Protein AF-0000000079069772 (afdb_homodimer)

Structure (mmCIF, N/CA/C/O backbone):
data_AF-0000000079069772-model_v1
#
loop_
_entity.id
_entity.type
_entity.pdbx_description
1 polymer 'Formimidoylglutamate deiminase'
#
loop_
_atom_site.group_PDB
_atom_site.id
_atom_site.type_symbol
_atom_site.label_atom_id
_atom_site.label_alt_id
_atom_site.label_comp_id
_atom_site.label_asym_id
_atom_site.label_entity_id
_atom_site.label_seq_id
_atom_site.pdbx_PDB_ins_code
_atom_site.Cartn_x
_atom_site.Cartn_y
_atom_site.Cartn_z
_atom_site.occupancy
_atom_site.B_iso_or_equiv
_atom_site.auth_seq_id
_atom_site.auth_comp_id
_atom_site.auth_asym_id
_atom_site.auth_atom_id
_atom_site.pdbx_PDB_model_num
ATOM 1 N N . MET A 1 1 ? 21.203 1.679 19.578 1 96.94 1 MET A N 1
ATOM 2 C CA . MET A 1 1 ? 20.484 1.277 18.359 1 96.94 1 MET A CA 1
ATOM 3 C C . MET A 1 1 ? 21.281 0.242 17.578 1 96.94 1 MET A C 1
ATOM 5 O O . MET A 1 1 ? 22.469 0.44 17.297 1 96.94 1 MET A O 1
ATOM 9 N N . ASP A 1 2 ? 20.578 -0.947 17.203 1 96.19 2 ASP A N 1
ATOM 10 C CA . ASP A 1 2 ? 21.234 -1.928 16.328 1 96.19 2 ASP A CA 1
ATOM 11 C C . ASP A 1 2 ? 21.703 -1.284 15.031 1 96.19 2 ASP A C 1
ATOM 13 O O . ASP A 1 2 ? 22.844 -1.497 14.609 1 96.19 2 ASP A O 1
ATOM 17 N N . HIS A 1 3 ? 20.828 -0.553 14.406 1 98 3 HIS A N 1
ATOM 18 C CA . HIS A 1 3 ? 21.094 0.2 13.188 1 98 3 HIS A CA 1
ATOM 19 C C . HIS A 1 3 ? 20.406 1.56 13.219 1 98 3 HIS A C 1
ATOM 21 O O . HIS A 1 3 ? 19.297 1.684 13.734 1 98 3 HIS A O 1
ATOM 27 N N . ALA A 1 4 ? 21.047 2.568 12.719 1 98.5 4 ALA A N 1
ATOM 28 C CA . ALA A 1 4 ? 20.469 3.908 12.625 1 98.5 4 ALA A CA 1
ATOM 29 C C . ALA A 1 4 ? 20.656 4.492 11.227 1 98.5 4 ALA A C 1
ATOM 31 O O . ALA A 1 4 ? 21.719 4.328 10.625 1 98.5 4 ALA A O 1
ATOM 32 N N . TRP A 1 5 ? 19.625 5.07 10.68 1 97.81 5 TRP A N 1
ATOM 33 C CA . TRP A 1 5 ? 19.734 5.844 9.445 1 97.81 5 TRP A CA 1
ATOM 34 C C . TRP A 1 5 ? 20.25 7.25 9.727 1 97.81 5 TRP A C 1
ATOM 36 O O . TRP A 1 5 ? 19.609 8.023 10.438 1 97.81 5 TRP A O 1
ATOM 46 N N . LEU A 1 6 ? 21.406 7.648 9.25 1 96.19 6 LEU A N 1
ATOM 47 C CA . LEU A 1 6 ? 22.047 8.93 9.539 1 96.19 6 LEU A CA 1
ATOM 48 C C . LEU A 1 6 ? 21.922 9.875 8.344 1 96.19 6 LEU A C 1
ATOM 50 O O . LEU A 1 6 ? 22.891 10.562 7.996 1 96.19 6 LEU A O 1
ATOM 54 N N . GLY A 1 7 ? 20.828 9.836 7.645 1 91.44 7 GLY A N 1
ATOM 55 C CA . GLY A 1 7 ? 20.5 10.789 6.594 1 91.44 7 GLY A CA 1
ATOM 56 C C . GLY A 1 7 ? 20.828 10.273 5.203 1 91.44 7 GLY A C 1
ATOM 57 O O . GLY A 1 7 ? 20.031 10.469 4.273 1 91.44 7 GLY A O 1
ATOM 58 N N . THR A 1 8 ? 21.953 9.602 5.078 1 91 8 THR A N 1
ATOM 59 C CA . THR A 1 8 ? 22.359 9.148 3.752 1 91 8 THR A CA 1
ATOM 60 C C . THR A 1 8 ? 22.609 7.645 3.752 1 91 8 THR A C 1
ATOM 62 O O . THR A 1 8 ? 22.578 7.004 2.699 1 91 8 THR A O 1
ATOM 65 N N . HIS A 1 9 ? 22.844 7.16 4.875 1 93.19 9 HIS A N 1
ATOM 66 C CA . HIS A 1 9 ? 23.203 5.75 4.953 1 93.19 9 HIS A CA 1
ATOM 67 C C . HIS A 1 9 ? 22.844 5.168 6.32 1 93.19 9 HIS A C 1
ATOM 69 O O . HIS A 1 9 ? 22.516 5.906 7.25 1 93.19 9 HIS A O 1
ATOM 75 N N . VAL A 1 10 ? 22.953 3.846 6.395 1 96.69 10 VAL A N 1
ATOM 76 C CA . VAL A 1 10 ? 22.672 3.111 7.625 1 96.69 10 VAL A CA 1
ATOM 77 C C . VAL A 1 10 ? 23.969 2.764 8.336 1 96.69 10 VAL A C 1
ATOM 79 O O . VAL A 1 10 ? 24.938 2.328 7.703 1 96.69 10 VAL A O 1
ATOM 82 N N . GLU A 1 11 ? 24.016 3.037 9.68 1 97.25 11 GLU A N 1
ATOM 83 C CA . GLU A 1 11 ? 25.172 2.729 10.523 1 97.25 11 GLU A CA 1
ATOM 84 C C . GLU A 1 11 ? 24.797 1.734 11.617 1 97.25 11 GLU A C 1
ATOM 86 O O . GLU A 1 11 ? 23.781 1.888 12.281 1 97.25 11 GLU A O 1
ATOM 91 N N . PRO A 1 12 ? 25.594 0.645 11.75 1 97.06 12 PRO A N 1
ATOM 92 C CA . PRO A 1 12 ? 25.344 -0.262 12.875 1 97.06 12 PRO A CA 1
ATOM 93 C C . PRO A 1 12 ? 25.875 0.286 14.203 1 97.06 12 PRO A C 1
ATOM 95 O O . PRO A 1 12 ? 26.75 1.156 14.211 1 97.06 12 PRO A O 1
ATOM 98 N N . ASP A 1 13 ? 25.375 -0.164 15.289 1 97.31 13 ASP A N 1
ATOM 99 C CA . ASP A 1 13 ? 25.922 0.049 16.625 1 97.31 13 ASP A CA 1
ATOM 100 C C . ASP A 1 13 ? 26.047 1.539 16.938 1 97.31 13 ASP A C 1
ATOM 102 O O . ASP A 1 13 ? 27.156 2.029 17.172 1 97.31 13 ASP A O 1
ATOM 106 N N . VAL A 1 14 ? 24.906 2.238 16.953 1 98.19 14 VAL A N 1
ATOM 107 C CA . VAL A 1 14 ? 24.891 3.68 17.172 1 98.19 14 VAL A CA 1
ATOM 108 C C . VAL A 1 14 ? 24.312 3.982 18.547 1 98.19 14 VAL A C 1
ATOM 110 O O . VAL A 1 14 ? 23.344 3.346 18.969 1 98.19 14 VAL A O 1
ATOM 113 N N . THR A 1 15 ? 24.906 4.883 19.25 1 97.94 15 THR A N 1
ATOM 114 C CA . THR A 1 15 ? 24.375 5.367 20.516 1 97.94 15 THR A CA 1
ATOM 115 C C . THR A 1 15 ? 23.984 6.84 20.406 1 97.94 15 THR A C 1
ATOM 117 O O . THR A 1 15 ? 24.75 7.652 19.891 1 97.94 15 THR A O 1
ATOM 120 N N . VAL A 1 16 ? 22.797 7.168 20.828 1 97.75 16 VAL A N 1
ATOM 121 C CA . VAL A 1 16 ? 22.312 8.547 20.906 1 97.75 16 VAL A CA 1
ATOM 122 C C . VAL A 1 16 ? 22.094 8.93 22.375 1 97.75 16 VAL A C 1
ATOM 124 O O . VAL A 1 16 ? 21.422 8.211 23.109 1 97.75 16 VAL A O 1
ATOM 127 N N . GLU A 1 17 ? 22.719 10.047 22.766 1 97.56 17 GLU A N 1
ATOM 128 C CA . GLU A 1 17 ? 22.484 10.625 24.094 1 97.56 17 GLU A CA 1
ATOM 129 C C . GLU A 1 17 ? 21.453 11.734 24.031 1 97.56 17 GLU A C 1
ATOM 131 O O . GLU A 1 17 ? 21.469 12.578 23.141 1 97.56 17 GLU A O 1
ATOM 136 N N . VAL A 1 18 ? 20.484 11.703 24.969 1 97.81 18 VAL A N 1
ATOM 137 C CA . VAL A 1 18 ? 19.391 12.664 24.984 1 97.81 18 VAL A CA 1
ATOM 138 C C . VAL A 1 18 ? 19.469 13.516 26.25 1 97.81 18 VAL A C 1
ATOM 140 O O . VAL A 1 18 ? 19.688 12.992 27.344 1 97.81 18 VAL A O 1
ATOM 143 N N . ALA A 1 19 ? 19.422 14.758 26.125 1 97.44 19 ALA A N 1
ATOM 144 C CA . ALA A 1 19 ? 19.344 15.727 27.219 1 97.44 19 ALA A CA 1
ATOM 145 C C . ALA A 1 19 ? 18.266 16.781 26.938 1 97.44 19 ALA A C 1
ATOM 147 O O . ALA A 1 19 ? 18.266 17.422 25.891 1 97.44 19 ALA A O 1
ATOM 148 N N . ASP A 1 20 ? 17.359 16.969 27.922 1 96.5 20 ASP A N 1
ATOM 149 C CA . ASP A 1 20 ? 16.297 17.969 27.859 1 96.5 20 ASP A CA 1
ATOM 150 C C . ASP A 1 20 ? 15.5 17.844 26.562 1 96.5 20 ASP A C 1
ATOM 152 O O . ASP A 1 20 ? 15.273 18.828 25.859 1 96.5 20 ASP A O 1
ATOM 156 N N . GLY A 1 21 ? 15.258 16.609 26.156 1 97.19 21 GLY A N 1
ATOM 157 C CA . GLY A 1 21 ? 14.383 16.328 25.031 1 97.19 21 GLY A CA 1
ATOM 158 C C . GLY A 1 21 ? 15.078 16.469 23.688 1 97.19 21 GLY A C 1
ATOM 159 O O . GLY A 1 21 ? 14.438 16.344 22.641 1 97.19 21 GLY A O 1
ATOM 160 N N . ARG A 1 22 ? 16.359 16.656 23.703 1 98.12 22 ARG A N 1
ATOM 161 C CA . ARG A 1 22 ? 17.125 16.844 22.484 1 98.12 22 ARG A CA 1
ATOM 162 C C . ARG A 1 22 ? 18.312 15.883 22.422 1 98.12 22 ARG A C 1
ATOM 164 O O . ARG A 1 22 ? 18.703 15.32 23.438 1 98.12 22 ARG A O 1
ATOM 171 N N . ILE A 1 23 ? 18.766 15.656 21.203 1 98.38 23 ILE A N 1
ATOM 172 C CA . ILE A 1 23 ? 19.938 14.812 21 1 98.38 23 ILE A CA 1
ATOM 173 C C . ILE A 1 23 ? 21.203 15.57 21.438 1 98.38 23 ILE A C 1
ATOM 175 O O . ILE A 1 23 ? 21.516 16.625 20.875 1 98.38 23 ILE A O 1
ATOM 179 N N . ALA A 1 24 ? 21.875 15.047 22.438 1 98.38 24 ALA A N 1
ATOM 180 C CA . ALA A 1 24 ? 23.078 15.695 22.953 1 98.38 24 ALA A CA 1
ATOM 181 C C . ALA A 1 24 ? 24.312 15.195 22.234 1 98.38 24 ALA A C 1
ATOM 183 O O . ALA A 1 24 ? 25.297 15.93 22.094 1 98.38 24 ALA A O 1
ATOM 184 N N . GLY A 1 25 ? 24.25 13.898 21.797 1 97.81 25 GLY A N 1
ATOM 185 C CA . GLY A 1 25 ? 25.375 13.305 21.094 1 97.81 25 GLY A CA 1
ATOM 186 C C . GLY A 1 25 ? 25.016 12.047 20.328 1 97.81 25 GLY A C 1
ATOM 187 O O . GLY A 1 25 ? 24.047 11.367 20.672 1 97.81 25 GLY A O 1
ATOM 188 N N . VAL A 1 26 ? 25.672 11.82 19.281 1 97.75 26 VAL A N 1
ATOM 189 C CA . VAL A 1 26 ? 25.547 10.617 18.469 1 97.75 26 VAL A CA 1
ATOM 190 C C . VAL A 1 26 ? 26.922 9.953 18.328 1 97.75 26 VAL A C 1
ATOM 192 O O . VAL A 1 26 ? 27.891 10.594 17.938 1 97.75 26 VAL A O 1
ATOM 195 N N . ARG A 1 27 ? 27.156 8.672 18.828 1 97.5 27 ARG A N 1
ATOM 196 C CA . ARG A 1 27 ? 28.375 7.902 18.688 1 97.5 27 ARG A CA 1
ATOM 197 C C . ARG A 1 27 ? 28.141 6.648 17.844 1 97.5 27 ARG A C 1
ATOM 199 O O . ARG A 1 27 ? 27.172 5.93 18.062 1 97.5 27 ARG A O 1
ATOM 206 N N . THR A 1 28 ? 28.938 6.465 16.781 1 96.38 28 THR A N 1
ATOM 207 C CA . THR A 1 28 ? 28.875 5.266 15.953 1 96.38 28 THR A CA 1
ATOM 208 C C . THR A 1 28 ? 29.906 4.234 16.406 1 96.38 28 THR A C 1
ATOM 210 O O . THR A 1 28 ? 30.844 4.57 17.125 1 96.38 28 THR A O 1
ATOM 213 N N . GLY A 1 29 ? 29.688 3.008 16.016 1 94.5 29 GLY A N 1
ATOM 214 C CA . GLY A 1 29 ? 30.641 1.952 16.281 1 94.5 29 GLY A CA 1
ATOM 215 C C . GLY A 1 29 ? 30.656 1.494 17.734 1 94.5 29 GLY A C 1
ATOM 216 O O . GLY A 1 29 ? 31.672 1.037 18.234 1 94.5 29 GLY A O 1
ATOM 217 N N . VAL A 1 30 ? 29.562 1.738 18.438 1 95 30 VAL A N 1
ATOM 218 C CA . VAL A 1 30 ? 29.453 1.328 19.828 1 95 30 VAL A CA 1
ATOM 219 C C . VAL A 1 30 ? 28.906 -0.093 19.922 1 95 30 VAL A C 1
ATOM 221 O O . VAL A 1 30 ? 27.703 -0.287 20.109 1 95 30 VAL A O 1
ATOM 224 N N . GLU A 1 31 ? 29.703 -1.049 19.922 1 91.94 31 GLU A N 1
ATOM 225 C CA . GLU A 1 31 ? 29.312 -2.451 19.797 1 91.94 31 GLU A CA 1
ATOM 226 C C . GLU A 1 31 ? 28.547 -2.914 21.047 1 91.94 31 GLU A C 1
ATOM 228 O O . GLU A 1 31 ? 27.609 -3.697 20.938 1 91.94 31 GLU A O 1
ATOM 233 N N . THR A 1 32 ? 28.953 -2.414 22.234 1 93.81 32 THR A N 1
ATOM 234 C CA . THR A 1 32 ? 28.297 -2.748 23.484 1 93.81 32 THR A CA 1
ATOM 235 C C . THR A 1 32 ? 27.516 -1.545 24.031 1 93.81 32 THR A C 1
ATOM 237 O O . THR A 1 32 ? 28.109 -0.488 24.281 1 93.81 32 THR A O 1
ATOM 240 N N . PRO A 1 33 ? 26.25 -1.712 24.141 1 92.75 33 PRO A N 1
ATOM 241 C CA . PRO A 1 33 ? 25.484 -0.591 24.688 1 92.75 33 PRO A CA 1
ATOM 242 C C . PRO A 1 33 ? 26 -0.132 26.047 1 92.75 33 PRO A C 1
ATOM 244 O O . PRO A 1 33 ? 26.344 -0.962 26.891 1 92.75 33 PRO A O 1
ATOM 247 N N . PRO A 1 34 ? 26.094 1.121 26.297 1 93.31 34 PRO A N 1
ATOM 248 C CA . PRO A 1 34 ? 26.469 1.606 27.625 1 93.31 34 PRO A CA 1
ATOM 249 C C . PRO A 1 34 ? 25.5 1.138 28.703 1 93.31 34 PRO A C 1
ATOM 251 O O . PRO A 1 34 ? 24.328 0.88 28.438 1 93.31 34 PRO A O 1
ATOM 254 N N . PRO A 1 35 ? 26 1.046 29.906 1 93.38 35 PRO A N 1
ATOM 255 C CA . PRO A 1 35 ? 25.109 0.641 31 1 93.38 35 PRO A CA 1
ATOM 256 C C . PRO A 1 35 ? 23.906 1.558 31.141 1 93.38 35 PRO A C 1
ATOM 258 O O . PRO A 1 35 ? 24.031 2.781 31.078 1 93.38 35 PRO A O 1
ATOM 261 N N . GLY A 1 36 ? 22.797 0.938 31.281 1 93.12 36 GLY A N 1
ATOM 262 C CA . GLY A 1 36 ? 21.578 1.703 31.5 1 93.12 36 GLY A CA 1
ATOM 263 C C . GLY A 1 36 ? 20.922 2.166 30.203 1 93.12 36 GLY A C 1
ATOM 264 O O . GLY A 1 36 ? 19.812 2.691 30.219 1 93.12 36 GLY A O 1
ATOM 265 N N . ALA A 1 37 ? 21.562 1.983 29.109 1 94.75 37 ALA A N 1
ATOM 266 C CA . ALA A 1 37 ? 21.031 2.428 27.828 1 94.75 37 ALA A CA 1
ATOM 267 C C . ALA A 1 37 ? 19.812 1.592 27.422 1 94.75 37 ALA A C 1
ATOM 269 O O . ALA A 1 37 ? 19.781 0.382 27.656 1 94.75 37 ALA A O 1
ATOM 270 N N . THR A 1 38 ? 18.781 2.252 26.906 1 96.56 38 THR A N 1
ATOM 271 C CA . THR A 1 38 ? 17.672 1.55 26.266 1 96.56 38 THR A CA 1
ATOM 272 C C . THR A 1 38 ? 18.094 1.05 24.875 1 96.56 38 THR A C 1
ATOM 274 O O . THR A 1 38 ? 18.516 1.834 24.031 1 96.56 38 THR A O 1
ATOM 277 N N . VAL A 1 39 ? 17.969 -0.243 24.688 1 96.88 39 VAL A N 1
ATOM 278 C CA . VAL A 1 39 ? 18.375 -0.842 23.422 1 96.88 39 VAL A CA 1
ATOM 279 C C . VAL A 1 39 ? 17.203 -0.812 22.438 1 96.88 39 VAL A C 1
ATOM 281 O O . VAL A 1 39 ? 16.094 -1.239 22.781 1 96.88 39 VAL A O 1
ATOM 284 N N . LEU A 1 40 ? 17.391 -0.234 21.297 1 98 40 LEU A N 1
ATOM 285 C CA . LEU A 1 40 ? 16.422 -0.235 20.203 1 98 40 LEU A CA 1
ATOM 286 C C . LEU A 1 40 ? 16.859 -1.179 19.094 1 98 40 LEU A C 1
ATOM 288 O O . LEU A 1 40 ? 17.797 -0.871 18.344 1 98 40 LEU A O 1
ATOM 292 N N . ARG A 1 41 ? 16.219 -2.305 18.969 1 97.25 41 ARG A N 1
ATOM 293 C CA . ARG A 1 41 ? 16.547 -3.309 17.953 1 97.25 41 ARG A CA 1
ATOM 294 C C . ARG A 1 41 ? 15.883 -2.992 16.625 1 97.25 41 ARG A C 1
ATOM 296 O O . ARG A 1 41 ? 14.742 -2.529 16.594 1 97.25 41 ARG A O 1
ATOM 303 N N . GLY A 1 42 ? 16.562 -3.246 15.516 1 98.19 42 GLY A N 1
ATOM 304 C CA . GLY A 1 42 ? 16.062 -2.924 14.188 1 98.19 42 GLY A CA 1
ATOM 305 C C . GLY A 1 42 ? 16.703 -1.686 13.594 1 98.19 42 GLY A C 1
ATOM 306 O O . GLY A 1 42 ? 17.891 -1.44 13.797 1 98.19 42 GLY A O 1
ATOM 307 N N . LEU A 1 43 ? 15.977 -0.969 12.719 1 98.81 43 LEU A N 1
ATOM 308 C CA . LEU A 1 43 ? 16.438 0.268 12.102 1 98.81 43 LEU A CA 1
ATOM 309 C C . LEU A 1 43 ? 15.789 1.481 12.758 1 98.81 43 LEU A C 1
ATOM 311 O O . LEU A 1 43 ? 14.57 1.621 12.75 1 98.81 43 LEU A O 1
ATOM 315 N N . THR A 1 44 ? 16.594 2.33 13.328 1 98.88 44 THR A N 1
ATOM 316 C CA . THR A 1 44 ? 16.078 3.562 13.914 1 98.88 44 THR A CA 1
ATOM 317 C C . THR A 1 44 ? 16.234 4.73 12.945 1 98.88 44 THR A C 1
ATOM 319 O O . THR A 1 44 ? 17.328 4.938 12.398 1 98.88 44 THR A O 1
ATOM 322 N N . LEU A 1 45 ? 15.156 5.395 12.664 1 98.88 45 LEU A N 1
ATOM 323 C CA . LEU A 1 45 ? 15.047 6.602 11.852 1 98.88 45 LEU A CA 1
ATOM 324 C C . LEU A 1 45 ? 14.719 7.812 12.719 1 98.88 45 LEU A C 1
ATOM 326 O O . LEU A 1 45 ? 14.281 7.66 13.867 1 98.88 45 LEU A O 1
ATOM 330 N N . PRO A 1 46 ? 15.055 9.07 12.195 1 98.75 46 PRO A N 1
ATOM 331 C CA . PRO A 1 46 ? 14.383 10.195 12.836 1 98.75 46 PRO A CA 1
ATOM 332 C C . PRO A 1 46 ? 12.859 10.055 12.836 1 98.75 46 PRO A C 1
ATOM 334 O O . PRO A 1 46 ? 12.305 9.359 11.984 1 98.75 46 PRO A O 1
ATOM 337 N N . GLY A 1 47 ? 12.203 10.656 13.867 1 98.88 47 GLY A N 1
ATOM 338 C CA . GLY A 1 47 ? 10.75 10.633 13.883 1 98.88 47 GLY A CA 1
ATOM 339 C C . GLY A 1 47 ? 10.133 11.102 12.586 1 98.88 47 GLY A C 1
ATOM 340 O O . GLY A 1 47 ? 10.617 12.047 11.961 1 98.88 47 GLY A O 1
ATOM 341 N N . LEU A 1 48 ? 9.062 10.461 12.117 1 98.94 48 LEU A N 1
ATOM 342 C CA . LEU A 1 48 ? 8.398 10.812 10.867 1 98.94 48 LEU A CA 1
ATOM 343 C C . LEU A 1 48 ? 7.445 11.984 11.07 1 98.94 48 LEU A C 1
ATOM 345 O O . LEU A 1 48 ? 6.969 12.219 12.188 1 98.94 48 LEU A O 1
ATOM 349 N N . ALA A 1 49 ? 7.242 12.75 10.031 1 98.94 49 ALA A N 1
ATOM 350 C CA . ALA A 1 49 ? 6.316 13.883 10.055 1 98.94 49 ALA A CA 1
ATOM 351 C C . ALA A 1 49 ? 5.164 13.672 9.078 1 98.94 49 ALA A C 1
ATOM 353 O O . ALA A 1 49 ? 5.383 13.484 7.879 1 98.94 49 ALA A O 1
ATOM 354 N N . ASN A 1 50 ? 3.971 13.586 9.594 1 98.94 50 ASN A N 1
ATOM 355 C CA . ASN A 1 50 ? 2.773 13.633 8.758 1 98.94 50 ASN A CA 1
ATOM 356 C C . ASN A 1 50 ? 2.383 15.062 8.422 1 98.94 50 ASN A C 1
ATOM 358 O O . ASN A 1 50 ? 1.669 15.719 9.188 1 98.94 50 ASN A O 1
ATOM 362 N N . THR A 1 51 ? 2.729 15.555 7.238 1 98.94 51 THR A N 1
ATOM 363 C CA . THR A 1 51 ? 2.693 16.969 6.898 1 98.94 51 THR A CA 1
ATOM 364 C C . THR A 1 51 ? 1.257 17.453 6.695 1 98.94 51 THR A C 1
ATOM 366 O O . THR A 1 51 ? 0.968 18.641 6.816 1 98.94 51 THR A O 1
ATOM 369 N N . HIS A 1 52 ? 0.354 16.516 6.449 1 98.94 52 HIS A N 1
ATOM 370 C CA . HIS A 1 52 ? -1.017 16.906 6.145 1 98.94 52 HIS A CA 1
ATOM 371 C C . HIS A 1 52 ? -2.016 15.898 6.711 1 98.94 52 HIS A C 1
ATOM 373 O O . HIS A 1 52 ? -1.974 14.719 6.367 1 98.94 52 HIS A O 1
ATOM 379 N N . SER A 1 53 ? -2.91 16.422 7.488 1 98.81 53 SER A N 1
ATOM 380 C CA . SER A 1 53 ? -3.883 15.57 8.172 1 98.81 53 SER A CA 1
ATOM 381 C C . SER A 1 53 ? -5.211 16.297 8.352 1 98.81 53 SER A C 1
ATOM 383 O O . SER A 1 53 ? -5.242 17.516 8.516 1 98.81 53 SER A O 1
ATOM 385 N N . HIS A 1 54 ? -6.293 15.633 8.219 1 98.25 54 HIS A N 1
ATOM 386 C CA . HIS A 1 54 ? -7.621 15.945 8.734 1 98.25 54 HIS A CA 1
ATOM 387 C C . HIS A 1 54 ? -8.094 14.891 9.727 1 98.25 54 HIS A C 1
ATOM 389 O O . HIS A 1 54 ? -8.68 13.883 9.328 1 98.25 54 HIS A O 1
ATOM 395 N N . ALA A 1 55 ? -7.98 15.125 10.977 1 98.12 55 ALA A N 1
ATOM 396 C CA . ALA A 1 55 ? -8.164 14.07 11.977 1 98.12 55 ALA A CA 1
ATOM 397 C C . ALA A 1 55 ? -9.555 13.453 11.867 1 98.12 55 ALA A C 1
ATOM 399 O O . ALA A 1 55 ? -9.703 12.234 11.969 1 98.12 55 ALA A O 1
ATOM 400 N N . PHE A 1 56 ? -10.594 14.273 11.602 1 95.88 56 PHE A N 1
ATOM 401 C CA . PHE A 1 56 ? -11.953 13.742 11.656 1 95.88 56 PHE A CA 1
ATOM 402 C C . PHE A 1 56 ? -12.25 12.867 10.445 1 95.88 56 PHE A C 1
ATOM 404 O O . PHE A 1 56 ? -13.188 12.062 10.469 1 95.88 56 PHE A O 1
ATOM 411 N N . HIS A 1 57 ? -11.414 12.953 9.367 1 96.56 57 HIS A N 1
ATOM 412 C CA . HIS A 1 57 ? -11.625 12.102 8.203 1 96.56 57 HIS A CA 1
ATOM 413 C C . HIS A 1 57 ? -11.359 10.641 8.539 1 96.56 57 HIS A C 1
ATOM 415 O O . HIS A 1 57 ? -11.812 9.742 7.824 1 96.56 57 HIS A O 1
ATOM 421 N N . ARG A 1 58 ? -10.656 10.297 9.633 1 97.56 58 ARG A N 1
ATOM 422 C CA . ARG A 1 58 ? -10.406 8.922 10.047 1 97.56 58 ARG A CA 1
ATOM 423 C C . ARG A 1 58 ? -11.711 8.172 10.281 1 97.56 58 ARG A C 1
ATOM 425 O O . ARG A 1 58 ? -11.773 6.953 10.109 1 97.56 58 ARG A O 1
ATOM 432 N N . ALA A 1 59 ? -12.766 8.875 10.578 1 95.75 59 ALA A N 1
ATOM 433 C CA . ALA A 1 59 ? -14.07 8.281 10.844 1 95.75 59 ALA A CA 1
ATOM 434 C C . ALA A 1 59 ? -14.688 7.734 9.562 1 95.75 59 ALA A C 1
ATOM 436 O O . ALA A 1 59 ? -15.648 6.961 9.609 1 95.75 59 ALA A O 1
ATOM 437 N N . LEU A 1 60 ? -14.109 8.125 8.391 1 93.88 60 LEU A N 1
ATOM 438 C CA . LEU A 1 60 ? -14.719 7.801 7.105 1 93.88 60 LEU A CA 1
ATOM 439 C C . LEU A 1 60 ? -14.094 6.535 6.52 1 93.88 60 LEU A C 1
ATOM 441 O O . LEU A 1 60 ? -14.602 5.992 5.531 1 93.88 60 LEU A O 1
ATOM 445 N N . ARG A 1 61 ? -13.031 6 7.102 1 94 61 ARG A N 1
ATOM 446 C CA . ARG A 1 61 ? -12.289 4.859 6.578 1 94 61 ARG A CA 1
ATOM 447 C C . ARG A 1 61 ? -13.203 3.652 6.391 1 94 61 ARG A C 1
ATOM 449 O O . ARG A 1 61 ? -13.938 3.271 7.309 1 94 61 ARG A O 1
ATOM 456 N N . ALA A 1 62 ? -13.18 3.049 5.203 1 89.06 62 ALA A N 1
ATOM 457 C CA . ALA A 1 62 ? -13.914 1.86 4.789 1 89.06 62 ALA A CA 1
ATOM 458 C C . ALA A 1 62 ? -15.383 2.191 4.516 1 89.06 62 ALA A C 1
ATOM 460 O O . ALA A 1 62 ? -16.047 1.488 3.758 1 89.06 62 ALA A O 1
ATOM 461 N N . THR A 1 63 ? -15.914 3.283 5.07 1 84.62 63 THR A N 1
ATOM 462 C CA . THR A 1 63 ? -17.312 3.676 4.906 1 84.62 63 THR A CA 1
ATOM 463 C C . THR A 1 63 ? -17.531 4.355 3.555 1 84.62 63 THR A C 1
ATOM 465 O O . THR A 1 63 ? -18.531 4.113 2.887 1 84.62 63 THR A O 1
ATOM 468 N N . VAL A 1 64 ? -16.562 5.094 3.143 1 80.62 64 VAL A N 1
ATOM 469 C CA . VAL A 1 64 ? -16.719 5.895 1.935 1 80.62 64 VAL A CA 1
ATOM 470 C C . VAL A 1 64 ? -16.25 5.094 0.718 1 80.62 64 VAL A C 1
ATOM 472 O O . VAL A 1 64 ? -16.328 5.578 -0.414 1 80.62 64 VAL A O 1
ATOM 475 N N . GLN A 1 65 ? -15.883 3.877 0.895 1 78.5 65 GLN A N 1
ATOM 476 C CA . GLN A 1 65 ? -15.375 3.066 -0.208 1 78.5 65 GLN A CA 1
ATOM 477 C C . GLN A 1 65 ? -16.453 2.129 -0.742 1 78.5 65 GLN A C 1
ATOM 479 O O . GLN A 1 65 ? -16.188 1.308 -1.623 1 78.5 65 GLN A O 1
ATOM 484 N N . VAL A 1 66 ? -17.672 2.26 -0.18 1 74.62 66 VAL A N 1
ATOM 485 C CA . VAL A 1 66 ? -18.797 1.441 -0.627 1 74.62 66 VAL A CA 1
ATOM 486 C C . VAL A 1 66 ? -19.297 1.94 -1.982 1 74.62 66 VAL A C 1
ATOM 488 O O . VAL A 1 66 ? -19.547 3.137 -2.158 1 74.62 66 VAL A O 1
ATOM 491 N N . GLY A 1 67 ? -19.531 0.988 -2.883 1 66.88 67 GLY A N 1
ATOM 492 C CA . GLY A 1 67 ? -20.234 1.222 -4.133 1 66.88 67 GLY A CA 1
ATOM 493 C C . GLY A 1 67 ? -19.469 2.115 -5.094 1 66.88 67 GLY A C 1
ATOM 494 O O . GLY A 1 67 ? -18.234 2.221 -5.004 1 66.88 67 GLY A O 1
ATOM 495 N N . THR A 1 68 ? -20.312 2.422 -6.152 1 64 68 THR A N 1
ATOM 496 C CA . THR A 1 68 ? -19.828 3.365 -7.148 1 64 68 THR A CA 1
ATOM 497 C C . THR A 1 68 ? -20.047 4.805 -6.691 1 64 68 THR A C 1
ATOM 499 O O . THR A 1 68 ? -20.984 5.078 -5.93 1 64 68 THR A O 1
ATOM 502 N N . GLY A 1 69 ? -19.094 5.488 -6.422 1 61.62 69 GLY A N 1
ATOM 503 C CA . GLY A 1 69 ? -19.312 6.867 -6.016 1 61.62 69 GLY A CA 1
ATOM 504 C C . GLY A 1 69 ? -18.297 7.828 -6.594 1 61.62 69 GLY A C 1
ATOM 505 O O . GLY A 1 69 ? -17.547 7.477 -7.508 1 61.62 69 GLY A O 1
ATOM 506 N N . THR A 1 70 ? -18.719 9.07 -6.547 1 57.41 70 THR A N 1
ATOM 507 C CA . THR A 1 70 ? -17.828 10.164 -6.906 1 57.41 70 THR A CA 1
ATOM 508 C C . THR A 1 70 ? -17.297 10.859 -5.656 1 57.41 70 THR A C 1
ATOM 510 O O . THR A 1 70 ? -17.594 10.453 -4.535 1 57.41 70 THR A O 1
ATOM 513 N N . PHE A 1 71 ? -16.422 11.664 -5.805 1 56.62 71 PHE A N 1
ATOM 514 C CA . PHE A 1 71 ? -15.984 12.609 -4.785 1 56.62 71 PHE A CA 1
ATOM 515 C C . PHE A 1 71 ? -17.172 13.203 -4.043 1 56.62 71 PHE A C 1
ATOM 517 O O . PHE A 1 71 ? -17.141 13.367 -2.822 1 56.62 71 PHE A O 1
ATOM 524 N N . TRP A 1 72 ? -18.328 13.117 -4.66 1 56.91 72 TRP A N 1
ATOM 525 C CA . TRP A 1 72 ? -19.484 13.805 -4.09 1 56.91 72 TRP A CA 1
ATOM 526 C C . TRP A 1 72 ? -20.188 12.93 -3.055 1 56.91 72 TRP A C 1
ATOM 528 O O . TRP A 1 72 ? -20.656 13.43 -2.029 1 56.91 72 TRP A O 1
ATOM 538 N N . THR A 1 73 ? -20.219 11.602 -3.365 1 64.56 73 THR A N 1
ATOM 539 C CA . THR A 1 73 ? -20.781 10.695 -2.363 1 64.56 73 THR A CA 1
ATOM 540 C C . THR A 1 73 ? -19.891 10.648 -1.126 1 64.56 73 THR A C 1
ATOM 542 O O . THR A 1 73 ? -20.391 10.602 0.002 1 64.56 73 THR A O 1
ATOM 545 N N . TRP A 1 74 ? -18.703 10.758 -1.406 1 69.62 74 TRP A N 1
ATOM 546 C CA . TRP A 1 74 ? -17.719 10.844 -0.323 1 69.62 74 TRP A CA 1
ATOM 547 C C . TRP A 1 74 ? -17.953 12.078 0.534 1 69.62 74 TRP A C 1
ATOM 549 O O . TRP A 1 74 ? -18.016 11.992 1.763 1 69.62 74 TRP A O 1
ATOM 559 N N . ARG A 1 75 ? -18.234 13.148 -0.066 1 71.94 75 ARG A N 1
ATOM 560 C CA . ARG A 1 75 ? -18.375 14.43 0.611 1 71.94 75 ARG A CA 1
ATOM 561 C C . ARG A 1 75 ? -19.641 14.461 1.473 1 71.94 75 ARG A C 1
ATOM 563 O O . ARG A 1 75 ? -19.641 15.047 2.557 1 71.94 75 ARG A O 1
ATOM 570 N N . GLU A 1 76 ? -20.625 13.773 0.976 1 76.44 76 GLU A N 1
ATOM 571 C CA . GLU A 1 76 ? -21.859 13.719 1.753 1 76.44 76 GLU A CA 1
ATOM 572 C C . GLU A 1 76 ? -21.641 12.977 3.07 1 76.44 76 GLU A C 1
ATOM 574 O O . GLU A 1 76 ? -22.125 13.414 4.117 1 76.44 76 GLU A O 1
ATOM 579 N N . LEU A 1 77 ? -20.891 11.93 2.984 1 78.88 77 LEU A N 1
ATOM 580 C CA . LEU A 1 77 ? -20.594 11.172 4.191 1 78.88 77 LEU A CA 1
ATOM 581 C C . LEU A 1 77 ? -19.641 11.938 5.105 1 78.88 77 LEU A C 1
ATOM 583 O O . LEU A 1 77 ? -19.781 11.891 6.328 1 78.88 77 LEU A O 1
ATOM 587 N N . MET A 1 78 ? -18.781 12.648 4.488 1 82.5 78 MET A N 1
ATOM 588 C CA . MET A 1 78 ? -17.859 13.484 5.25 1 82.5 78 MET A CA 1
ATOM 589 C C . MET A 1 78 ? -18.609 14.578 6.004 1 82.5 78 MET A C 1
ATOM 591 O O . MET A 1 78 ? -18.359 14.797 7.191 1 82.5 78 MET A O 1
ATOM 595 N N . TYR A 1 79 ? -19.656 15.211 5.41 1 84.31 79 TYR A N 1
ATOM 596 C CA . TYR A 1 79 ? -20.438 16.25 6.059 1 84.31 79 TYR A CA 1
ATOM 597 C C . TYR A 1 79 ? -21.266 15.68 7.211 1 84.31 79 TYR A C 1
ATOM 599 O O . TYR A 1 79 ? -21.422 16.328 8.242 1 84.31 79 TYR A O 1
ATOM 607 N N . ARG A 1 80 ? -21.703 14.484 7.004 1 84 80 ARG A N 1
ATOM 608 C CA . ARG A 1 80 ? -22.453 13.852 8.07 1 84 80 ARG A CA 1
ATOM 609 C C . ARG A 1 80 ? -21.594 13.617 9.305 1 84 80 ARG A C 1
ATOM 611 O O . ARG A 1 80 ? -22.016 13.898 10.43 1 84 80 ARG A O 1
ATOM 618 N N . ALA A 1 81 ? -20.391 13.18 9.078 1 86.38 81 ALA A N 1
ATOM 619 C CA . ALA A 1 81 ? -19.469 12.969 10.188 1 86.38 81 ALA A CA 1
ATOM 620 C C . ALA A 1 81 ? -19.094 14.297 10.852 1 86.38 81 ALA A C 1
ATOM 622 O O . ALA A 1 81 ? -19.141 14.406 12.078 1 86.38 81 ALA A O 1
ATOM 623 N N . ALA A 1 82 ? -18.828 15.281 10.086 1 89.5 82 ALA A N 1
ATOM 624 C CA . ALA A 1 82 ? -18.422 16.594 10.586 1 89.5 82 ALA A CA 1
ATOM 625 C C . ALA A 1 82 ? -19.531 17.234 11.406 1 89.5 82 ALA A C 1
ATOM 627 O O . ALA A 1 82 ? -19.281 17.906 12.406 1 89.5 82 ALA A O 1
ATOM 628 N N . SER A 1 83 ? -20.75 17.031 10.984 1 90.19 83 SER A N 1
ATOM 629 C CA . SER A 1 83 ? -21.906 17.688 11.602 1 90.19 83 SER A CA 1
ATOM 630 C C . SER A 1 83 ? -22.109 17.188 13.031 1 90.19 83 SER A C 1
ATOM 632 O O . SER A 1 83 ? -22.719 17.891 13.852 1 90.19 83 SER A O 1
ATOM 634 N N . ARG A 1 84 ? -21.5 16.125 13.367 1 92.12 84 ARG A N 1
ATOM 635 C CA . ARG A 1 84 ? -21.75 15.523 14.672 1 92.12 84 ARG A CA 1
ATOM 636 C C . ARG A 1 84 ? -20.594 15.797 15.625 1 92.12 84 ARG A C 1
ATOM 638 O O . ARG A 1 84 ? -20.672 15.484 16.812 1 92.12 84 ARG A O 1
ATOM 645 N N . LEU A 1 85 ? -19.641 16.422 15.148 1 96.25 85 LEU A N 1
ATOM 646 C CA . LEU A 1 85 ? -18.438 16.625 15.961 1 96.25 85 LEU A CA 1
ATOM 647 C C . LEU A 1 85 ? -18.609 17.828 16.875 1 96.25 85 LEU A C 1
ATOM 649 O O . LEU A 1 85 ? -19.094 18.891 16.453 1 96.25 85 LEU A O 1
ATOM 653 N N . THR A 1 86 ? -18.359 17.703 18.109 1 97.06 86 THR A N 1
ATOM 654 C CA . THR A 1 86 ? -18.188 18.719 19.141 1 97.06 86 THR A CA 1
ATOM 655 C C . THR A 1 86 ? -16.75 18.766 19.641 1 97.06 86 THR A C 1
ATOM 657 O O . THR A 1 86 ? -15.938 17.906 19.281 1 97.06 86 THR A O 1
ATOM 660 N N . PRO A 1 87 ? -16.375 19.797 20.375 1 98.19 87 PRO A N 1
ATOM 661 C CA . PRO A 1 87 ? -15.008 19.781 20.891 1 98.19 87 PRO A CA 1
ATOM 662 C C . PRO A 1 87 ? -14.672 18.5 21.656 1 98.19 87 PRO A C 1
ATOM 664 O O . PRO A 1 87 ? -13.586 17.953 21.484 1 98.19 87 PRO A O 1
ATOM 667 N N . ASP A 1 88 ? -15.609 17.891 22.391 1 98.12 88 ASP A N 1
ATOM 668 C CA . ASP A 1 88 ? -15.359 16.688 23.172 1 98.12 88 ASP A CA 1
ATOM 669 C C . ASP A 1 88 ? -15.211 15.461 22.281 1 98.12 88 ASP A C 1
ATOM 671 O O . ASP A 1 88 ? -14.273 14.68 22.453 1 98.12 88 ASP A O 1
ATOM 675 N N . SER A 1 89 ? -16.156 15.281 21.375 1 97.81 89 SER A N 1
ATOM 676 C CA . SER A 1 89 ? -16.078 14.117 20.5 1 97.81 89 SER A CA 1
ATOM 677 C C . SER A 1 89 ? -14.914 14.227 19.531 1 97.81 89 SER A C 1
ATOM 679 O O . SER A 1 89 ? -14.32 13.219 19.141 1 97.81 89 SER A O 1
ATOM 681 N N . TYR A 1 90 ? -14.672 15.492 19.109 1 98.38 90 TYR A N 1
ATOM 682 C CA . TYR A 1 90 ? -13.508 15.703 18.25 1 98.38 90 TYR A CA 1
ATOM 683 C C . TYR A 1 90 ? -12.219 15.359 18.984 1 98.38 90 TYR A C 1
ATOM 685 O O . TYR A 1 90 ? -11.312 14.75 18.422 1 98.38 90 TYR A O 1
ATOM 693 N N . PHE A 1 91 ? -12.117 15.758 20.25 1 98.75 91 PHE A N 1
ATOM 694 C CA . PHE A 1 91 ? -10.984 15.383 21.094 1 98.75 91 PHE A CA 1
ATOM 695 C C . PHE A 1 91 ? -10.805 13.867 21.125 1 98.75 91 PHE A C 1
ATOM 697 O O . PHE A 1 91 ? -9.695 13.367 20.922 1 98.75 91 PHE A O 1
ATOM 704 N N . ASP A 1 92 ? -11.852 13.125 21.359 1 98.62 92 ASP A N 1
ATOM 705 C CA . ASP A 1 92 ? -11.797 11.672 21.453 1 98.62 92 ASP A CA 1
ATOM 706 C C . ASP A 1 92 ? -11.312 11.047 20.156 1 98.62 92 ASP A C 1
ATOM 708 O O . ASP A 1 92 ? -10.438 10.172 20.156 1 98.62 92 ASP A O 1
ATOM 712 N N . LEU A 1 93 ? -11.875 11.484 19.062 1 98.56 93 LEU A N 1
ATOM 713 C CA . LEU A 1 93 ? -11.508 10.938 17.766 1 98.56 93 LEU A CA 1
ATOM 714 C C . LEU A 1 93 ? -10.062 11.281 17.422 1 98.56 93 LEU A C 1
ATOM 716 O O . LEU A 1 93 ? -9.305 10.414 16.984 1 98.56 93 LEU A O 1
ATOM 720 N N . ALA A 1 94 ? -9.719 12.555 17.641 1 98.88 94 ALA A N 1
ATOM 721 C CA . ALA A 1 94 ? -8.367 13 17.312 1 98.88 94 ALA A CA 1
ATOM 722 C C . ALA A 1 94 ? -7.332 12.289 18.188 1 98.88 94 ALA A C 1
ATOM 724 O O . ALA A 1 94 ? -6.273 11.891 17.688 1 98.88 94 ALA A O 1
ATOM 725 N N . ARG A 1 95 ? -7.621 12.148 19.484 1 98.88 95 ARG A N 1
ATOM 726 C CA . ARG A 1 95 ? -6.707 11.469 20.391 1 98.88 95 ARG A CA 1
ATOM 727 C C . ARG A 1 95 ? -6.414 10.055 19.922 1 98.88 95 ARG A C 1
ATOM 729 O O . ARG A 1 95 ? -5.254 9.633 19.891 1 98.88 95 ARG A O 1
ATOM 736 N N . ALA A 1 96 ? -7.43 9.344 19.531 1 98.81 96 ALA A N 1
ATOM 737 C CA . ALA A 1 96 ? -7.266 7.98 19.047 1 98.81 96 ALA A CA 1
ATOM 738 C C . ALA A 1 96 ? -6.535 7.969 17.703 1 98.81 96 ALA A C 1
ATOM 740 O O . ALA A 1 96 ? -5.68 7.113 17.469 1 98.81 96 ALA A O 1
ATOM 741 N N . THR A 1 97 ? -6.871 8.906 16.797 1 98.88 97 THR A N 1
ATOM 742 C CA . THR A 1 97 ? -6.238 9.008 15.492 1 98.88 97 THR A CA 1
ATOM 743 C C . THR A 1 97 ? -4.75 9.312 15.633 1 98.88 97 THR A C 1
ATOM 745 O O . THR A 1 97 ? -3.916 8.688 14.977 1 98.88 97 THR A O 1
ATOM 748 N N . TYR A 1 98 ? -4.398 10.273 16.516 1 98.94 98 TYR A N 1
ATOM 749 C CA . TYR A 1 98 ? -3.006 10.633 16.75 1 98.94 98 TYR A CA 1
ATOM 750 C C . TYR A 1 98 ? -2.25 9.492 17.422 1 98.94 98 TYR A C 1
ATOM 752 O O . TYR A 1 98 ? -1.057 9.305 17.172 1 98.94 98 TYR A O 1
ATOM 760 N N . ALA A 1 99 ? -2.955 8.711 18.25 1 98.94 99 ALA A N 1
ATOM 761 C CA . ALA A 1 99 ? -2.334 7.516 18.797 1 98.94 99 ALA A CA 1
ATOM 762 C C . ALA A 1 99 ? -2.006 6.508 17.703 1 98.94 99 ALA A C 1
ATOM 764 O O . ALA A 1 99 ? -0.959 5.855 17.75 1 98.94 99 ALA A O 1
ATOM 765 N N . GLU A 1 100 ? -2.906 6.352 16.781 1 98.94 100 GLU A N 1
ATOM 766 C CA . GLU A 1 100 ? -2.604 5.52 15.617 1 98.94 100 GLU A CA 1
ATOM 767 C C . GLU A 1 100 ? -1.375 6.035 14.875 1 98.94 100 GLU A C 1
ATOM 769 O O . GLU A 1 100 ? -0.547 5.246 14.406 1 98.94 100 GLU A O 1
ATOM 774 N N . MET A 1 101 ? -1.24 7.352 14.742 1 98.94 101 MET A N 1
ATOM 775 C CA . MET A 1 101 ? -0.068 7.941 14.102 1 98.94 101 MET A CA 1
ATOM 776 C C . MET A 1 101 ? 1.203 7.598 14.875 1 98.94 101 MET A C 1
ATOM 778 O O . MET A 1 101 ? 2.221 7.246 14.273 1 98.94 101 MET A O 1
ATOM 782 N N . ALA A 1 102 ? 1.118 7.688 16.188 1 98.94 102 ALA A N 1
ATOM 783 C CA . ALA A 1 102 ? 2.271 7.336 17.016 1 98.94 102 ALA A CA 1
ATOM 784 C C . ALA A 1 102 ? 2.699 5.891 16.766 1 98.94 102 ALA A C 1
ATOM 786 O O . ALA A 1 102 ? 3.891 5.605 16.625 1 98.94 102 ALA A O 1
ATOM 787 N N . LEU A 1 103 ? 1.745 4.992 16.688 1 98.94 103 LEU A N 1
ATOM 788 C CA . LEU A 1 103 ? 2.006 3.576 16.453 1 98.94 103 LEU A CA 1
ATOM 789 C C . LEU A 1 103 ? 2.625 3.355 15.078 1 98.94 103 LEU A C 1
ATOM 791 O O . LEU A 1 103 ? 3.25 2.322 14.828 1 98.94 103 LEU A O 1
ATOM 795 N N . ALA A 1 104 ? 2.453 4.336 14.203 1 98.94 104 ALA A N 1
ATOM 796 C CA . ALA A 1 104 ? 2.998 4.273 12.852 1 98.94 104 ALA A CA 1
ATOM 797 C C . ALA A 1 104 ? 4.344 4.984 12.766 1 98.94 104 ALA A C 1
ATOM 799 O O . ALA A 1 104 ? 4.891 5.172 11.672 1 98.94 104 ALA A O 1
ATOM 800 N N . GLY A 1 105 ? 4.898 5.457 13.859 1 98.94 105 GLY A N 1
ATOM 801 C CA . GLY A 1 105 ? 6.223 6.059 13.898 1 98.94 105 GLY A CA 1
ATOM 802 C C . GLY A 1 105 ? 6.203 7.559 13.672 1 98.94 105 GLY A C 1
ATOM 803 O O . GLY A 1 105 ? 7.254 8.18 13.508 1 98.94 105 GLY A O 1
ATOM 804 N N . ILE A 1 106 ? 5.039 8.164 13.617 1 98.94 106 ILE A N 1
ATOM 805 C CA . ILE A 1 106 ? 4.879 9.594 13.367 1 98.94 106 ILE A CA 1
ATOM 806 C C . ILE A 1 106 ? 5.02 10.367 14.68 1 98.94 106 ILE A C 1
ATOM 808 O O . ILE A 1 106 ? 4.359 10.039 15.672 1 98.94 106 ILE A O 1
ATOM 812 N N . THR A 1 107 ? 5.863 11.352 14.68 1 98.94 107 THR A N 1
ATOM 813 C CA . THR A 1 107 ? 6.129 12.102 15.906 1 98.94 107 THR A CA 1
ATOM 814 C C . THR A 1 107 ? 5.578 13.516 15.805 1 98.94 107 THR A C 1
ATOM 816 O O . THR A 1 107 ? 5.48 14.227 16.812 1 98.94 107 THR A O 1
ATOM 819 N N . SER A 1 108 ? 5.211 13.945 14.586 1 98.94 108 SER A N 1
ATOM 820 C CA . SER A 1 108 ? 4.664 15.281 14.359 1 98.94 108 SER A CA 1
ATOM 821 C C . SER A 1 108 ? 3.58 15.258 13.289 1 98.94 108 SER A C 1
ATOM 823 O O . SER A 1 108 ? 3.715 14.562 12.281 1 98.94 108 SER A O 1
ATOM 825 N N . VAL A 1 109 ? 2.498 16.016 13.57 1 98.94 109 VAL A N 1
ATOM 826 C CA . VAL A 1 109 ? 1.398 16.047 12.609 1 98.94 109 VAL A CA 1
ATOM 827 C C . VAL A 1 109 ? 1.062 17.484 12.258 1 98.94 109 VAL A C 1
ATOM 829 O O . VAL A 1 109 ? 1.09 18.375 13.125 1 98.94 109 VAL A O 1
ATOM 832 N N . GLY A 1 110 ? 0.961 17.812 10.93 1 98.94 110 GLY A N 1
ATOM 833 C CA . GLY A 1 110 ? 0.304 19.031 10.469 1 98.94 110 GLY A CA 1
ATOM 834 C C . GLY A 1 110 ? -1.196 18.875 10.305 1 98.94 110 GLY A C 1
ATOM 835 O O . GLY A 1 110 ? -1.659 18.203 9.383 1 98.94 110 GLY A O 1
ATOM 836 N N . GLU A 1 111 ? -1.932 19.453 11.234 1 98.94 111 GLU A N 1
ATOM 837 C CA . GLU A 1 111 ? -3.385 19.297 11.227 1 98.94 111 GLU A CA 1
ATOM 838 C C . GLU A 1 111 ? -4.051 20.469 10.5 1 98.94 111 GLU A C 1
ATOM 840 O O . GLU A 1 111 ? -4.027 21.609 10.977 1 98.94 111 GLU A O 1
ATOM 845 N N . PHE A 1 112 ? -4.555 20.203 9.32 1 98.81 112 PHE A N 1
ATOM 846 C CA . PHE A 1 112 ? -5.281 21.156 8.492 1 98.81 112 PHE A CA 1
ATOM 847 C C . PHE A 1 112 ? -6.711 21.328 8.992 1 98.81 112 PHE A C 1
ATOM 849 O O . PHE A 1 112 ? -7.629 20.656 8.508 1 98.81 112 PHE A O 1
ATOM 856 N N . HIS A 1 113 ? -6.949 22.234 9.953 1 98.62 113 HIS A N 1
ATOM 857 C CA . HIS A 1 113 ? -8.133 22.297 10.797 1 98.62 113 HIS A CA 1
ATOM 858 C C . HIS A 1 113 ? -9.094 23.391 10.312 1 98.62 113 HIS A C 1
ATOM 860 O O . HIS A 1 113 ? -8.758 24.578 10.344 1 98.62 113 HIS A O 1
ATOM 866 N N . TYR A 1 114 ? -10.297 22.953 9.82 1 97.88 114 TYR A N 1
ATOM 867 C CA . TYR A 1 114 ? -11.211 23.969 9.32 1 97.88 114 TYR A CA 1
ATOM 868 C C . TYR A 1 114 ? -12.57 23.859 9.992 1 97.88 114 TYR A C 1
ATOM 870 O O . TYR A 1 114 ? -13.484 24.625 9.703 1 97.88 114 TYR A O 1
ATOM 878 N N . LEU A 1 115 ? -12.758 22.922 10.961 1 97.56 115 LEU A N 1
ATOM 879 C CA . LEU A 1 115 ? -13.992 22.812 11.719 1 97.56 115 LEU A CA 1
ATOM 880 C C . LEU A 1 115 ? -13.961 23.703 12.953 1 97.56 115 LEU A C 1
ATOM 882 O O . LEU A 1 115 ? -13.578 23.266 14.039 1 97.56 115 LEU A O 1
ATOM 886 N N . HIS A 1 116 ? -14.477 24.953 12.914 1 98.12 116 HIS A N 1
ATOM 887 C CA . HIS A 1 116 ? -14.242 25.984 13.922 1 98.12 116 HIS A CA 1
ATOM 888 C C . HIS A 1 116 ? -15.453 26.125 14.844 1 98.12 116 HIS A C 1
ATOM 890 O O . HIS A 1 116 ? -15.297 26.266 16.062 1 98.12 116 HIS A O 1
ATOM 896 N N . HIS A 1 117 ? -16.672 26.062 14.227 1 97.75 117 HIS A N 1
ATOM 897 C CA . HIS A 1 117 ? -17.859 26.516 14.938 1 97.75 117 HIS A CA 1
ATOM 898 C C . HIS A 1 117 ? -18.844 25.359 15.141 1 97.75 117 HIS A C 1
ATOM 900 O O . HIS A 1 117 ? -18.625 24.25 14.633 1 97.75 117 HIS A O 1
ATOM 906 N N . ALA A 1 118 ? -19.828 25.625 15.93 1 95.88 118 ALA A N 1
ATOM 907 C CA . ALA A 1 118 ? -20.922 24.672 16.125 1 95.88 118 ALA A CA 1
ATOM 908 C C . ALA A 1 118 ? -21.766 24.531 14.867 1 95.88 118 ALA A C 1
ATOM 910 O O . ALA A 1 118 ? -21.641 25.344 13.938 1 95.88 118 ALA A O 1
ATOM 911 N N . PRO A 1 119 ? -22.531 23.375 14.812 1 90.38 119 PRO A N 1
ATOM 912 C CA . PRO A 1 119 ? -23.438 23.281 13.672 1 90.38 119 PRO A CA 1
ATOM 913 C C . PRO A 1 119 ? -24.266 24.547 13.469 1 90.38 119 PRO A C 1
ATOM 915 O O . PRO A 1 119 ? -24.719 25.156 14.438 1 90.38 119 PRO A O 1
ATOM 918 N N . GLY A 1 120 ? -24.406 24.984 12.281 1 91.25 120 GLY A N 1
ATOM 919 C CA . GLY A 1 120 ? -25.125 26.203 11.961 1 91.25 120 GLY A CA 1
ATOM 920 C C . GLY A 1 120 ? -24.25 27.438 11.969 1 91.25 120 GLY A C 1
ATOM 921 O O . GLY A 1 120 ? -24.703 28.531 11.625 1 91.25 120 GLY A O 1
ATOM 922 N N . GLY A 1 121 ? -23 27.297 12.391 1 94.44 121 GLY A N 1
ATOM 923 C CA . GLY A 1 121 ? -22.031 28.375 12.289 1 94.44 121 GLY A CA 1
ATOM 924 C C . GLY A 1 121 ? -21.922 29.203 13.555 1 94.44 121 GLY A C 1
ATOM 925 O O . GLY A 1 121 ? -21.219 30.219 13.586 1 94.44 121 GLY A O 1
ATOM 926 N N . THR A 1 122 ? -22.609 28.781 14.594 1 95.5 122 THR A N 1
ATOM 927 C CA . THR A 1 122 ? -22.562 29.516 15.844 1 95.5 122 THR A CA 1
ATOM 928 C C . THR A 1 122 ? -21.219 29.312 16.547 1 95.5 122 THR A C 1
ATOM 930 O O . THR A 1 122 ? -20.828 28.188 16.812 1 95.5 122 THR A O 1
ATOM 933 N N . PRO A 1 123 ? -20.516 30.391 16.828 1 96.56 123 PRO A N 1
ATOM 934 C CA . PRO A 1 123 ? -19.25 30.25 17.547 1 96.56 123 PRO A CA 1
ATOM 935 C C . PRO A 1 123 ? -19.422 29.641 18.938 1 96.56 123 PRO A C 1
ATOM 937 O O . PRO A 1 123 ? -20.438 29.891 19.609 1 96.56 123 PRO A O 1
ATOM 940 N N . TYR A 1 124 ? -18.516 28.906 19.391 1 97.62 124 TYR A N 1
ATOM 941 C CA . TYR A 1 124 ? -18.453 28.469 20.781 1 97.62 124 TYR A CA 1
ATOM 942 C C . TYR A 1 124 ? -18.094 29.625 21.703 1 97.62 124 TYR A C 1
ATOM 944 O O . TYR A 1 124 ? -17.609 30.656 21.234 1 97.62 124 TYR A O 1
ATOM 952 N N . ASP A 1 125 ? -18.344 29.422 23.016 1 97.5 125 ASP A N 1
ATOM 953 C CA . ASP A 1 125 ? -17.922 30.422 23.984 1 97.5 125 ASP A CA 1
ATOM 954 C C . ASP A 1 125 ? -16.422 30.688 23.891 1 97.5 125 ASP A C 1
ATOM 956 O O . ASP A 1 125 ? -15.984 31.828 23.875 1 97.5 125 ASP A O 1
ATOM 960 N N . ASN A 1 126 ? -15.695 29.672 23.938 1 98.06 126 ASN A N 1
ATOM 961 C CA . ASN A 1 126 ? -14.305 29.703 23.5 1 98.06 126 ASN A CA 1
ATOM 962 C C . ASN A 1 126 ? -14.188 29.547 22 1 98.06 126 ASN A C 1
ATOM 964 O O . ASN A 1 126 ? -14.414 28.469 21.453 1 98.06 126 ASN A O 1
ATOM 968 N N . PRO A 1 127 ? -13.797 30.609 21.328 1 97.56 127 PRO A N 1
ATOM 969 C CA . PRO A 1 127 ? -13.867 30.578 19.859 1 97.56 127 PRO A CA 1
ATOM 970 C C . PRO A 1 127 ? -12.922 29.547 19.25 1 97.56 127 PRO A C 1
ATOM 972 O O . PRO A 1 127 ? -13.062 29.203 18.078 1 97.56 127 PRO A O 1
ATOM 975 N N . ASN A 1 128 ? -11.953 29.109 19.984 1 98.62 128 ASN A N 1
ATOM 976 C CA . ASN A 1 128 ? -11.008 28.125 19.453 1 98.62 128 ASN A CA 1
ATOM 977 C C . ASN A 1 128 ? -11.156 26.766 20.125 1 98.62 128 ASN A C 1
ATOM 979 O O . ASN A 1 128 ? -10.203 25.984 20.172 1 98.62 128 ASN A O 1
ATOM 983 N N . ALA A 1 129 ? -12.367 26.453 20.656 1 98.56 129 ALA A N 1
ATOM 984 C CA . ALA A 1 129 ? -12.609 25.219 21.391 1 98.56 129 ALA A CA 1
ATOM 985 C C . ALA A 1 129 ? -12.258 24 20.531 1 98.56 129 ALA A C 1
ATOM 987 O O . ALA A 1 129 ? -11.68 23.031 21.031 1 98.56 129 ALA A O 1
ATOM 988 N N . MET A 1 130 ? -12.609 24.031 19.297 1 98.56 130 MET A N 1
ATOM 989 C CA . MET A 1 130 ? -12.367 22.906 18.391 1 98.56 130 MET A CA 1
ATOM 990 C C . MET A 1 130 ? -10.875 22.719 18.141 1 98.56 130 MET A C 1
ATOM 992 O O . MET A 1 130 ? -10.367 21.609 18.219 1 98.56 130 MET A O 1
ATOM 996 N N . GLY A 1 131 ? -10.156 23.797 17.797 1 98.62 131 GLY A N 1
ATOM 997 C CA . GLY A 1 131 ? -8.711 23.719 17.594 1 98.62 131 GLY A CA 1
ATOM 998 C C . GLY A 1 131 ? -7.961 23.281 18.828 1 98.62 131 GLY A C 1
ATOM 999 O O . GLY A 1 131 ? -7.02 22.484 18.75 1 98.62 131 GLY A O 1
ATOM 1000 N N . GLU A 1 132 ? -8.383 23.797 19.984 1 98.75 132 GLU A N 1
ATOM 1001 C CA . GLU A 1 132 ? -7.73 23.453 21.25 1 98.75 132 GLU A CA 1
ATOM 1002 C C . GLU A 1 132 ? -7.98 22 21.609 1 98.75 132 GLU A C 1
ATOM 1004 O O . GLU A 1 132 ? -7.133 21.359 22.234 1 98.75 132 GLU A O 1
ATOM 1009 N N . ALA A 1 133 ? -9.125 21.438 21.203 1 98.75 133 ALA A N 1
ATOM 1010 C CA . ALA A 1 133 ? -9.375 20.016 21.375 1 98.75 133 ALA A CA 1
ATOM 1011 C C . ALA A 1 133 ? -8.336 19.172 20.641 1 98.75 133 ALA A C 1
ATOM 1013 O O . ALA A 1 133 ? -7.863 18.156 21.156 1 98.75 133 ALA A O 1
ATOM 1014 N N . LEU A 1 134 ? -7.965 19.609 19.453 1 98.88 134 LEU A N 1
ATOM 1015 C CA . LEU A 1 134 ? -6.961 18.906 18.656 1 98.88 134 LEU A CA 1
ATOM 1016 C C . LEU A 1 134 ? -5.582 19.016 19.297 1 98.88 134 LEU A C 1
ATOM 1018 O O . LEU A 1 134 ? -4.832 18.047 19.344 1 98.88 134 LEU A O 1
ATOM 1022 N N . ILE A 1 135 ? -5.266 20.188 19.766 1 98.88 135 ILE A N 1
ATOM 1023 C CA . ILE A 1 135 ? -3.992 20.406 20.438 1 98.88 135 ILE A CA 1
ATOM 1024 C C . ILE A 1 135 ? -3.893 19.5 21.672 1 98.88 135 ILE A C 1
ATOM 1026 O O . ILE A 1 135 ? -2.883 18.828 21.859 1 98.88 135 ILE A O 1
ATOM 1030 N N . ALA A 1 136 ? -4.945 19.453 22.469 1 98.69 136 ALA A N 1
ATOM 1031 C CA . ALA A 1 136 ? -4.98 18.609 23.656 1 98.69 136 ALA A CA 1
ATOM 1032 C C . ALA A 1 136 ? -4.875 17.141 23.281 1 98.69 136 ALA A C 1
ATOM 1034 O O . ALA A 1 136 ? -4.215 16.359 23.984 1 98.69 136 ALA A O 1
ATOM 1035 N N . ALA A 1 137 ? -5.57 16.75 22.25 1 98.88 137 ALA A N 1
ATOM 1036 C CA . ALA A 1 137 ? -5.547 15.367 21.766 1 98.88 137 ALA A CA 1
ATOM 1037 C C . ALA A 1 137 ? -4.129 14.938 21.406 1 98.88 137 ALA A C 1
ATOM 1039 O O . ALA A 1 137 ? -3.693 13.844 21.75 1 98.88 137 ALA A O 1
ATOM 1040 N N . ALA A 1 138 ? -3.422 15.789 20.672 1 98.88 138 ALA A N 1
ATOM 1041 C CA . ALA A 1 138 ? -2.047 15.484 20.281 1 98.88 138 ALA A CA 1
ATOM 1042 C C . ALA A 1 138 ? -1.148 15.336 21.5 1 98.88 138 ALA A C 1
ATOM 1044 O O . ALA A 1 138 ? -0.32 14.422 21.562 1 98.88 138 ALA A O 1
ATOM 1045 N N . ALA A 1 139 ? -1.352 16.219 22.422 1 98.56 139 ALA A N 1
ATOM 1046 C CA . ALA A 1 139 ? -0.574 16.172 23.672 1 98.56 139 ALA A CA 1
ATOM 1047 C C . ALA A 1 139 ? -0.803 14.844 24.391 1 98.56 139 ALA A C 1
ATOM 1049 O O . ALA A 1 139 ? 0.148 14.211 24.859 1 98.56 139 ALA A O 1
ATOM 1050 N N . GLU A 1 140 ? -2.016 14.445 24.484 1 98.44 140 GLU A N 1
ATOM 1051 C CA . GLU A 1 140 ? -2.35 13.211 25.188 1 98.44 140 GLU A CA 1
ATOM 1052 C C . GLU A 1 140 ? -1.839 11.984 24.438 1 98.44 140 GLU A C 1
ATOM 1054 O O . GLU A 1 140 ? -1.456 10.992 25.047 1 98.44 140 GLU A O 1
ATOM 1059 N N . ALA A 1 141 ? -1.863 12.031 23.125 1 98.75 141 ALA A N 1
ATOM 1060 C CA . ALA A 1 141 ? -1.357 10.93 22.312 1 98.75 141 ALA A CA 1
ATOM 1061 C C . ALA A 1 141 ? 0.168 10.898 22.312 1 98.75 141 ALA A C 1
ATOM 1063 O O . ALA A 1 141 ? 0.777 9.891 21.938 1 98.75 141 ALA A O 1
ATOM 1064 N N . GLY A 1 142 ? 0.78 12.039 22.625 1 98.62 142 GLY A N 1
ATOM 1065 C CA . GLY A 1 142 ? 2.221 12.094 22.812 1 98.62 142 GLY A CA 1
ATOM 1066 C C . GLY A 1 142 ? 2.969 12.586 21.594 1 98.62 142 GLY A C 1
ATOM 1067 O O . GLY A 1 142 ? 4.195 12.492 21.531 1 98.62 142 GLY A O 1
ATOM 1068 N N . ILE A 1 143 ? 2.275 13.141 20.547 1 98.69 143 ILE A N 1
ATOM 1069 C CA . ILE A 1 143 ? 2.969 13.594 19.359 1 98.69 143 ILE A CA 1
ATOM 1070 C C . ILE A 1 143 ? 2.879 15.117 19.25 1 98.69 143 ILE A C 1
ATOM 1072 O O . ILE A 1 143 ? 1.993 15.734 19.859 1 98.69 143 ILE A O 1
ATOM 1076 N N . ARG A 1 144 ? 3.822 15.75 18.562 1 98.75 144 ARG A N 1
ATOM 1077 C CA . ARG A 1 144 ? 3.793 17.188 18.312 1 98.75 144 ARG A CA 1
ATOM 1078 C C . ARG A 1 144 ? 2.742 17.531 17.266 1 98.75 144 ARG A C 1
ATOM 1080 O O . ARG A 1 144 ? 2.385 16.703 16.438 1 98.75 144 ARG A O 1
ATOM 1087 N N . ILE A 1 145 ? 2.238 18.797 17.391 1 98.88 145 ILE A N 1
ATOM 1088 C CA . ILE A 1 145 ? 1.241 19.219 16.422 1 98.88 145 ILE A CA 1
ATOM 1089 C C . ILE A 1 145 ? 1.577 20.609 15.906 1 98.88 145 ILE A C 1
ATOM 1091 O O . ILE A 1 145 ? 2.014 21.469 16.672 1 98.88 145 ILE A O 1
ATOM 1095 N N . THR A 1 146 ? 1.567 20.797 14.648 1 98.94 146 THR A N 1
ATOM 1096 C CA . THR A 1 146 ? 1.355 22.109 14.031 1 98.94 146 THR A CA 1
ATOM 1097 C C . THR A 1 146 ? -0.104 22.281 13.617 1 98.94 146 THR A C 1
ATOM 1099 O O . THR A 1 146 ? -0.563 21.641 12.664 1 98.94 146 THR A O 1
ATOM 1102 N N . LEU A 1 147 ? -0.818 23.031 14.414 1 98.94 147 LEU A N 1
ATOM 1103 C CA . LEU A 1 147 ? -2.211 23.312 14.086 1 98.94 147 LEU A CA 1
ATOM 1104 C C . LEU A 1 147 ? -2.311 24.375 13 1 98.94 147 LEU A C 1
ATOM 1106 O O . LEU A 1 147 ? -2.012 25.547 13.242 1 98.94 147 LEU A O 1
ATOM 1110 N N . LEU A 1 148 ? -2.625 23.969 11.812 1 98.94 148 LEU A N 1
ATOM 1111 C CA . LEU A 1 148 ? -2.828 24.891 10.695 1 98.94 148 LEU A CA 1
ATOM 1112 C C . LEU A 1 148 ? -4.273 25.375 10.648 1 98.94 148 LEU A C 1
ATOM 1114 O O . LEU A 1 148 ? -5.113 24.75 9.977 1 98.94 148 LEU A O 1
ATOM 1118 N N . ASP A 1 149 ? -4.52 26.453 11.352 1 98.88 149 ASP A N 1
ATOM 1119 C CA . ASP A 1 149 ? -5.871 27.016 11.383 1 98.88 149 ASP A CA 1
ATOM 1120 C C . ASP A 1 149 ? -6.281 27.531 10.008 1 98.88 149 ASP A C 1
ATOM 1122 O O . ASP A 1 149 ? -5.586 28.375 9.43 1 98.88 149 ASP A O 1
ATOM 1126 N N . THR A 1 150 ? -7.359 27.031 9.477 1 98.88 150 THR A N 1
ATOM 1127 C CA . THR A 1 150 ? -7.656 27.156 8.055 1 98.88 150 THR A CA 1
ATOM 1128 C C . THR A 1 150 ? -8.727 28.219 7.812 1 98.88 150 THR A C 1
ATOM 1130 O O . THR A 1 150 ? -9.805 28.172 8.406 1 98.88 150 THR A O 1
ATOM 1133 N N . ALA A 1 151 ? -8.406 29.188 6.938 1 98.88 151 ALA A N 1
ATOM 1134 C CA . ALA A 1 151 ? -9.414 30.109 6.434 1 98.88 151 ALA A CA 1
ATOM 1135 C C . ALA A 1 151 ? -10.312 29.438 5.406 1 98.88 151 ALA A C 1
ATOM 1137 O O . ALA A 1 151 ? -9.836 28.938 4.387 1 98.88 151 ALA A O 1
ATOM 1138 N N . TYR A 1 152 ? -11.539 29.297 5.652 1 98.5 152 TYR A N 1
ATOM 1139 C CA . TYR A 1 152 ? -12.617 28.781 4.816 1 98.5 152 TYR A CA 1
ATOM 1140 C C . TYR A 1 152 ? -13.789 29.75 4.773 1 98.5 152 TYR A C 1
ATOM 1142 O O . TYR A 1 152 ? -14.57 29.828 5.723 1 98.5 152 TYR A O 1
ATOM 1150 N N . LEU A 1 153 ? -13.969 30.484 3.639 1 98.31 153 LEU A N 1
ATOM 1151 C CA . LEU A 1 153 ? -14.828 31.672 3.652 1 98.31 153 LEU A CA 1
ATOM 1152 C C . LEU A 1 153 ? -15.906 31.562 2.584 1 98.31 153 LEU A C 1
ATOM 1154 O O . LEU A 1 153 ? -16.875 32.312 2.605 1 98.31 153 LEU A O 1
ATOM 1158 N N . ALA A 1 154 ? -15.742 30.609 1.689 1 97.69 154 ALA A N 1
ATOM 1159 C CA . ALA A 1 154 ? -16.656 30.516 0.561 1 97.69 154 ALA A CA 1
ATOM 1160 C C . ALA A 1 154 ? -16.844 29.062 0.133 1 97.69 154 ALA A C 1
ATOM 1162 O O . ALA A 1 154 ? -15.992 28.203 0.421 1 97.69 154 ALA A O 1
ATOM 1163 N N . ALA A 1 155 ? -17.969 28.812 -0.556 1 95.38 155 ALA A N 1
ATOM 1164 C CA . ALA A 1 155 ? -18.25 27.5 -1.106 1 95.38 155 ALA A CA 1
ATOM 1165 C C . ALA A 1 155 ? -17.641 27.344 -2.5 1 95.38 155 ALA A C 1
ATOM 1167 O O . ALA A 1 155 ? -17.516 26.219 -3.006 1 95.38 155 ALA A O 1
ATOM 1168 N N . GLY A 1 156 ? -17.281 28.344 -3.117 1 95.88 156 GLY A N 1
ATOM 1169 C CA . GLY A 1 156 ? -16.719 28.469 -4.457 1 95.88 156 GLY A CA 1
ATOM 1170 C C . GLY A 1 156 ? -16.484 29.906 -4.875 1 95.88 156 GLY A C 1
ATOM 1171 O O . GLY A 1 156 ? -16.672 30.828 -4.074 1 95.88 156 GLY A O 1
ATOM 1172 N N . PHE A 1 157 ? -16.062 30.125 -6.051 1 96.75 157 PHE A N 1
ATOM 1173 C CA . PHE A 1 157 ? -15.828 31.469 -6.547 1 96.75 157 PHE A CA 1
ATOM 1174 C C . PHE A 1 157 ? -17.141 32.25 -6.598 1 96.75 157 PHE A C 1
ATOM 1176 O O . PHE A 1 157 ? -18.016 31.953 -7.395 1 96.75 157 PHE A O 1
ATOM 1183 N N . GLY A 1 158 ? -17.203 33.188 -5.668 1 94.44 158 GLY A N 1
ATOM 1184 C CA . GLY A 1 158 ? -18.375 34.031 -5.609 1 94.44 158 GLY A CA 1
ATOM 1185 C C . GLY A 1 158 ? -19.562 33.406 -4.914 1 94.44 158 GLY A C 1
ATOM 1186 O O . GLY A 1 158 ? -20.672 33.906 -4.973 1 94.44 158 GLY A O 1
ATOM 1187 N N . GLU A 1 159 ? -19.375 32.312 -4.258 1 96.5 159 GLU A N 1
ATOM 1188 C CA . GLU A 1 159 ? -20.469 31.578 -3.627 1 96.5 159 GLU A CA 1
ATOM 1189 C C . GLU A 1 159 ? -20.328 31.578 -2.105 1 96.5 159 GLU A C 1
ATOM 1191 O O . GLU A 1 159 ? -19.281 31.203 -1.572 1 96.5 159 GLU A O 1
ATOM 1196 N N . LYS A 1 160 ? -21.391 31.922 -1.423 1 96.12 160 LYS A N 1
ATOM 1197 C CA . LYS A 1 160 ? -21.391 31.922 0.038 1 96.12 160 LYS A CA 1
ATOM 1198 C C . LYS A 1 160 ? -21.359 30.484 0.574 1 96.12 160 LYS A C 1
ATOM 1200 O O . LYS A 1 160 ? -21.797 29.547 -0.1 1 96.12 160 LYS A O 1
ATOM 1205 N N . PRO A 1 161 ? -20.797 30.359 1.822 1 96.19 161 PRO A N 1
ATOM 1206 C CA . PRO A 1 161 ? -20.797 29.016 2.406 1 96.19 161 PRO A CA 1
ATOM 1207 C C . PRO A 1 161 ? -22.188 28.406 2.486 1 96.19 161 PRO A C 1
ATOM 1209 O O . PRO A 1 161 ? -23.156 29.109 2.789 1 96.19 161 PRO A O 1
ATOM 1212 N N . ASN A 1 162 ? -22.312 27.109 2.133 1 93.44 162 ASN A N 1
ATOM 1213 C CA . ASN A 1 162 ? -23.594 26.422 2.277 1 93.44 162 ASN A CA 1
ATOM 1214 C C . ASN A 1 162 ? -23.875 26.062 3.732 1 93.44 162 ASN A C 1
ATOM 1216 O O . ASN A 1 162 ? -23.078 26.391 4.621 1 93.44 162 ASN A O 1
ATOM 1220 N N . ARG A 1 163 ? -24.984 25.359 3.945 1 91.75 163 ARG A N 1
ATOM 1221 C CA . ARG A 1 163 ? -25.453 25.094 5.301 1 91.75 163 ARG A CA 1
ATOM 1222 C C . ARG A 1 163 ? -24.438 24.266 6.078 1 91.75 163 ARG A C 1
ATOM 1224 O O . ARG A 1 163 ? -24.281 24.438 7.289 1 91.75 163 ARG A O 1
ATOM 1231 N N . HIS A 1 164 ? -23.703 23.328 5.402 1 91.38 164 HIS A N 1
ATOM 1232 C CA . HIS A 1 164 ? -22.719 22.453 6.047 1 91.38 164 HIS A CA 1
ATOM 1233 C C . HIS A 1 164 ? -21.406 23.203 6.301 1 91.38 164 HIS A C 1
ATOM 1235 O O . HIS A 1 164 ? -20.688 22.875 7.242 1 91.38 164 HIS A O 1
ATOM 1241 N N . GLN A 1 165 ? -21.141 24.25 5.527 1 94.81 165 GLN A N 1
ATOM 1242 C CA . GLN A 1 165 ? -19.844 24.922 5.539 1 94.81 165 GLN A CA 1
ATOM 1243 C C . GLN A 1 165 ? -19.844 26.125 6.48 1 94.81 165 GLN A C 1
ATOM 1245 O O . GLN A 1 165 ? -18.797 26.703 6.777 1 94.81 165 GLN A O 1
ATOM 1250 N N . LEU A 1 166 ? -21.047 26.453 6.992 1 96.06 166 LEU A N 1
ATOM 1251 C CA . LEU A 1 166 ? -21.156 27.578 7.906 1 96.06 166 LEU A CA 1
ATOM 1252 C C . LEU A 1 166 ? -20.266 27.375 9.133 1 96.06 166 LEU A C 1
ATOM 1254 O O . LEU A 1 166 ? -19.719 28.328 9.672 1 96.06 166 LEU A O 1
ATOM 1258 N N . ARG A 1 167 ? -20.094 26.172 9.516 1 96.31 167 ARG A N 1
ATOM 1259 C CA . ARG A 1 167 ? -19.312 25.906 10.727 1 96.31 167 ARG A CA 1
ATOM 1260 C C . ARG A 1 167 ? -17.828 26.016 10.445 1 96.31 167 ARG A C 1
ATOM 1262 O O . ARG A 1 167 ? -17.016 26.047 11.375 1 96.31 167 ARG A O 1
ATOM 1269 N N . PHE A 1 168 ? -17.453 26.094 9.172 1 97.38 168 PHE A N 1
ATOM 1270 C CA . PHE A 1 168 ? -16.062 26.219 8.797 1 97.38 168 PHE A CA 1
ATOM 1271 C C . PHE A 1 168 ? -15.648 27.688 8.719 1 97.38 168 PHE A C 1
ATOM 1273 O O . PHE A 1 168 ? -14.461 28 8.711 1 97.38 168 PHE A O 1
ATOM 1280 N N . SER A 1 169 ? -16.609 28.578 8.664 1 97.56 169 SER A N 1
ATOM 1281 C CA . SER A 1 169 ? -16.328 29.922 8.125 1 97.56 169 SER A CA 1
ATOM 1282 C C . SER A 1 169 ? -16.375 30.969 9.219 1 97.56 169 SER A C 1
ATOM 1284 O O . SER A 1 169 ? -17.297 30.984 10.039 1 97.56 169 SER A O 1
ATOM 1286 N N . ASP A 1 170 ? -15.383 31.844 9.188 1 97.56 170 ASP A N 1
ATOM 1287 C CA . ASP A 1 170 ? -15.398 33.062 9.992 1 97.56 170 ASP A CA 1
ATOM 1288 C C . ASP A 1 170 ? -15.984 34.219 9.195 1 97.56 170 ASP A C 1
ATOM 1290 O O . ASP A 1 170 ? -15.938 35.375 9.648 1 97.56 170 ASP A O 1
ATOM 1294 N N . THR A 1 171 ? -16.438 34 8.047 1 95.25 171 THR A N 1
ATOM 1295 C CA . THR A 1 171 ? -17.125 34.938 7.164 1 95.25 171 THR A CA 1
ATOM 1296 C C . THR A 1 171 ? -16.125 35.812 6.434 1 95.25 171 THR A C 1
ATOM 1298 O O . THR A 1 171 ? -16.266 36.062 5.234 1 95.25 171 THR A O 1
ATOM 1301 N N . THR A 1 172 ? -15.148 36.344 7.148 1 98.06 172 THR A N 1
ATOM 1302 C CA . THR A 1 172 ? -14.117 37.156 6.504 1 98.06 172 THR A CA 1
ATOM 1303 C C . THR A 1 172 ? -12.727 36.719 6.98 1 98.06 172 THR A C 1
ATOM 1305 O O . THR A 1 172 ? -12.594 36.125 8.055 1 98.06 172 THR A O 1
ATOM 1308 N N . ALA A 1 173 ? -11.695 37.062 6.148 1 98.75 173 ALA A N 1
ATOM 1309 C CA . ALA A 1 173 ? -10.312 36.719 6.508 1 98.75 173 ALA A CA 1
ATOM 1310 C C . ALA A 1 173 ? -9.883 37.5 7.758 1 98.75 173 ALA A C 1
ATOM 1312 O O . ALA A 1 173 ? -9.102 36.969 8.57 1 98.75 173 ALA A O 1
ATOM 1313 N N . ASP A 1 174 ? -10.391 38.688 7.898 1 98.69 174 ASP A N 1
ATOM 1314 C CA . ASP A 1 174 ? -10.062 39.469 9.086 1 98.69 174 ASP A CA 1
ATOM 1315 C C . ASP A 1 174 ? -10.625 38.812 10.344 1 98.69 174 ASP A C 1
ATOM 1317 O O . ASP A 1 174 ? -9.945 38.75 11.375 1 98.69 174 ASP A O 1
ATOM 1321 N N . ALA A 1 175 ? -11.859 38.406 10.25 1 98.56 175 ALA A N 1
ATOM 1322 C CA . ALA A 1 175 ? -12.469 37.719 11.383 1 98.56 175 ALA A CA 1
ATOM 1323 C C . ALA A 1 175 ? -11.727 36.406 11.703 1 98.56 175 ALA A C 1
ATOM 1325 O O . ALA A 1 175 ? -11.531 36.094 12.875 1 98.56 175 ALA A O 1
ATOM 1326 N N . TRP A 1 176 ? -11.391 35.719 10.688 1 98.69 176 TRP A N 1
ATOM 1327 C CA . TRP A 1 176 ? -10.57 34.5 10.875 1 98.69 176 TRP A CA 1
ATOM 1328 C C . TRP A 1 176 ? -9.273 34.844 11.602 1 98.69 176 TRP A C 1
ATOM 1330 O O . TRP A 1 176 ? -8.906 34.188 12.578 1 98.69 176 TRP A O 1
ATOM 1340 N N . ALA A 1 177 ? -8.555 35.875 11.102 1 98.81 177 ALA A N 1
ATOM 1341 C CA . ALA A 1 177 ? -7.266 36.281 11.664 1 98.81 177 ALA A CA 1
ATOM 1342 C C . ALA A 1 177 ? -7.398 36.625 13.148 1 98.81 177 ALA A C 1
ATOM 1344 O O . ALA A 1 177 ? -6.523 36.281 13.953 1 98.81 177 ALA A O 1
ATOM 1345 N N . GLU A 1 178 ? -8.484 37.312 13.469 1 98.44 178 GLU A N 1
ATOM 1346 C CA . GLU A 1 178 ? -8.734 37.688 14.867 1 98.44 178 GLU A CA 1
ATOM 1347 C C . GLU A 1 178 ? -8.875 36.438 15.742 1 98.44 178 GLU A C 1
ATOM 1349 O O . GLU A 1 178 ? -8.273 36.375 16.812 1 98.44 178 GLU A O 1
ATOM 1354 N N . ARG A 1 179 ? -9.625 35.5 15.297 1 98.56 179 ARG A N 1
ATOM 1355 C CA . ARG A 1 179 ? -9.82 34.25 16.062 1 98.56 179 ARG A CA 1
ATOM 1356 C C . ARG A 1 179 ? -8.523 33.469 16.141 1 98.56 179 ARG A C 1
ATOM 1358 O O . ARG A 1 179 ? -8.133 33.031 17.234 1 98.56 179 ARG A O 1
ATOM 1365 N N . ALA A 1 180 ? -7.875 33.281 14.992 1 98.69 180 ALA A N 1
ATOM 1366 C CA . ALA A 1 180 ? -6.652 32.469 14.914 1 98.69 180 ALA A CA 1
ATOM 1367 C C . ALA A 1 180 ? -5.559 33.062 15.805 1 98.69 180 ALA A C 1
ATOM 1369 O O . ALA A 1 180 ? -4.746 32.312 16.359 1 98.69 180 ALA A O 1
ATOM 1370 N N . SER A 1 181 ? -5.578 34.375 15.914 1 98.44 181 SER A N 1
ATOM 1371 C CA . SER A 1 181 ? -4.543 35.062 16.672 1 98.44 181 SER A CA 1
ATOM 1372 C C . SER A 1 181 ? -4.648 34.75 18.156 1 98.44 181 SER A C 1
ATOM 1374 O O . SER A 1 181 ? -3.707 35 18.922 1 98.44 181 SER A O 1
ATOM 1376 N N . LEU A 1 182 ? -5.738 34.188 18.578 1 98.38 182 LEU A N 1
ATOM 1377 C CA . LEU A 1 182 ? -5.938 33.875 20 1 98.38 182 LEU A CA 1
ATOM 1378 C C . LEU A 1 182 ? -5.324 32.5 20.328 1 98.38 182 LEU A C 1
ATOM 1380 O O . LEU A 1 182 ? -5.152 32.188 21.5 1 98.38 182 LEU A O 1
ATOM 1384 N N . LEU A 1 183 ? -5.004 31.703 19.328 1 98.38 183 LEU A N 1
ATOM 1385 C CA . LEU A 1 183 ? -4.375 30.406 19.562 1 98.38 183 LEU A CA 1
ATOM 1386 C C . LEU A 1 183 ? -2.951 30.578 20.078 1 98.38 183 LEU A C 1
ATOM 1388 O O . LEU A 1 183 ? -2.229 31.469 19.641 1 98.38 183 LEU A O 1
ATOM 1392 N N . LYS A 1 184 ? -2.572 29.719 20.969 1 95.31 184 LYS A N 1
ATOM 1393 C CA . LYS A 1 184 ? -1.242 29.781 21.562 1 95.31 184 LYS A CA 1
ATOM 1394 C C . LYS A 1 184 ? -0.463 28.5 21.312 1 95.31 184 LYS A C 1
ATOM 1396 O O . LYS A 1 184 ? -1.029 27.406 21.359 1 95.31 184 LYS A O 1
ATOM 1401 N N . GLY A 1 185 ? 0.788 28.734 20.953 1 94.44 185 GLY A N 1
ATOM 1402 C CA . GLY A 1 185 ? 1.697 27.609 20.812 1 94.44 185 GLY A CA 1
ATOM 1403 C C . GLY A 1 185 ? 2.592 27.406 22.016 1 94.44 185 GLY A C 1
ATOM 1404 O O . GLY A 1 185 ? 2.615 28.234 22.922 1 94.44 185 GLY A O 1
ATOM 1405 N N . ASP A 1 186 ? 3.285 26.266 22.078 1 94 186 ASP A N 1
ATOM 1406 C CA . ASP A 1 186 ? 4.332 25.938 23.047 1 94 186 ASP A CA 1
ATOM 1407 C C . ASP A 1 186 ? 5.355 24.984 22.422 1 94 186 ASP A C 1
ATOM 1409 O O . ASP A 1 186 ? 5.508 24.938 21.203 1 94 186 ASP A O 1
ATOM 1413 N N . ASP A 1 187 ? 6.133 24.375 23.219 1 89.38 187 ASP A N 1
ATOM 1414 C CA . ASP A 1 187 ? 7.184 23.484 22.719 1 89.38 187 ASP A CA 1
ATOM 1415 C C . ASP A 1 187 ? 6.59 22.312 21.938 1 89.38 187 ASP A C 1
ATOM 1417 O O . ASP A 1 187 ? 7.18 21.859 20.953 1 89.38 187 ASP A O 1
ATOM 1421 N N . HIS A 1 188 ? 5.441 21.906 22.266 1 93.75 188 HIS A N 1
ATOM 1422 C CA . HIS A 1 188 ? 4.766 20.766 21.672 1 93.75 188 HIS A CA 1
ATOM 1423 C C . HIS A 1 188 ? 3.873 21.188 20.516 1 93.75 188 HIS A C 1
ATOM 1425 O O . HIS A 1 188 ? 3.582 20.375 19.625 1 93.75 188 HIS A O 1
ATOM 1431 N N . THR A 1 189 ? 3.445 22.438 20.531 1 98.31 189 THR A N 1
ATOM 1432 C CA . THR A 1 189 ? 2.438 22.938 19.609 1 98.31 189 THR A CA 1
ATOM 1433 C C . THR A 1 189 ? 2.947 24.172 18.859 1 98.31 189 THR A C 1
ATOM 1435 O O . THR A 1 189 ? 3.4 25.125 19.484 1 98.31 189 THR A O 1
ATOM 1438 N N . LEU A 1 190 ? 2.926 24.109 17.578 1 98.75 190 LEU A N 1
ATOM 1439 C CA . LEU A 1 190 ? 3.074 25.297 16.75 1 98.75 190 LEU A CA 1
ATOM 1440 C C . LEU A 1 190 ? 1.749 25.672 16.094 1 98.75 190 LEU A C 1
ATOM 1442 O O . LEU A 1 190 ? 0.926 24.797 15.805 1 98.75 190 LEU A O 1
ATOM 1446 N N . ILE A 1 191 ? 1.519 26.969 15.961 1 98.88 191 ILE A N 1
ATOM 1447 C CA . ILE A 1 191 ? 0.325 27.469 15.281 1 98.88 191 ILE A CA 1
ATOM 1448 C C . ILE A 1 191 ? 0.695 27.984 13.898 1 98.88 191 ILE A C 1
ATOM 1450 O O . ILE A 1 191 ? 1.631 28.781 13.75 1 98.88 191 ILE A O 1
ATOM 1454 N N . GLY A 1 192 ? 0.113 27.438 12.875 1 98.88 192 GLY A N 1
ATOM 1455 C CA . GLY A 1 192 ? 0.219 27.938 11.516 1 98.88 192 GLY A CA 1
ATOM 1456 C C . GLY A 1 192 ? -1.122 28.297 10.906 1 98.88 192 GLY A C 1
ATOM 1457 O O . GLY A 1 192 ? -2.117 28.438 11.625 1 98.88 192 GLY A O 1
ATOM 1458 N N . ALA A 1 193 ? -1.102 28.656 9.656 1 98.88 193 ALA A N 1
ATOM 1459 C CA . ALA A 1 193 ? -2.301 29.031 8.914 1 98.88 193 ALA A CA 1
ATOM 1460 C C . ALA A 1 193 ? -2.488 28.156 7.684 1 98.88 193 ALA A C 1
ATOM 1462 O O . ALA A 1 193 ? -1.552 27.484 7.242 1 98.88 193 ALA A O 1
ATOM 1463 N N . ALA A 1 194 ? -3.684 28.156 7.242 1 98.94 194 ALA A N 1
ATOM 1464 C CA . ALA A 1 194 ? -3.961 27.516 5.961 1 98.94 194 ALA A CA 1
ATOM 1465 C C . ALA A 1 194 ? -5.031 28.266 5.188 1 98.94 194 ALA A C 1
ATOM 1467 O O . ALA A 1 194 ? -5.93 28.875 5.781 1 98.94 194 ALA A O 1
ATOM 1468 N N . ILE A 1 195 ? -4.816 28.359 3.93 1 98.88 195 ILE A N 1
ATOM 1469 C CA . ILE A 1 195 ? -5.855 28.672 2.953 1 98.88 195 ILE A CA 1
ATOM 1470 C C . ILE A 1 195 ? -6.492 27.375 2.461 1 98.88 195 ILE A C 1
ATOM 1472 O O . ILE A 1 195 ? -5.82 26.531 1.86 1 98.88 195 ILE A O 1
ATOM 1476 N N . HIS A 1 196 ? -7.781 27.25 2.82 1 98.62 196 HIS A N 1
ATOM 1477 C CA . HIS A 1 196 ? -8.344 25.969 2.4 1 98.62 196 HIS A CA 1
ATOM 1478 C C . HIS A 1 196 ? -8.062 25.703 0.926 1 98.62 196 HIS A C 1
ATOM 1480 O O . HIS A 1 196 ? -7.602 24.625 0.565 1 98.62 196 HIS A O 1
ATOM 1486 N N . SER A 1 197 ? -8.375 26.625 0.07 1 98.31 197 SER A N 1
ATOM 1487 C CA . SER A 1 197 ? -8.156 26.609 -1.372 1 98.31 197 SER A CA 1
ATOM 1488 C C . SER A 1 197 ? -8.523 27.938 -2.01 1 98.31 197 SER A C 1
ATOM 1490 O O . SER A 1 197 ? -9.102 28.812 -1.354 1 98.31 197 SER A O 1
ATOM 1492 N N . VAL A 1 198 ? -8.188 28.125 -3.25 1 98.25 198 VAL A N 1
ATOM 1493 C CA . VAL A 1 198 ? -8.523 29.359 -3.936 1 98.25 198 VAL A CA 1
ATOM 1494 C C . VAL A 1 198 ? -10.031 29.453 -4.152 1 98.25 198 VAL A C 1
ATOM 1496 O O . VAL A 1 198 ? -10.578 30.531 -4.34 1 98.25 198 VAL A O 1
ATOM 1499 N N . ARG A 1 199 ? -10.695 28.297 -4.066 1 97.44 199 ARG A N 1
ATOM 1500 C CA . ARG A 1 199 ? -12.148 28.281 -4.18 1 97.44 199 ARG A CA 1
ATOM 1501 C C . ARG A 1 199 ? -12.805 28.766 -2.893 1 97.44 199 ARG A C 1
ATOM 1503 O O . ARG A 1 199 ? -13.891 29.359 -2.924 1 97.44 199 ARG A O 1
ATOM 1510 N N . ALA A 1 200 ? -12.094 28.562 -1.757 1 98 200 ALA A N 1
ATOM 1511 C CA . ALA A 1 200 ? -12.727 28.766 -0.455 1 98 200 ALA A CA 1
ATOM 1512 C C . ALA A 1 200 ? -12.328 30.109 0.148 1 98 200 ALA A C 1
ATOM 1514 O O . ALA A 1 200 ? -12.898 30.547 1.147 1 98 200 ALA A O 1
ATOM 1515 N N . VAL A 1 201 ? -11.352 30.781 -0.414 1 98.69 201 VAL A N 1
ATOM 1516 C CA . VAL A 1 201 ? -10.93 32.094 0.062 1 98.69 201 VAL A CA 1
ATOM 1517 C C . VAL A 1 201 ? -10.898 33.094 -1.103 1 98.69 201 VAL A C 1
ATOM 1519 O O . VAL A 1 201 ? -10.078 32.969 -2.016 1 98.69 201 VAL A O 1
ATOM 1522 N N . PRO A 1 202 ? -11.828 34.062 -1.056 1 98.31 202 PRO A N 1
ATOM 1523 C CA . PRO A 1 202 ? -11.852 35.062 -2.133 1 98.31 202 PRO A CA 1
ATOM 1524 C C . PRO A 1 202 ? -10.484 35.719 -2.369 1 98.31 202 PRO A C 1
ATOM 1526 O O . PRO A 1 202 ? -9.75 35.969 -1.415 1 98.31 202 PRO A O 1
ATOM 1529 N N . ALA A 1 203 ? -10.188 35.969 -3.652 1 98.25 203 ALA A N 1
ATOM 1530 C CA . ALA A 1 203 ? -8.875 36.406 -4.098 1 98.25 203 ALA A CA 1
ATOM 1531 C C . ALA A 1 203 ? -8.422 37.656 -3.311 1 98.25 203 ALA A C 1
ATOM 1533 O O . ALA A 1 203 ? -7.254 37.75 -2.938 1 98.25 203 ALA A O 1
ATOM 1534 N N . ASP A 1 204 ? -9.297 38.562 -3.07 1 97.69 204 ASP A N 1
ATOM 1535 C CA . ASP A 1 204 ? -8.969 39.812 -2.42 1 97.69 204 ASP A CA 1
ATOM 1536 C C . ASP A 1 204 ? -8.719 39.625 -0.928 1 97.69 204 ASP A C 1
ATOM 1538 O O . ASP A 1 204 ? -8.297 40.562 -0.233 1 97.69 204 ASP A O 1
ATOM 1542 N N . GLN A 1 205 ? -8.938 38.406 -0.416 1 98.56 205 GLN A N 1
ATOM 1543 C CA . GLN A 1 205 ? -8.75 38.125 1.005 1 98.56 205 GLN A CA 1
ATOM 1544 C C . GLN A 1 205 ? -7.555 37.219 1.232 1 98.56 205 GLN A C 1
ATOM 1546 O O . GLN A 1 205 ? -7.176 36.969 2.375 1 98.56 205 GLN A O 1
ATOM 1551 N N . LEU A 1 206 ? -6.914 36.719 0.18 1 98.75 206 LEU A N 1
ATOM 1552 C CA . LEU A 1 206 ? -5.762 35.812 0.256 1 98.75 206 LEU A CA 1
ATOM 1553 C C . LEU A 1 206 ? -4.602 36.5 0.977 1 98.75 206 LEU A C 1
ATOM 1555 O O . LEU A 1 206 ? -3.928 35.875 1.803 1 98.75 206 LEU A O 1
ATOM 1559 N N . ALA A 1 207 ? -4.406 37.719 0.702 1 98.25 207 ALA A N 1
ATOM 1560 C CA . ALA A 1 207 ? -3.27 38.469 1.238 1 98.25 207 ALA A CA 1
ATOM 1561 C C . ALA A 1 207 ? -3.363 38.594 2.756 1 98.25 207 ALA A C 1
ATOM 1563 O O . ALA A 1 207 ? -2.344 38.594 3.449 1 98.25 207 ALA A O 1
ATOM 1564 N N . THR A 1 208 ? -4.598 38.688 3.305 1 98.62 208 THR A N 1
ATOM 1565 C CA . THR A 1 208 ? -4.797 38.781 4.746 1 98.62 208 THR A CA 1
ATOM 1566 C C . THR A 1 208 ? -4.27 37.531 5.449 1 98.62 208 THR A C 1
ATOM 1568 O O . THR A 1 208 ? -3.588 37.656 6.473 1 98.62 208 THR A O 1
ATOM 1571 N N . VAL A 1 209 ? -4.551 36.406 4.887 1 98.81 209 VAL A N 1
ATOM 1572 C CA . VAL A 1 209 ? -4.109 35.125 5.48 1 98.81 209 VAL A CA 1
ATOM 1573 C C . VAL A 1 209 ? -2.594 35 5.355 1 98.81 209 VAL A C 1
ATOM 1575 O O . VAL A 1 209 ? -1.915 34.625 6.309 1 98.81 209 VAL A O 1
ATOM 1578 N N . ALA A 1 210 ? -2.07 35.312 4.168 1 98.69 210 ALA A N 1
ATOM 1579 C CA . ALA A 1 210 ? -0.63 35.25 3.939 1 98.69 210 ALA A CA 1
ATOM 1580 C C . ALA A 1 210 ? 0.117 36.188 4.891 1 98.69 210 ALA A C 1
ATOM 1582 O O . ALA A 1 210 ? 1.159 35.812 5.438 1 98.69 210 ALA A O 1
ATOM 1583 N N . ALA A 1 211 ? -0.392 37.406 5.082 1 98.56 211 ALA A N 1
ATOM 1584 C CA . ALA A 1 211 ? 0.23 38.375 5.969 1 98.56 211 ALA A CA 1
ATOM 1585 C C . ALA A 1 211 ? 0.219 37.906 7.414 1 98.56 211 ALA A C 1
ATOM 1587 O O . ALA A 1 211 ? 1.18 38.125 8.156 1 98.56 211 ALA A O 1
ATOM 1588 N N . TRP A 1 212 ? -0.883 37.344 7.836 1 98.62 212 TRP A N 1
ATOM 1589 C CA . TRP A 1 212 ? -0.98 36.781 9.172 1 98.62 212 TRP A CA 1
ATOM 1590 C C . TRP A 1 212 ? 0.148 35.781 9.43 1 98.62 212 TRP A C 1
ATOM 1592 O O . TRP A 1 212 ? 0.808 35.812 10.469 1 98.62 212 TRP A O 1
ATOM 1602 N N . ALA A 1 213 ? 0.369 34.812 8.5 1 98.69 213 ALA A N 1
ATOM 1603 C CA . ALA A 1 213 ? 1.408 33.812 8.617 1 98.69 213 ALA A CA 1
ATOM 1604 C C . ALA A 1 213 ? 2.797 34.438 8.609 1 98.69 213 ALA A C 1
ATOM 1606 O O . ALA A 1 213 ? 3.668 34.031 9.391 1 98.69 213 ALA A O 1
ATOM 1607 N N . GLU A 1 214 ? 2.98 35.406 7.742 1 98 214 GLU A N 1
ATOM 1608 C CA . GLU A 1 214 ? 4.27 36.062 7.605 1 98 214 GLU A CA 1
ATOM 1609 C C . GLU A 1 214 ? 4.656 36.781 8.891 1 98 214 GLU A C 1
ATOM 1611 O O . GLU A 1 214 ? 5.793 36.688 9.352 1 98 214 GLU A O 1
ATOM 1616 N N . GLU A 1 215 ? 3.723 37.531 9.414 1 97.88 215 GLU A N 1
ATOM 1617 C CA . GLU A 1 215 ? 3.957 38.312 10.625 1 97.88 215 GLU A CA 1
ATOM 1618 C C . GLU A 1 215 ? 4.406 37.406 11.781 1 97.88 215 GLU A C 1
ATOM 1620 O O . GLU A 1 215 ? 5.148 37.844 12.664 1 97.88 215 GLU A O 1
ATOM 1625 N N . ARG A 1 216 ? 4.078 36.219 11.711 1 97.44 216 ARG A N 1
ATOM 1626 C CA . ARG A 1 216 ? 4.332 35.281 12.805 1 97.44 216 ARG A CA 1
ATOM 1627 C C . ARG A 1 216 ? 5.402 34.25 12.43 1 97.44 216 ARG A C 1
ATOM 1629 O O . ARG A 1 216 ? 5.699 33.344 13.203 1 97.44 216 ARG A O 1
ATOM 1636 N N . SER A 1 217 ? 5.918 34.406 11.219 1 97.56 217 SER A N 1
ATOM 1637 C CA . SER A 1 217 ? 6.844 33.438 10.672 1 97.56 217 SER A CA 1
ATOM 1638 C C . SER A 1 217 ? 6.281 32 10.789 1 97.56 217 SER A C 1
ATOM 1640 O O . SER A 1 217 ? 6.992 31.078 11.172 1 97.56 217 SER A O 1
ATOM 1642 N N . ALA A 1 218 ? 4.992 31.906 10.617 1 98.25 218 ALA A N 1
ATOM 1643 C CA . ALA A 1 218 ? 4.273 30.641 10.758 1 98.25 218 ALA A CA 1
ATOM 1644 C C . ALA A 1 218 ? 4.18 29.922 9.422 1 98.25 218 ALA A C 1
ATOM 1646 O O . ALA A 1 218 ? 4.188 30.547 8.367 1 98.25 218 ALA A O 1
ATOM 1647 N N . PRO A 1 219 ? 4.164 28.562 9.453 1 98.81 219 PRO A N 1
ATOM 1648 C CA . PRO A 1 219 ? 3.885 27.859 8.203 1 98.81 219 PRO A CA 1
ATOM 1649 C C . PRO A 1 219 ? 2.514 28.188 7.629 1 98.81 219 PRO A C 1
ATOM 1651 O O . PRO A 1 219 ? 1.562 28.422 8.383 1 98.81 219 PRO A O 1
ATOM 1654 N N . LEU A 1 220 ? 2.445 28.234 6.328 1 98.94 220 LEU A N 1
ATOM 1655 C CA . LEU A 1 220 ? 1.212 28.438 5.578 1 98.94 220 LEU A CA 1
ATOM 1656 C C . LEU A 1 220 ? 0.97 27.297 4.598 1 98.94 220 LEU A C 1
ATOM 1658 O O . LEU A 1 220 ? 1.824 27 3.762 1 98.94 220 LEU A O 1
ATOM 1662 N N . HIS A 1 221 ? -0.142 26.531 4.754 1 99 221 HIS A N 1
ATOM 1663 C CA . HIS A 1 221 ? -0.495 25.453 3.846 1 99 221 HIS A CA 1
ATOM 1664 C C . HIS A 1 221 ? -1.693 25.828 2.98 1 99 221 HIS A C 1
ATOM 1666 O O . HIS A 1 221 ? -2.494 26.688 3.357 1 99 221 HIS A O 1
ATOM 1672 N N . VAL A 1 222 ? -1.837 25.234 1.817 1 98.94 222 VAL A N 1
ATOM 1673 C CA . VAL A 1 222 ? -2.963 25.484 0.927 1 98.94 222 VAL A CA 1
ATOM 1674 C C . VAL A 1 222 ? -3.225 24.266 0.054 1 98.94 222 VAL A C 1
ATOM 1676 O O . VAL A 1 222 ? -2.291 23.672 -0.495 1 98.94 222 VAL A O 1
ATOM 1679 N N . HIS A 1 223 ? -4.48 23.719 0.031 1 98.81 223 HIS A N 1
ATOM 1680 C CA . HIS A 1 223 ? -4.824 22.766 -1.024 1 98.81 223 HIS A CA 1
ATOM 1681 C C . HIS A 1 223 ? -4.68 23.406 -2.402 1 98.81 223 HIS A C 1
ATOM 1683 O O . HIS A 1 223 ? -5.203 24.5 -2.646 1 98.81 223 HIS A O 1
ATOM 1689 N N . LEU A 1 224 ? -4.066 22.688 -3.271 1 98.81 224 LEU A N 1
ATOM 1690 C CA . LEU A 1 224 ? -3.756 23.344 -4.539 1 98.81 224 LEU A CA 1
ATOM 1691 C C . LEU A 1 224 ? -3.846 22.359 -5.695 1 98.81 224 LEU A C 1
ATOM 1693 O O . LEU A 1 224 ? -3.111 21.359 -5.727 1 98.81 224 LEU A O 1
ATOM 1697 N N . SER A 1 225 ? -4.738 22.625 -6.66 1 98.56 225 SER A N 1
ATOM 1698 C CA . SER A 1 225 ? -4.848 21.969 -7.953 1 98.56 225 SER A CA 1
ATOM 1699 C C . SER A 1 225 ? -4.934 20.453 -7.789 1 98.56 225 SER A C 1
ATOM 1701 O O . SER A 1 225 ? -4.281 19.703 -8.523 1 98.56 225 SER A O 1
ATOM 1703 N N . GLU A 1 226 ? -5.645 20.016 -6.797 1 97.06 226 GLU A N 1
ATOM 1704 C CA . GLU A 1 226 ? -5.836 18.594 -6.547 1 97.06 226 GLU A CA 1
ATOM 1705 C C . GLU A 1 226 ? -6.758 17.969 -7.59 1 97.06 226 GLU A C 1
ATOM 1707 O O . GLU A 1 226 ? -6.562 16.812 -7.988 1 97.06 226 GLU A O 1
ATOM 1712 N N . GLN A 1 227 ? -7.785 18.688 -7.93 1 94.12 227 GLN A N 1
ATOM 1713 C CA . GLN A 1 227 ? -8.766 18.297 -8.93 1 94.12 227 GLN A CA 1
ATOM 1714 C C . GLN A 1 227 ? -8.773 19.266 -10.117 1 94.12 227 GLN A C 1
ATOM 1716 O O . GLN A 1 227 ? -8.648 20.469 -9.93 1 94.12 227 GLN A O 1
ATOM 1721 N N . THR A 1 228 ? -9.039 18.75 -11.289 1 95.81 228 THR A N 1
ATOM 1722 C CA . THR A 1 228 ? -9.047 19.562 -12.492 1 95.81 228 THR A CA 1
ATOM 1723 C C . THR A 1 228 ? -10.188 20.578 -12.445 1 95.81 228 THR A C 1
ATOM 1725 O O . THR A 1 228 ? -10.07 21.688 -12.977 1 95.81 228 THR A O 1
ATOM 1728 N N . ALA A 1 229 ? -11.219 20.188 -11.75 1 94.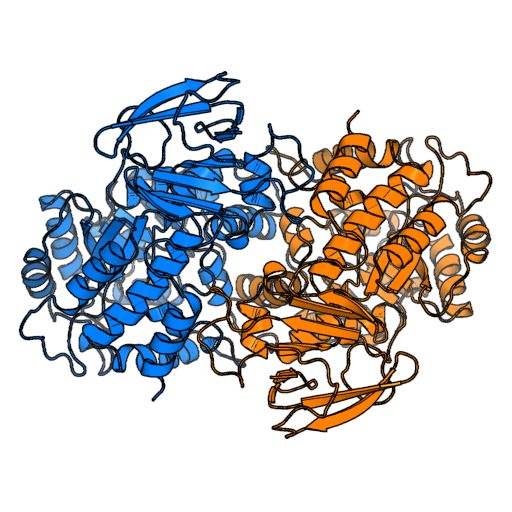38 229 ALA A N 1
ATOM 1729 C CA . ALA A 1 229 ? -12.383 21.078 -11.656 1 94.38 229 ALA A CA 1
ATOM 1730 C C . ALA A 1 229 ? -12.016 22.391 -10.984 1 94.38 229 ALA A C 1
ATOM 1732 O O . ALA A 1 229 ? -12.562 23.438 -11.328 1 94.38 229 ALA A O 1
ATOM 1733 N N . GLU A 1 230 ? -11.133 22.359 -9.992 1 96.06 230 GLU A N 1
ATOM 1734 C CA . GLU A 1 230 ? -10.656 23.578 -9.352 1 96.06 230 GLU A CA 1
ATOM 1735 C C . GLU A 1 230 ? -9.953 24.484 -10.359 1 96.06 230 GLU A C 1
ATOM 1737 O O . GLU A 1 230 ? -10.164 25.703 -10.367 1 96.06 230 GLU A O 1
ATOM 1742 N N . ASN A 1 231 ? -9.117 23.906 -11.172 1 98 231 ASN A N 1
ATOM 1743 C CA . ASN A 1 231 ? -8.383 24.656 -12.18 1 98 231 ASN A CA 1
ATOM 1744 C C . ASN A 1 231 ? -9.32 25.297 -13.195 1 98 231 ASN A C 1
ATOM 1746 O O . ASN A 1 231 ? -9.172 26.469 -13.531 1 98 231 ASN A O 1
ATOM 1750 N N . ASP A 1 232 ? -10.273 24.516 -13.656 1 97.88 232 ASP A N 1
ATOM 1751 C CA . ASP A 1 232 ? -11.234 25.016 -14.641 1 97.88 232 ASP A CA 1
ATOM 1752 C C . ASP A 1 232 ? -12.062 26.156 -14.062 1 97.88 232 ASP A C 1
ATOM 1754 O O . ASP A 1 232 ? -12.266 27.188 -14.727 1 97.88 232 ASP A O 1
ATOM 1758 N N . ALA A 1 233 ? -12.5 25.969 -12.82 1 97.69 233 ALA A N 1
ATOM 1759 C CA . ALA A 1 233 ? -13.32 26.984 -12.172 1 97.69 233 ALA A CA 1
ATOM 1760 C C . ALA A 1 233 ? -12.523 28.266 -11.93 1 97.69 233 ALA A C 1
ATOM 1762 O O . ALA A 1 233 ? -13.055 29.375 -12.078 1 97.69 233 ALA A O 1
ATOM 1763 N N . CYS A 1 234 ? -11.289 28.156 -11.57 1 98.5 234 CYS A N 1
ATOM 1764 C CA . CYS A 1 234 ? -10.438 29.328 -11.328 1 98.5 234 CYS A CA 1
ATOM 1765 C C . CYS A 1 234 ? -10.188 30.094 -12.625 1 98.5 234 CYS A C 1
ATOM 1767 O O . CYS A 1 234 ? -10.219 31.328 -12.633 1 98.5 234 CYS A O 1
ATOM 1769 N N . LYS A 1 235 ? -9.961 29.312 -13.68 1 98.31 235 LYS A N 1
ATOM 1770 C CA . LYS A 1 235 ? -9.773 29.938 -14.984 1 98.31 235 LYS A CA 1
ATOM 1771 C C . LYS A 1 235 ? -11.023 30.719 -15.406 1 98.31 235 LYS A C 1
ATOM 1773 O O . LYS A 1 235 ? -10.93 31.828 -15.914 1 98.31 235 LYS A O 1
ATOM 1778 N N . ALA A 1 236 ? -12.125 30.141 -15.188 1 98.25 236 ALA A N 1
ATOM 1779 C CA . ALA A 1 236 ? -13.391 30.781 -15.555 1 98.25 236 ALA A CA 1
ATOM 1780 C C . ALA A 1 236 ? -13.617 32.062 -14.742 1 98.25 236 ALA A C 1
ATOM 1782 O O . ALA A 1 236 ? -14.086 33.062 -15.273 1 98.25 236 ALA A O 1
ATOM 1783 N N . ALA A 1 237 ? -13.266 32.062 -13.484 1 98.19 237 ALA A N 1
ATOM 1784 C CA . ALA A 1 237 ? -13.578 33.156 -12.57 1 98.19 237 ALA A CA 1
ATOM 1785 C C . ALA A 1 237 ? -12.539 34.25 -12.664 1 98.19 237 ALA A C 1
ATOM 1787 O O . ALA A 1 237 ? -12.867 35.438 -12.555 1 98.19 237 ALA A O 1
ATOM 1788 N N . HIS A 1 238 ? -11.242 33.875 -12.891 1 98.12 238 HIS A N 1
ATOM 1789 C CA . HIS A 1 238 ? -10.18 34.844 -12.719 1 98.12 238 HIS A CA 1
ATOM 1790 C C . HIS A 1 238 ? -9.258 34.875 -13.938 1 98.12 238 HIS A C 1
ATOM 1792 O O . HIS A 1 238 ? -8.367 35.75 -14.023 1 98.12 238 HIS A O 1
ATOM 1798 N N . GLY A 1 239 ? -9.422 33.969 -14.867 1 98.19 239 GLY A N 1
ATOM 1799 C CA . GLY A 1 239 ? -8.539 33.875 -16.016 1 98.19 239 GLY A CA 1
ATOM 1800 C C . GLY A 1 239 ? -7.137 33.438 -15.641 1 98.19 239 GLY A C 1
ATOM 1801 O O . GLY A 1 239 ? -6.176 33.719 -16.359 1 98.19 239 GLY A O 1
ATOM 1802 N N . ARG A 1 240 ? -6.988 32.812 -14.469 1 97.94 240 ARG A N 1
ATOM 1803 C CA . ARG A 1 240 ? -5.711 32.375 -13.914 1 97.94 240 ARG A CA 1
ATOM 1804 C C . ARG A 1 240 ? -5.801 30.938 -13.438 1 97.94 240 ARG A C 1
ATOM 1806 O O . ARG A 1 240 ? -6.887 30.438 -13.133 1 97.94 240 ARG A O 1
ATOM 1813 N N . THR A 1 241 ? -4.629 30.234 -13.469 1 98.75 241 THR A N 1
ATOM 1814 C CA . THR A 1 241 ? -4.562 29 -12.695 1 98.75 241 THR A CA 1
ATOM 1815 C C . THR A 1 241 ? -4.578 29.297 -11.195 1 98.75 241 THR A C 1
ATOM 1817 O O . THR A 1 241 ? -4.258 30.406 -10.781 1 98.75 241 THR A O 1
ATOM 1820 N N . PRO A 1 242 ? -4.93 28.297 -10.352 1 98.88 242 PRO A N 1
ATOM 1821 C CA . PRO A 1 242 ? -4.859 28.484 -8.906 1 98.88 242 PRO A CA 1
ATOM 1822 C C . PRO A 1 242 ? -3.475 28.922 -8.438 1 98.88 242 PRO A C 1
ATOM 1824 O O . PRO A 1 242 ? -3.355 29.812 -7.594 1 98.88 242 PRO A O 1
ATOM 1827 N N . THR A 1 243 ? -2.438 28.344 -8.969 1 98.94 243 THR A N 1
ATOM 1828 C CA . THR A 1 243 ? -1.066 28.672 -8.594 1 98.94 243 THR A CA 1
ATOM 1829 C C . THR A 1 243 ? -0.746 30.125 -8.906 1 98.94 243 THR A C 1
ATOM 1831 O O . THR A 1 243 ? -0.192 30.844 -8.07 1 98.94 243 THR A O 1
ATOM 1834 N N . ARG A 1 244 ? -1.062 30.547 -10.125 1 98.75 244 ARG A N 1
ATOM 1835 C CA . ARG A 1 244 ? -0.822 31.922 -10.539 1 98.75 244 ARG A CA 1
ATOM 1836 C C . ARG A 1 244 ? -1.598 32.906 -9.656 1 98.75 244 ARG A C 1
ATOM 1838 O O . ARG A 1 244 ? -1.076 33.938 -9.273 1 98.75 244 ARG A O 1
ATOM 1845 N N . LEU A 1 245 ? -2.871 32.531 -9.344 1 98.81 245 LEU A N 1
ATOM 1846 C CA . LEU A 1 245 ? -3.688 33.375 -8.484 1 98.81 245 LEU A CA 1
ATOM 1847 C C . LEU A 1 245 ? -3.029 33.562 -7.121 1 98.81 245 LEU A C 1
ATOM 1849 O O . LEU A 1 245 ? -2.99 34.656 -6.586 1 98.81 245 LEU A O 1
ATOM 1853 N N . LEU A 1 246 ? -2.539 32.469 -6.52 1 98.88 246 LEU A N 1
ATOM 1854 C CA . LEU A 1 246 ? -1.855 32.531 -5.234 1 98.88 246 LEU A CA 1
ATOM 1855 C C . LEU A 1 246 ? -0.589 33.375 -5.328 1 98.88 246 LEU A C 1
ATOM 1857 O O . LEU A 1 246 ? -0.296 34.156 -4.43 1 98.88 246 LEU A O 1
ATOM 1861 N N . ALA A 1 247 ? 0.164 33.188 -6.41 1 98.69 247 ALA A N 1
ATOM 1862 C CA . ALA A 1 247 ? 1.38 33.969 -6.633 1 98.69 247 ALA A CA 1
ATOM 1863 C C . ALA A 1 247 ? 1.07 35.469 -6.695 1 98.69 247 ALA A C 1
ATOM 1865 O O . ALA A 1 247 ? 1.756 36.281 -6.066 1 98.69 247 ALA A O 1
ATOM 1866 N N . ASP A 1 248 ? 0.023 35.812 -7.469 1 98.31 248 ASP A N 1
ATOM 1867 C CA . ASP A 1 248 ? -0.365 37.219 -7.68 1 98.31 248 ASP A CA 1
ATOM 1868 C C . ASP A 1 248 ? -0.781 37.875 -6.363 1 98.31 248 ASP A C 1
ATOM 1870 O O . ASP A 1 248 ? -0.785 39.094 -6.254 1 98.31 248 ASP A O 1
ATOM 1874 N N . HIS A 1 249 ? -1.107 37.125 -5.398 1 98.25 249 HIS A N 1
ATOM 1875 C CA . HIS A 1 249 ? -1.609 37.656 -4.145 1 98.25 249 HIS A CA 1
ATOM 1876 C C . HIS A 1 249 ? -0.633 37.406 -3.002 1 98.25 249 HIS A C 1
ATOM 1878 O O . HIS A 1 249 ? -1.022 37.438 -1.831 1 98.25 249 HIS A O 1
ATOM 1884 N N . GLY A 1 250 ? 0.577 37.031 -3.287 1 97.75 250 GLY A N 1
ATOM 1885 C CA . GLY A 1 250 ? 1.663 37 -2.32 1 97.75 250 GLY A CA 1
ATOM 1886 C C . GLY A 1 250 ? 1.643 35.781 -1.413 1 97.75 250 GLY A C 1
ATOM 1887 O O . GLY A 1 250 ? 2.207 35.812 -0.317 1 97.75 250 GLY A O 1
ATOM 1888 N N . VAL A 1 251 ? 1.03 34.719 -1.813 1 98.75 251 VAL A N 1
ATOM 1889 C CA . VAL A 1 251 ? 0.859 33.531 -0.958 1 98.75 251 VAL A CA 1
ATOM 1890 C C . VAL A 1 251 ? 2.076 32.625 -1.08 1 98.75 251 VAL A C 1
ATOM 1892 O O . VAL A 1 251 ? 2.482 32 -0.105 1 98.75 251 VAL A O 1
ATOM 1895 N N . LEU A 1 252 ? 2.699 32.531 -2.275 1 98.75 252 LEU A N 1
ATOM 1896 C CA . LEU A 1 252 ? 3.793 31.594 -2.502 1 98.75 252 LEU A CA 1
ATOM 1897 C C . LEU A 1 252 ? 5.066 32.062 -1.808 1 98.75 252 LEU A C 1
ATOM 1899 O O . LEU A 1 252 ? 5.273 33.25 -1.638 1 98.75 252 LEU A O 1
ATOM 1903 N N . GLY A 1 253 ? 5.957 31.141 -1.375 1 98.44 253 GLY A N 1
ATOM 1904 C CA . GLY A 1 253 ? 7.215 31.422 -0.698 1 98.44 253 GLY A CA 1
ATOM 1905 C C . GLY A 1 253 ? 7.727 30.234 0.114 1 98.44 253 GLY A C 1
ATOM 1906 O O . GLY A 1 253 ? 7.086 29.188 0.16 1 98.44 253 GLY A O 1
ATOM 1907 N N . PRO A 1 254 ? 8.812 30.359 0.729 1 97.94 254 PRO A N 1
ATOM 1908 C CA . PRO A 1 254 ? 9.5 29.25 1.38 1 97.94 254 PRO A CA 1
ATOM 1909 C C . PRO A 1 254 ? 8.742 28.719 2.592 1 97.94 254 PRO A C 1
ATOM 1911 O O . PRO A 1 254 ? 9.016 27.609 3.055 1 97.94 254 PRO A O 1
ATOM 1914 N N . ARG A 1 255 ? 7.789 29.484 3.117 1 98.12 255 ARG A N 1
ATOM 1915 C CA . ARG A 1 255 ? 7.047 29.016 4.281 1 98.12 255 ARG A CA 1
ATOM 1916 C C . ARG A 1 255 ? 5.699 28.422 3.871 1 98.12 255 ARG A C 1
ATOM 1918 O O . ARG A 1 255 ? 4.945 27.938 4.719 1 98.12 255 ARG A O 1
ATOM 1925 N N . THR A 1 256 ? 5.41 28.484 2.58 1 98.88 256 THR A N 1
ATOM 1926 C CA . THR A 1 256 ? 4.148 27.969 2.064 1 98.88 256 THR A CA 1
ATOM 1927 C C . THR A 1 256 ? 4.324 26.547 1.52 1 98.88 256 THR A C 1
ATOM 1929 O O . THR A 1 256 ? 5.324 26.25 0.862 1 98.88 256 THR A O 1
ATOM 1932 N N . THR A 1 257 ? 3.471 25.672 1.867 1 98.94 257 THR A N 1
ATOM 1933 C CA . THR A 1 257 ? 3.406 24.312 1.315 1 98.94 257 THR A CA 1
ATOM 1934 C C . THR A 1 257 ? 2.072 24.078 0.612 1 98.94 257 THR A C 1
ATOM 1936 O O . THR A 1 257 ? 1.012 24.188 1.23 1 98.94 257 THR A O 1
ATOM 1939 N N . GLY A 1 258 ? 2.115 23.875 -0.742 1 98.94 258 GLY A N 1
ATOM 1940 C CA . GLY A 1 258 ? 0.945 23.391 -1.457 1 98.94 258 GLY A CA 1
ATOM 1941 C C . GLY A 1 258 ? 0.679 21.922 -1.236 1 98.94 258 GLY A C 1
ATOM 1942 O O . GLY A 1 258 ? 1.593 21.094 -1.333 1 98.94 258 GLY A O 1
ATOM 1943 N N . ILE A 1 259 ? -0.549 21.609 -0.856 1 98.94 259 ILE A N 1
ATOM 1944 C CA . ILE A 1 259 ? -0.957 20.219 -0.662 1 98.94 259 ILE A CA 1
ATOM 1945 C C . ILE A 1 259 ? -1.445 19.641 -1.984 1 98.94 259 ILE A C 1
ATOM 1947 O O . ILE A 1 259 ? -2.238 20.266 -2.691 1 98.94 259 ILE A O 1
ATOM 1951 N N . HIS A 1 260 ? -0.982 18.375 -2.346 1 98.44 260 HIS A N 1
ATOM 1952 C CA . HIS A 1 260 ? -1.286 17.594 -3.533 1 98.44 260 HIS A CA 1
ATOM 1953 C C . HIS A 1 260 ? -0.52 18.109 -4.746 1 98.44 260 HIS A C 1
ATOM 1955 O O . HIS A 1 260 ? 0.421 17.453 -5.211 1 98.44 260 HIS A O 1
ATOM 1961 N N . ASN A 1 261 ? -0.92 19.406 -5.191 1 98.56 261 ASN A N 1
ATOM 1962 C CA . ASN A 1 261 ? -0.261 19.953 -6.371 1 98.56 261 ASN A CA 1
ATOM 1963 C C . ASN A 1 261 ? -0.287 18.969 -7.535 1 98.56 261 ASN A C 1
ATOM 1965 O O . ASN A 1 261 ? 0.743 18.719 -8.164 1 98.56 261 ASN A O 1
ATOM 1969 N N . THR A 1 262 ? -1.469 18.406 -7.855 1 98.31 262 THR A N 1
ATOM 1970 C CA . THR A 1 262 ? -1.571 17.25 -8.75 1 98.31 262 THR A CA 1
ATOM 1971 C C . THR A 1 262 ? -1.63 17.703 -10.203 1 98.31 262 THR A C 1
ATOM 1973 O O . THR A 1 262 ? -0.923 17.156 -11.055 1 98.31 262 THR A O 1
ATOM 1976 N N . HIS A 1 263 ? -2.502 18.672 -10.523 1 98.38 263 HIS A N 1
ATOM 1977 C CA . HIS A 1 263 ? -2.746 19.094 -11.891 1 98.38 263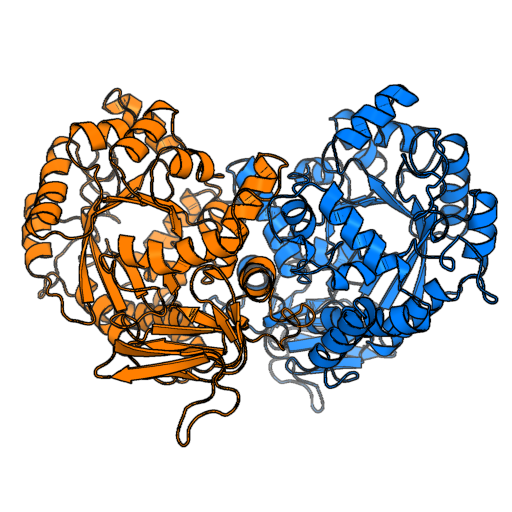 HIS A CA 1
ATOM 1978 C C . HIS A 1 263 ? -2.189 20.5 -12.141 1 98.38 263 HIS A C 1
ATOM 1980 O O . HIS A 1 263 ? -2.918 21.484 -12.031 1 98.38 263 HIS A O 1
ATOM 1986 N N . LEU A 1 264 ? -0.945 20.578 -12.555 1 98.75 264 LEU A N 1
ATOM 1987 C CA . LEU A 1 264 ? -0.209 21.828 -12.711 1 98.75 264 LEU A CA 1
ATOM 1988 C C . LEU A 1 264 ? 0.247 22.016 -14.156 1 98.75 264 LEU A C 1
ATOM 1990 O O . LEU A 1 264 ? 0.53 21.031 -14.852 1 98.75 264 LEU A O 1
ATOM 1994 N N . THR A 1 265 ? 0.231 23.25 -14.625 1 98.5 265 THR A N 1
ATOM 1995 C CA . THR A 1 265 ? 0.912 23.578 -15.875 1 98.5 265 THR A CA 1
ATOM 1996 C C . THR A 1 265 ? 2.418 23.688 -15.656 1 98.5 265 THR A C 1
ATOM 1998 O O . THR A 1 265 ? 2.885 23.719 -14.516 1 98.5 265 THR A O 1
ATOM 2001 N N . GLU A 1 266 ? 3.17 23.734 -16.734 1 98.44 266 GLU A N 1
ATOM 2002 C CA . GLU A 1 266 ? 4.613 23.953 -16.641 1 98.44 266 GLU A CA 1
ATOM 2003 C C . GLU A 1 266 ? 4.93 25.281 -15.953 1 98.44 266 GLU A C 1
ATOM 2005 O O . GLU A 1 266 ? 5.895 25.375 -15.188 1 98.44 266 GLU A O 1
ATOM 2010 N N . GLU A 1 267 ? 4.133 26.234 -16.266 1 98.62 267 GLU A N 1
ATOM 2011 C CA . GLU A 1 267 ? 4.316 27.547 -15.641 1 98.62 267 GLU A CA 1
ATOM 2012 C C . GLU A 1 267 ? 4.066 27.484 -14.133 1 98.62 267 GLU A C 1
ATOM 2014 O O . GLU A 1 267 ? 4.77 28.125 -13.352 1 98.62 267 GLU A O 1
ATOM 2019 N N . ASP A 1 268 ? 3.012 26.766 -13.719 1 98.88 268 ASP A N 1
ATOM 2020 C CA . ASP A 1 268 ? 2.74 26.578 -12.297 1 98.88 268 ASP A CA 1
ATOM 2021 C C . ASP A 1 268 ? 3.934 25.938 -11.586 1 98.88 268 ASP A C 1
ATOM 2023 O O . ASP A 1 268 ? 4.316 26.359 -10.492 1 98.88 268 ASP A O 1
ATOM 2027 N N . ILE A 1 269 ? 4.484 24.891 -12.148 1 98.88 269 ILE A N 1
ATOM 2028 C CA . ILE A 1 269 ? 5.621 24.172 -11.578 1 98.88 269 ILE A CA 1
ATOM 2029 C C . ILE A 1 269 ? 6.801 25.125 -11.414 1 98.88 269 ILE A C 1
ATOM 2031 O O . ILE A 1 269 ? 7.457 25.141 -10.367 1 98.88 269 ILE A O 1
ATOM 2035 N N . ALA A 1 270 ? 7.031 25.922 -12.453 1 98.69 270 ALA A N 1
ATOM 2036 C CA . ALA A 1 270 ? 8.125 26.891 -12.406 1 98.69 270 ALA A CA 1
ATOM 2037 C C . ALA A 1 270 ? 7.91 27.906 -11.281 1 98.69 270 ALA A C 1
ATOM 2039 O O . ALA A 1 270 ? 8.859 28.266 -10.586 1 98.69 270 ALA A O 1
ATOM 2040 N N . LEU A 1 271 ? 6.684 28.391 -11.109 1 98.75 271 LEU A N 1
ATOM 2041 C CA . LEU A 1 271 ? 6.363 29.359 -10.062 1 98.75 271 LEU A CA 1
ATOM 2042 C C . LEU A 1 271 ? 6.605 28.766 -8.68 1 98.75 271 LEU A C 1
ATOM 2044 O O . LEU A 1 271 ? 7.188 29.422 -7.812 1 98.75 271 LEU A O 1
ATOM 2048 N N . LEU A 1 272 ? 6.148 27.547 -8.469 1 98.88 272 LEU A N 1
ATOM 2049 C CA . LEU A 1 272 ? 6.324 26.875 -7.184 1 98.88 272 LEU A CA 1
ATOM 2050 C C . LEU A 1 272 ? 7.801 26.641 -6.891 1 98.88 272 LEU A C 1
ATOM 2052 O O . LEU A 1 272 ? 8.258 26.859 -5.766 1 98.88 272 LEU A O 1
ATOM 2056 N N . GLY A 1 273 ? 8.531 26.188 -7.906 1 98.75 273 GLY A N 1
ATOM 2057 C CA . GLY A 1 273 ? 9.953 25.953 -7.746 1 98.75 273 GLY A CA 1
ATOM 2058 C C . GLY A 1 273 ? 10.742 27.219 -7.461 1 98.75 273 GLY A C 1
ATOM 2059 O O . GLY A 1 273 ? 11.555 27.25 -6.535 1 98.75 273 GLY A O 1
ATOM 2060 N N . ALA A 1 274 ? 10.469 28.281 -8.242 1 98.5 274 ALA A N 1
ATOM 2061 C CA . ALA A 1 274 ? 11.227 29.531 -8.133 1 98.5 274 ALA A CA 1
ATOM 2062 C C . ALA A 1 274 ? 11.008 30.203 -6.781 1 98.5 274 ALA A C 1
ATOM 2064 O O . ALA A 1 274 ? 11.898 30.859 -6.25 1 98.5 274 ALA A O 1
ATOM 2065 N N . SER A 1 275 ? 9.844 30.047 -6.23 1 98.69 275 SER A N 1
ATOM 2066 C CA . SER A 1 275 ? 9.531 30.641 -4.934 1 98.69 275 SER A CA 1
ATOM 2067 C C . SER A 1 275 ? 9.914 29.703 -3.789 1 98.69 275 SER A C 1
ATOM 2069 O O . SER A 1 275 ? 9.727 30.047 -2.619 1 98.69 275 SER A O 1
ATOM 2071 N N . THR A 1 276 ? 10.336 28.5 -4.102 1 98.62 276 THR A N 1
ATOM 2072 C CA . THR A 1 276 ? 10.688 27.453 -3.146 1 98.62 276 THR A CA 1
ATOM 2073 C C . THR A 1 276 ? 9.477 27.078 -2.299 1 98.62 276 THR A C 1
ATOM 2075 O O . THR A 1 276 ? 9.617 26.734 -1.123 1 98.62 276 THR A O 1
ATOM 2078 N N . THR A 1 277 ? 8.273 27.359 -2.859 1 98.88 277 THR A N 1
ATOM 2079 C CA . THR A 1 277 ? 7.066 26.844 -2.236 1 98.88 277 THR A CA 1
ATOM 2080 C C . THR A 1 277 ? 7.094 25.312 -2.195 1 98.88 277 THR A C 1
ATOM 2082 O O . THR A 1 277 ? 7.387 24.672 -3.201 1 98.88 277 THR A O 1
ATOM 2085 N N . GLY A 1 278 ? 6.863 24.734 -1.023 1 98.88 278 GLY A N 1
ATOM 2086 C CA . GLY A 1 278 ? 6.906 23.281 -0.877 1 98.88 278 GLY A CA 1
ATOM 2087 C C . GLY A 1 278 ? 5.699 22.594 -1.474 1 98.88 278 GLY A C 1
ATOM 2088 O O . GLY A 1 278 ? 4.711 23.234 -1.819 1 98.88 278 GLY A O 1
ATOM 2089 N N . THR A 1 279 ? 5.82 21.297 -1.615 1 98.88 279 THR A N 1
ATOM 2090 C CA . THR A 1 279 ? 4.73 20.422 -2.033 1 98.88 279 THR A CA 1
ATOM 2091 C C . THR A 1 279 ? 4.598 19.234 -1.09 1 98.88 279 THR A C 1
ATOM 2093 O O . THR A 1 279 ? 5.57 18.516 -0.848 1 98.88 279 THR A O 1
ATOM 2096 N N . CYS A 1 280 ? 3.459 19.078 -0.522 1 98.94 280 CYS A N 1
ATOM 2097 C CA . CYS A 1 280 ? 3.15 17.859 0.215 1 98.94 280 CYS A CA 1
ATOM 2098 C C . CYS A 1 280 ? 2.309 16.906 -0.629 1 98.94 280 CYS A C 1
ATOM 2100 O O . CYS A 1 280 ? 1.182 17.234 -1.004 1 98.94 280 CYS A O 1
ATOM 2102 N N . MET A 1 281 ? 2.875 15.797 -0.986 1 98.88 281 MET A N 1
ATOM 2103 C CA . MET A 1 281 ? 2.121 14.75 -1.676 1 98.88 281 MET A CA 1
ATOM 2104 C C . MET A 1 281 ? 1.42 13.836 -0.677 1 98.88 281 MET A C 1
ATOM 2106 O O . MET A 1 281 ? 1.956 13.555 0.396 1 98.88 281 MET A O 1
ATOM 2110 N N . CYS A 1 282 ? 0.242 13.414 -0.986 1 98.81 282 CYS A N 1
ATOM 2111 C CA . CYS A 1 282 ? -0.541 12.477 -0.188 1 98.81 282 CYS A CA 1
ATOM 2112 C C . CYS A 1 282 ? -0.989 11.289 -1.027 1 98.81 282 CYS A C 1
ATOM 2114 O O . CYS A 1 282 ? -2.188 11.086 -1.24 1 98.81 282 CYS A O 1
ATOM 2116 N N . PRO A 1 283 ? -0.033 10.438 -1.396 1 98.5 283 PRO A N 1
ATOM 2117 C CA . PRO A 1 283 ? -0.283 9.422 -2.422 1 98.5 283 PRO A CA 1
ATOM 2118 C C . PRO A 1 283 ? -1.435 8.484 -2.059 1 98.5 283 PRO A C 1
ATOM 2120 O O . PRO A 1 283 ? -2.246 8.141 -2.92 1 98.5 283 PRO A O 1
ATOM 2123 N N . THR A 1 284 ? -1.565 8.016 -0.845 1 97.75 284 THR A N 1
ATOM 2124 C CA . THR A 1 284 ? -2.605 7.055 -0.487 1 97.75 284 THR A CA 1
ATOM 2125 C C . THR A 1 284 ? -3.988 7.688 -0.61 1 97.75 284 THR A C 1
ATOM 2127 O O . THR A 1 284 ? -4.934 7.039 -1.066 1 97.75 284 THR A O 1
ATOM 2130 N N . THR A 1 285 ? -4.125 8.961 -0.237 1 97.31 285 THR A N 1
ATOM 2131 C CA . THR A 1 285 ? -5.391 9.664 -0.399 1 97.31 285 THR A CA 1
ATOM 2132 C C . THR A 1 285 ? -5.652 9.977 -1.869 1 97.31 285 THR A C 1
ATOM 2134 O O . THR A 1 285 ? -6.785 9.852 -2.344 1 97.31 285 THR A O 1
ATOM 2137 N N . GLU A 1 286 ? -4.621 10.414 -2.574 1 97.38 286 GLU A N 1
ATOM 2138 C CA . GLU A 1 286 ? -4.77 10.773 -3.982 1 97.38 286 GLU A CA 1
ATOM 2139 C C . GLU A 1 286 ? -5.199 9.57 -4.816 1 97.38 286 GLU A C 1
ATOM 2141 O O . GLU A 1 286 ? -5.984 9.711 -5.758 1 97.38 286 GLU A O 1
ATOM 2146 N N . ARG A 1 287 ? -4.723 8.352 -4.438 1 96.19 287 ARG A N 1
ATOM 2147 C CA . ARG A 1 287 ? -5.207 7.121 -5.066 1 96.19 287 ARG A CA 1
ATOM 2148 C C . ARG A 1 287 ? -6.656 6.844 -4.672 1 96.19 287 ARG A C 1
ATOM 2150 O O . ARG A 1 287 ? -7.484 6.523 -5.527 1 96.19 287 ARG A O 1
ATOM 2157 N N . ASP A 1 288 ? -6.984 6.957 -3.391 1 95.56 288 ASP A N 1
ATOM 2158 C CA . ASP A 1 288 ? -8.305 6.637 -2.861 1 95.56 288 ASP A CA 1
ATOM 2159 C C . ASP A 1 288 ? -9.375 7.531 -3.477 1 95.56 288 ASP A C 1
ATOM 2161 O O . ASP A 1 288 ? -10.469 7.066 -3.799 1 95.56 288 ASP A O 1
ATOM 2165 N N . LEU A 1 289 ? -9.016 8.812 -3.707 1 93.56 289 LEU A N 1
ATOM 2166 C CA . LEU A 1 289 ? -10 9.789 -4.156 1 93.56 289 LEU A CA 1
ATOM 2167 C C . LEU A 1 289 ? -9.945 9.961 -5.672 1 93.56 289 LEU A C 1
ATOM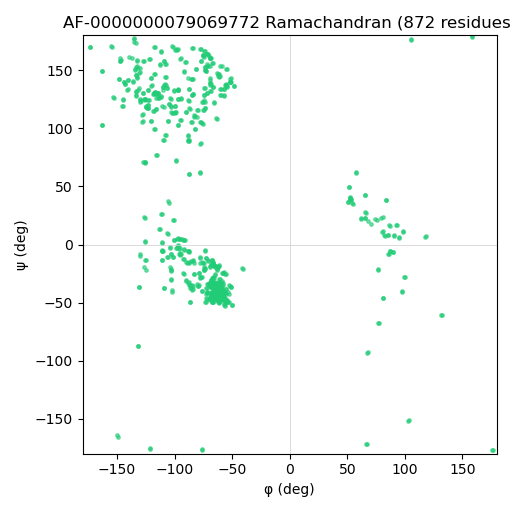 2169 O O . LEU A 1 289 ? -10.711 10.742 -6.242 1 93.56 289 LEU A O 1
ATOM 2173 N N . ALA A 1 290 ? -9.047 9.25 -6.301 1 94.5 290 ALA A N 1
ATOM 2174 C CA . ALA A 1 290 ? -8.898 9.289 -7.754 1 94.5 290 ALA A CA 1
ATOM 2175 C C . ALA A 1 290 ? -8.445 10.664 -8.227 1 94.5 290 ALA A C 1
ATOM 2177 O O . ALA A 1 290 ? -8.93 11.18 -9.234 1 94.5 290 ALA A O 1
ATOM 2178 N N . ASP A 1 291 ? -7.504 11.242 -7.512 1 95.56 291 ASP A N 1
ATOM 2179 C CA . ASP A 1 291 ? -7.023 12.586 -7.824 1 95.56 291 ASP A CA 1
ATOM 2180 C C . ASP A 1 291 ? -6.066 12.562 -9.016 1 95.56 291 ASP A C 1
ATOM 2182 O O . ASP A 1 291 ? -5.93 13.562 -9.727 1 95.56 291 ASP A O 1
ATOM 2186 N N . GLY A 1 292 ? -5.375 11.461 -9.195 1 96.75 292 GLY A N 1
ATOM 2187 C CA . GLY A 1 292 ? -4.312 11.383 -10.188 1 96.75 292 GLY A CA 1
ATOM 2188 C C . GLY A 1 292 ? -2.924 11.414 -9.578 1 96.75 292 GLY A C 1
ATOM 2189 O O . GLY A 1 292 ? -2.777 11.422 -8.352 1 96.75 292 GLY A O 1
ATOM 2190 N N . ILE A 1 293 ? -1.91 11.273 -10.383 1 97.88 293 ILE A N 1
ATOM 2191 C CA . ILE A 1 293 ? -0.516 11.289 -9.961 1 97.88 293 ILE A CA 1
ATOM 2192 C C . ILE A 1 293 ? 0.085 12.672 -10.219 1 97.88 293 ILE A C 1
ATOM 2194 O O . ILE A 1 293 ? 0.166 13.117 -11.367 1 97.88 293 ILE A O 1
ATOM 2198 N N . GLY A 1 294 ? 0.453 13.422 -9.234 1 97.75 294 GLY A N 1
ATOM 2199 C CA . GLY A 1 294 ? 1.046 14.742 -9.383 1 97.75 294 GLY A CA 1
ATOM 2200 C C . GLY A 1 294 ? 2.469 14.703 -9.906 1 97.75 294 GLY A C 1
ATOM 2201 O O . GLY A 1 294 ? 3.115 13.656 -9.883 1 97.75 294 GLY A O 1
ATOM 2202 N N . PRO A 1 295 ? 2.943 15.859 -10.367 1 98.19 295 PRO A N 1
ATOM 2203 C CA . PRO A 1 295 ? 4.281 15.938 -10.953 1 98.19 295 PRO A CA 1
ATOM 2204 C C . PRO A 1 295 ? 5.371 16.188 -9.914 1 98.19 295 PRO A C 1
ATOM 2206 O O . PRO A 1 295 ? 6.133 17.156 -10.031 1 98.19 295 PRO A O 1
ATOM 2209 N N . ALA A 1 296 ? 5.516 15.289 -8.984 1 98.44 296 ALA A N 1
ATOM 2210 C CA . ALA A 1 296 ? 6.406 15.469 -7.84 1 98.44 296 ALA A CA 1
ATOM 2211 C C . ALA A 1 296 ? 7.855 15.602 -8.289 1 98.44 296 ALA A C 1
ATOM 2213 O O . ALA A 1 296 ? 8.594 16.453 -7.785 1 98.44 296 ALA A O 1
ATOM 2214 N N . ALA A 1 297 ? 8.289 14.75 -9.234 1 97.5 297 ALA A N 1
ATOM 2215 C CA . ALA A 1 297 ? 9.68 14.773 -9.695 1 97.5 297 ALA A CA 1
ATOM 2216 C C . ALA A 1 297 ? 10.008 16.109 -10.367 1 97.5 297 ALA A C 1
ATOM 2218 O O . ALA A 1 297 ? 11.07 16.688 -10.125 1 97.5 297 ALA A O 1
ATOM 2219 N N . ALA A 1 298 ? 9.094 16.562 -11.211 1 98.31 298 ALA A N 1
ATOM 2220 C CA . ALA A 1 298 ? 9.289 17.844 -11.891 1 98.31 298 ALA A CA 1
ATOM 2221 C C . ALA A 1 298 ? 9.32 19 -10.891 1 98.31 298 ALA A C 1
ATOM 2223 O O . ALA A 1 298 ? 10.102 19.938 -11.047 1 98.31 298 ALA A O 1
ATOM 2224 N N . LEU A 1 299 ? 8.461 18.969 -9.914 1 98.69 299 LEU A N 1
ATOM 2225 C CA . LEU A 1 299 ? 8.406 19.984 -8.875 1 98.69 299 LEU A CA 1
ATOM 2226 C C . LEU A 1 299 ? 9.711 20.031 -8.094 1 98.69 299 LEU A C 1
ATOM 2228 O O . LEU A 1 299 ? 10.258 21.109 -7.855 1 98.69 299 LEU A O 1
ATOM 2232 N N . GLN A 1 300 ? 10.125 18.891 -7.664 1 98 300 GLN A N 1
ATOM 2233 C CA . GLN A 1 300 ? 11.375 18.828 -6.922 1 98 300 GLN A CA 1
ATOM 2234 C C . GLN A 1 300 ? 12.531 19.375 -7.75 1 98 300 GLN A C 1
ATOM 2236 O O . GLN A 1 300 ? 13.375 20.125 -7.242 1 98 300 GLN A O 1
ATOM 2241 N N . LYS A 1 301 ? 12.609 19 -9 1 97.69 301 LYS A N 1
ATOM 2242 C CA . LYS A 1 301 ? 13.648 19.469 -9.906 1 97.69 301 LYS A CA 1
ATOM 2243 C C . LYS A 1 301 ? 13.594 20.984 -10.055 1 97.69 301 LYS A C 1
ATOM 2245 O O . LYS A 1 301 ? 14.633 21.641 -10.195 1 97.69 301 LYS A O 1
ATOM 2250 N N . ALA A 1 302 ? 12.398 21.531 -10.008 1 98.62 302 ALA A N 1
ATOM 2251 C CA . ALA A 1 302 ? 12.203 22.969 -10.172 1 98.62 302 ALA A CA 1
ATOM 2252 C C . ALA A 1 302 ? 12.586 23.734 -8.906 1 98.62 302 ALA A C 1
ATOM 2254 O O . ALA A 1 302 ? 12.75 24.953 -8.93 1 98.62 302 ALA A O 1
ATOM 2255 N N . GLY A 1 303 ? 12.719 23.031 -7.805 1 98.5 303 GLY A N 1
ATOM 2256 C CA . GLY A 1 303 ? 13.156 23.688 -6.586 1 98.5 303 GLY A CA 1
ATOM 2257 C C . GLY A 1 303 ? 12.133 23.641 -5.473 1 98.5 303 GLY A C 1
ATOM 2258 O O . GLY A 1 303 ? 12.32 24.25 -4.418 1 98.5 303 GLY A O 1
ATOM 2259 N N . SER A 1 304 ? 11.062 22.938 -5.66 1 98.69 304 SER A N 1
ATOM 2260 C CA . SER A 1 304 ? 10.023 22.781 -4.648 1 98.69 304 SER A CA 1
ATOM 2261 C C . SER A 1 304 ? 10.336 21.609 -3.707 1 98.69 304 SER A C 1
ATOM 2263 O O . SER A 1 304 ? 10.414 20.469 -4.141 1 98.69 304 SER A O 1
ATOM 2265 N N . PRO A 1 305 ? 10.547 21.875 -2.395 1 98.38 305 PRO A N 1
ATOM 2266 C CA . PRO A 1 305 ? 10.766 20.766 -1.47 1 98.38 305 PRO A CA 1
ATOM 2267 C C . PRO A 1 305 ? 9.562 19.828 -1.373 1 98.38 305 PRO A C 1
ATOM 2269 O O . PRO A 1 305 ? 8.414 20.281 -1.417 1 98.38 305 PRO A O 1
ATOM 2272 N N . LEU A 1 306 ? 9.867 18.531 -1.201 1 98.69 306 LEU A N 1
ATOM 2273 C CA . LEU A 1 306 ? 8.789 17.547 -1.152 1 98.69 306 LEU A CA 1
ATOM 2274 C C . LEU A 1 306 ? 8.602 17.031 0.265 1 98.69 306 LEU A C 1
ATOM 2276 O O . LEU A 1 306 ? 9.578 16.766 0.973 1 98.69 306 LEU A O 1
ATOM 2280 N N . SER A 1 307 ? 7.434 16.891 0.69 1 98.94 307 SER A N 1
ATOM 2281 C CA . SER A 1 307 ? 7.031 16.219 1.924 1 98.94 307 SER A CA 1
ATOM 2282 C C . SER A 1 307 ? 5.832 15.305 1.692 1 98.94 307 SER A C 1
ATOM 2284 O O . SER A 1 307 ? 5.305 15.234 0.58 1 98.94 307 SER A O 1
ATOM 2286 N N . LEU A 1 308 ? 5.453 14.539 2.754 1 98.94 308 LEU A N 1
ATOM 2287 C CA . LEU A 1 308 ? 4.402 13.531 2.615 1 98.94 308 LEU A CA 1
ATOM 2288 C C . LEU A 1 308 ? 3.367 13.672 3.725 1 98.94 308 LEU A C 1
ATOM 2290 O O . LEU A 1 308 ? 3.695 14.102 4.836 1 98.94 308 LEU A O 1
ATOM 2294 N N . GLY A 1 309 ? 2.168 13.375 3.434 1 98.88 309 GLY A N 1
ATOM 2295 C CA . GLY A 1 309 ? 1.092 13.352 4.41 1 98.88 309 GLY A CA 1
ATOM 2296 C C . GLY A 1 309 ? 0.048 12.289 4.129 1 98.88 309 GLY A C 1
ATOM 2297 O O . GLY A 1 309 ? -0.087 11.836 2.992 1 98.88 309 GLY A O 1
ATOM 2298 N N . SER A 1 310 ? -0.688 11.93 5.148 1 98.62 310 SER A N 1
ATOM 2299 C CA . SER A 1 310 ? -1.701 10.891 4.996 1 98.62 310 SER A CA 1
ATOM 2300 C C . SER A 1 310 ? -3.031 11.477 4.539 1 98.62 310 SER A C 1
ATOM 2302 O O . SER A 1 310 ? -3.832 10.789 3.898 1 98.62 310 SER A O 1
ATOM 2304 N N . ASP A 1 311 ? -3.359 12.758 4.961 1 98.31 311 ASP A N 1
ATOM 2305 C CA . ASP A 1 311 ? -4.527 13.523 4.531 1 98.31 311 ASP A CA 1
ATOM 2306 C C . ASP A 1 311 ? -5.816 12.891 5.043 1 98.31 311 ASP A C 1
ATOM 2308 O O . ASP A 1 311 ? -6.195 13.086 6.199 1 98.31 311 ASP A O 1
ATOM 2312 N N . SER A 1 312 ? -6.5 12.023 4.32 1 96.38 312 SER A N 1
ATOM 2313 C CA . SER A 1 312 ? -7.82 11.508 4.668 1 96.38 312 SER A CA 1
ATOM 2314 C C . SER A 1 312 ? -7.715 10.336 5.637 1 96.38 312 SER A C 1
ATOM 2316 O O . SER A 1 312 ? -8.719 9.914 6.215 1 96.38 312 SER A O 1
ATOM 2318 N N . HIS A 1 313 ? -6.547 9.75 5.84 1 97.38 313 HIS A N 1
ATOM 2319 C CA . HIS A 1 313 ? -6.281 8.617 6.719 1 97.38 313 HIS A CA 1
ATOM 2320 C C . HIS A 1 313 ? -7 7.359 6.23 1 97.38 313 HIS A C 1
ATOM 2322 O O . HIS A 1 313 ? -7.387 6.512 7.035 1 97.38 313 HIS A O 1
ATOM 2328 N N . ALA A 1 314 ? -7.223 7.297 4.895 1 94.56 314 ALA A N 1
ATOM 2329 C CA . ALA A 1 314 ? -7.543 5.977 4.359 1 94.56 314 ALA A CA 1
ATOM 2330 C C . ALA A 1 314 ? -6.516 4.941 4.809 1 94.56 314 ALA A C 1
ATOM 2332 O O . ALA A 1 314 ? -6.863 3.791 5.082 1 94.56 314 ALA A O 1
ATOM 2333 N N . VAL A 1 315 ? -5.359 5.406 4.855 1 96.69 315 VAL A N 1
ATOM 2334 C CA . VAL A 1 315 ? -4.203 4.703 5.402 1 96.69 315 VAL A CA 1
ATOM 2335 C C . VAL A 1 315 ? -3.318 5.68 6.172 1 96.69 315 VAL A C 1
ATOM 2337 O O . VAL A 1 315 ? -3.109 6.816 5.73 1 96.69 315 VAL A O 1
ATOM 2340 N N . ILE A 1 316 ? -2.891 5.316 7.363 1 98.69 316 ILE A N 1
ATOM 2341 C CA . ILE A 1 316 ? -1.876 6.074 8.086 1 98.69 316 ILE A CA 1
ATOM 2342 C C . ILE A 1 316 ? -0.56 5.301 8.094 1 98.69 316 ILE A C 1
ATOM 2344 O O . ILE A 1 316 ? -0.345 4.43 8.938 1 98.69 316 ILE A O 1
ATOM 2348 N N . ASP A 1 317 ? 0.28 5.566 7.203 1 98.75 317 ASP A N 1
ATOM 2349 C CA . ASP A 1 317 ? 1.558 4.891 7.004 1 98.75 317 ASP A CA 1
ATOM 2350 C C . ASP A 1 317 ? 2.484 5.715 6.113 1 98.75 317 ASP A C 1
ATOM 2352 O O . ASP A 1 317 ? 2.344 5.715 4.891 1 98.75 317 ASP A O 1
ATOM 2356 N N . LEU A 1 318 ? 3.461 6.398 6.688 1 98.88 318 LEU A N 1
ATOM 2357 C CA . LEU A 1 318 ? 4.336 7.273 5.914 1 98.88 318 LEU A CA 1
ATOM 2358 C C . LEU A 1 318 ? 5.324 6.457 5.086 1 98.88 318 LEU A C 1
ATOM 2360 O O . LEU A 1 318 ? 5.902 6.969 4.121 1 98.88 318 LEU A O 1
ATOM 2364 N N . PHE A 1 319 ? 5.582 5.191 5.453 1 98.69 319 PHE A N 1
ATOM 2365 C CA . PHE A 1 319 ? 6.363 4.324 4.578 1 98.69 319 PHE A CA 1
ATOM 2366 C C . PHE A 1 319 ? 5.605 4.043 3.283 1 98.69 319 PHE A C 1
ATOM 2368 O O . PHE A 1 319 ? 6.195 4.055 2.201 1 98.69 319 PHE A O 1
ATOM 2375 N N . GLU A 1 320 ? 4.328 3.818 3.418 1 98.38 320 GLU A N 1
ATOM 2376 C CA . GLU A 1 320 ? 3.498 3.619 2.232 1 98.38 320 GLU A CA 1
ATOM 2377 C C . GLU A 1 320 ? 3.42 4.891 1.394 1 98.38 320 GLU A C 1
ATOM 2379 O O . GLU A 1 320 ? 3.414 4.828 0.162 1 98.38 320 GLU A O 1
ATOM 2384 N N . GLU A 1 321 ? 3.297 6.055 2.064 1 98.81 321 GLU A N 1
ATOM 2385 C CA . GLU A 1 321 ? 3.311 7.309 1.315 1 98.81 321 GLU A CA 1
ATOM 2386 C C . GLU A 1 321 ? 4.594 7.449 0.504 1 98.81 321 GLU A C 1
ATOM 2388 O O . GLU A 1 321 ? 4.555 7.812 -0.674 1 98.81 321 GLU A O 1
ATOM 2393 N N . ALA A 1 322 ? 5.711 7.184 1.149 1 98.56 322 ALA A N 1
ATOM 2394 C CA . ALA A 1 322 ? 7.012 7.285 0.493 1 98.56 322 ALA A CA 1
ATOM 2395 C C . ALA A 1 322 ? 7.121 6.301 -0.667 1 98.56 322 ALA A C 1
ATOM 2397 O O . ALA A 1 322 ? 7.527 6.672 -1.77 1 98.56 322 ALA A O 1
ATOM 2398 N N . ARG A 1 323 ? 6.75 5.082 -0.387 1 97.75 323 ARG A N 1
ATOM 2399 C CA . ARG A 1 323 ? 6.77 4.035 -1.405 1 97.75 323 ARG A CA 1
ATOM 2400 C C . ARG A 1 323 ? 5.879 4.406 -2.588 1 97.75 323 ARG A C 1
ATOM 2402 O O . ARG A 1 323 ? 6.285 4.27 -3.742 1 97.75 323 ARG A O 1
ATOM 2409 N N . ALA A 1 324 ? 4.703 4.883 -2.289 1 98.12 324 ALA A N 1
ATOM 2410 C CA . ALA A 1 324 ? 3.73 5.211 -3.328 1 98.12 324 ALA A CA 1
ATOM 2411 C C . ALA A 1 324 ? 4.195 6.402 -4.16 1 98.12 324 ALA A C 1
ATOM 2413 O O . ALA A 1 324 ? 3.912 6.48 -5.359 1 98.12 324 ALA A O 1
ATOM 2414 N N . MET A 1 325 ? 4.918 7.367 -3.549 1 97.81 325 MET A N 1
ATOM 2415 C CA . MET A 1 325 ? 5.469 8.477 -4.324 1 97.81 325 MET A CA 1
ATOM 2416 C C . MET A 1 325 ? 6.332 7.961 -5.469 1 97.81 325 MET A C 1
ATOM 2418 O O . MET A 1 325 ? 6.148 8.367 -6.621 1 97.81 325 MET A O 1
ATOM 2422 N N . GLU A 1 326 ? 7.203 7.039 -5.203 1 97.19 326 GLU A N 1
ATOM 2423 C CA . GLU A 1 326 ? 8.078 6.445 -6.207 1 97.19 326 GLU A CA 1
ATOM 2424 C C . GLU A 1 326 ? 7.301 5.531 -7.148 1 97.19 326 GLU A C 1
ATOM 2426 O O . GLU A 1 326 ? 7.434 5.633 -8.375 1 97.19 326 GLU A O 1
ATOM 2431 N N . LEU A 1 327 ? 6.473 4.676 -6.59 1 97.44 327 LEU A N 1
ATOM 2432 C CA . LEU A 1 327 ? 5.84 3.629 -7.387 1 97.44 327 LEU A CA 1
ATOM 2433 C C . LEU A 1 327 ? 4.77 4.215 -8.305 1 97.44 327 LEU A C 1
ATOM 2435 O O . LEU A 1 327 ? 4.559 3.723 -9.414 1 97.44 327 LEU A O 1
ATOM 2439 N N . ASN A 1 328 ? 4.035 5.23 -7.805 1 98.06 328 ASN A N 1
ATOM 2440 C CA . ASN A 1 328 ? 3.094 5.902 -8.695 1 98.06 328 ASN A CA 1
ATOM 2441 C C . ASN A 1 328 ? 3.805 6.555 -9.875 1 98.06 328 ASN A C 1
ATOM 2443 O O . ASN A 1 328 ? 3.312 6.504 -11 1 98.06 328 ASN A O 1
ATOM 2447 N N . GLU A 1 329 ? 4.922 7.207 -9.594 1 96.44 329 GLU A N 1
ATOM 2448 C CA . GLU A 1 329 ? 5.703 7.812 -10.664 1 96.44 329 GLU A CA 1
ATOM 2449 C C . GLU A 1 329 ? 6.195 6.758 -11.656 1 96.44 329 GLU A C 1
ATOM 2451 O O . GLU A 1 329 ? 6.223 6.996 -12.867 1 96.44 329 GLU A O 1
ATOM 2456 N N . ARG A 1 330 ? 6.562 5.551 -11.141 1 95.31 330 ARG A N 1
ATOM 2457 C CA . ARG A 1 330 ? 6.961 4.434 -11.992 1 95.31 330 ARG A CA 1
ATOM 2458 C C . ARG A 1 330 ? 5.832 4.043 -12.938 1 95.31 330 ARG A C 1
ATOM 2460 O O . ARG A 1 330 ? 6.066 3.785 -14.117 1 95.31 330 ARG A O 1
ATOM 2467 N N . LEU A 1 331 ? 4.625 3.947 -12.414 1 96.19 331 LEU A N 1
ATOM 2468 C CA . LEU A 1 331 ? 3.475 3.584 -13.234 1 96.19 331 LEU A CA 1
ATOM 2469 C C . LEU A 1 331 ? 3.277 4.586 -14.367 1 96.19 331 LEU A C 1
ATOM 2471 O O . LEU A 1 331 ? 2.947 4.199 -15.492 1 96.19 331 LEU A O 1
ATOM 2475 N N . ARG A 1 332 ? 3.512 5.836 -14.062 1 94.31 332 ARG A N 1
ATOM 2476 C CA . ARG A 1 332 ? 3.268 6.91 -15.016 1 94.31 332 ARG A CA 1
ATOM 2477 C C . ARG A 1 332 ? 4.355 6.953 -16.078 1 94.31 332 ARG A C 1
ATOM 2479 O O . ARG A 1 332 ? 4.062 7.121 -17.266 1 94.31 332 ARG A O 1
ATOM 2486 N N . THR A 1 333 ? 5.633 6.734 -15.703 1 94 333 THR A N 1
ATOM 2487 C CA . THR A 1 333 ? 6.758 7.035 -16.594 1 94 333 THR A CA 1
ATOM 2488 C C . THR A 1 333 ? 7.328 5.754 -17.188 1 94 333 THR A C 1
ATOM 2490 O O . THR A 1 333 ? 8.109 5.805 -18.141 1 94 333 THR A O 1
ATOM 2493 N N . HIS A 1 334 ? 7.035 4.551 -16.531 1 93.69 334 HIS A N 1
ATOM 2494 C CA . HIS A 1 334 ? 7.609 3.26 -16.891 1 93.69 334 HIS A CA 1
ATOM 2495 C C . HIS A 1 334 ? 9.117 3.24 -16.656 1 93.69 334 HIS A C 1
ATOM 2497 O O . HIS A 1 334 ? 9.852 2.521 -17.344 1 93.69 334 HIS A O 1
ATOM 2503 N N . ILE A 1 335 ? 9.555 4.156 -15.758 1 91.81 335 ILE A N 1
ATOM 2504 C CA . ILE A 1 335 ? 10.961 4.258 -15.375 1 91.81 335 ILE A CA 1
ATOM 2505 C C . ILE A 1 335 ? 11.094 4.094 -13.859 1 91.81 335 ILE A C 1
ATOM 2507 O O . ILE A 1 335 ? 10.273 4.621 -13.102 1 91.81 335 ILE A O 1
ATOM 2511 N N . ARG A 1 336 ? 12.016 3.283 -13.375 1 91 336 ARG A N 1
ATOM 2512 C CA . ARG A 1 336 ? 12.273 3.109 -11.945 1 91 336 ARG A CA 1
ATOM 2513 C C . ARG A 1 336 ? 13.336 4.094 -11.461 1 91 336 ARG A C 1
ATOM 2515 O O . ARG A 1 336 ? 14.141 4.594 -12.25 1 91 336 ARG A O 1
ATOM 2522 N N . GLY A 1 337 ? 13.32 4.352 -10.18 1 91.44 337 GLY A N 1
ATOM 2523 C CA . GLY A 1 337 ? 14.43 5.023 -9.531 1 91.44 337 GLY A CA 1
ATOM 2524 C C . GLY A 1 337 ? 14.375 6.531 -9.648 1 91.44 337 GLY A C 1
ATOM 2525 O O . GLY A 1 337 ? 15.391 7.18 -9.922 1 91.44 337 GLY A O 1
ATOM 2526 N N . HIS A 1 338 ? 13.211 7.145 -9.562 1 94.62 338 HIS A N 1
ATOM 2527 C CA . HIS A 1 338 ? 13.094 8.602 -9.539 1 94.62 338 HIS A CA 1
ATOM 2528 C C . HIS A 1 338 ? 13.648 9.172 -8.234 1 94.62 338 HIS A C 1
ATOM 2530 O O . HIS A 1 338 ? 14.133 10.305 -8.211 1 94.62 338 HIS A O 1
ATOM 2536 N N . TRP A 1 339 ? 13.516 8.469 -7.16 1 95.56 339 TRP A N 1
ATOM 2537 C CA . TRP A 1 339 ? 14.062 8.828 -5.859 1 95.56 339 TRP A CA 1
ATOM 2538 C C . TRP A 1 339 ? 14.773 7.648 -5.215 1 95.56 339 TRP A C 1
ATOM 2540 O O . TRP A 1 339 ? 14.336 6.5 -5.348 1 95.56 339 TRP A O 1
ATOM 2550 N N . THR A 1 340 ? 15.844 7.914 -4.516 1 93.56 340 THR A N 1
ATOM 2551 C CA . THR A 1 340 ? 16.469 6.906 -3.66 1 93.56 340 THR A CA 1
ATOM 2552 C C . THR A 1 340 ? 15.648 6.699 -2.389 1 93.56 340 THR A C 1
ATOM 2554 O O . THR A 1 340 ? 14.797 7.527 -2.047 1 93.56 340 THR A O 1
ATOM 2557 N N . ALA A 1 341 ? 15.883 5.559 -1.703 1 95.12 341 ALA A N 1
ATOM 2558 C CA . ALA A 1 341 ? 15.258 5.336 -0.401 1 95.12 341 ALA A CA 1
ATOM 2559 C C . ALA A 1 341 ? 15.578 6.48 0.56 1 95.12 341 ALA A C 1
ATOM 2561 O O . ALA A 1 341 ? 14.711 6.922 1.317 1 95.12 341 ALA A O 1
ATOM 2562 N N . ALA A 1 342 ? 16.797 6.992 0.501 1 95.25 342 ALA A N 1
ATOM 2563 C CA . ALA A 1 342 ? 17.219 8.086 1.367 1 95.25 342 ALA A CA 1
ATOM 2564 C C . ALA A 1 342 ? 16.391 9.344 1.105 1 95.25 342 ALA A C 1
ATOM 2566 O O . ALA A 1 342 ? 15.953 10.016 2.045 1 95.25 342 ALA A O 1
ATOM 2567 N N . ALA A 1 343 ? 16.219 9.664 -0.173 1 96.5 343 ALA A N 1
ATOM 2568 C CA . ALA A 1 343 ? 15.43 10.844 -0.533 1 96.5 343 ALA A CA 1
ATOM 2569 C C . ALA A 1 343 ? 13.984 10.711 -0.069 1 96.5 343 ALA A C 1
ATOM 2571 O O . ALA A 1 343 ? 13.375 11.68 0.385 1 96.5 343 ALA A O 1
ATOM 2572 N N . LEU A 1 344 ? 13.445 9.547 -0.21 1 98 344 LEU A N 1
ATOM 2573 C CA . LEU A 1 344 ? 12.07 9.281 0.202 1 98 344 LEU A CA 1
ATOM 2574 C C . LEU A 1 344 ? 11.93 9.375 1.718 1 98 344 LEU A C 1
ATOM 2576 O O . LEU A 1 344 ? 10.945 9.93 2.221 1 98 344 LEU A O 1
ATOM 2580 N N . LEU A 1 345 ? 12.891 8.836 2.455 1 98.19 345 LEU A N 1
ATOM 2581 C CA . LEU A 1 345 ? 12.875 8.938 3.91 1 98.19 345 LEU A CA 1
ATOM 2582 C C . LEU A 1 345 ? 13.016 10.383 4.355 1 98.19 345 LEU A C 1
ATOM 2584 O O . LEU A 1 345 ? 12.406 10.797 5.344 1 98.19 345 LEU A O 1
ATOM 2588 N N . ARG A 1 346 ? 13.805 11.164 3.643 1 98.19 346 ARG A N 1
ATOM 2589 C CA . ARG A 1 346 ? 13.938 12.578 3.947 1 98.19 346 ARG A CA 1
ATOM 2590 C C . ARG A 1 346 ? 12.602 13.305 3.773 1 98.19 346 ARG A C 1
ATOM 2592 O O . ARG A 1 346 ? 12.234 14.141 4.602 1 98.19 346 ARG A O 1
ATOM 2599 N N . ALA A 1 347 ? 11.883 12.992 2.707 1 98.69 347 ALA A N 1
ATOM 2600 C CA . ALA A 1 347 ? 10.57 13.594 2.463 1 98.69 347 ALA A CA 1
ATOM 2601 C C . ALA A 1 347 ? 9.602 13.258 3.59 1 98.69 347 ALA A C 1
ATOM 2603 O O . ALA A 1 347 ? 8.734 14.062 3.936 1 98.69 347 ALA A O 1
ATOM 2604 N N . ALA A 1 348 ? 9.758 12.078 4.18 1 98.81 348 ALA A N 1
ATOM 2605 C CA . ALA A 1 348 ? 8.852 11.594 5.219 1 98.81 348 ALA A CA 1
ATOM 2606 C C . ALA A 1 348 ? 9.289 12.07 6.598 1 98.81 348 ALA A C 1
ATOM 2608 O O . ALA A 1 348 ? 8.602 11.828 7.594 1 98.81 348 ALA A O 1
ATOM 2609 N N . SER A 1 349 ? 10.453 12.727 6.738 1 98.56 349 SER A N 1
ATOM 2610 C CA . SER A 1 349 ? 11.008 13.125 8.031 1 98.56 349 SER A CA 1
ATOM 2611 C C . SER A 1 349 ? 11.453 14.586 8.016 1 98.56 349 SER A C 1
ATOM 2613 O O . SER A 1 349 ? 10.625 15.492 8.125 1 98.56 349 SER A O 1
ATOM 2615 N N . ALA A 1 350 ? 12.68 14.867 7.602 1 98.69 350 ALA A N 1
ATOM 2616 C CA . ALA A 1 350 ? 13.258 16.203 7.715 1 98.69 350 ALA A CA 1
ATOM 2617 C C . ALA A 1 350 ? 12.438 17.219 6.926 1 98.69 350 ALA A C 1
ATOM 2619 O O . ALA A 1 350 ? 12.094 18.281 7.441 1 98.69 350 ALA A O 1
ATOM 2620 N N . ASP A 1 351 ? 12.125 16.891 5.691 1 98.75 351 ASP A N 1
ATOM 2621 C CA . ASP A 1 351 ? 11.406 17.844 4.848 1 98.75 351 ASP A CA 1
ATOM 2622 C C . ASP A 1 351 ? 9.977 18.047 5.352 1 98.75 351 ASP A C 1
ATOM 2624 O O . ASP A 1 351 ? 9.438 19.156 5.258 1 98.75 351 ASP A O 1
ATOM 2628 N N . GLY A 1 352 ? 9.359 16.984 5.848 1 98.88 352 GLY A N 1
ATOM 2629 C CA . GLY A 1 352 ? 8.047 17.125 6.457 1 98.88 352 GLY A CA 1
ATOM 2630 C C . GLY A 1 352 ? 8.062 18 7.695 1 98.88 352 GLY A C 1
ATOM 2631 O O . GLY A 1 352 ? 7.195 18.859 7.863 1 98.88 352 GLY A O 1
ATOM 2632 N N . HIS A 1 353 ? 9.062 17.781 8.57 1 98.88 353 HIS A N 1
ATOM 2633 C CA . HIS A 1 353 ? 9.188 18.609 9.766 1 98.88 353 HIS A CA 1
ATOM 2634 C C . HIS A 1 353 ? 9.406 20.062 9.414 1 98.88 353 HIS A C 1
ATOM 2636 O O . HIS A 1 353 ? 8.82 20.953 10.031 1 98.88 353 HIS A O 1
ATOM 2642 N N . ALA A 1 354 ? 10.203 20.328 8.414 1 98.81 354 ALA A N 1
ATOM 2643 C CA . ALA A 1 354 ? 10.453 21.703 7.973 1 98.81 354 ALA A CA 1
ATOM 2644 C C . ALA A 1 354 ? 9.164 22.359 7.48 1 98.81 354 ALA A C 1
ATOM 2646 O O . ALA A 1 354 ? 8.883 23.516 7.809 1 98.81 354 ALA A O 1
ATOM 2647 N N . ALA A 1 355 ? 8.383 21.625 6.738 1 98.88 355 ALA A N 1
ATOM 2648 C CA . ALA A 1 355 ? 7.113 22.125 6.227 1 98.88 355 ALA A CA 1
ATOM 2649 C C . ALA A 1 355 ? 6.152 22.453 7.367 1 98.88 355 ALA A C 1
ATOM 2651 O O . ALA A 1 355 ? 5.227 23.25 7.199 1 98.88 355 ALA A O 1
ATOM 2652 N N . LEU A 1 356 ? 6.398 21.828 8.531 1 98.88 356 LEU A N 1
ATOM 2653 C CA . LEU A 1 356 ? 5.527 22.016 9.688 1 98.88 356 LEU A CA 1
ATOM 2654 C C . LEU A 1 356 ? 6.094 23.062 10.633 1 98.88 356 LEU A C 1
ATOM 2656 O O . LEU A 1 356 ? 5.57 23.281 11.727 1 98.88 356 LEU A O 1
ATOM 2660 N N . GLY A 1 357 ? 7.168 23.703 10.242 1 98.56 357 GLY A N 1
ATOM 2661 C CA . GLY A 1 357 ? 7.738 24.781 11.016 1 98.56 357 GLY A CA 1
ATOM 2662 C C . GLY A 1 357 ? 8.82 24.328 11.984 1 98.56 357 GLY A C 1
ATOM 2663 O O . GLY A 1 357 ? 9.148 25.047 12.93 1 98.56 357 GLY A O 1
ATOM 2664 N N . ARG A 1 358 ? 9.328 23.141 11.766 1 98.06 358 ARG A N 1
ATOM 2665 C CA . ARG A 1 358 ? 10.383 22.594 12.617 1 98.06 358 ARG A CA 1
ATOM 2666 C C . ARG A 1 358 ? 11.586 22.156 11.781 1 98.06 358 ARG A C 1
ATOM 2668 O O . ARG A 1 358 ? 11.891 20.969 11.711 1 98.06 358 ARG A O 1
ATOM 2675 N N . PRO A 1 359 ? 12.32 23.125 11.242 1 97.75 359 PRO A N 1
ATOM 2676 C CA . PRO A 1 359 ? 13.414 22.781 10.328 1 97.75 359 PRO A CA 1
ATOM 2677 C C . PRO A 1 359 ? 14.57 22.062 11.023 1 97.75 359 PRO A C 1
ATOM 2679 O O . PRO A 1 359 ? 15.438 21.484 10.359 1 97.75 359 PRO A O 1
ATOM 2682 N N . ASP A 1 360 ? 14.602 22.062 12.336 1 97.12 360 ASP A N 1
ATOM 2683 C CA . ASP A 1 360 ? 15.695 21.422 13.07 1 97.12 360 ASP A CA 1
ATOM 2684 C C . ASP A 1 360 ? 15.367 19.984 13.414 1 97.12 360 ASP A C 1
ATOM 2686 O O . ASP A 1 360 ? 16.203 19.25 13.953 1 97.12 360 ASP A O 1
ATOM 2690 N N . ALA A 1 361 ? 14.188 19.5 13.125 1 98.12 361 ALA A N 1
ATOM 2691 C CA . ALA A 1 361 ? 13.742 18.156 13.477 1 98.12 361 ALA A CA 1
ATOM 2692 C C . ALA A 1 361 ? 13.906 17.203 12.297 1 98.12 361 ALA A C 1
ATOM 2694 O O . ALA A 1 361 ? 14.234 17.625 11.188 1 98.12 361 ALA A O 1
ATOM 2695 N N . GLY A 1 362 ? 13.789 15.898 12.516 1 98.31 362 GLY A N 1
ATOM 2696 C CA . GLY A 1 362 ? 13.789 14.875 11.477 1 98.31 362 GLY A CA 1
ATOM 2697 C C . GLY A 1 362 ? 15.188 14.406 11.109 1 98.31 362 GLY A C 1
ATOM 2698 O O . GLY A 1 362 ? 15.391 13.859 10.023 1 98.31 362 GLY A O 1
ATOM 2699 N N . VAL A 1 363 ? 16.141 14.703 11.938 1 98.31 363 VAL A N 1
ATOM 2700 C CA . VAL A 1 363 ? 17.516 14.242 11.75 1 98.31 363 VAL A CA 1
ATOM 2701 C C . VAL A 1 363 ? 18.047 13.68 13.062 1 98.31 363 VAL A C 1
ATOM 2703 O O . VAL A 1 363 ? 17.562 14.023 14.141 1 98.31 363 VAL A O 1
ATOM 2706 N N . LEU A 1 364 ? 19.016 12.766 12.969 1 98.12 364 LEU A N 1
ATOM 2707 C CA . LEU A 1 364 ? 19.719 12.25 14.141 1 98.12 364 LEU A CA 1
ATOM 2708 C C . LEU A 1 364 ? 21.062 12.953 14.32 1 98.12 364 LEU A C 1
ATOM 2710 O O . LEU A 1 364 ? 22.109 12.352 14.125 1 98.12 364 LEU A O 1
ATOM 2714 N N . GLU A 1 365 ? 21 14.172 14.727 1 97.75 365 GLU A N 1
ATOM 2715 C CA . GLU A 1 365 ? 22.172 15.031 14.945 1 97.75 365 GLU A CA 1
ATOM 2716 C C . GLU A 1 365 ? 22.062 15.781 16.266 1 97.75 365 GLU A C 1
ATOM 2718 O O . GLU A 1 365 ? 20.953 16.062 16.734 1 97.75 365 GLU A O 1
ATOM 2723 N N . PRO A 1 366 ? 23.266 16.078 16.844 1 98 366 PRO A N 1
ATOM 2724 C CA . PRO A 1 366 ? 23.203 16.875 18.062 1 98 366 PRO A CA 1
ATOM 2725 C C . PRO A 1 366 ? 22.422 18.172 17.875 1 98 366 PRO A C 1
ATOM 2727 O O . PRO A 1 366 ? 22.578 18.859 16.859 1 98 366 PRO A O 1
ATOM 2730 N N . GLY A 1 367 ? 21.594 18.453 18.859 1 98 367 GLY A N 1
ATOM 2731 C CA . GLY A 1 367 ? 20.797 19.656 18.797 1 98 367 GLY A CA 1
ATOM 2732 C C . GLY A 1 367 ? 19.375 19.422 18.328 1 98 367 GLY A C 1
ATOM 2733 O O . GLY A 1 367 ? 18.469 20.188 18.688 1 98 367 GLY A O 1
ATOM 2734 N N . ALA A 1 368 ? 19.125 18.438 17.562 1 98.38 368 ALA A N 1
ATOM 2735 C CA . ALA A 1 368 ? 17.781 18.109 17.062 1 98.38 368 ALA A CA 1
ATOM 2736 C C . ALA A 1 368 ? 16.906 17.516 18.156 1 98.38 368 ALA A C 1
ATOM 2738 O O . ALA A 1 368 ? 17.422 16.984 19.141 1 98.38 368 ALA A O 1
ATOM 2739 N N . PRO A 1 369 ? 15.594 17.75 18.062 1 98.38 369 PRO A N 1
ATOM 2740 C CA . PRO A 1 369 ? 14.719 17.016 18.984 1 98.38 369 PRO A CA 1
ATOM 2741 C C . PRO A 1 369 ? 14.969 15.516 18.969 1 98.38 369 PRO A C 1
ATOM 2743 O O . PRO A 1 369 ? 15.203 14.938 17.906 1 98.38 369 PRO A O 1
ATOM 2746 N N . ALA A 1 370 ? 14.938 14.898 20.156 1 98.5 370 ALA A N 1
ATOM 2747 C CA . ALA A 1 370 ? 15.133 13.453 20.266 1 98.5 370 ALA A CA 1
ATOM 2748 C C . ALA A 1 370 ? 13.859 12.703 19.875 1 98.5 370 ALA A C 1
ATOM 2750 O O . ALA A 1 370 ? 13.258 12.008 20.703 1 98.5 370 ALA A O 1
ATOM 2751 N N . ASP A 1 371 ? 13.414 12.836 18.672 1 98.75 371 ASP A N 1
ATOM 2752 C CA . ASP A 1 371 ? 12.297 12.109 18.062 1 98.75 371 ASP A CA 1
ATOM 2753 C C . ASP A 1 371 ? 12.797 10.961 17.203 1 98.75 371 ASP A C 1
ATOM 2755 O O . ASP A 1 371 ? 13.516 11.172 16.219 1 98.75 371 ASP A O 1
ATOM 2759 N N . LEU A 1 372 ? 12.383 9.742 17.578 1 98.75 372 LEU A N 1
ATOM 2760 C CA . LEU A 1 372 ? 12.914 8.547 16.922 1 98.75 372 LEU A CA 1
ATOM 2761 C C . LEU A 1 372 ? 11.789 7.586 16.562 1 98.75 372 LEU A C 1
ATOM 2763 O O . LEU A 1 372 ? 10.781 7.5 17.266 1 98.75 372 LEU A O 1
ATOM 2767 N N . THR A 1 373 ? 11.898 6.91 15.523 1 98.88 373 THR A N 1
ATOM 2768 C CA . THR A 1 373 ? 11.07 5.793 15.094 1 98.88 373 THR A CA 1
ATOM 2769 C C . THR A 1 373 ? 11.93 4.566 14.789 1 98.88 373 THR A C 1
ATOM 2771 O O . THR A 1 373 ? 12.883 4.652 14.008 1 98.88 373 THR A O 1
ATOM 2774 N N . THR A 1 374 ? 11.656 3.43 15.391 1 98.88 374 THR A N 1
ATOM 2775 C CA . THR A 1 374 ? 12.406 2.205 15.141 1 98.88 374 THR A CA 1
ATOM 2776 C C . THR A 1 374 ? 11.539 1.179 14.414 1 98.88 374 THR A C 1
ATOM 2778 O O . THR A 1 374 ? 10.438 0.859 14.875 1 98.88 374 THR A O 1
ATOM 2781 N N . VAL A 1 375 ? 12.039 0.667 13.305 1 98.75 375 VAL A N 1
ATOM 2782 C CA . VAL A 1 375 ? 11.359 -0.304 12.453 1 98.75 375 VAL A CA 1
ATOM 2783 C C . VAL A 1 375 ? 12.008 -1.679 12.617 1 98.75 375 VAL A C 1
ATOM 2785 O O . VAL A 1 375 ? 13.234 -1.802 12.594 1 98.75 375 VAL A O 1
ATOM 2788 N N . ALA A 1 376 ? 11.188 -2.693 12.766 1 98.62 376 ALA A N 1
ATOM 2789 C CA . ALA A 1 376 ? 11.68 -4.062 12.891 1 98.62 376 ALA A CA 1
ATOM 2790 C C . ALA A 1 376 ? 12.336 -4.531 11.594 1 98.62 376 ALA A C 1
ATOM 2792 O O . ALA A 1 376 ? 11.812 -4.285 10.5 1 98.62 376 ALA A O 1
ATOM 2793 N N . LEU A 1 377 ? 13.469 -5.164 11.68 1 98.06 377 LEU A N 1
ATOM 2794 C CA . LEU A 1 377 ? 14.117 -5.797 10.539 1 98.06 377 LEU A CA 1
ATOM 2795 C C . LEU A 1 377 ? 13.977 -7.316 10.609 1 98.06 377 LEU A C 1
ATOM 2797 O O . LEU A 1 377 ? 14.555 -8.031 9.789 1 98.06 377 LEU A O 1
ATOM 2801 N N . ASP A 1 378 ? 13.148 -7.812 11.555 1 97.69 378 ASP A N 1
ATOM 2802 C CA . ASP A 1 378 ? 12.969 -9.242 11.773 1 97.69 378 ASP A CA 1
ATOM 2803 C C . ASP A 1 378 ? 11.492 -9.625 11.711 1 97.69 378 ASP A C 1
ATOM 2805 O O . ASP A 1 378 ? 11.055 -10.523 12.43 1 97.69 378 ASP A O 1
ATOM 2809 N N . SER A 1 379 ? 10.695 -8.867 11.078 1 98 379 SER A N 1
ATOM 2810 C CA . SER A 1 379 ? 9.344 -9.297 10.742 1 98 379 SER A CA 1
ATOM 2811 C C . SER A 1 379 ? 9.32 -10.109 9.453 1 98 379 SER A C 1
ATOM 2813 O O . SER A 1 379 ? 10.328 -10.164 8.734 1 98 379 SER A O 1
ATOM 2815 N N . VAL A 1 380 ? 8.227 -10.742 9.148 1 98 380 VAL A N 1
ATOM 2816 C CA . VAL A 1 380 ? 8.117 -11.547 7.938 1 98 380 VAL A CA 1
ATOM 2817 C C . VAL A 1 380 ? 8.227 -10.648 6.707 1 98 380 VAL A C 1
ATOM 2819 O O . VAL A 1 380 ? 8.695 -11.086 5.652 1 98 380 VAL A O 1
ATOM 2822 N N . ARG A 1 381 ? 7.887 -9.367 6.812 1 98.06 381 ARG A N 1
ATOM 2823 C CA . ARG A 1 381 ? 7.941 -8.422 5.703 1 98.06 381 ARG A CA 1
ATOM 2824 C C . ARG A 1 381 ? 9.359 -7.91 5.488 1 98.06 381 ARG A C 1
ATOM 2826 O O . ARG A 1 381 ? 9.781 -7.695 4.348 1 98.06 381 ARG A O 1
ATOM 2833 N N . THR A 1 382 ? 10.133 -7.754 6.582 1 98.19 382 THR A N 1
ATOM 2834 C CA . THR A 1 382 ? 11.391 -7.016 6.496 1 98.19 382 THR A CA 1
ATOM 2835 C C . THR A 1 382 ? 12.578 -7.969 6.551 1 98.19 382 THR A C 1
ATOM 2837 O O . THR A 1 382 ? 13.711 -7.574 6.25 1 98.19 382 THR A O 1
ATOM 2840 N N . ALA A 1 383 ? 12.383 -9.242 6.879 1 98.19 383 ALA A N 1
ATOM 2841 C CA . ALA A 1 383 ? 13.477 -10.195 7.035 1 98.19 383 ALA A CA 1
ATOM 2842 C C . ALA A 1 383 ? 14.125 -10.508 5.691 1 98.19 383 ALA A C 1
ATOM 2844 O O . ALA A 1 383 ? 13.438 -10.625 4.672 1 98.19 383 ALA A O 1
ATOM 2845 N N . GLY A 1 384 ? 15.469 -10.609 5.66 1 95.62 384 GLY A N 1
ATOM 2846 C CA . GLY A 1 384 ? 16.141 -11.078 4.457 1 95.62 384 GLY A CA 1
ATOM 2847 C C . GLY A 1 384 ? 17.297 -10.203 4.035 1 95.62 384 GLY A C 1
ATOM 2848 O O . GLY A 1 384 ? 18.453 -10.648 4.039 1 95.62 384 GLY A O 1
ATOM 2849 N N . PRO A 1 385 ? 17.031 -8.977 3.75 1 93.12 385 PRO A N 1
ATOM 2850 C CA . PRO A 1 385 ? 18.109 -8.109 3.258 1 93.12 385 PRO A CA 1
ATOM 2851 C C . PRO A 1 385 ? 19.172 -7.836 4.312 1 93.12 385 PRO A C 1
ATOM 2853 O O . PRO A 1 385 ? 18.891 -7.875 5.512 1 93.12 385 PRO A O 1
ATOM 2856 N N . VAL A 1 386 ? 20.328 -7.52 3.854 1 92.06 386 VAL A N 1
ATOM 2857 C CA . VAL A 1 386 ? 21.422 -7.172 4.758 1 92.06 386 VAL A CA 1
ATOM 2858 C C . VAL A 1 386 ? 21.156 -5.801 5.383 1 92.06 386 VAL A C 1
ATOM 2860 O O . VAL A 1 386 ? 20.484 -4.953 4.777 1 92.06 386 VAL A O 1
ATOM 2863 N N . PRO A 1 387 ? 21.688 -5.582 6.512 1 90.75 387 PRO A N 1
ATOM 2864 C CA . PRO A 1 387 ? 21.391 -4.367 7.273 1 90.75 387 PRO A CA 1
ATOM 2865 C C . PRO A 1 387 ? 21.75 -3.09 6.516 1 90.75 387 PRO A C 1
ATOM 2867 O O . PRO A 1 387 ? 21.078 -2.062 6.684 1 90.75 387 PRO A O 1
ATOM 2870 N N . ARG A 1 388 ? 22.812 -3.107 5.68 1 91.56 388 ARG A N 1
ATOM 2871 C CA . ARG A 1 388 ? 23.203 -1.91 4.949 1 91.56 388 ARG A CA 1
ATOM 2872 C C . ARG A 1 388 ? 22.094 -1.436 4.02 1 91.56 388 ARG A C 1
ATOM 2874 O O . ARG A 1 388 ? 22.078 -0.271 3.617 1 91.56 388 ARG A O 1
ATOM 2881 N N . LEU A 1 389 ? 21.109 -2.338 3.691 1 93.56 389 LEU A N 1
ATOM 2882 C CA . LEU A 1 389 ? 19.984 -2.018 2.82 1 93.56 389 LEU A CA 1
ATOM 2883 C C . LEU A 1 389 ? 18.734 -1.732 3.635 1 93.56 389 LEU A C 1
ATOM 2885 O O . LEU A 1 389 ? 17.609 -1.778 3.105 1 93.56 389 LEU A O 1
ATOM 2889 N N . ALA A 1 390 ? 18.922 -1.385 4.918 1 96.88 390 ALA A N 1
ATOM 2890 C CA . ALA A 1 390 ? 17.781 -1.238 5.812 1 96.88 390 ALA A CA 1
ATOM 2891 C C . ALA A 1 390 ? 16.922 -0.05 5.402 1 96.88 390 ALA A C 1
ATOM 2893 O O . ALA A 1 390 ? 15.703 -0.056 5.621 1 96.88 390 ALA A O 1
ATOM 2894 N N . ALA A 1 391 ? 17.516 0.988 4.77 1 96.5 391 ALA A N 1
ATOM 2895 C CA . ALA A 1 391 ? 16.703 2.092 4.266 1 96.5 391 ALA A CA 1
ATOM 2896 C C . ALA A 1 391 ? 15.758 1.622 3.158 1 96.5 391 ALA A C 1
ATOM 2898 O O . ALA A 1 391 ? 14.578 1.977 3.145 1 96.5 391 ALA A O 1
ATOM 2899 N N . GLU A 1 392 ? 16.281 0.812 2.23 1 95.81 392 GLU A N 1
ATOM 2900 C CA . GLU A 1 392 ? 15.461 0.224 1.178 1 95.81 392 GLU A CA 1
ATOM 2901 C C . GLU A 1 392 ? 14.375 -0.684 1.761 1 95.81 392 GLU A C 1
ATOM 2903 O O . GLU A 1 392 ? 13.242 -0.685 1.289 1 95.81 392 GLU A O 1
ATOM 2908 N N . THR A 1 393 ? 14.758 -1.429 2.807 1 97.25 393 THR A N 1
ATOM 2909 C CA . THR A 1 393 ? 13.789 -2.295 3.475 1 97.25 393 THR A CA 1
ATOM 2910 C C . THR A 1 393 ? 12.664 -1.473 4.09 1 97.25 393 THR A C 1
ATOM 2912 O O . THR A 1 393 ? 11.492 -1.814 3.943 1 97.25 393 THR A O 1
ATOM 2915 N N . ALA A 1 394 ? 12.992 -0.362 4.719 1 98.06 394 ALA A N 1
ATOM 2916 C CA . ALA A 1 394 ? 12 0.491 5.367 1 98.06 394 ALA A CA 1
ATOM 2917 C C . ALA A 1 394 ? 11.008 1.05 4.352 1 98.06 394 ALA A C 1
ATOM 2919 O O . ALA A 1 394 ? 9.797 1.036 4.586 1 98.06 394 ALA A O 1
ATOM 2920 N N . VAL A 1 395 ? 11.516 1.453 3.203 1 97.56 395 VAL A N 1
ATOM 2921 C CA . VAL A 1 395 ? 10.68 2.16 2.236 1 97.56 395 VAL A CA 1
ATOM 2922 C C . VAL A 1 395 ? 9.914 1.153 1.38 1 97.56 395 VAL A C 1
ATOM 2924 O O . VAL A 1 395 ? 8.719 1.318 1.137 1 97.56 395 VAL A O 1
ATOM 2927 N N . PHE A 1 396 ? 10.508 0.06 0.993 1 96.94 396 PHE A N 1
ATOM 2928 C CA . PHE A 1 396 ? 9.938 -0.725 -0.095 1 96.94 396 PHE A CA 1
ATOM 2929 C C . PHE A 1 396 ? 9.367 -2.039 0.426 1 96.94 396 PHE A C 1
ATOM 2931 O O . PHE A 1 396 ? 8.727 -2.781 -0.32 1 96.94 396 PHE A O 1
ATOM 2938 N N . ALA A 1 397 ? 9.578 -2.312 1.747 1 97.19 397 ALA A N 1
ATOM 2939 C CA . ALA A 1 397 ? 9.062 -3.584 2.248 1 97.19 397 ALA A CA 1
ATOM 2940 C C . ALA A 1 397 ? 8.258 -3.385 3.529 1 97.19 397 ALA A C 1
ATOM 2942 O O . ALA A 1 397 ? 7.207 -4 3.711 1 97.19 397 ALA A O 1
ATOM 2943 N N . ALA A 1 398 ? 8.695 -2.473 4.367 1 98.19 398 ALA A N 1
ATOM 2944 C CA . ALA A 1 398 ? 8.086 -2.295 5.684 1 98.19 398 ALA A CA 1
ATOM 2945 C C . ALA A 1 398 ? 6.746 -1.579 5.582 1 98.19 398 ALA A C 1
ATOM 2947 O O . ALA A 1 398 ? 6.398 -1.048 4.523 1 98.19 398 ALA A O 1
ATOM 2948 N N . SER A 1 399 ? 5.945 -1.643 6.613 1 97.94 399 SER A N 1
ATOM 2949 C CA . SER A 1 399 ? 4.719 -0.886 6.832 1 97.94 399 SER A CA 1
ATOM 2950 C C . SER A 1 399 ? 4.652 -0.342 8.258 1 97.94 399 SER A C 1
ATOM 2952 O O . SER A 1 399 ? 5.543 -0.602 9.07 1 97.94 399 SER A O 1
ATOM 2954 N N . ALA A 1 400 ? 3.582 0.412 8.508 1 98.56 400 ALA A N 1
ATOM 2955 C CA . ALA A 1 400 ? 3.35 0.935 9.852 1 98.56 400 ALA A CA 1
ATOM 2956 C C . ALA A 1 400 ? 3.32 -0.192 10.883 1 98.56 400 ALA A C 1
ATOM 2958 O O . ALA A 1 400 ? 3.707 0.004 12.031 1 98.56 400 ALA A O 1
ATOM 2959 N N . ALA A 1 401 ? 2.979 -1.409 10.484 1 98.06 401 ALA A N 1
ATOM 2960 C CA . ALA A 1 401 ? 2.857 -2.549 11.391 1 98.06 401 ALA A CA 1
ATOM 2961 C C . ALA A 1 401 ? 4.23 -3.031 11.852 1 98.06 401 ALA A C 1
ATOM 2963 O O . ALA A 1 401 ? 4.336 -3.807 12.805 1 98.06 401 ALA A O 1
ATOM 2964 N N . ASP A 1 402 ? 5.281 -2.549 11.211 1 98.69 402 ASP A N 1
ATOM 2965 C CA . ASP A 1 402 ? 6.629 -2.984 11.555 1 98.69 402 ASP A CA 1
ATOM 2966 C C . ASP A 1 402 ? 7.289 -2.014 12.531 1 98.69 402 ASP A C 1
ATOM 2968 O O . ASP A 1 402 ? 8.414 -2.246 12.984 1 98.69 402 ASP A O 1
ATOM 2972 N N . VAL A 1 403 ? 6.605 -0.919 12.867 1 98.88 403 VAL A N 1
ATOM 2973 C CA . VAL A 1 403 ? 7.141 0.032 13.836 1 98.88 403 VAL A CA 1
ATOM 2974 C C . VAL A 1 403 ? 7.086 -0.574 15.234 1 98.88 403 VAL A C 1
ATOM 2976 O O . VAL A 1 403 ? 6.043 -1.072 15.664 1 98.88 403 VAL A O 1
ATOM 2979 N N . ARG A 1 404 ? 8.195 -0.533 15.984 1 98.69 404 ARG A N 1
ATOM 2980 C CA . ARG A 1 404 ? 8.289 -1.106 17.312 1 98.69 404 ARG A CA 1
ATOM 2981 C C . ARG A 1 404 ? 8.359 -0.013 18.375 1 98.69 404 ARG A C 1
ATOM 2983 O O . ARG A 1 404 ? 7.84 -0.178 19.484 1 98.69 404 ARG A O 1
ATOM 2990 N N . HIS A 1 405 ? 9.07 1.04 18 1 98.81 405 HIS A N 1
ATOM 2991 C CA . HIS A 1 405 ? 9.266 2.1 18.984 1 98.81 405 HIS A CA 1
ATOM 2992 C C . HIS A 1 405 ? 9.062 3.475 18.359 1 98.81 405 HIS A C 1
ATOM 2994 O O . HIS A 1 405 ? 9.453 3.701 17.219 1 98.81 405 HIS A O 1
ATOM 3000 N N . THR A 1 406 ? 8.453 4.348 19.062 1 98.94 406 THR A N 1
ATOM 3001 C CA . THR A 1 406 ? 8.359 5.773 18.781 1 98.94 406 THR A CA 1
ATOM 3002 C C . THR A 1 406 ? 8.742 6.594 20 1 98.94 406 THR A C 1
ATOM 3004 O O . THR A 1 406 ? 8.219 6.359 21.094 1 98.94 406 THR A O 1
ATOM 3007 N N . VAL A 1 407 ? 9.68 7.441 19.875 1 98.81 407 VAL A N 1
ATOM 3008 C CA . VAL A 1 407 ? 10.172 8.32 20.922 1 98.81 407 VAL A CA 1
ATOM 3009 C C . VAL A 1 407 ? 9.953 9.781 20.516 1 98.81 407 VAL A C 1
ATOM 3011 O O . VAL A 1 407 ? 10.273 10.172 19.391 1 98.81 407 VAL A O 1
ATOM 3014 N N . VAL A 1 408 ? 9.375 10.617 21.375 1 98.69 408 VAL A N 1
ATOM 3015 C CA . VAL A 1 408 ? 9.195 12.047 21.156 1 98.69 408 VAL A CA 1
ATOM 3016 C C . VAL A 1 408 ? 9.852 12.836 22.281 1 98.69 408 VAL A C 1
ATOM 3018 O O . VAL A 1 408 ? 9.523 12.641 23.469 1 98.69 408 VAL A O 1
ATOM 3021 N N . ALA A 1 409 ? 10.805 13.672 21.938 1 97.81 409 ALA A N 1
ATOM 3022 C CA . ALA A 1 409 ? 11.547 14.469 22.906 1 97.81 409 ALA A CA 1
ATOM 3023 C C . ALA A 1 409 ? 12.164 13.578 23.984 1 97.81 409 ALA A C 1
ATOM 3025 O O . ALA A 1 409 ? 12.133 13.914 25.172 1 97.81 409 ALA A O 1
ATOM 3026 N N . GLY A 1 410 ? 12.578 12.453 23.625 1 97.38 410 GLY A N 1
ATOM 3027 C CA . GLY A 1 410 ? 13.25 11.539 24.531 1 97.38 410 GLY A CA 1
ATOM 3028 C C . GLY A 1 410 ? 12.289 10.648 25.297 1 97.38 410 GLY A C 1
ATOM 3029 O O . GLY A 1 410 ? 12.719 9.727 26 1 97.38 410 GLY A O 1
ATOM 3030 N N . ARG A 1 411 ? 11.047 10.867 25.156 1 97.44 411 ARG A N 1
ATOM 3031 C CA . ARG A 1 411 ? 10.047 10.07 25.844 1 97.44 411 ARG A CA 1
ATOM 3032 C C . ARG A 1 411 ? 9.555 8.922 24.969 1 97.44 411 ARG A C 1
ATOM 3034 O O . ARG A 1 411 ? 9.117 9.148 23.828 1 97.44 411 ARG A O 1
ATOM 3041 N N . HIS A 1 412 ? 9.625 7.703 25.469 1 97.75 412 HIS A N 1
ATOM 3042 C CA . HIS A 1 412 ? 9.18 6.508 24.766 1 97.75 412 HIS A CA 1
ATOM 3043 C C . HIS A 1 412 ? 7.656 6.398 24.766 1 97.75 412 HIS A C 1
ATOM 3045 O O . HIS A 1 412 ? 7.07 5.941 25.75 1 97.75 412 HIS A O 1
ATOM 3051 N N . ILE A 1 413 ? 6.977 6.699 23.641 1 98.62 413 ILE A N 1
ATOM 3052 C CA . ILE A 1 413 ? 5.52 6.75 23.656 1 98.62 413 ILE A CA 1
ATOM 3053 C C . ILE A 1 413 ? 4.953 5.484 23.016 1 98.62 413 ILE A C 1
ATOM 3055 O O . ILE A 1 413 ? 3.77 5.176 23.172 1 98.62 413 ILE A O 1
ATOM 3059 N N . VAL A 1 414 ? 5.66 4.785 22.203 1 98.88 414 VAL A N 1
ATOM 3060 C CA . VAL A 1 414 ? 5.352 3.447 21.703 1 98.88 414 VAL A CA 1
ATOM 3061 C C . VAL A 1 414 ? 6.496 2.494 22.031 1 98.88 414 VAL A C 1
ATOM 3063 O O . VAL A 1 414 ? 7.656 2.779 21.734 1 98.88 414 VAL A O 1
ATOM 3066 N N . ARG A 1 415 ? 6.203 1.423 22.703 1 98.25 415 ARG A N 1
ATOM 3067 C CA . ARG A 1 415 ? 7.172 0.398 23.078 1 98.25 415 ARG A CA 1
ATOM 3068 C C . ARG A 1 415 ? 6.73 -0.977 22.578 1 98.25 415 ARG A C 1
ATOM 3070 O O . ARG A 1 415 ? 5.684 -1.481 22.984 1 98.25 415 ARG A O 1
ATOM 3077 N N . ASP A 1 416 ? 7.535 -1.572 21.719 1 97.19 416 ASP A N 1
ATOM 3078 C CA . ASP A 1 416 ? 7.293 -2.895 21.141 1 97.19 416 ASP A CA 1
ATOM 3079 C C . ASP A 1 416 ? 5.898 -2.979 20.531 1 97.19 416 ASP A C 1
ATOM 3081 O O . ASP A 1 416 ? 5.152 -3.922 20.797 1 97.19 416 ASP A O 1
ATOM 3085 N N . GLY A 1 417 ? 5.508 -1.912 19.875 1 97.62 417 GLY A N 1
ATOM 3086 C CA . GLY A 1 417 ? 4.273 -1.887 19.109 1 97.62 417 GLY A CA 1
ATOM 3087 C C . GLY A 1 417 ? 3.057 -1.545 19.953 1 97.62 417 GLY A C 1
ATOM 3088 O O . GLY A 1 417 ? 1.924 -1.614 19.469 1 97.62 417 GLY A O 1
ATOM 3089 N N . HIS A 1 418 ? 3.264 -1.151 21.219 1 98.12 418 HIS A N 1
ATOM 3090 C CA . HIS A 1 418 ? 2.162 -0.778 22.109 1 98.12 418 HIS A CA 1
ATOM 3091 C C . HIS A 1 418 ? 2.266 0.684 22.531 1 98.12 418 HIS A C 1
ATOM 3093 O O . HIS A 1 418 ? 3.34 1.146 22.922 1 98.12 418 HIS A O 1
ATOM 3099 N N . HIS A 1 419 ? 1.193 1.368 22.406 1 98.69 419 HIS A N 1
ATOM 3100 C CA . HIS A 1 419 ? 1.177 2.764 22.828 1 98.69 419 HIS A CA 1
ATOM 3101 C C . HIS A 1 419 ? 1.278 2.877 24.344 1 98.69 419 HIS A C 1
ATOM 3103 O O . HIS A 1 419 ? 0.541 2.209 25.078 1 98.69 419 HIS A O 1
ATOM 3109 N N . ALA A 1 420 ? 2.094 3.676 24.875 1 98 420 ALA A N 1
ATOM 3110 C CA . ALA A 1 420 ? 2.41 3.73 26.297 1 98 420 ALA A CA 1
ATOM 3111 C C . ALA A 1 420 ? 1.379 4.559 27.062 1 98 420 ALA A C 1
ATOM 3113 O O . ALA A 1 420 ? 1.172 4.359 28.266 1 98 420 ALA A O 1
ATOM 3114 N N . LEU A 1 421 ? 0.693 5.492 26.422 1 97.19 421 LEU A N 1
ATOM 3115 C CA . LEU A 1 421 ? -0.185 6.445 27.078 1 97.19 421 LEU A CA 1
ATOM 3116 C C . LEU A 1 421 ? -1.648 6.062 26.891 1 97.19 421 LEU A C 1
ATOM 3118 O O . LEU A 1 421 ? -2.5 6.426 27.719 1 97.19 421 LEU A O 1
ATOM 3122 N N . ILE A 1 422 ? -1.919 5.441 25.812 1 98 422 ILE A N 1
ATOM 3123 C CA . ILE A 1 422 ? -3.266 4.992 25.469 1 98 422 ILE A CA 1
ATOM 3124 C C . ILE A 1 422 ? -3.273 3.477 25.297 1 98 422 ILE A C 1
ATOM 3126 O O . ILE A 1 422 ? -2.82 2.963 24.266 1 98 422 ILE A O 1
ATOM 3130 N N . GLU A 1 423 ? -3.795 2.76 26.172 1 95.38 423 GLU A N 1
ATOM 3131 C CA . GLU A 1 423 ? -3.662 1.309 26.25 1 95.38 423 GLU A CA 1
ATOM 3132 C C . GLU A 1 423 ? -4.414 0.619 25.125 1 95.38 423 GLU A C 1
ATOM 3134 O O . GLU A 1 423 ? -3.889 -0.305 24.5 1 95.38 423 GLU A O 1
ATOM 3139 N N . ASP A 1 424 ? -5.645 1.002 24.875 1 98.06 424 ASP A N 1
ATOM 3140 C CA . ASP A 1 424 ? -6.477 0.351 23.859 1 98.06 424 ASP A CA 1
ATOM 3141 C C . ASP A 1 424 ? -6.816 1.312 22.734 1 98.06 424 ASP A C 1
ATOM 3143 O O . ASP A 1 424 ? -7.961 1.751 22.609 1 98.06 424 ASP A O 1
ATOM 3147 N N . VAL A 1 425 ? -5.824 1.527 21.859 1 98.75 425 VAL A N 1
ATOM 3148 C CA . VAL A 1 425 ? -5.977 2.498 20.781 1 98.75 425 VAL A CA 1
ATOM 3149 C C . VAL A 1 425 ? -7.082 2.043 19.828 1 98.75 425 VAL A C 1
ATOM 3151 O O . VAL A 1 425 ? -7.977 2.822 19.5 1 98.75 425 VAL A O 1
ATOM 3154 N N . PRO A 1 426 ? -7.152 0.74 19.406 1 98.62 426 PRO A N 1
ATOM 3155 C CA . PRO A 1 426 ? -8.25 0.315 18.547 1 98.62 426 PRO A CA 1
ATOM 3156 C C . PRO A 1 426 ? -9.625 0.499 19.188 1 98.62 426 PRO A C 1
ATOM 3158 O O . PRO A 1 426 ? -10.57 0.913 18.516 1 98.62 426 PRO A O 1
ATOM 3161 N N . GLY A 1 427 ? -9.727 0.151 20.469 1 98.56 427 GLY A N 1
ATOM 3162 C CA . GLY A 1 427 ? -10.977 0.368 21.172 1 98.56 427 GLY A CA 1
ATOM 3163 C C . GLY A 1 427 ? -11.398 1.825 21.219 1 98.56 427 GLY A C 1
ATOM 3164 O O . GLY A 1 427 ? -12.578 2.141 21.062 1 98.56 427 GLY A O 1
ATOM 3165 N N . ALA A 1 428 ? -10.398 2.717 21.438 1 98.75 428 ALA A N 1
ATOM 3166 C CA . ALA A 1 428 ? -10.672 4.152 21.438 1 98.75 428 ALA A CA 1
ATOM 3167 C C . ALA A 1 428 ? -11.164 4.617 20.062 1 98.75 428 ALA A C 1
ATOM 3169 O O . ALA A 1 428 ? -12.094 5.426 19.984 1 98.75 428 ALA A O 1
ATOM 3170 N N . LEU A 1 429 ? -10.547 4.121 19 1 98.62 429 LEU A N 1
ATOM 3171 C CA . LEU A 1 429 ? -10.969 4.445 17.641 1 98.62 429 LEU A CA 1
ATOM 3172 C C . LEU A 1 429 ? -12.406 3.98 17.391 1 98.62 429 LEU A C 1
ATOM 3174 O O . LEU A 1 429 ? -13.234 4.746 16.906 1 98.62 429 LEU A O 1
ATOM 3178 N N . ALA A 1 430 ? -12.672 2.738 17.75 1 97.94 430 ALA A N 1
ATOM 3179 C CA . ALA A 1 430 ? -14.008 2.17 17.562 1 97.94 430 ALA A CA 1
ATOM 3180 C C . ALA A 1 430 ? -15.062 2.979 18.297 1 97.94 430 ALA A C 1
ATOM 3182 O O . ALA A 1 430 ? -16.109 3.295 17.75 1 97.94 430 ALA A O 1
ATOM 3183 N N . ALA A 1 431 ? -14.773 3.328 19.547 1 97.94 431 ALA A N 1
ATOM 3184 C CA . ALA A 1 431 ? -15.719 4.082 20.359 1 97.94 431 ALA A CA 1
ATOM 3185 C C . ALA A 1 431 ? -15.961 5.469 19.781 1 97.94 431 ALA A C 1
ATOM 3187 O O . ALA A 1 431 ? -17.109 5.922 19.719 1 97.94 431 ALA A O 1
ATOM 3188 N N . ALA A 1 432 ? -14.898 6.133 19.391 1 97.88 432 ALA A N 1
ATOM 3189 C CA . ALA A 1 432 ? -15.016 7.488 18.859 1 97.88 432 ALA A CA 1
ATOM 3190 C C . ALA A 1 432 ? -15.805 7.504 17.547 1 97.88 432 ALA A C 1
ATOM 3192 O O . ALA A 1 432 ? -16.641 8.383 17.328 1 97.88 432 ALA A O 1
ATOM 3193 N N . VAL A 1 433 ? -15.539 6.547 16.656 1 96.5 433 VAL A N 1
ATOM 3194 C CA . VAL A 1 433 ? -16.234 6.473 15.375 1 96.5 433 VAL A CA 1
ATOM 3195 C C . VAL A 1 433 ? -17.703 6.125 15.602 1 96.5 433 VAL A C 1
ATOM 3197 O O . VAL A 1 433 ? -18.578 6.723 14.984 1 96.5 433 VAL A O 1
ATOM 3200 N N . ALA A 1 434 ? -17.969 5.176 16.5 1 95.31 434 ALA A N 1
ATOM 3201 C CA . ALA A 1 434 ? -19.344 4.781 16.797 1 95.31 434 ALA A CA 1
ATOM 3202 C C . ALA A 1 434 ? -20.141 5.969 17.312 1 95.31 434 ALA A C 1
ATOM 3204 O O . ALA A 1 434 ? -21.344 6.082 17.031 1 95.31 434 ALA A O 1
ATOM 3205 N N . ALA A 1 435 ? -19.516 6.816 18.047 1 94.44 435 ALA A N 1
ATOM 3206 C CA . ALA A 1 435 ? -20.188 7.965 18.641 1 94.44 435 ALA A CA 1
ATOM 3207 C C . ALA A 1 435 ? -20.672 8.945 17.578 1 94.44 435 ALA A C 1
ATOM 3209 O O . ALA A 1 435 ? -21.562 9.758 17.828 1 94.44 435 ALA A O 1
ATOM 3210 N N . LEU A 1 436 ? -20.109 8.852 16.359 1 91.19 436 LEU A N 1
ATOM 3211 C CA . LEU A 1 436 ? -20.484 9.766 15.281 1 91.19 436 LEU A CA 1
ATOM 3212 C C . LEU A 1 436 ? -21.625 9.18 14.438 1 91.19 436 LEU A C 1
ATOM 3214 O O . LEU A 1 436 ? -22.172 9.852 13.562 1 91.19 436 LEU A O 1
ATOM 3218 N N . HIS A 1 437 ? -21.969 7.922 14.562 1 78.38 437 HIS A N 1
ATOM 3219 C CA . HIS A 1 437 ? -23.016 7.273 13.766 1 78.38 437 HIS A CA 1
ATOM 3220 C C . HIS A 1 437 ? -24.297 7.109 14.578 1 78.38 437 HIS A C 1
ATOM 3222 O O . HIS A 1 437 ? -25.328 6.691 14.031 1 78.38 437 HIS A O 1
ATOM 3228 N N . HIS A 1 438 ? -24.359 7.363 15.812 1 62.56 438 HIS A N 1
ATOM 3229 C CA . HIS A 1 438 ? -25.594 7.336 16.594 1 62.56 438 HIS A CA 1
ATOM 3230 C C . HIS A 1 438 ? -26.219 8.727 16.672 1 62.56 438 HIS A C 1
ATOM 3232 O O . HIS A 1 438 ? -25.5 9.727 16.719 1 62.56 438 HIS A O 1
ATOM 3238 N N . MET B 1 1 ? -17.641 -18.266 13.781 1 97.06 1 MET B N 1
ATOM 3239 C CA . MET B 1 1 ? -17.094 -17.031 13.234 1 97.06 1 MET B CA 1
ATOM 3240 C C . MET B 1 1 ? -17.922 -15.82 13.664 1 97.06 1 MET B C 1
ATOM 3242 O O . MET B 1 1 ? -19.156 -15.82 13.508 1 97.06 1 MET B O 1
ATOM 3246 N N . ASP B 1 2 ? -17.219 -14.727 14.242 1 96.19 2 ASP B N 1
ATOM 3247 C CA . ASP B 1 2 ? -17.922 -13.492 14.562 1 96.19 2 ASP B CA 1
ATOM 3248 C C . ASP B 1 2 ? -18.625 -12.93 13.328 1 96.19 2 ASP B C 1
ATOM 3250 O O . ASP B 1 2 ? -19.797 -12.547 13.406 1 96.19 2 ASP B O 1
ATOM 3254 N N . HIS B 1 3 ? -17.922 -12.852 12.242 1 98 3 HIS B N 1
ATOM 3255 C CA . HIS B 1 3 ? -18.422 -12.414 10.945 1 98 3 HIS B CA 1
ATOM 3256 C C . HIS B 1 3 ? -17.844 -13.25 9.812 1 98 3 HIS B C 1
ATOM 3258 O O . HIS B 1 3 ? -16.672 -13.641 9.867 1 98 3 HIS B O 1
ATOM 3264 N N . ALA B 1 4 ? -18.609 -13.547 8.828 1 98.5 4 ALA B N 1
ATOM 3265 C CA . ALA B 1 4 ? -18.172 -14.289 7.656 1 98.5 4 ALA B CA 1
ATOM 3266 C C . ALA B 1 4 ? -18.609 -13.602 6.367 1 98.5 4 ALA B C 1
ATOM 3268 O O . ALA B 1 4 ? -19.734 -13.102 6.281 1 98.5 4 ALA B O 1
ATOM 3269 N N . TRP B 1 5 ? -17.703 -13.469 5.422 1 97.81 5 TRP B N 1
ATOM 3270 C CA . TRP B 1 5 ? -18.062 -13.023 4.078 1 97.81 5 TRP B CA 1
ATOM 3271 C C . TRP B 1 5 ? -18.641 -14.164 3.252 1 97.81 5 TRP B C 1
ATOM 3273 O O . TRP B 1 5 ? -17.953 -15.156 2.994 1 97.81 5 TRP B O 1
ATOM 3283 N N . LEU B 1 6 ? -19.891 -14.125 2.826 1 96.12 6 LEU B N 1
ATOM 3284 C CA . LEU B 1 6 ? -20.562 -15.203 2.109 1 96.12 6 LEU B CA 1
ATOM 3285 C C . LEU B 1 6 ? -20.703 -14.867 0.63 1 96.12 6 LEU B C 1
ATOM 3287 O O . LEU B 1 6 ? -21.766 -15.094 0.038 1 96.12 6 LEU B O 1
ATOM 3291 N N . GLY B 1 7 ? -19.719 -14.242 0.059 1 91.25 7 GLY B N 1
ATOM 3292 C CA . GLY B 1 7 ? -19.641 -14.016 -1.375 1 91.25 7 GLY B CA 1
ATOM 3293 C C . GLY B 1 7 ? -20.125 -12.641 -1.793 1 91.25 7 GLY B C 1
ATOM 3294 O O . GLY B 1 7 ? -19.516 -11.992 -2.641 1 91.25 7 GLY B O 1
ATOM 3295 N N . THR B 1 8 ? -21.203 -12.195 -1.172 1 90.81 8 THR B N 1
ATOM 3296 C CA . THR B 1 8 ? -21.75 -10.914 -1.579 1 90.81 8 THR B CA 1
ATOM 3297 C C . THR B 1 8 ? -21.906 -9.977 -0.381 1 90.81 8 THR B C 1
ATOM 3299 O O . THR B 1 8 ? -21.984 -8.758 -0.543 1 90.81 8 THR B O 1
ATOM 3302 N N . HIS B 1 9 ? -21.922 -10.562 0.712 1 93.12 9 HIS B N 1
ATOM 3303 C CA . HIS B 1 9 ? -22.156 -9.75 1.902 1 93.12 9 HIS B CA 1
ATOM 3304 C C . HIS B 1 9 ? -21.562 -10.406 3.143 1 93.12 9 HIS B C 1
ATOM 3306 O O . HIS B 1 9 ? -21.156 -11.57 3.1 1 93.12 9 HIS B O 1
ATOM 3312 N N . VAL B 1 10 ? -21.562 -9.641 4.219 1 96.62 10 VAL B N 1
ATOM 3313 C CA . VAL B 1 10 ? -21.031 -10.094 5.504 1 96.62 10 VAL B CA 1
ATOM 3314 C C . VAL B 1 10 ? -22.188 -10.516 6.41 1 96.62 10 VAL B C 1
ATOM 3316 O O . VAL B 1 10 ? -23.203 -9.828 6.5 1 96.62 10 VAL B O 1
ATOM 3319 N N . GLU B 1 11 ? -22.047 -11.719 7.051 1 97.25 11 GLU B N 1
ATOM 3320 C CA . GLU B 1 11 ? -23.031 -12.25 7.984 1 97.25 11 GLU B CA 1
ATOM 3321 C C . GLU B 1 11 ? -22.422 -12.438 9.375 1 97.25 11 GLU B C 1
ATOM 3323 O O . GLU B 1 11 ? -21.328 -12.977 9.516 1 97.25 11 GLU B O 1
ATOM 3328 N N . PRO B 1 12 ? -23.109 -11.906 10.406 1 97.06 12 PRO B N 1
ATOM 3329 C CA . PRO B 1 12 ? -22.625 -12.18 11.766 1 97.06 12 PRO B CA 1
ATOM 3330 C C . PRO B 1 12 ? -22.984 -13.586 12.242 1 97.06 12 PRO B C 1
ATOM 3332 O O . PRO B 1 12 ? -23.906 -14.203 11.711 1 97.06 12 PRO B O 1
ATOM 3335 N N . ASP B 1 13 ? -22.281 -14.102 13.188 1 97.25 13 ASP B N 1
ATOM 3336 C CA . ASP B 1 13 ? -22.641 -15.305 13.945 1 97.25 13 ASP B CA 1
ATOM 3337 C C . ASP B 1 13 ? -22.828 -16.5 13.008 1 97.25 13 ASP B C 1
ATOM 3339 O O . ASP B 1 13 ? -23.922 -17.078 12.953 1 97.25 13 ASP B O 1
ATOM 3343 N N . VAL B 1 14 ? -21.75 -16.859 12.305 1 98.19 14 VAL B N 1
ATOM 3344 C CA . VAL B 1 14 ? -21.812 -17.953 11.336 1 98.19 14 VAL B CA 1
ATOM 3345 C C . VAL B 1 14 ? -21.047 -19.156 11.875 1 98.19 14 VAL B C 1
ATOM 3347 O O . VAL B 1 14 ? -19.984 -19.016 12.484 1 98.19 14 VAL B O 1
ATOM 3350 N N . THR B 1 15 ? -21.594 -20.312 11.695 1 97.94 15 THR B N 1
ATOM 3351 C CA . THR B 1 15 ? -20.906 -21.547 12.023 1 97.94 15 THR B CA 1
ATOM 3352 C C . THR B 1 15 ? -20.656 -22.375 10.773 1 97.94 15 THR B C 1
ATOM 3354 O O . THR B 1 15 ? -21.547 -22.547 9.945 1 97.94 15 THR B O 1
ATOM 3357 N N . VAL B 1 16 ? -19.422 -22.828 10.602 1 97.75 16 VAL B N 1
ATOM 3358 C CA . VAL B 1 16 ? -19.047 -23.734 9.523 1 97.75 16 VAL B CA 1
ATOM 3359 C C . VAL B 1 16 ? -18.641 -25.094 10.102 1 97.75 16 VAL B C 1
ATOM 3361 O O . VAL B 1 16 ? -17.812 -25.156 11.008 1 97.75 16 VAL B O 1
ATOM 3364 N N . GLU B 1 17 ? -19.266 -26.141 9.586 1 97.56 17 GLU B N 1
ATOM 3365 C CA . GLU B 1 17 ? -18.891 -27.516 9.93 1 97.56 17 GLU B CA 1
ATOM 3366 C C . GLU B 1 17 ? -17.953 -28.109 8.875 1 97.56 17 GLU B C 1
ATOM 3368 O O . GLU B 1 17 ? -18.188 -27.953 7.676 1 97.56 17 GLU B O 1
ATOM 3373 N N . VAL B 1 18 ? -16.859 -28.75 9.336 1 97.81 18 VAL B N 1
ATOM 3374 C CA . VAL B 1 18 ? -15.852 -29.297 8.43 1 97.81 18 VAL B CA 1
ATOM 3375 C C . VAL B 1 18 ? -15.797 -30.812 8.57 1 97.81 18 VAL B C 1
ATOM 3377 O O . VAL B 1 18 ? -15.805 -31.344 9.688 1 97.81 18 VAL B O 1
ATOM 3380 N N . ALA B 1 19 ? -15.852 -31.484 7.52 1 97.44 19 ALA B N 1
ATOM 3381 C CA . ALA B 1 19 ? -15.672 -32.938 7.438 1 97.44 19 ALA B CA 1
ATOM 3382 C C . ALA B 1 19 ? -14.727 -33.312 6.297 1 97.44 19 ALA B C 1
ATOM 3384 O O . ALA B 1 19 ? -14.938 -32.906 5.152 1 97.44 19 ALA B O 1
ATOM 3385 N N . ASP B 1 20 ? -13.711 -34.125 6.633 1 96.5 20 ASP B N 1
ATOM 3386 C CA . ASP B 1 20 ? -12.758 -34.656 5.652 1 96.5 20 ASP B CA 1
ATOM 3387 C C . ASP B 1 20 ? -12.148 -33.5 4.832 1 96.5 20 ASP B C 1
ATOM 3389 O O . ASP B 1 20 ? -12.117 -33.562 3.602 1 96.5 20 ASP B O 1
ATOM 3393 N N . GLY B 1 21 ? -11.875 -32.375 5.48 1 97.19 21 GLY B N 1
ATOM 3394 C CA . GLY B 1 21 ? -11.164 -31.266 4.867 1 97.19 21 GLY B CA 1
ATOM 3395 C C . GLY B 1 21 ? -12.062 -30.375 4.035 1 97.19 21 GLY B C 1
ATOM 3396 O O . GLY B 1 21 ? -11.586 -29.438 3.389 1 97.19 21 GLY B O 1
ATOM 3397 N N . ARG B 1 22 ? -13.336 -30.625 4.094 1 98.12 22 ARG B N 1
ATOM 3398 C CA . ARG B 1 22 ? -14.297 -29.859 3.311 1 98.12 22 ARG B CA 1
ATOM 3399 C C . ARG B 1 22 ? -15.398 -29.281 4.199 1 98.12 22 ARG B C 1
ATOM 3401 O O . ARG B 1 22 ? -15.602 -29.75 5.324 1 98.12 22 ARG B O 1
ATOM 3408 N N . ILE B 1 23 ? -16.016 -28.234 3.689 1 98.38 23 ILE B N 1
ATOM 3409 C CA . ILE B 1 23 ? -17.156 -27.625 4.395 1 98.38 23 ILE B CA 1
ATOM 3410 C C . ILE B 1 23 ? -18.375 -28.531 4.266 1 98.38 23 ILE B C 1
ATOM 3412 O O . ILE B 1 23 ? -18.859 -28.781 3.158 1 98.38 23 ILE B O 1
ATOM 3416 N N . ALA B 1 24 ? -18.844 -29.016 5.398 1 98.38 24 ALA B N 1
ATOM 3417 C CA . ALA B 1 24 ? -20 -29.906 5.402 1 98.38 24 ALA B CA 1
ATOM 3418 C C . ALA B 1 24 ? -21.297 -29.125 5.523 1 98.38 24 ALA B C 1
ATOM 3420 O O . ALA B 1 24 ? -22.344 -29.547 5.023 1 98.38 24 ALA B O 1
ATOM 3421 N N . GLY B 1 25 ? -21.203 -27.953 6.238 1 97.81 25 GLY B N 1
ATOM 3422 C CA . GLY B 1 25 ? -22.391 -27.125 6.441 1 97.81 25 GLY B CA 1
ATOM 3423 C C . GLY B 1 25 ? -22.047 -25.703 6.875 1 97.81 25 GLY B C 1
ATOM 3424 O O . GLY B 1 25 ? -21 -25.469 7.457 1 97.81 25 GLY B O 1
ATOM 3425 N N . VAL B 1 26 ? -22.844 -24.812 6.512 1 97.69 26 VAL B N 1
ATOM 3426 C CA . VAL B 1 26 ? -22.75 -23.422 6.914 1 97.69 26 VAL B CA 1
ATOM 3427 C C . VAL B 1 26 ? -24.078 -22.984 7.543 1 97.69 26 VAL B C 1
ATOM 3429 O O . VAL B 1 26 ? -25.141 -23.156 6.945 1 97.69 26 VAL B O 1
ATOM 3432 N N . ARG B 1 27 ? -24.141 -22.547 8.867 1 97.5 27 ARG B N 1
ATOM 3433 C CA . ARG B 1 27 ? -25.312 -22.047 9.562 1 97.5 27 ARG B CA 1
ATOM 3434 C C . ARG B 1 27 ? -25.125 -20.594 9.969 1 97.5 27 ARG B C 1
ATOM 3436 O O . ARG B 1 27 ? -24.062 -20.219 10.5 1 97.5 27 ARG B O 1
ATOM 3443 N N . THR B 1 28 ? -26.062 -19.719 9.578 1 96.38 28 THR B N 1
ATOM 3444 C CA . THR B 1 28 ? -26.031 -18.312 9.969 1 96.38 28 THR B CA 1
ATOM 3445 C C . THR B 1 28 ? -26.906 -18.078 11.203 1 96.38 28 THR B C 1
ATOM 3447 O O . THR B 1 28 ? -27.75 -18.922 11.539 1 96.38 28 THR B O 1
ATOM 3450 N N . GLY B 1 29 ? -26.641 -16.984 11.875 1 94.44 29 GLY B N 1
ATOM 3451 C CA . GLY B 1 29 ? -27.484 -16.578 12.992 1 94.44 29 GLY B CA 1
ATOM 3452 C C . GLY B 1 29 ? -27.234 -17.406 14.242 1 94.44 29 GLY B C 1
ATOM 3453 O O . GLY B 1 29 ? -28.141 -17.578 15.07 1 94.44 29 GLY B O 1
ATOM 3454 N N . VAL B 1 30 ? -26.078 -18.031 14.328 1 95 30 VAL B N 1
ATOM 3455 C CA . VAL B 1 30 ? -25.734 -18.828 15.492 1 95 30 VAL B CA 1
ATOM 3456 C C . VAL B 1 30 ? -25.078 -17.953 16.562 1 95 30 VAL B C 1
ATOM 3458 O O . VAL B 1 30 ? -23.844 -17.875 16.641 1 95 30 VAL B O 1
ATOM 3461 N N . GLU B 1 31 ? -25.797 -17.406 17.406 1 91.88 31 GLU B N 1
ATOM 3462 C CA . GLU B 1 31 ? -25.328 -16.391 18.359 1 91.88 31 GLU B CA 1
ATOM 3463 C C . GLU B 1 31 ? -24.359 -16.984 19.375 1 91.88 31 GLU B C 1
ATOM 3465 O O . GLU B 1 31 ? -23.391 -16.344 19.766 1 91.88 31 GLU B O 1
ATOM 3470 N N . THR B 1 32 ? -24.609 -18.266 19.781 1 93.75 32 THR B N 1
ATOM 3471 C CA . THR B 1 32 ? -23.734 -18.953 20.719 1 93.75 32 THR B CA 1
ATOM 3472 C C . THR B 1 32 ? -22.984 -20.078 20.016 1 93.75 32 THR B C 1
ATOM 3474 O O . THR B 1 32 ? -23.594 -20.984 19.453 1 93.75 32 THR B O 1
ATOM 3477 N N . PRO B 1 33 ? -21.703 -19.969 20.016 1 92.75 33 PRO B N 1
ATOM 3478 C CA . PRO B 1 33 ? -20.938 -21.031 19.375 1 92.75 33 PRO B CA 1
ATOM 3479 C C . PRO B 1 33 ? -21.266 -22.422 19.953 1 92.75 33 PRO B C 1
ATOM 3481 O O . PRO B 1 33 ? -21.406 -22.562 21.172 1 92.75 33 PRO B O 1
ATOM 3484 N N . PRO B 1 34 ? -21.391 -23.391 19.156 1 93.25 34 PRO B N 1
ATOM 3485 C CA . PRO B 1 34 ? -21.594 -24.75 19.672 1 93.25 34 PRO B CA 1
ATOM 3486 C C . PRO B 1 34 ? -20.438 -25.219 20.547 1 93.25 34 PRO B C 1
ATOM 3488 O O . PRO B 1 34 ? -19.312 -24.766 20.391 1 93.25 34 PRO B O 1
ATOM 3491 N N . PRO B 1 35 ? -20.75 -26.125 21.438 1 93.38 35 PRO B N 1
ATOM 3492 C CA . PRO B 1 35 ? -19.688 -26.641 22.297 1 93.38 35 PRO B CA 1
ATOM 3493 C C . PRO B 1 35 ? -18.531 -27.25 21.484 1 93.38 35 PRO B C 1
ATOM 3495 O O . PRO B 1 35 ? -18.766 -27.984 20.531 1 93.38 35 PRO B O 1
ATOM 3498 N N . GLY B 1 36 ? -17.359 -26.891 21.875 1 93.19 36 GLY B N 1
ATOM 3499 C CA . GLY B 1 36 ? -16.188 -27.453 21.234 1 93.19 36 GLY B CA 1
ATOM 3500 C C . GLY B 1 36 ? -15.781 -26.703 19.984 1 93.19 36 GLY B C 1
ATOM 3501 O O . GLY B 1 36 ? -14.727 -26.984 19.406 1 93.19 36 GLY B O 1
ATOM 3502 N N . ALA B 1 37 ? -16.578 -25.797 19.547 1 94.81 37 ALA B N 1
ATOM 3503 C CA . ALA B 1 37 ? -16.281 -25.047 18.328 1 94.81 37 ALA B CA 1
ATOM 3504 C C . ALA B 1 37 ? -15.078 -24.125 18.531 1 94.81 37 ALA B C 1
ATOM 3506 O O . ALA B 1 37 ? -14.914 -23.547 19.609 1 94.81 37 ALA B O 1
ATOM 3507 N N . THR B 1 38 ? -14.188 -24.062 17.531 1 96.56 38 THR B N 1
ATOM 3508 C CA . THR B 1 38 ? -13.141 -23.047 17.5 1 96.56 38 THR B CA 1
ATOM 3509 C C . THR B 1 38 ? -13.711 -21.703 17.094 1 96.56 38 THR B C 1
ATOM 3511 O O . THR B 1 38 ? -14.328 -21.578 16.031 1 96.56 38 THR B O 1
ATOM 3514 N N . VAL B 1 39 ? -13.531 -20.719 17.953 1 96.88 39 VAL B N 1
ATOM 3515 C CA . VAL B 1 39 ? -14.078 -19.391 17.688 1 96.88 39 VAL B CA 1
ATOM 3516 C C . VAL B 1 39 ? -13.078 -18.578 16.875 1 96.88 39 VAL B C 1
ATOM 3518 O O . VAL B 1 39 ? -11.906 -18.484 17.234 1 96.88 39 VAL B O 1
ATOM 3521 N N . LEU B 1 40 ? -13.484 -18.094 15.75 1 98 40 LEU B N 1
ATOM 3522 C CA . LEU B 1 40 ? -12.703 -17.188 14.922 1 98 40 LEU B CA 1
ATOM 3523 C C . LEU B 1 40 ? -13.242 -15.758 15.016 1 98 40 LEU B C 1
ATOM 3525 O O . LEU B 1 40 ? -14.289 -15.445 14.453 1 98 40 LEU B O 1
ATOM 3529 N N . ARG B 1 41 ? -12.547 -14.891 15.703 1 97.25 41 ARG B N 1
ATOM 3530 C CA . ARG B 1 41 ? -12.953 -13.508 15.898 1 97.25 41 ARG B CA 1
ATOM 3531 C C . ARG B 1 41 ? -12.516 -12.633 14.727 1 97.25 41 ARG B C 1
ATOM 3533 O O . ARG B 1 41 ? -11.43 -12.82 14.18 1 97.25 41 ARG B O 1
ATOM 3540 N N . GLY B 1 42 ? -13.344 -11.672 14.336 1 98.19 42 GLY B N 1
ATOM 3541 C CA . GLY B 1 42 ? -13.078 -10.82 13.188 1 98.19 42 GLY B CA 1
ATOM 3542 C C . GLY B 1 42 ? -13.891 -11.195 11.969 1 98.19 42 GLY B C 1
ATOM 3543 O O . GLY B 1 42 ? -15.055 -11.586 12.086 1 98.19 42 GLY B O 1
ATOM 3544 N N . LEU B 1 43 ? -13.359 -10.93 10.766 1 98.81 43 LEU B N 1
ATOM 3545 C CA . LEU B 1 43 ? -14 -11.273 9.5 1 98.81 43 LEU B CA 1
ATOM 3546 C C . LEU B 1 43 ? -13.352 -12.508 8.875 1 98.81 43 LEU B C 1
ATOM 3548 O O . LEU B 1 43 ? -12.156 -12.492 8.562 1 98.81 43 LEU B O 1
ATOM 3552 N N . THR B 1 44 ? -14.125 -13.539 8.711 1 98.88 44 THR B N 1
ATOM 3553 C CA . THR B 1 44 ? -13.617 -14.742 8.047 1 98.88 44 THR B CA 1
ATOM 3554 C C . THR B 1 44 ? -14.008 -14.75 6.574 1 98.88 44 THR B C 1
ATOM 3556 O O . THR B 1 44 ? -15.18 -14.539 6.238 1 98.88 44 THR B O 1
ATOM 3559 N N . LEU B 1 45 ? -13.031 -14.875 5.719 1 98.88 45 LEU B N 1
ATOM 3560 C CA . LEU B 1 45 ? -13.141 -15.016 4.273 1 98.88 45 LEU B CA 1
ATOM 3561 C C . LEU B 1 45 ? -12.773 -16.422 3.832 1 98.88 45 LEU B C 1
ATOM 3563 O O . LEU B 1 45 ? -12.156 -17.172 4.59 1 98.88 45 LEU B O 1
ATOM 3567 N N . PRO B 1 46 ? -13.266 -16.844 2.588 1 98.75 46 PRO B N 1
ATOM 3568 C CA . PRO B 1 46 ? -12.586 -18 2.014 1 98.75 46 PRO B CA 1
ATOM 3569 C C . PRO B 1 46 ? -11.078 -17.797 1.888 1 98.75 46 PRO B C 1
ATOM 3571 O O . PRO B 1 46 ? -10.609 -16.656 1.812 1 98.75 46 PRO B O 1
ATOM 3574 N N . GLY B 1 47 ? -10.32 -18.922 1.965 1 98.88 47 GLY B N 1
ATOM 3575 C CA . GLY B 1 47 ? -8.883 -18.812 1.771 1 98.88 47 GLY B CA 1
ATOM 3576 C C . GLY B 1 47 ? -8.5 -18.078 0.504 1 98.88 47 GLY B C 1
ATOM 3577 O O . GLY B 1 47 ? -9.148 -18.234 -0.533 1 98.88 47 GLY B O 1
ATOM 3578 N N . LEU B 1 48 ? -7.477 -17.234 0.539 1 98.94 48 LEU B N 1
ATOM 3579 C CA . LEU B 1 48 ? -7.039 -16.453 -0.611 1 98.94 48 LEU B CA 1
ATOM 3580 C C . LEU B 1 48 ? -6.156 -17.281 -1.533 1 98.94 48 LEU B C 1
ATOM 3582 O O . LEU B 1 48 ? -5.539 -18.25 -1.096 1 98.94 48 LEU B O 1
ATOM 3586 N N . ALA B 1 49 ? -6.176 -16.953 -2.801 1 98.94 49 ALA B N 1
ATOM 3587 C CA . ALA B 1 49 ? -5.34 -17.625 -3.797 1 98.94 49 ALA B CA 1
ATOM 3588 C C . ALA B 1 49 ? -4.34 -16.641 -4.414 1 98.94 49 ALA B C 1
ATOM 3590 O O . ALA B 1 49 ? -4.73 -15.625 -4.98 1 98.94 49 ALA B O 1
ATOM 3591 N N . ASN B 1 50 ? -3.082 -16.891 -4.215 1 98.94 50 ASN B N 1
ATOM 3592 C CA . ASN B 1 50 ? -2.037 -16.188 -4.949 1 98.94 50 ASN B CA 1
ATOM 3593 C C . ASN B 1 50 ? -1.805 -16.812 -6.324 1 98.94 50 ASN B C 1
ATOM 3595 O O . ASN B 1 50 ? -1.027 -17.766 -6.461 1 98.94 50 ASN B O 1
ATOM 3599 N N . THR B 1 51 ? -2.361 -16.234 -7.379 1 98.94 51 THR B N 1
ATOM 3600 C CA . THR B 1 51 ? -2.482 -16.875 -8.688 1 98.94 51 THR B CA 1
ATOM 3601 C C . THR B 1 51 ? -1.133 -16.906 -9.398 1 98.94 51 THR B C 1
ATOM 3603 O O . THR B 1 51 ? -0.916 -17.75 -10.281 1 98.94 51 THR B O 1
ATOM 3606 N N . HIS B 1 52 ? -0.214 -16.062 -8.977 1 98.94 52 HIS B N 1
ATOM 3607 C CA . HIS B 1 52 ? 1.062 -15.984 -9.672 1 98.94 52 HIS B CA 1
ATOM 3608 C C . HIS B 1 52 ? 2.207 -15.711 -8.703 1 98.94 52 HIS B C 1
ATOM 3610 O O . HIS B 1 52 ? 2.195 -14.695 -8 1 98.94 52 HIS B O 1
ATOM 3616 N N . SER B 1 53 ? 3.168 -16.562 -8.758 1 98.81 53 SER B N 1
ATOM 3617 C CA . SER B 1 53 ? 4.293 -16.484 -7.832 1 98.81 53 SER B CA 1
ATOM 3618 C C . SER B 1 53 ? 5.578 -16.984 -8.477 1 98.81 53 SER B C 1
ATOM 3620 O O . SER B 1 53 ? 5.547 -17.891 -9.32 1 98.81 53 SER B O 1
ATOM 3622 N N . HIS B 1 54 ? 6.676 -16.391 -8.211 1 98.25 54 HIS B N 1
ATOM 3623 C CA . HIS B 1 54 ? 8.039 -16.891 -8.344 1 98.25 54 HIS B CA 1
ATOM 3624 C C . HIS B 1 54 ? 8.734 -16.938 -6.984 1 98.25 54 HIS B C 1
ATOM 3626 O O . HIS B 1 54 ? 9.328 -15.953 -6.543 1 98.25 54 HIS B O 1
ATOM 3632 N N . ALA B 1 55 ? 8.789 -18.078 -6.375 1 98.12 55 ALA B N 1
ATOM 3633 C CA . ALA B 1 55 ? 9.203 -18.156 -4.977 1 98.12 55 ALA B CA 1
ATOM 3634 C C . ALA B 1 55 ? 10.602 -17.594 -4.777 1 98.12 55 ALA B C 1
ATOM 3636 O O . ALA B 1 55 ? 10.859 -16.875 -3.801 1 98.12 55 ALA B O 1
ATOM 3637 N N . PHE B 1 56 ? 11.531 -17.812 -5.738 1 95.88 56 PHE B N 1
ATOM 3638 C CA . PHE B 1 56 ? 12.922 -17.422 -5.5 1 95.88 56 PHE B CA 1
ATOM 3639 C C . PHE B 1 56 ? 13.086 -15.906 -5.621 1 95.88 56 PHE B C 1
ATOM 3641 O O . PHE B 1 56 ? 14.07 -15.344 -5.137 1 95.88 56 PHE B O 1
ATOM 3648 N N . HIS B 1 57 ? 12.086 -15.195 -6.227 1 96.56 57 HIS B N 1
ATOM 3649 C CA . HIS B 1 57 ? 12.18 -13.742 -6.328 1 96.56 57 HIS B CA 1
ATOM 3650 C C . HIS B 1 57 ? 12.07 -13.086 -4.953 1 96.56 57 HIS B C 1
ATOM 3652 O O . HIS B 1 57 ? 12.469 -11.938 -4.773 1 96.56 57 HIS B O 1
ATOM 3658 N N . ARG B 1 58 ? 11.562 -13.773 -3.9 1 97.56 58 ARG B N 1
ATOM 3659 C CA . ARG B 1 58 ? 11.484 -13.242 -2.545 1 97.56 58 ARG B CA 1
ATOM 3660 C C . ARG B 1 58 ? 12.859 -12.844 -2.027 1 97.56 58 ARG B C 1
ATOM 3662 O O . ARG B 1 58 ? 12.977 -11.93 -1.204 1 97.56 58 ARG B O 1
ATOM 3669 N N . ALA B 1 59 ? 13.891 -13.438 -2.551 1 95.81 59 ALA B N 1
ATOM 3670 C CA . ALA B 1 59 ? 15.266 -13.156 -2.129 1 95.81 59 ALA B CA 1
ATOM 3671 C C . ALA B 1 59 ? 15.711 -11.781 -2.6 1 95.81 59 ALA B C 1
ATOM 3673 O O . ALA B 1 59 ? 16.719 -11.25 -2.123 1 95.81 59 ALA B O 1
ATOM 3674 N N . LEU B 1 60 ? 14.938 -11.18 -3.541 1 93.94 60 LEU B N 1
ATOM 3675 C CA . LEU B 1 60 ? 15.352 -9.93 -4.18 1 93.94 60 LEU B CA 1
ATOM 3676 C C . LEU B 1 60 ? 14.742 -8.727 -3.473 1 93.94 60 LEU B C 1
ATOM 3678 O O . LEU B 1 60 ? 15.117 -7.586 -3.742 1 93.94 60 LEU B O 1
ATOM 3682 N N . ARG B 1 61 ? 13.82 -8.914 -2.535 1 94.06 61 ARG B N 1
ATOM 3683 C CA . ARG B 1 61 ? 13.086 -7.848 -1.866 1 94.06 61 ARG B CA 1
ATOM 3684 C C . ARG B 1 61 ? 14.039 -6.867 -1.194 1 94.06 61 ARG B C 1
ATOM 3686 O O . ARG B 1 61 ? 14.93 -7.273 -0.441 1 94.06 61 ARG B O 1
ATOM 3693 N N . ALA B 1 62 ? 13.875 -5.57 -1.473 1 89.38 62 ALA B N 1
ATOM 3694 C CA . ALA B 1 62 ? 14.617 -4.441 -0.926 1 89.38 62 ALA B CA 1
ATOM 3695 C C . ALA B 1 62 ? 16 -4.332 -1.568 1 89.38 62 ALA B C 1
ATOM 3697 O O . ALA B 1 62 ? 16.594 -3.256 -1.585 1 89.38 62 ALA B O 1
ATOM 3698 N N . THR B 1 63 ? 16.547 -5.41 -2.158 1 84.94 63 THR B N 1
ATOM 3699 C CA . THR B 1 63 ? 17.859 -5.426 -2.766 1 84.94 63 THR B CA 1
ATOM 3700 C C . THR B 1 63 ? 17.828 -4.809 -4.16 1 84.94 63 THR B C 1
ATOM 3702 O O . THR B 1 63 ? 18.75 -4.074 -4.547 1 84.94 63 THR B O 1
ATOM 3705 N N . VAL B 1 64 ? 16.766 -5.023 -4.844 1 80.56 64 VAL B N 1
ATOM 3706 C CA . VAL B 1 64 ? 16.688 -4.598 -6.234 1 80.56 64 VAL B CA 1
ATOM 3707 C C . VAL B 1 64 ? 16.094 -3.186 -6.309 1 80.56 64 VAL B C 1
ATOM 3709 O O . VAL B 1 64 ? 15.953 -2.623 -7.395 1 80.56 64 VAL B O 1
ATOM 3712 N N . GLN B 1 65 ? 15.844 -2.574 -5.199 1 78 65 GLN B N 1
ATOM 3713 C CA . GLN B 1 65 ? 15.242 -1.246 -5.184 1 78 65 GLN B CA 1
ATOM 3714 C C . GLN B 1 65 ? 16.297 -0.165 -4.949 1 78 65 GLN B C 1
ATOM 3716 O O . GLN B 1 65 ? 15.961 1.014 -4.816 1 78 65 GLN B O 1
ATOM 3721 N N . VAL B 1 66 ? 17.578 -0.591 -4.879 1 74.56 66 VAL B N 1
ATOM 3722 C CA . VAL B 1 66 ? 18.672 0.35 -4.691 1 74.56 66 VAL B CA 1
ATOM 3723 C C . VAL B 1 66 ? 18.922 1.129 -5.984 1 74.56 66 VAL B C 1
ATOM 3725 O O . VAL B 1 66 ? 19.047 0.537 -7.059 1 74.56 66 VAL B O 1
ATOM 3728 N N . GLY B 1 67 ? 19.078 2.439 -5.82 1 66.88 67 GLY B N 1
ATOM 3729 C CA . GLY B 1 67 ? 19.562 3.324 -6.871 1 66.88 67 GLY B CA 1
ATOM 3730 C C . GLY B 1 67 ? 18.609 3.438 -8.039 1 66.88 67 GLY B C 1
ATOM 3731 O O . GLY B 1 67 ? 17.406 3.201 -7.895 1 66.88 67 GLY B O 1
ATOM 3732 N N . THR B 1 68 ? 19.281 4.152 -9.039 1 63.59 68 THR B N 1
ATOM 3733 C CA . THR B 1 68 ? 18.594 4.277 -10.32 1 63.59 68 THR B CA 1
ATOM 3734 C C . THR B 1 68 ? 18.812 3.031 -11.18 1 63.59 68 THR B C 1
ATOM 3736 O O . THR B 1 68 ? 19.844 2.369 -11.062 1 63.59 68 THR B O 1
ATOM 3739 N N . GLY B 1 69 ? 17.859 2.281 -11.367 1 61.31 69 GLY B N 1
ATOM 3740 C CA . GLY B 1 69 ? 18.062 1.112 -12.211 1 61.31 69 GLY B CA 1
ATOM 3741 C C . GLY B 1 69 ? 16.922 0.871 -13.18 1 61.31 69 GLY B C 1
ATOM 3742 O O . GLY B 1 69 ? 16.062 1.74 -13.375 1 61.31 69 GLY B O 1
ATOM 3743 N N . THR B 1 70 ? 17.297 0.092 -14.172 1 56.94 70 THR B N 1
ATOM 3744 C CA . THR B 1 70 ? 16.297 -0.379 -15.133 1 56.94 70 THR B CA 1
ATOM 3745 C C . THR B 1 70 ? 15.898 -1.82 -14.828 1 56.94 70 THR B C 1
ATOM 3747 O O . THR B 1 70 ? 16.375 -2.412 -13.859 1 56.94 70 THR B O 1
ATOM 3750 N N . PHE B 1 71 ? 14.969 -2.256 -15.406 1 56.66 71 PHE B N 1
ATOM 3751 C CA . PHE B 1 71 ? 14.602 -3.668 -15.461 1 56.66 71 PHE B CA 1
ATOM 3752 C C . PHE B 1 71 ? 15.844 -4.539 -15.617 1 56.66 71 PHE B C 1
ATOM 3754 O O . PHE B 1 71 ? 15.953 -5.594 -14.984 1 56.66 71 PHE B O 1
ATOM 3761 N N . TRP B 1 72 ? 16.922 -3.93 -16.094 1 57.78 72 TRP B N 1
ATOM 3762 C CA . TRP B 1 72 ? 18.094 -4.73 -16.422 1 57.78 72 TRP B CA 1
ATOM 3763 C C . TRP B 1 72 ? 18.969 -4.945 -15.195 1 57.78 72 TRP B C 1
ATOM 3765 O O . TRP B 1 72 ? 19.547 -6.023 -15.008 1 57.78 72 TRP B O 1
ATOM 3775 N N . THR B 1 73 ? 19.047 -3.861 -14.359 1 64.81 73 THR B N 1
ATOM 3776 C CA . THR B 1 73 ? 19.781 -4.039 -13.109 1 64.81 73 THR B CA 1
ATOM 3777 C C . THR B 1 73 ? 19.078 -5.027 -12.195 1 64.81 73 THR B C 1
ATOM 3779 O O . THR B 1 73 ? 19.719 -5.848 -11.539 1 64.81 73 THR B O 1
ATOM 3782 N N . TRP B 1 74 ? 17.844 -4.973 -12.305 1 69.5 74 TRP B N 1
ATOM 3783 C CA . TRP B 1 74 ? 17.016 -5.93 -11.57 1 69.5 74 TRP B CA 1
ATOM 3784 C C . TRP B 1 74 ? 17.297 -7.355 -12.039 1 69.5 74 TRP B C 1
ATOM 3786 O O . TRP B 1 74 ? 17.531 -8.25 -11.219 1 69.5 74 TRP B O 1
ATOM 3796 N N . ARG B 1 75 ? 17.406 -7.535 -13.273 1 71.25 75 ARG B N 1
ATOM 3797 C CA . ARG B 1 75 ? 17.547 -8.859 -13.875 1 71.25 75 ARG B CA 1
ATOM 3798 C C . ARG B 1 75 ? 18.922 -9.453 -13.539 1 71.25 75 ARG B C 1
ATOM 3800 O O . ARG B 1 75 ? 19.031 -10.664 -13.328 1 71.25 75 ARG B O 1
ATOM 3807 N N . GLU B 1 76 ? 19.875 -8.57 -13.469 1 76.88 76 GLU B N 1
ATOM 3808 C CA . GLU B 1 76 ? 21.203 -9.047 -13.117 1 76.88 76 GLU B CA 1
ATOM 3809 C C . GLU B 1 76 ? 21.234 -9.609 -11.695 1 76.88 76 GLU B C 1
ATOM 3811 O O . GLU B 1 76 ? 21.828 -10.664 -11.453 1 76.88 76 GLU B O 1
ATOM 3816 N N . LEU B 1 77 ? 20.547 -8.945 -10.828 1 79.06 77 LEU B N 1
ATOM 3817 C CA . LEU B 1 77 ? 20.484 -9.406 -9.453 1 79.06 77 LEU B CA 1
ATOM 3818 C C . LEU B 1 77 ? 19.625 -10.664 -9.336 1 79.06 77 LEU B C 1
ATOM 3820 O O . LEU B 1 77 ? 19.938 -11.57 -8.562 1 79.06 77 LEU B O 1
ATOM 3824 N N . MET B 1 78 ? 18.641 -10.703 -10.148 1 82.75 78 MET B N 1
ATOM 3825 C CA . MET B 1 78 ? 17.781 -11.883 -10.188 1 82.75 78 MET B CA 1
ATOM 3826 C C . MET B 1 78 ? 18.562 -13.102 -10.672 1 82.75 78 MET B C 1
ATOM 3828 O O . MET B 1 78 ? 18.484 -14.18 -10.07 1 82.75 78 MET B O 1
ATOM 3832 N N . TYR B 1 79 ? 19.453 -12.969 -11.68 1 84.69 79 TYR B N 1
ATOM 3833 C CA . TYR B 1 79 ? 20.266 -14.07 -12.195 1 84.69 79 TYR B CA 1
ATOM 3834 C C . TYR B 1 79 ? 21.281 -14.531 -11.156 1 84.69 79 TYR B C 1
ATOM 3836 O O . TYR B 1 79 ? 21.562 -15.734 -11.031 1 84.69 79 TYR B O 1
ATOM 3844 N N . ARG B 1 80 ? 21.766 -13.586 -10.43 1 84.19 80 ARG B N 1
ATOM 3845 C CA . ARG B 1 80 ? 22.719 -13.945 -9.391 1 84.19 80 ARG B CA 1
ATOM 3846 C C . ARG B 1 80 ? 22.047 -14.812 -8.32 1 84.19 80 ARG B C 1
ATOM 3848 O O . ARG B 1 80 ? 22.609 -15.828 -7.898 1 84.19 80 ARG B O 1
ATOM 3855 N N . ALA B 1 81 ? 20.875 -14.453 -7.941 1 86.69 81 ALA B N 1
ATOM 3856 C CA . ALA B 1 81 ? 20.141 -15.242 -6.957 1 86.69 81 ALA B CA 1
ATOM 3857 C C . ALA B 1 81 ? 19.797 -16.625 -7.508 1 86.69 81 ALA B C 1
ATOM 3859 O O . ALA B 1 81 ? 20.016 -17.641 -6.836 1 86.69 81 ALA B O 1
ATOM 3860 N N . ALA B 1 82 ? 19.328 -16.688 -8.703 1 89.56 82 ALA B N 1
ATOM 3861 C CA . ALA B 1 82 ? 18.922 -17.938 -9.336 1 89.56 82 ALA B CA 1
ATOM 3862 C C . ALA B 1 82 ? 20.109 -18.875 -9.492 1 89.56 82 ALA B C 1
ATOM 3864 O O . ALA B 1 82 ? 19.969 -20.094 -9.344 1 89.56 82 ALA B O 1
ATOM 3865 N N . SER B 1 83 ? 21.25 -18.328 -9.781 1 90.31 83 SER B N 1
ATOM 3866 C CA . SER B 1 83 ? 22.438 -19.141 -10.07 1 90.31 83 SER B CA 1
ATOM 3867 C C . SER B 1 83 ? 22.891 -19.906 -8.836 1 90.31 83 SER B C 1
ATOM 3869 O O . SER B 1 83 ? 23.562 -20.938 -8.953 1 90.31 83 SER B O 1
ATOM 3871 N N . ARG B 1 84 ? 22.422 -19.531 -7.715 1 92.19 84 ARG B N 1
ATOM 3872 C CA . ARG B 1 84 ? 22.906 -20.141 -6.477 1 92.19 84 ARG B CA 1
ATOM 3873 C C . ARG B 1 84 ? 21.891 -21.141 -5.926 1 92.19 84 ARG B C 1
ATOM 3875 O O . ARG B 1 84 ? 22.188 -21.844 -4.957 1 92.19 84 ARG B O 1
ATOM 3882 N N . LEU B 1 85 ? 20.828 -21.234 -6.562 1 96.25 85 LEU B N 1
ATOM 3883 C CA . LEU B 1 85 ? 19.766 -22.078 -6.027 1 96.25 85 LEU B CA 1
ATOM 3884 C C . LEU B 1 85 ? 19.984 -23.531 -6.418 1 96.25 85 LEU B C 1
ATOM 3886 O O . LEU B 1 85 ? 20.297 -23.828 -7.57 1 96.25 85 LEU B O 1
ATOM 3890 N N . THR B 1 86 ? 19.938 -24.406 -5.512 1 97.06 86 THR B N 1
ATOM 3891 C CA . THR B 1 86 ? 19.859 -25.859 -5.625 1 97.06 86 THR B CA 1
ATOM 3892 C C . THR B 1 86 ? 18.516 -26.375 -5.133 1 97.06 86 THR B C 1
ATOM 3894 O O . THR B 1 86 ? 17.719 -25.625 -4.562 1 97.06 86 THR B O 1
ATOM 3897 N N . PRO B 1 87 ? 18.172 -27.625 -5.426 1 98.19 87 PRO B N 1
ATOM 3898 C CA . PRO B 1 87 ? 16.906 -28.125 -4.879 1 98.19 87 PRO B CA 1
ATOM 3899 C C . PRO B 1 87 ? 16.797 -27.906 -3.371 1 98.19 87 PRO B C 1
ATOM 3901 O O . PRO B 1 87 ? 15.734 -27.516 -2.883 1 98.19 87 PRO B O 1
ATOM 3904 N N . ASP B 1 88 ? 17.875 -28.016 -2.592 1 98.12 88 ASP B N 1
ATOM 3905 C CA . ASP B 1 88 ? 17.844 -27.891 -1.138 1 98.12 88 ASP B CA 1
ATOM 3906 C C . ASP B 1 88 ? 17.641 -26.422 -0.727 1 98.12 88 ASP B C 1
ATOM 3908 O O . ASP B 1 88 ? 16.797 -26.125 0.122 1 98.12 88 ASP B O 1
ATOM 3912 N N . SER B 1 89 ? 18.438 -25.547 -1.302 1 97.81 89 SER B N 1
ATOM 3913 C CA . SER B 1 89 ? 18.312 -24.141 -0.935 1 97.81 89 SER B CA 1
ATOM 3914 C C . SER B 1 89 ? 17.016 -23.547 -1.447 1 97.81 89 SER B C 1
ATOM 3916 O O . SER B 1 89 ? 16.438 -22.656 -0.822 1 97.81 89 SER B O 1
ATOM 3918 N N . TYR B 1 90 ? 16.625 -24.047 -2.629 1 98.38 90 TYR B N 1
ATOM 3919 C CA . TYR B 1 90 ? 15.328 -23.594 -3.146 1 98.38 90 TYR B CA 1
ATOM 3920 C C . TYR B 1 90 ? 14.195 -24.047 -2.234 1 98.38 90 TYR B C 1
ATOM 3922 O O . TYR B 1 90 ? 13.258 -23.281 -1.979 1 98.38 90 TYR B O 1
ATOM 3930 N N . PHE B 1 91 ? 14.258 -25.281 -1.741 1 98.75 91 PHE B N 1
ATOM 3931 C CA . PHE B 1 91 ? 13.297 -25.766 -0.76 1 98.75 91 PHE B CA 1
ATOM 3932 C C . PHE B 1 91 ? 13.242 -24.844 0.451 1 98.75 91 PHE B C 1
ATOM 3934 O O . PHE B 1 91 ? 12.156 -24.469 0.89 1 98.75 91 PHE B O 1
ATOM 3941 N N . ASP B 1 92 ? 14.359 -24.469 1.01 1 98.62 92 ASP B N 1
ATOM 3942 C CA . ASP B 1 92 ? 14.422 -23.641 2.203 1 98.62 92 ASP B CA 1
ATOM 3943 C C . ASP B 1 92 ? 13.789 -22.266 1.95 1 98.62 92 ASP B C 1
ATOM 3945 O O . ASP B 1 92 ? 13 -21.797 2.76 1 98.62 92 ASP B O 1
ATOM 3949 N N . LEU B 1 93 ? 14.141 -21.672 0.853 1 98.56 93 LEU B N 1
ATOM 3950 C CA . LEU B 1 93 ? 13.625 -20.359 0.523 1 98.56 93 LEU B CA 1
ATOM 3951 C C . LEU B 1 93 ? 12.117 -20.406 0.266 1 98.56 93 LEU B C 1
ATOM 3953 O O . LEU B 1 93 ? 11.367 -19.578 0.78 1 98.56 93 LEU B O 1
ATOM 3957 N N . ALA B 1 94 ? 11.727 -21.406 -0.527 1 98.88 94 ALA B N 1
ATOM 3958 C CA . ALA B 1 94 ? 10.312 -21.547 -0.865 1 98.88 94 ALA B CA 1
ATOM 3959 C C . ALA B 1 94 ? 9.477 -21.844 0.378 1 98.88 94 ALA B C 1
ATOM 3961 O O . ALA B 1 94 ? 8.391 -21.281 0.547 1 98.88 94 ALA B O 1
ATOM 3962 N N . ARG B 1 95 ? 9.977 -22.734 1.247 1 98.88 95 ARG B N 1
ATOM 3963 C CA . ARG B 1 95 ? 9.266 -23.062 2.477 1 98.88 95 ARG B CA 1
ATOM 3964 C C . ARG B 1 95 ? 9 -21.828 3.32 1 98.88 95 ARG B C 1
ATOM 3966 O O . ARG B 1 95 ? 7.887 -21.625 3.801 1 98.88 95 ARG B O 1
ATOM 3973 N N . ALA B 1 96 ? 9.992 -21 3.471 1 98.81 96 ALA B N 1
ATOM 3974 C CA . ALA B 1 96 ? 9.852 -19.766 4.238 1 98.81 96 ALA B CA 1
ATOM 3975 C C . ALA B 1 96 ? 8.93 -18.781 3.529 1 98.81 96 ALA B C 1
ATOM 3977 O O . ALA B 1 96 ? 8.109 -18.125 4.172 1 98.81 96 ALA B O 1
ATOM 3978 N N . THR B 1 97 ? 9.047 -18.672 2.193 1 98.88 97 THR B N 1
ATOM 3979 C CA . THR B 1 97 ? 8.211 -17.766 1.402 1 98.88 97 THR B CA 1
ATOM 3980 C C . THR B 1 97 ? 6.746 -18.188 1.479 1 98.88 97 THR B C 1
ATOM 3982 O O . THR B 1 97 ? 5.867 -17.344 1.681 1 98.88 97 THR B O 1
ATOM 3985 N N . TYR B 1 98 ? 6.473 -19.5 1.342 1 98.94 98 TYR B N 1
ATOM 3986 C CA . TYR B 1 98 ? 5.109 -20.016 1.422 1 98.94 98 TYR B CA 1
ATOM 3987 C C . TYR B 1 98 ? 4.551 -19.859 2.832 1 98.94 98 TYR B C 1
ATOM 3989 O O . TYR B 1 98 ? 3.35 -19.641 3.01 1 98.94 98 TYR B O 1
ATOM 3997 N N . ALA B 1 99 ? 5.422 -19.953 3.838 1 98.94 99 ALA B N 1
ATOM 3998 C CA . ALA B 1 99 ? 4.984 -19.672 5.199 1 98.94 99 ALA B CA 1
ATOM 3999 C C . ALA B 1 99 ? 4.562 -18.203 5.348 1 98.94 99 ALA B C 1
ATOM 4001 O O . ALA B 1 99 ? 3.586 -17.906 6.031 1 98.94 99 ALA B O 1
ATOM 4002 N N . GLU B 1 100 ? 5.32 -17.328 4.758 1 98.94 100 GLU B N 1
ATOM 4003 C CA . GLU B 1 100 ? 4.906 -15.93 4.727 1 98.94 100 GLU B CA 1
ATOM 4004 C C . GLU B 1 100 ? 3.543 -15.773 4.055 1 98.94 100 GLU B C 1
ATOM 4006 O O . GLU B 1 100 ? 2.715 -14.977 4.5 1 98.94 100 GLU B O 1
ATOM 4011 N N . MET B 1 101 ? 3.295 -16.516 2.982 1 98.94 101 MET B N 1
ATOM 4012 C CA . MET B 1 101 ? 1.997 -16.484 2.314 1 98.94 101 MET B CA 1
ATOM 4013 C C . MET B 1 101 ? 0.889 -16.953 3.25 1 98.94 101 MET B C 1
ATOM 4015 O O . MET B 1 101 ? -0.18 -16.344 3.311 1 98.94 101 MET B O 1
ATOM 4019 N N . ALA B 1 102 ? 1.173 -18.016 3.979 1 98.94 102 ALA B N 1
ATOM 4020 C CA . ALA B 1 102 ? 0.19 -18.516 4.938 1 98.94 102 ALA B CA 1
ATOM 4021 C C . ALA B 1 102 ? -0.161 -17.438 5.969 1 98.94 102 ALA B C 1
ATOM 4023 O O . ALA B 1 102 ? -1.336 -17.234 6.281 1 98.94 102 ALA B O 1
ATOM 4024 N N . LEU B 1 103 ? 0.831 -16.734 6.461 1 98.94 103 LEU B N 1
ATOM 4025 C CA . LEU B 1 103 ? 0.642 -15.672 7.445 1 98.94 103 LEU B CA 1
ATOM 4026 C C . LEU B 1 103 ? -0.162 -14.516 6.855 1 98.94 103 LEU B C 1
ATOM 4028 O O . LEU B 1 103 ? -0.738 -13.711 7.594 1 98.94 103 LEU B O 1
ATOM 4032 N N . ALA B 1 104 ? -0.199 -14.461 5.535 1 98.94 104 ALA B N 1
ATOM 4033 C CA . ALA B 1 104 ? -0.939 -13.414 4.828 1 98.94 104 ALA B CA 1
ATOM 4034 C C . ALA B 1 104 ? -2.33 -13.898 4.434 1 98.94 104 ALA B C 1
ATOM 4036 O O . ALA B 1 104 ? -3.045 -13.219 3.695 1 98.94 104 ALA B O 1
ATOM 4037 N N . GLY B 1 105 ? -2.742 -15.086 4.832 1 98.94 105 GLY B N 1
ATOM 4038 C CA . GLY B 1 105 ? -4.082 -15.594 4.594 1 98.94 105 GLY B CA 1
ATOM 4039 C C . GLY B 1 105 ? -4.207 -16.359 3.295 1 98.94 105 GLY B C 1
ATOM 4040 O O . GLY B 1 105 ? -5.312 -16.719 2.875 1 98.94 105 GLY B O 1
ATOM 4041 N N . ILE B 1 106 ? -3.121 -16.625 2.615 1 98.94 106 ILE B N 1
ATOM 4042 C CA . ILE B 1 106 ? -3.107 -17.344 1.338 1 98.94 106 ILE B CA 1
ATOM 4043 C C . ILE B 1 106 ? -3.096 -18.844 1.581 1 98.94 106 ILE B C 1
ATOM 4045 O O . ILE B 1 106 ? -2.266 -19.344 2.34 1 98.94 106 ILE B O 1
ATOM 4049 N N . THR B 1 107 ? -3.996 -19.531 0.959 1 98.94 107 THR B N 1
ATOM 4050 C CA . THR B 1 107 ? -4.117 -20.969 1.185 1 98.94 107 THR B CA 1
ATOM 4051 C C . THR B 1 107 ? -3.697 -21.75 -0.058 1 98.94 107 THR B C 1
ATOM 4053 O O . THR B 1 107 ? -3.494 -22.969 0.004 1 98.94 107 THR B O 1
ATOM 4056 N N . SER B 1 108 ? -3.555 -21.062 -1.201 1 98.94 108 SER B N 1
ATOM 4057 C CA . SER B 1 108 ? -3.148 -21.688 -2.453 1 98.94 108 SER B CA 1
ATOM 4058 C C . SER B 1 108 ? -2.24 -20.766 -3.266 1 98.94 108 SER B C 1
ATOM 4060 O O . SER B 1 108 ? -2.479 -19.562 -3.34 1 98.94 108 SER B O 1
ATOM 4062 N N . VAL B 1 109 ? -1.192 -21.391 -3.84 1 98.94 109 VAL B N 1
ATOM 4063 C CA . VAL B 1 109 ? -0.26 -20.578 -4.625 1 98.94 109 VAL B CA 1
ATOM 4064 C C . VAL B 1 109 ? -0.086 -21.203 -6.012 1 98.94 109 VAL B C 1
ATOM 4066 O O . VAL B 1 109 ? -0.043 -22.438 -6.148 1 98.94 109 VAL B O 1
ATOM 4069 N N . GLY B 1 110 ? -0.214 -20.391 -7.102 1 98.94 110 GLY B N 1
ATOM 4070 C CA . GLY B 1 110 ? 0.277 -20.75 -8.422 1 98.94 110 GLY B CA 1
ATOM 4071 C C . GLY B 1 110 ? 1.743 -20.422 -8.625 1 98.94 110 GLY B C 1
ATOM 4072 O O . GLY B 1 110 ? 2.107 -19.25 -8.742 1 98.94 110 GLY B O 1
ATOM 4073 N N . GLU B 1 111 ? 2.574 -21.453 -8.609 1 98.94 111 GLU B N 1
ATOM 4074 C CA . GLU B 1 111 ? 4.016 -21.234 -8.727 1 98.94 111 GLU B CA 1
ATOM 4075 C C . GLU B 1 111 ? 4.477 -21.375 -10.172 1 98.94 111 GLU B C 1
ATOM 4077 O O . GLU B 1 111 ? 4.445 -22.469 -10.742 1 98.94 111 GLU B O 1
ATOM 4082 N N . PHE B 1 112 ? 4.805 -20.25 -10.781 1 98.81 112 PHE B N 1
ATOM 4083 C CA . PHE B 1 112 ? 5.328 -20.172 -12.133 1 98.81 112 PHE B CA 1
ATOM 4084 C C . PHE B 1 112 ? 6.805 -20.562 -12.172 1 98.81 112 PHE B C 1
ATOM 4086 O O . PHE B 1 112 ? 7.68 -19.703 -12.094 1 98.81 112 PHE B O 1
ATOM 4093 N N . HIS B 1 113 ? 7.121 -21.859 -12.312 1 98.62 113 HIS B N 1
ATOM 4094 C CA . HIS B 1 113 ? 8.414 -22.469 -12.023 1 98.62 113 HIS B CA 1
ATOM 4095 C C . HIS B 1 113 ? 9.211 -22.703 -13.305 1 98.62 113 HIS B C 1
ATOM 4097 O O . HIS B 1 113 ? 8.805 -23.516 -14.148 1 98.62 113 HIS B O 1
ATOM 4103 N N . TYR B 1 114 ? 10.352 -21.953 -13.453 1 97.88 114 TYR B N 1
ATOM 4104 C CA . TYR B 1 114 ? 11.102 -22.141 -14.68 1 97.88 114 TYR B CA 1
ATOM 4105 C C . TYR B 1 114 ? 12.562 -22.484 -14.383 1 97.88 114 TYR B C 1
ATOM 4107 O O . TYR B 1 114 ? 13.359 -22.688 -15.297 1 97.88 114 TYR B O 1
ATOM 4115 N N . LEU B 1 115 ? 12.953 -22.625 -13.102 1 97.56 115 LEU B N 1
ATOM 4116 C CA . LEU B 1 115 ? 14.305 -23.047 -12.734 1 97.56 115 LEU B CA 1
ATOM 4117 C C . LEU B 1 115 ? 14.398 -24.562 -12.648 1 97.56 115 LEU B C 1
ATOM 4119 O O . LEU B 1 115 ? 14.227 -25.141 -11.57 1 97.56 115 LEU B O 1
ATOM 4123 N N . HIS B 1 116 ? 14.805 -25.281 -13.719 1 98.12 116 HIS B N 1
ATOM 4124 C CA . HIS B 1 116 ? 14.656 -26.734 -13.844 1 98.12 116 HIS B CA 1
ATOM 4125 C C . HIS B 1 116 ? 15.977 -27.453 -13.57 1 98.12 116 HIS B C 1
ATOM 4127 O O . HIS B 1 116 ? 15.992 -28.484 -12.906 1 98.12 116 HIS B O 1
ATOM 4133 N N . HIS B 1 117 ? 17.094 -26.828 -14.078 1 97.75 117 HIS B N 1
ATOM 4134 C CA . HIS B 1 117 ? 18.344 -27.578 -14.172 1 97.75 117 HIS B CA 1
ATOM 4135 C C . HIS B 1 117 ? 19.422 -26.938 -13.305 1 97.75 117 HIS B C 1
ATOM 4137 O O . HIS B 1 117 ? 19.219 -25.875 -12.734 1 97.75 117 HIS B O 1
ATOM 4143 N N . ALA B 1 118 ? 20.5 -27.641 -13.172 1 95.81 118 ALA B N 1
ATOM 4144 C CA . ALA B 1 118 ? 21.672 -27.109 -12.492 1 95.81 118 ALA B CA 1
ATOM 4145 C C . ALA B 1 118 ? 22.328 -26 -13.297 1 95.81 118 ALA B C 1
ATOM 4147 O O . ALA B 1 118 ? 22 -25.797 -14.469 1 95.81 118 ALA B O 1
ATOM 4148 N N . PRO B 1 119 ? 23.156 -25.172 -12.562 1 90.31 119 PRO B N 1
ATOM 4149 C CA . PRO B 1 119 ? 23.891 -24.172 -13.336 1 90.31 119 PRO B CA 1
ATOM 4150 C C . PRO B 1 119 ? 24.578 -24.75 -14.562 1 90.31 119 PRO B C 1
ATOM 4152 O O . PRO B 1 119 ? 25.125 -25.859 -14.508 1 90.31 119 PRO B O 1
ATOM 4155 N N . GLY B 1 120 ? 24.5 -24.109 -15.656 1 91.19 120 GLY B N 1
ATOM 4156 C CA . GLY B 1 120 ? 25.062 -24.578 -16.906 1 91.19 120 GLY B CA 1
ATOM 4157 C C . GLY B 1 120 ? 24.109 -25.438 -17.719 1 91.19 120 GLY B C 1
ATOM 4158 O O . GLY B 1 120 ? 24.422 -25.844 -18.828 1 91.19 120 GLY B O 1
ATOM 4159 N N . GLY B 1 121 ? 22.953 -25.766 -17.156 1 94.5 121 GLY B N 1
ATOM 4160 C CA . GLY B 1 121 ? 21.906 -26.438 -17.891 1 94.5 121 GLY B CA 1
ATOM 4161 C C . GLY B 1 121 ? 21.922 -27.938 -17.734 1 94.5 121 GLY B C 1
ATOM 4162 O O . GLY B 1 121 ? 21.156 -28.656 -18.375 1 94.5 121 GLY B O 1
ATOM 4163 N N . THR B 1 122 ? 22.797 -28.422 -16.859 1 95.44 122 THR B N 1
ATOM 4164 C CA . THR B 1 122 ? 22.891 -29.859 -16.656 1 95.44 122 THR B CA 1
ATOM 4165 C C . THR B 1 122 ? 21.688 -30.359 -15.852 1 95.44 122 THR B C 1
ATOM 4167 O O . THR B 1 122 ? 21.422 -29.875 -14.75 1 95.44 122 THR B O 1
ATOM 4170 N N . PRO B 1 123 ? 20.953 -31.328 -16.391 1 96.56 123 PRO B N 1
ATOM 4171 C CA . PRO B 1 123 ? 19.828 -31.859 -15.625 1 96.56 123 PRO B CA 1
ATOM 4172 C C . PRO B 1 123 ? 20.266 -32.531 -14.328 1 96.56 123 PRO B C 1
ATOM 4174 O O . PRO B 1 123 ? 21.328 -33.125 -14.266 1 96.56 123 PRO B O 1
ATOM 4177 N N . TYR B 1 124 ? 19.5 -32.469 -13.344 1 97.62 124 TYR B N 1
ATOM 4178 C CA . TYR B 1 124 ? 19.672 -33.25 -12.133 1 97.62 124 TYR B CA 1
ATOM 4179 C C . TYR B 1 124 ? 19.375 -34.719 -12.398 1 97.62 124 TYR B C 1
ATOM 4181 O O . TYR B 1 124 ? 18.766 -35.062 -13.414 1 97.62 124 TYR B O 1
ATOM 4189 N N . ASP B 1 125 ? 19.844 -35.594 -11.469 1 97.5 125 ASP B N 1
ATOM 4190 C CA . ASP B 1 125 ? 19.516 -37 -11.578 1 97.5 125 ASP B CA 1
ATOM 4191 C C . ASP B 1 125 ? 18 -37.219 -11.617 1 97.5 125 ASP B C 1
ATOM 4193 O O . ASP B 1 125 ? 17.484 -37.969 -12.438 1 97.5 125 ASP B O 1
ATOM 4197 N N . ASN B 1 126 ? 17.344 -36.688 -10.688 1 98.06 126 ASN B N 1
ATOM 4198 C CA . ASN B 1 126 ? 15.906 -36.469 -10.773 1 98.06 126 ASN B CA 1
ATOM 4199 C C . ASN B 1 126 ? 15.578 -35.219 -11.578 1 98.06 126 ASN B C 1
ATOM 4201 O O . ASN B 1 126 ? 15.797 -34.094 -11.102 1 98.06 126 ASN B O 1
ATOM 4205 N N . PRO B 1 127 ? 15.023 -35.406 -12.75 1 97.56 127 PRO B N 1
ATOM 4206 C CA . PRO B 1 127 ? 14.867 -34.25 -13.648 1 97.56 127 PRO B CA 1
ATOM 4207 C C . PRO B 1 127 ? 13.922 -33.188 -13.086 1 97.56 127 PRO B C 1
ATOM 4209 O O . PRO B 1 127 ? 13.906 -32.062 -13.57 1 97.56 127 PRO B O 1
ATOM 4212 N N . ASN B 1 128 ? 13.109 -33.562 -12.141 1 98.62 128 ASN B N 1
ATOM 4213 C CA . ASN B 1 128 ? 12.164 -32.594 -11.578 1 98.62 128 ASN B CA 1
ATOM 4214 C C . ASN B 1 128 ? 12.508 -32.25 -10.141 1 98.62 128 ASN B C 1
ATOM 4216 O O . ASN B 1 128 ? 11.633 -31.859 -9.359 1 98.62 128 ASN B O 1
ATOM 4220 N N . ALA B 1 129 ? 13.805 -32.375 -9.742 1 98.62 129 ALA B N 1
ATOM 4221 C CA . ALA B 1 129 ? 14.242 -32.125 -8.375 1 98.62 129 ALA B CA 1
ATOM 4222 C C . ALA B 1 129 ? 13.852 -30.719 -7.914 1 98.62 129 ALA B C 1
ATOM 4224 O O . ALA B 1 129 ? 13.422 -30.531 -6.773 1 98.62 129 ALA B O 1
ATOM 4225 N N . MET B 1 130 ? 14 -29.766 -8.766 1 98.56 130 MET B N 1
ATOM 4226 C CA . MET B 1 130 ? 13.703 -28.375 -8.43 1 98.56 130 MET B CA 1
ATOM 4227 C C . MET B 1 130 ? 12.211 -28.172 -8.211 1 98.56 130 MET B C 1
ATOM 4229 O O . MET B 1 130 ? 11.797 -27.562 -7.227 1 98.56 130 MET B O 1
ATOM 4233 N N . GLY B 1 131 ? 11.367 -28.641 -9.141 1 98.62 131 GLY B N 1
ATOM 4234 C CA . GLY B 1 131 ? 9.922 -28.531 -8.984 1 98.62 131 GLY B CA 1
ATOM 4235 C C . GLY B 1 131 ? 9.406 -29.281 -7.766 1 98.62 131 GLY B C 1
ATOM 4236 O O . GLY B 1 131 ? 8.523 -28.781 -7.062 1 98.62 131 GLY B O 1
ATOM 4237 N N . GLU B 1 132 ? 9.953 -30.453 -7.512 1 98.75 132 GLU B N 1
ATOM 4238 C CA . GLU B 1 132 ? 9.531 -31.266 -6.367 1 98.75 132 GLU B CA 1
ATOM 4239 C C . GLU B 1 132 ? 9.938 -30.594 -5.055 1 98.75 132 GLU B C 1
ATOM 4241 O O . GLU B 1 132 ? 9.242 -30.734 -4.043 1 98.75 132 GLU B O 1
ATOM 4246 N N . ALA B 1 133 ? 11.047 -29.844 -5.059 1 98.75 133 ALA B N 1
ATOM 4247 C CA . ALA B 1 133 ? 11.422 -29.047 -3.887 1 98.75 133 ALA B CA 1
ATOM 4248 C C . ALA B 1 133 ? 10.344 -28.031 -3.545 1 98.75 133 ALA B C 1
ATOM 4250 O O . ALA B 1 133 ? 10.031 -27.828 -2.371 1 98.75 133 ALA B O 1
ATOM 4251 N N . LEU B 1 134 ? 9.766 -27.406 -4.559 1 98.88 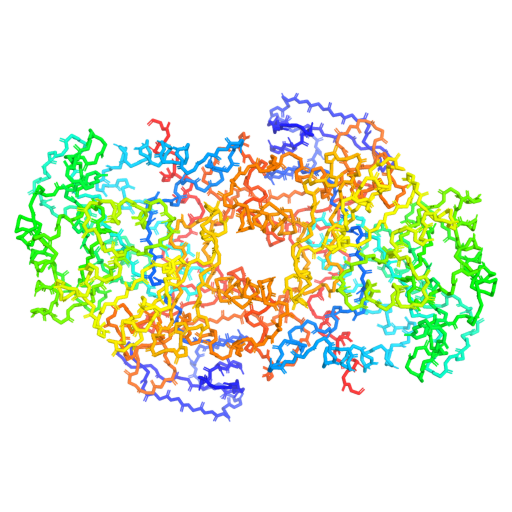134 LEU B N 1
ATOM 4252 C CA . LEU B 1 134 ? 8.703 -26.438 -4.363 1 98.88 134 LEU B CA 1
ATOM 4253 C C . LEU B 1 134 ? 7.434 -27.094 -3.838 1 98.88 134 LEU B C 1
ATOM 4255 O O . LEU B 1 134 ? 6.773 -26.562 -2.943 1 98.88 134 LEU B O 1
ATOM 4259 N N . ILE B 1 135 ? 7.109 -28.234 -4.398 1 98.88 135 ILE B N 1
ATOM 4260 C CA . ILE B 1 135 ? 5.941 -28.984 -3.957 1 98.88 135 ILE B CA 1
ATOM 4261 C C . ILE B 1 135 ? 6.098 -29.359 -2.484 1 98.88 135 ILE B C 1
ATOM 4263 O O . ILE B 1 135 ? 5.184 -29.156 -1.685 1 98.88 135 ILE B O 1
ATOM 4267 N N . ALA B 1 136 ? 7.262 -29.859 -2.123 1 98.75 136 ALA B N 1
ATOM 4268 C CA . ALA B 1 136 ? 7.539 -30.25 -0.74 1 98.75 136 ALA B CA 1
ATOM 4269 C C . ALA B 1 136 ? 7.484 -29.031 0.185 1 98.75 136 ALA B C 1
ATOM 4271 O O . ALA B 1 136 ? 6.996 -29.125 1.312 1 98.75 136 ALA B O 1
ATOM 4272 N N . ALA B 1 137 ? 8.047 -27.922 -0.263 1 98.88 137 ALA B N 1
ATOM 4273 C CA . ALA B 1 137 ? 8.047 -26.688 0.511 1 98.88 137 ALA B CA 1
ATOM 4274 C C . ALA B 1 137 ? 6.629 -26.234 0.826 1 98.88 137 ALA B C 1
ATOM 4276 O O . ALA B 1 137 ? 6.328 -25.844 1.959 1 98.88 137 ALA B O 1
ATOM 4277 N N . ALA B 1 138 ? 5.758 -26.266 -0.172 1 98.88 138 ALA B N 1
ATOM 4278 C CA . ALA B 1 138 ? 4.363 -25.875 0.027 1 98.88 138 ALA B CA 1
ATOM 4279 C C . ALA B 1 138 ? 3.676 -26.781 1.037 1 98.88 138 ALA B C 1
ATOM 4281 O O . ALA B 1 138 ? 2.936 -26.312 1.905 1 98.88 138 ALA B O 1
ATOM 4282 N N . ALA B 1 139 ? 3.947 -28.047 0.895 1 98.56 139 ALA B N 1
ATOM 4283 C CA . ALA B 1 139 ? 3.375 -29.016 1.823 1 98.56 139 ALA B CA 1
ATOM 4284 C C . ALA B 1 139 ? 3.809 -28.719 3.258 1 98.56 139 ALA B C 1
ATOM 4286 O O . ALA B 1 139 ? 2.988 -28.75 4.18 1 98.56 139 ALA B O 1
ATOM 4287 N N . GLU B 1 140 ? 5.051 -28.453 3.436 1 98.44 140 GLU B N 1
ATOM 4288 C CA . GLU B 1 140 ? 5.578 -28.188 4.77 1 98.44 140 GLU B CA 1
ATOM 4289 C C . GLU B 1 140 ? 5.047 -26.875 5.328 1 98.44 140 GLU B C 1
ATOM 4291 O O . GLU B 1 140 ? 4.832 -26.75 6.535 1 98.44 140 GLU B O 1
ATOM 4296 N N . ALA B 1 141 ? 4.871 -25.891 4.473 1 98.75 141 ALA B N 1
ATOM 4297 C CA . ALA B 1 141 ? 4.328 -24.594 4.902 1 98.75 141 ALA B CA 1
ATOM 4298 C C . ALA B 1 141 ? 2.828 -24.703 5.164 1 98.75 141 ALA B C 1
ATOM 4300 O O . ALA B 1 141 ? 2.242 -23.812 5.797 1 98.75 141 ALA B O 1
ATOM 4301 N N . GLY B 1 142 ? 2.191 -25.703 4.57 1 98.62 142 GLY B N 1
ATOM 4302 C CA . GLY B 1 142 ? 0.798 -26 4.871 1 98.62 142 GLY B CA 1
ATOM 4303 C C . GLY B 1 142 ? -0.162 -25.422 3.842 1 98.62 142 GLY B C 1
ATOM 4304 O O . GLY B 1 142 ? -1.374 -25.406 4.066 1 98.62 142 GLY B O 1
ATOM 4305 N N . ILE B 1 143 ? 0.313 -24.922 2.664 1 98.69 143 ILE B N 1
ATOM 4306 C CA . ILE B 1 143 ? -0.589 -24.344 1.674 1 98.69 143 ILE B CA 1
ATOM 4307 C C . ILE B 1 143 ? -0.624 -25.219 0.428 1 98.69 143 ILE B C 1
ATOM 4309 O O . ILE B 1 143 ? 0.295 -26.016 0.191 1 98.69 143 ILE B O 1
ATOM 4313 N N . ARG B 1 144 ? -1.699 -25.172 -0.341 1 98.81 144 ARG B N 1
ATOM 4314 C CA . ARG B 1 144 ? -1.813 -25.891 -1.607 1 98.81 144 ARG B CA 1
ATOM 4315 C C . ARG B 1 144 ? -0.967 -25.219 -2.689 1 98.81 144 ARG B C 1
ATOM 4317 O O . ARG B 1 144 ? -0.684 -24.031 -2.617 1 98.81 144 ARG B O 1
ATOM 4324 N N . ILE B 1 145 ? -0.542 -26.078 -3.654 1 98.88 145 ILE B N 1
ATOM 4325 C CA . ILE B 1 145 ? 0.259 -25.516 -4.738 1 98.88 145 ILE B CA 1
ATOM 4326 C C . ILE B 1 145 ? -0.252 -26.031 -6.078 1 98.88 145 ILE B C 1
ATOM 4328 O O . ILE B 1 145 ? -0.627 -27.203 -6.195 1 98.88 145 ILE B O 1
ATOM 4332 N N . THR B 1 146 ? -0.445 -25.188 -7 1 98.94 146 THR B N 1
ATOM 4333 C CA . THR B 1 146 ? -0.425 -25.516 -8.422 1 98.94 146 THR B CA 1
ATOM 4334 C C . THR B 1 146 ? 0.936 -25.203 -9.031 1 98.94 146 THR B C 1
ATOM 4336 O O . THR B 1 146 ? 1.288 -24.031 -9.203 1 98.94 146 THR B O 1
ATOM 4339 N N . LEU B 1 147 ? 1.704 -26.234 -9.227 1 98.94 147 LEU B N 1
ATOM 4340 C CA . LEU B 1 147 ? 3.008 -26.062 -9.859 1 98.94 147 LEU B CA 1
ATOM 4341 C C . LEU B 1 147 ? 2.861 -25.891 -11.367 1 98.94 147 LEU B C 1
ATOM 4343 O O . LEU B 1 147 ? 2.518 -26.844 -12.07 1 98.94 147 LEU B O 1
ATOM 4347 N N . LEU B 1 148 ? 3.023 -24.703 -11.844 1 98.94 148 LEU B N 1
ATOM 4348 C CA . LEU B 1 148 ? 2.988 -24.422 -13.273 1 98.94 148 LEU B CA 1
ATOM 4349 C C . LEU B 1 148 ? 4.371 -24.578 -13.898 1 98.94 148 LEU B C 1
ATOM 4351 O O . LEU B 1 148 ? 5.141 -23.609 -13.969 1 98.94 148 LEU B O 1
ATOM 4355 N N . ASP B 1 149 ? 4.648 -25.797 -14.336 1 98.88 149 ASP B N 1
ATOM 4356 C CA . ASP B 1 149 ? 5.941 -26.078 -14.945 1 98.88 149 ASP B CA 1
ATOM 4357 C C . ASP B 1 149 ? 6.102 -25.312 -16.266 1 98.88 149 ASP B C 1
ATOM 4359 O O . ASP B 1 149 ? 5.273 -25.453 -17.172 1 98.88 149 ASP B O 1
ATOM 4363 N N . THR B 1 150 ? 7.117 -24.5 -16.375 1 98.88 150 THR B N 1
ATOM 4364 C CA . THR B 1 150 ? 7.184 -23.469 -17.391 1 98.88 150 THR B CA 1
ATOM 4365 C C . THR B 1 150 ? 8.125 -23.875 -18.516 1 98.88 150 THR B C 1
ATOM 4367 O O . THR B 1 150 ? 9.281 -24.234 -18.281 1 98.88 150 THR B O 1
ATOM 4370 N N . ALA B 1 151 ? 7.605 -23.844 -19.75 1 98.88 151 ALA B N 1
ATOM 4371 C CA . ALA B 1 151 ? 8.461 -23.969 -20.938 1 98.88 151 ALA B CA 1
ATOM 4372 C C . ALA B 1 151 ? 9.234 -22.672 -21.188 1 98.88 151 ALA B C 1
ATOM 4374 O O . ALA B 1 151 ? 8.641 -21.609 -21.359 1 98.88 151 ALA B O 1
ATOM 4375 N N . TYR B 1 152 ? 10.484 -22.688 -21.094 1 98.5 152 TYR B N 1
ATOM 4376 C CA . TYR B 1 152 ? 11.453 -21.625 -21.391 1 98.5 152 TYR B CA 1
ATOM 4377 C C . TYR B 1 152 ? 12.539 -22.125 -22.344 1 98.5 152 TYR B C 1
ATOM 4379 O O . TYR B 1 152 ? 13.445 -22.859 -21.938 1 98.5 152 TYR B O 1
ATOM 4387 N N . LEU B 1 153 ? 12.5 -21.703 -23.641 1 98.31 153 LEU B N 1
ATOM 4388 C CA . LEU B 1 153 ? 13.258 -22.406 -24.672 1 98.31 153 LEU B CA 1
ATOM 4389 C C . LEU B 1 153 ? 14.172 -21.438 -25.422 1 98.31 153 LEU B C 1
ATOM 4391 O O . LEU B 1 153 ? 15.078 -21.859 -26.141 1 98.31 153 LEU B O 1
ATOM 4395 N N . ALA B 1 154 ? 13.93 -20.172 -25.219 1 97.69 154 ALA B N 1
ATOM 4396 C CA . ALA B 1 154 ? 14.672 -19.172 -25.984 1 97.69 154 ALA B CA 1
ATOM 4397 C C . ALA B 1 154 ? 14.898 -17.906 -25.156 1 97.69 154 ALA B C 1
ATOM 4399 O O . ALA B 1 154 ? 14.172 -17.656 -24.188 1 97.69 154 ALA B O 1
ATOM 4400 N N . ALA B 1 155 ? 15.922 -17.141 -25.562 1 95.44 155 ALA B N 1
ATOM 4401 C CA . ALA B 1 155 ? 16.203 -15.859 -24.922 1 95.44 155 ALA B CA 1
ATOM 4402 C C . ALA B 1 155 ? 15.406 -14.734 -25.578 1 95.44 155 ALA B C 1
ATOM 4404 O O . ALA B 1 155 ? 15.273 -13.648 -25 1 95.44 155 ALA B O 1
ATOM 4405 N N . GLY B 1 156 ? 14.883 -14.914 -26.672 1 95.88 156 GLY B N 1
ATOM 4406 C CA . GLY B 1 156 ? 14.117 -14.008 -27.516 1 95.88 156 GLY B CA 1
ATOM 4407 C C . GLY B 1 156 ? 13.727 -14.609 -28.844 1 95.88 156 GLY B C 1
ATOM 4408 O O . GLY B 1 156 ? 13.961 -15.797 -29.094 1 95.88 156 GLY B O 1
ATOM 4409 N N . PHE B 1 157 ? 13.109 -13.875 -29.672 1 96.69 157 PHE B N 1
ATOM 4410 C CA . PHE B 1 157 ? 12.711 -14.359 -30.984 1 96.69 157 PHE B CA 1
ATOM 4411 C C . PHE B 1 157 ? 13.938 -14.719 -31.828 1 96.69 157 PHE B C 1
ATOM 4413 O O . PHE B 1 157 ? 14.711 -13.844 -32.219 1 96.69 157 PHE B O 1
ATOM 4420 N N . GLY B 1 158 ? 14.078 -16.016 -31.984 1 94.44 158 GLY B N 1
ATOM 4421 C CA . GLY B 1 158 ? 15.18 -16.516 -32.781 1 94.44 158 GLY B CA 1
ATOM 4422 C C . GLY B 1 158 ? 16.5 -16.562 -32.031 1 94.44 158 GLY B C 1
ATOM 4423 O O . GLY B 1 158 ? 17.547 -16.75 -32.656 1 94.44 158 GLY B O 1
ATOM 4424 N N . GLU B 1 159 ? 16.5 -16.391 -30.766 1 96.44 159 GLU B N 1
ATOM 4425 C CA . GLU B 1 159 ? 17.719 -16.344 -29.969 1 96.44 159 GLU B CA 1
ATOM 4426 C C . GLU B 1 159 ? 17.812 -17.516 -29.016 1 96.44 159 GLU B C 1
ATOM 4428 O O . GLU B 1 159 ? 16.891 -17.781 -28.25 1 96.44 159 GLU B O 1
ATOM 4433 N N . LYS B 1 160 ? 18.953 -18.188 -29.031 1 96.06 160 LYS B N 1
ATOM 4434 C CA . LYS B 1 160 ? 19.172 -19.297 -28.109 1 96.06 160 LYS B CA 1
ATOM 4435 C C . LYS B 1 160 ? 19.312 -18.797 -26.672 1 96.06 160 LYS B C 1
ATOM 4437 O O . LYS B 1 160 ? 19.719 -17.656 -26.438 1 96.06 160 LYS B O 1
ATOM 4442 N N . PRO B 1 161 ? 18.953 -19.719 -25.703 1 96.12 161 PRO B N 1
ATOM 4443 C CA . PRO B 1 161 ? 19.141 -19.312 -24.312 1 96.12 161 PRO B CA 1
ATOM 4444 C C . PRO B 1 161 ? 20.578 -18.875 -24 1 96.12 161 PRO B C 1
ATOM 4446 O O . PRO B 1 161 ? 21.516 -19.484 -24.5 1 96.12 161 PRO B O 1
ATOM 4449 N N . ASN B 1 162 ? 20.734 -17.781 -23.25 1 93.44 162 ASN B N 1
ATOM 4450 C CA . ASN B 1 162 ? 22.062 -17.375 -22.828 1 93.44 162 ASN B CA 1
ATOM 4451 C C . ASN B 1 162 ? 22.578 -18.234 -21.688 1 93.44 162 ASN B C 1
ATOM 4453 O O . ASN B 1 162 ? 21.922 -19.188 -21.266 1 93.44 162 ASN B O 1
ATOM 4457 N N . ARG B 1 163 ? 23.766 -17.891 -21.188 1 91.81 163 ARG B N 1
ATOM 4458 C CA . ARG B 1 163 ? 24.453 -18.734 -20.234 1 91.81 163 ARG B CA 1
ATOM 4459 C C . ARG B 1 163 ? 23.641 -18.875 -18.953 1 91.81 163 ARG B C 1
ATOM 4461 O O . ARG B 1 163 ? 23.656 -19.922 -18.312 1 91.81 163 ARG B O 1
ATOM 4468 N N . HIS B 1 164 ? 22.875 -17.797 -18.547 1 91.38 164 HIS B N 1
ATOM 4469 C CA . HIS B 1 164 ? 22.078 -17.812 -17.328 1 91.38 164 HIS B CA 1
ATOM 4470 C C . HIS B 1 164 ? 20.766 -18.578 -17.531 1 91.38 164 HIS B C 1
ATOM 4472 O O . HIS B 1 164 ? 20.219 -19.141 -16.578 1 91.38 164 HIS B O 1
ATOM 4478 N N . GLN B 1 165 ? 20.297 -18.672 -18.781 1 94.88 165 GLN B N 1
ATOM 4479 C CA . GLN B 1 165 ? 18.969 -19.203 -19.078 1 94.88 165 GLN B CA 1
ATOM 4480 C C . GLN B 1 165 ? 19.031 -20.688 -19.422 1 94.88 165 GLN B C 1
ATOM 4482 O O . GLN B 1 165 ? 18 -21.359 -19.516 1 94.88 165 GLN B O 1
ATOM 4487 N N . LEU B 1 166 ? 20.266 -21.203 -19.547 1 96.06 166 LEU B N 1
ATOM 4488 C CA . LEU B 1 166 ? 20.438 -22.609 -19.859 1 96.06 166 LEU B CA 1
ATOM 4489 C C . LEU B 1 166 ? 19.766 -23.484 -18.812 1 96.06 166 LEU B C 1
ATOM 4491 O O . LEU B 1 166 ? 19.234 -24.547 -19.125 1 96.06 166 LEU B O 1
ATOM 4495 N N . ARG B 1 167 ? 19.75 -23.047 -17.609 1 96.38 167 ARG B N 1
ATOM 4496 C CA . ARG B 1 167 ? 19.188 -23.859 -16.547 1 96.38 167 ARG B CA 1
ATOM 4497 C C . ARG B 1 167 ? 17.656 -23.812 -16.562 1 96.38 167 ARG B C 1
ATOM 4499 O O . ARG B 1 167 ? 17 -24.609 -15.891 1 96.38 167 ARG B O 1
ATOM 4506 N N . PHE B 1 168 ? 17.094 -22.906 -17.359 1 97.38 168 PHE B N 1
ATOM 4507 C CA . PHE B 1 168 ? 15.648 -22.812 -17.469 1 97.38 168 PHE B CA 1
ATOM 4508 C C . PHE B 1 168 ? 15.133 -23.703 -18.594 1 97.38 168 PHE B C 1
ATOM 4510 O O . PHE B 1 168 ? 13.938 -24 -18.656 1 97.38 168 PHE B O 1
ATOM 4517 N N . SER B 1 169 ? 16 -24.156 -19.469 1 97.56 169 SER B N 1
ATOM 4518 C CA . SER B 1 169 ? 15.555 -24.609 -20.781 1 97.56 169 SER B CA 1
ATOM 4519 C C . SER B 1 169 ? 15.688 -26.109 -20.922 1 97.56 169 SER B C 1
ATOM 4521 O O . SER B 1 169 ? 16.719 -26.688 -20.562 1 97.56 169 SER B O 1
ATOM 4523 N N . ASP B 1 170 ? 14.641 -26.719 -21.469 1 97.5 170 ASP B N 1
ATOM 4524 C CA . ASP B 1 170 ? 14.695 -28.109 -21.906 1 97.5 170 ASP B CA 1
ATOM 4525 C C . ASP B 1 170 ? 15.07 -28.188 -23.391 1 97.5 170 ASP B C 1
ATOM 4527 O O . ASP B 1 170 ? 15 -29.266 -23.984 1 97.5 170 ASP B O 1
ATOM 4531 N N . THR B 1 171 ? 15.359 -27.125 -24 1 95.19 171 THR B N 1
ATOM 4532 C CA . THR B 1 171 ? 15.836 -27 -25.375 1 95.19 171 THR B CA 1
ATOM 4533 C C . THR B 1 171 ? 14.672 -27.078 -26.359 1 95.19 171 THR B C 1
ATOM 4535 O O . THR B 1 171 ? 14.609 -26.297 -27.312 1 95.19 171 THR B O 1
ATOM 4538 N N . THR B 1 172 ? 13.789 -28.031 -26.172 1 98 172 THR B N 1
ATOM 4539 C CA . THR B 1 172 ? 12.617 -28.125 -27.016 1 98 172 THR B CA 1
ATOM 4540 C C . THR B 1 172 ? 11.352 -28.328 -26.188 1 98 172 THR B C 1
ATOM 4542 O O . THR B 1 172 ? 11.422 -28.797 -25.047 1 98 172 THR B O 1
ATOM 4545 N N . ALA B 1 173 ? 10.18 -27.969 -26.812 1 98.75 173 ALA B N 1
ATOM 4546 C CA . ALA B 1 173 ? 8.898 -28.156 -26.125 1 98.75 173 ALA B CA 1
ATOM 4547 C C . ALA B 1 173 ? 8.609 -29.625 -25.859 1 98.75 173 ALA B C 1
ATOM 4549 O O . ALA B 1 173 ? 8.008 -29.984 -24.844 1 98.75 173 ALA B O 1
ATOM 4550 N N . ASP B 1 174 ? 9.047 -30.453 -26.797 1 98.69 174 ASP B N 1
ATOM 4551 C CA . ASP B 1 174 ? 8.852 -31.891 -26.609 1 98.69 174 ASP B CA 1
ATOM 4552 C C . ASP B 1 174 ? 9.648 -32.406 -25.406 1 98.69 174 ASP B C 1
ATOM 4554 O O . ASP B 1 174 ? 9.141 -33.219 -24.625 1 98.69 174 ASP B O 1
ATOM 4558 N N . ALA B 1 175 ? 10.883 -31.969 -25.328 1 98.56 175 ALA B N 1
ATOM 4559 C CA . ALA B 1 175 ? 11.711 -32.375 -24.188 1 98.56 175 ALA B CA 1
ATOM 4560 C C . ALA B 1 175 ? 11.117 -31.844 -22.891 1 98.56 175 ALA B C 1
ATOM 4562 O O . ALA B 1 175 ? 11.133 -32.531 -21.859 1 98.56 175 ALA B O 1
ATOM 4563 N N . TRP B 1 176 ? 10.664 -30.625 -22.906 1 98.69 176 TRP B N 1
ATOM 4564 C CA . TRP B 1 176 ? 9.969 -30.078 -21.75 1 98.69 176 TRP B CA 1
ATOM 4565 C C . TRP B 1 176 ? 8.781 -30.953 -21.375 1 98.69 176 TRP B C 1
ATOM 4567 O O . TRP B 1 176 ? 8.609 -31.312 -20.203 1 98.69 176 TRP B O 1
ATOM 4577 N N . ALA B 1 177 ? 7.934 -31.266 -22.344 1 98.81 177 ALA B N 1
ATOM 4578 C CA . ALA B 1 177 ? 6.723 -32.062 -22.109 1 98.81 177 ALA B CA 1
ATOM 4579 C C . ALA B 1 177 ? 7.055 -33.406 -21.484 1 98.81 177 ALA B C 1
ATOM 4581 O O . ALA B 1 177 ? 6.34 -33.875 -20.594 1 98.81 177 ALA B O 1
ATOM 4582 N N . GLU B 1 178 ? 8.117 -34.031 -21.984 1 98.44 178 GLU B N 1
ATOM 4583 C CA . GLU B 1 178 ? 8.555 -35.312 -21.453 1 98.44 178 GLU B CA 1
ATOM 4584 C C . GLU B 1 178 ? 8.914 -35.188 -19.969 1 98.44 178 GLU B C 1
ATOM 4586 O O . GLU B 1 178 ? 8.5 -36 -19.156 1 98.44 178 GLU B O 1
ATOM 4591 N N . ARG B 1 179 ? 9.656 -34.188 -19.625 1 98.56 179 ARG B N 1
ATOM 4592 C CA . ARG B 1 179 ? 10.055 -33.969 -18.234 1 98.56 179 ARG B CA 1
ATOM 4593 C C . ARG B 1 179 ? 8.844 -33.625 -17.375 1 98.56 179 ARG B C 1
ATOM 4595 O O . ARG B 1 179 ? 8.656 -34.219 -16.297 1 98.56 179 ARG B O 1
ATOM 4602 N N . ALA B 1 180 ? 8.039 -32.656 -17.844 1 98.69 180 ALA B N 1
ATOM 4603 C CA . ALA B 1 180 ? 6.883 -32.188 -17.094 1 98.69 180 ALA B CA 1
ATOM 4604 C C . ALA B 1 180 ? 5.898 -33.312 -16.828 1 98.69 180 ALA B C 1
ATOM 4606 O O . ALA B 1 180 ? 5.23 -33.3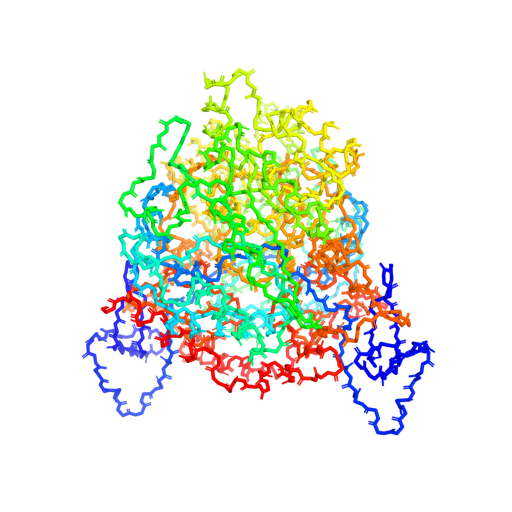44 -15.781 1 98.69 180 ALA B O 1
ATOM 4607 N N . SER B 1 181 ? 5.832 -34.219 -17.766 1 98.44 181 SER B N 1
ATOM 4608 C CA . SER B 1 181 ? 4.879 -35.344 -17.672 1 98.44 181 SER B CA 1
ATOM 4609 C C . SER B 1 181 ? 5.23 -36.281 -16.516 1 98.44 181 SER B C 1
ATOM 4611 O O . SER B 1 181 ? 4.402 -37.094 -16.094 1 98.44 181 SER B O 1
ATOM 4613 N N . LEU B 1 182 ? 6.414 -36.188 -16 1 98.38 182 LEU B N 1
ATOM 4614 C CA . LEU B 1 182 ? 6.848 -37.031 -14.898 1 98.38 182 LEU B CA 1
ATOM 4615 C C . LEU B 1 182 ? 6.387 -36.469 -13.555 1 98.38 182 LEU B C 1
ATOM 4617 O O . LEU B 1 182 ? 6.422 -37.188 -12.547 1 98.38 182 LEU B O 1
ATOM 4621 N N . LEU B 1 183 ? 5.973 -35.219 -13.5 1 98.31 183 LEU B N 1
ATOM 4622 C CA . LEU B 1 183 ? 5.48 -34.625 -12.266 1 98.31 183 LEU B CA 1
ATOM 4623 C C . LEU B 1 183 ? 4.145 -35.219 -11.859 1 98.31 183 LEU B C 1
ATOM 4625 O O . LEU B 1 183 ? 3.303 -35.531 -12.711 1 98.31 183 LEU B O 1
ATOM 4629 N N . LYS B 1 184 ? 3.963 -35.406 -10.594 1 95.31 184 LYS B N 1
ATOM 4630 C CA . LYS B 1 184 ? 2.738 -36 -10.062 1 95.31 184 LYS B CA 1
ATOM 4631 C C . LYS B 1 184 ? 2.021 -35.031 -9.117 1 95.31 184 LYS B C 1
ATOM 4633 O O . LYS B 1 184 ? 2.662 -34.344 -8.336 1 95.31 184 LYS B O 1
ATOM 4638 N N . GLY B 1 185 ? 0.721 -35.031 -9.336 1 94.5 185 GLY B N 1
ATOM 4639 C CA . GLY B 1 185 ? -0.12 -34.281 -8.43 1 94.5 185 GLY B CA 1
ATOM 4640 C C . GLY B 1 185 ? -0.797 -35.125 -7.379 1 94.5 185 GLY B C 1
ATOM 4641 O O . GLY B 1 185 ? -0.745 -36.375 -7.445 1 94.5 185 GLY B O 1
ATOM 4642 N N . ASP B 1 186 ? -1.373 -34.531 -6.355 1 94 186 ASP B N 1
ATOM 4643 C CA . ASP B 1 186 ? -2.232 -35.125 -5.34 1 94 186 ASP B CA 1
ATOM 4644 C C . ASP B 1 186 ? -3.264 -34.094 -4.832 1 94 186 ASP B C 1
ATOM 4646 O O . ASP B 1 186 ? -3.598 -33.156 -5.531 1 94 186 ASP B O 1
ATOM 4650 N N . ASP B 1 187 ? -3.875 -34.406 -3.75 1 89.38 187 ASP B N 1
ATOM 4651 C CA . ASP B 1 187 ? -4.922 -33.531 -3.223 1 89.38 187 ASP B CA 1
ATOM 4652 C C . ASP B 1 187 ? -4.367 -32.125 -2.895 1 89.38 187 ASP B C 1
ATOM 4654 O O . ASP B 1 187 ? -5.066 -31.125 -3.049 1 89.38 187 ASP B O 1
ATOM 4658 N N . HIS B 1 188 ? -3.156 -32.062 -2.551 1 93.75 188 HIS B N 1
ATOM 4659 C CA . HIS B 1 188 ? -2.492 -30.828 -2.133 1 93.75 188 HIS B CA 1
ATOM 4660 C C . HIS B 1 188 ? -1.832 -30.125 -3.316 1 93.75 188 HIS B C 1
ATOM 4662 O O . HIS B 1 188 ? -1.622 -28.906 -3.285 1 93.75 188 HIS B O 1
ATOM 4668 N N . THR B 1 189 ? -1.503 -30.906 -4.328 1 98.25 189 THR B N 1
ATOM 4669 C CA . THR B 1 189 ? -0.692 -30.422 -5.445 1 98.25 189 THR B CA 1
ATOM 4670 C C . THR B 1 189 ? -1.401 -30.672 -6.773 1 98.25 189 THR B C 1
ATOM 4672 O O . THR B 1 189 ? -1.824 -31.797 -7.059 1 98.25 189 THR B O 1
ATOM 4675 N N . LEU B 1 190 ? -1.564 -29.641 -7.527 1 98.75 190 LEU B N 1
ATOM 4676 C CA . LEU B 1 190 ? -1.927 -29.766 -8.938 1 98.75 190 LEU B CA 1
ATOM 4677 C C . LEU B 1 190 ? -0.749 -29.406 -9.836 1 98.75 190 LEU B C 1
ATOM 4679 O O . LEU B 1 190 ? 0.08 -28.562 -9.469 1 98.75 190 LEU B O 1
ATOM 4683 N N . ILE B 1 191 ? -0.631 -30.109 -10.945 1 98.88 191 ILE B N 1
ATOM 4684 C CA . ILE B 1 191 ? 0.407 -29.812 -11.93 1 98.88 191 ILE B CA 1
ATOM 4685 C C . ILE B 1 191 ? -0.207 -29.109 -13.141 1 98.88 191 ILE B C 1
ATOM 4687 O O . ILE B 1 191 ? -1.208 -29.562 -13.695 1 98.88 191 ILE B O 1
ATOM 4691 N N . GLY B 1 192 ? 0.248 -27.938 -13.438 1 98.88 192 GLY B N 1
ATOM 4692 C CA . GLY B 1 192 ? -0.099 -27.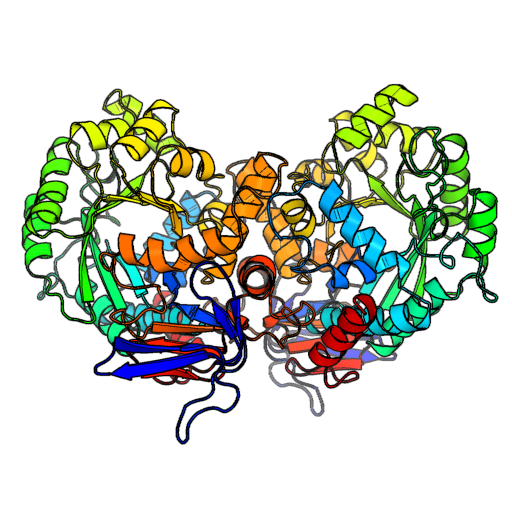203 -14.648 1 98.88 192 GLY B CA 1
ATOM 4693 C C . GLY B 1 192 ? 1.104 -26.859 -15.508 1 98.88 192 GLY B C 1
ATOM 4694 O O . GLY B 1 192 ? 2.191 -27.406 -15.305 1 98.88 192 GLY B O 1
ATOM 4695 N N . ALA B 1 193 ? 0.866 -26.141 -16.547 1 98.88 193 ALA B N 1
ATOM 4696 C CA . ALA B 1 193 ? 1.909 -25.719 -17.484 1 98.88 193 ALA B CA 1
ATOM 4697 C C . ALA B 1 193 ? 1.967 -24.203 -17.594 1 98.88 193 ALA B C 1
ATOM 4699 O O . ALA B 1 193 ? 1.021 -23.5 -17.219 1 98.88 193 ALA B O 1
ATOM 4700 N N . ALA B 1 194 ? 3.08 -23.766 -18.047 1 98.94 194 ALA B N 1
ATOM 4701 C CA . ALA B 1 194 ? 3.199 -22.359 -18.391 1 98.94 194 ALA B CA 1
ATOM 4702 C C . ALA B 1 194 ? 4.086 -22.156 -19.625 1 98.94 194 ALA B C 1
ATOM 4704 O O . ALA B 1 194 ? 5.02 -22.922 -19.844 1 98.94 194 ALA B O 1
ATOM 4705 N N . ILE B 1 195 ? 3.67 -21.266 -20.438 1 98.88 195 ILE B N 1
ATOM 4706 C CA . ILE B 1 195 ? 4.523 -20.641 -21.438 1 98.88 195 ILE B CA 1
ATOM 4707 C C . ILE B 1 195 ? 5.168 -19.391 -20.844 1 98.88 195 ILE B C 1
ATOM 4709 O O . ILE B 1 195 ? 4.473 -18.438 -20.469 1 98.88 195 ILE B O 1
ATOM 4713 N N . HIS B 1 196 ? 6.496 -19.484 -20.719 1 98.62 196 HIS B N 1
ATOM 4714 C CA . HIS B 1 196 ? 7.078 -18.312 -20.078 1 98.62 196 HIS B CA 1
ATOM 4715 C C . HIS B 1 196 ? 6.594 -17.031 -20.75 1 98.62 196 HIS B C 1
ATOM 4717 O O . HIS B 1 196 ? 6.164 -16.094 -20.062 1 98.62 196 HIS B O 1
ATOM 4723 N N . SER B 1 197 ? 6.715 -16.938 -22.031 1 98.25 197 SER B N 1
ATOM 4724 C CA . SER B 1 197 ? 6.27 -15.828 -22.875 1 98.25 197 SER B CA 1
ATOM 4725 C C . SER B 1 197 ? 6.441 -16.156 -24.359 1 98.25 197 SER B C 1
ATOM 4727 O O . SER B 1 197 ? 7.059 -17.172 -24.703 1 98.25 197 SER B O 1
ATOM 4729 N N . VAL B 1 198 ? 5.902 -15.352 -25.219 1 98.25 198 VAL B N 1
ATOM 4730 C CA . VAL B 1 198 ? 6.039 -15.594 -26.656 1 98.25 198 VAL B CA 1
ATOM 4731 C C . VAL B 1 198 ? 7.488 -15.359 -27.078 1 98.25 198 VAL B C 1
ATOM 4733 O O . VAL B 1 198 ? 7.93 -15.867 -28.109 1 98.25 198 VAL B O 1
ATOM 4736 N N . ARG B 1 199 ? 8.242 -14.641 -26.234 1 97.44 199 ARG B N 1
ATOM 4737 C CA . ARG B 1 199 ? 9.656 -14.438 -26.516 1 97.44 199 ARG B CA 1
ATOM 4738 C C . ARG B 1 199 ? 10.469 -15.688 -26.188 1 97.44 199 ARG B C 1
ATOM 4740 O O . ARG B 1 199 ? 11.477 -15.961 -26.844 1 97.44 199 ARG B O 1
ATOM 4747 N N . ALA B 1 200 ? 9.953 -16.484 -25.219 1 98 200 ALA B N 1
ATOM 4748 C CA . 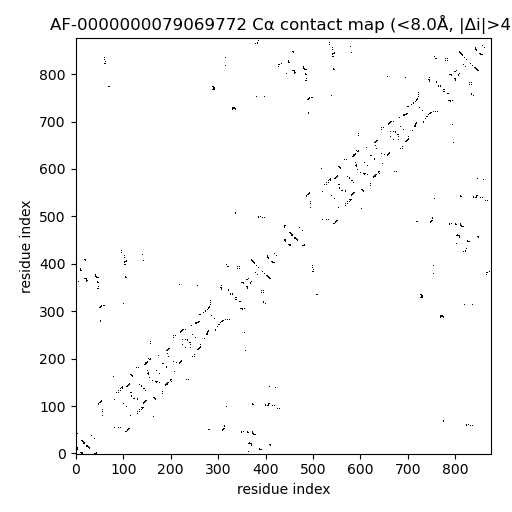ALA B 1 200 ? 10.758 -17.562 -24.672 1 98 200 ALA B CA 1
ATOM 4749 C C . ALA B 1 200 ? 10.359 -18.906 -25.266 1 98 200 ALA B C 1
ATOM 4751 O O . ALA B 1 200 ? 11.055 -19.906 -25.078 1 98 200 ALA B O 1
ATOM 4752 N N . VAL B 1 201 ? 9.258 -18.984 -25.984 1 98.69 201 VAL B N 1
ATOM 4753 C CA . VAL B 1 201 ? 8.828 -20.219 -26.641 1 98.69 201 VAL B CA 1
ATOM 4754 C C . VAL B 1 201 ? 8.555 -19.953 -28.109 1 98.69 201 VAL B C 1
ATOM 4756 O O . VAL B 1 201 ? 7.617 -19.219 -28.453 1 98.69 201 VAL B O 1
ATOM 4759 N N . PRO B 1 202 ? 9.406 -20.531 -28.984 1 98.31 202 PRO B N 1
ATOM 4760 C CA . PRO B 1 202 ? 9.195 -20.344 -30.422 1 98.31 202 PRO B CA 1
ATOM 4761 C C . PRO B 1 202 ? 7.766 -20.656 -30.844 1 98.31 202 PRO B C 1
ATOM 4763 O O . PRO B 1 202 ? 7.172 -21.625 -30.359 1 98.31 202 PRO B O 1
ATOM 4766 N N . ALA B 1 203 ? 7.27 -19.859 -31.812 1 98.19 203 ALA B N 1
ATOM 4767 C CA . ALA B 1 203 ? 5.871 -19.906 -32.25 1 98.19 203 ALA B CA 1
ATOM 4768 C C . ALA B 1 203 ? 5.461 -21.328 -32.625 1 98.19 203 ALA B C 1
ATOM 4770 O O . ALA B 1 203 ? 4.359 -21.766 -32.312 1 98.19 203 ALA B O 1
ATOM 4771 N N . ASP B 1 204 ? 6.309 -22.016 -33.312 1 97.69 204 ASP B N 1
ATOM 4772 C CA . ASP B 1 204 ? 5.988 -23.344 -33.812 1 97.69 204 ASP B CA 1
ATOM 4773 C C . ASP B 1 204 ? 5.984 -24.375 -32.719 1 97.69 204 ASP B C 1
ATOM 4775 O O . ASP B 1 204 ? 5.621 -25.531 -32.938 1 97.69 204 ASP B O 1
ATOM 4779 N N . GLN B 1 205 ? 6.363 -23.984 -31.5 1 98.56 205 GLN B N 1
ATOM 4780 C CA . GLN B 1 205 ? 6.414 -24.922 -30.375 1 98.56 205 GLN B CA 1
ATOM 4781 C C . GLN B 1 205 ? 5.336 -24.609 -29.344 1 98.56 205 GLN B C 1
ATOM 4783 O O . GLN B 1 205 ? 5.156 -25.344 -28.375 1 98.56 205 GLN B O 1
ATOM 4788 N N . LEU B 1 206 ? 4.578 -23.516 -29.516 1 98.75 206 LEU B N 1
ATOM 4789 C CA . LEU B 1 206 ? 3.512 -23.109 -28.609 1 98.75 206 LEU B CA 1
ATOM 4790 C C . LEU B 1 206 ? 2.432 -24.172 -28.516 1 98.75 206 LEU B C 1
ATOM 4792 O O . LEU B 1 206 ? 1.939 -24.469 -27.422 1 98.75 206 LEU B O 1
ATOM 4796 N N . ALA B 1 207 ? 2.117 -24.75 -29.594 1 98.25 207 ALA B N 1
ATOM 4797 C CA . ALA B 1 207 ? 1.025 -25.719 -29.656 1 98.25 207 ALA B CA 1
ATOM 4798 C C . ALA B 1 207 ? 1.344 -26.953 -28.828 1 98.25 207 ALA B C 1
ATOM 4800 O O . ALA B 1 207 ? 0.446 -27.562 -28.234 1 98.25 207 ALA B O 1
ATOM 4801 N N . THR B 1 208 ? 2.633 -27.359 -28.75 1 98.62 208 THR B N 1
ATOM 4802 C CA . THR B 1 208 ? 3.045 -28.516 -27.969 1 98.62 208 THR B CA 1
ATOM 4803 C C . THR B 1 208 ? 2.721 -28.297 -26.484 1 98.62 208 THR B C 1
ATOM 4805 O O . THR B 1 208 ? 2.199 -29.188 -25.828 1 98.62 208 THR B O 1
ATOM 4808 N N . VAL B 1 209 ? 2.998 -27.109 -26 1 98.81 209 VAL B N 1
ATOM 4809 C CA . VAL B 1 209 ? 2.742 -26.797 -24.594 1 98.81 209 VAL B CA 1
ATOM 4810 C C . VAL B 1 209 ? 1.238 -26.734 -24.344 1 98.81 209 VAL B C 1
ATOM 4812 O O . VAL B 1 209 ? 0.746 -27.281 -23.344 1 98.81 209 VAL B O 1
ATOM 4815 N N . ALA B 1 210 ? 0.515 -26.078 -25.25 1 98.69 210 ALA B N 1
ATOM 4816 C CA . ALA B 1 210 ? -0.936 -25.969 -25.109 1 98.69 210 ALA B CA 1
ATOM 4817 C C . ALA B 1 210 ? -1.59 -27.344 -25.125 1 98.69 210 ALA B C 1
ATOM 4819 O O . ALA B 1 210 ? -2.506 -27.609 -24.344 1 98.69 210 ALA B O 1
ATOM 4820 N N . ALA B 1 211 ? -1.14 -28.219 -26.016 1 98.56 211 ALA B N 1
ATOM 4821 C CA . ALA B 1 211 ? -1.686 -29.562 -26.125 1 98.56 211 ALA B CA 1
ATOM 4822 C C . ALA B 1 211 ? -1.416 -30.375 -24.859 1 98.56 211 ALA B C 1
ATOM 4824 O O . ALA B 1 211 ? -2.264 -31.156 -24.422 1 98.56 211 ALA B O 1
ATOM 4825 N N . TRP B 1 212 ? -0.231 -30.25 -24.344 1 98.62 212 TRP B N 1
ATOM 4826 C CA . TRP B 1 212 ? 0.112 -30.906 -23.078 1 98.62 212 TRP B CA 1
ATOM 4827 C C . TRP B 1 212 ? -0.89 -30.562 -21.984 1 98.62 212 TRP B C 1
ATOM 4829 O O . TRP B 1 212 ? -1.383 -31.438 -21.281 1 98.62 212 TRP B O 1
ATOM 4839 N N . ALA B 1 213 ? -1.185 -29.281 -21.797 1 98.69 213 ALA B N 1
ATOM 4840 C CA . ALA B 1 213 ? -2.119 -28.797 -20.781 1 98.69 213 ALA B CA 1
ATOM 4841 C C . ALA B 1 213 ? -3.533 -29.297 -21.062 1 98.69 213 ALA B C 1
ATOM 4843 O O . ALA B 1 213 ? -4.242 -29.719 -20.141 1 98.69 213 ALA B O 1
ATOM 4844 N N . GLU B 1 214 ? -3.916 -29.25 -22.312 1 98 214 GLU B N 1
ATOM 4845 C CA . GLU B 1 214 ? -5.258 -29.672 -22.719 1 98 214 GLU B CA 1
ATOM 4846 C C . GLU B 1 214 ? -5.492 -31.141 -22.422 1 98 214 GLU B C 1
ATOM 4848 O O . GLU B 1 214 ? -6.531 -31.516 -21.875 1 98 214 GLU B O 1
ATOM 4853 N N . GLU B 1 215 ? -4.543 -31.938 -22.797 1 97.88 215 GLU B N 1
ATOM 4854 C CA . GLU B 1 215 ? -4.641 -33.375 -22.609 1 97.88 215 GLU B CA 1
ATOM 4855 C C . GLU B 1 215 ? -4.848 -33.75 -21.141 1 97.88 215 GLU B C 1
ATOM 4857 O O . GLU B 1 215 ? -5.477 -34.75 -20.828 1 97.88 215 GLU B O 1
ATOM 4862 N N . ARG B 1 216 ? -4.441 -32.906 -20.312 1 97.38 216 ARG B N 1
ATOM 4863 C CA . ARG B 1 216 ? -4.461 -33.188 -18.875 1 97.38 216 ARG B CA 1
ATOM 4864 C C . ARG B 1 216 ? -5.504 -32.312 -18.172 1 97.38 216 ARG B C 1
ATOM 4866 O O . ARG B 1 216 ? -5.621 -32.375 -16.938 1 97.38 216 ARG B O 1
ATOM 4873 N N . SER B 1 217 ? -6.215 -31.516 -18.953 1 97.5 217 SER B N 1
ATOM 4874 C CA . SER B 1 217 ? -7.145 -30.547 -18.391 1 97.5 217 SER B CA 1
ATOM 4875 C C . SER B 1 217 ? -6.469 -29.703 -17.312 1 97.5 217 SER B C 1
ATOM 4877 O O . SER B 1 217 ? -7.047 -29.469 -16.25 1 97.5 217 SER B O 1
ATOM 4879 N N . ALA B 1 218 ? -5.223 -29.406 -17.531 1 98.25 218 ALA B N 1
ATOM 4880 C CA . ALA B 1 218 ? -4.406 -28.656 -16.578 1 98.25 218 ALA B CA 1
ATOM 4881 C C . ALA B 1 218 ? -4.469 -27.156 -16.859 1 98.25 218 ALA B C 1
ATOM 4883 O O . ALA B 1 218 ? -4.68 -26.75 -18 1 98.25 218 ALA B O 1
ATOM 4884 N N . PRO B 1 219 ? -4.348 -26.328 -15.805 1 98.81 219 PRO B N 1
ATOM 4885 C CA . PRO B 1 219 ? -4.215 -24.906 -16.078 1 98.81 219 PRO B CA 1
ATOM 4886 C C . PRO B 1 219 ? -2.975 -24.562 -16.891 1 98.81 219 PRO B C 1
ATOM 4888 O O . PRO B 1 219 ? -1.937 -25.219 -16.75 1 98.81 219 PRO B O 1
ATOM 4891 N N . LEU B 1 220 ? -3.113 -23.578 -17.75 1 98.94 220 LEU B N 1
ATOM 4892 C CA . LEU B 1 220 ? -2.027 -23.047 -18.562 1 98.94 220 LEU B CA 1
ATOM 4893 C C . LEU B 1 220 ? -1.859 -21.547 -18.328 1 98.94 220 LEU B C 1
ATOM 4895 O O . LEU B 1 220 ? -2.807 -20.781 -18.5 1 98.94 220 LEU B O 1
ATOM 4899 N N . HIS B 1 221 ? -0.688 -21.094 -17.812 1 98.94 221 HIS B N 1
ATOM 4900 C CA . HIS B 1 221 ? -0.402 -19.688 -17.594 1 98.94 221 HIS B CA 1
ATOM 4901 C C . HIS B 1 221 ? 0.619 -19.172 -18.609 1 98.94 221 HIS B C 1
ATOM 4903 O O . HIS B 1 221 ? 1.406 -19.938 -19.156 1 98.94 221 HIS B O 1
ATOM 4909 N N . VAL B 1 222 ? 0.625 -17.891 -18.891 1 98.94 222 VAL B N 1
ATOM 4910 C CA . VAL B 1 222 ? 1.581 -17.281 -19.812 1 98.94 222 VAL B CA 1
ATOM 4911 C C . VAL B 1 222 ? 1.791 -15.812 -19.453 1 98.94 222 VAL B C 1
ATOM 4913 O O . VAL B 1 222 ? 0.827 -15.086 -19.203 1 98.94 222 VAL B O 1
ATOM 4916 N N . HIS B 1 223 ? 3.061 -15.352 -19.25 1 98.81 223 HIS B N 1
ATOM 4917 C CA . HIS B 1 223 ? 3.301 -13.914 -19.219 1 98.81 223 HIS B CA 1
ATOM 4918 C C . HIS B 1 223 ? 2.9 -13.266 -20.547 1 98.81 223 HIS B C 1
ATOM 4920 O O . HIS B 1 223 ? 3.305 -13.734 -21.609 1 98.81 223 HIS B O 1
ATOM 4926 N N . LEU B 1 224 ? 2.211 -12.195 -20.422 1 98.75 224 LEU B N 1
ATOM 4927 C CA . LEU B 1 224 ? 1.662 -11.656 -21.672 1 98.75 224 LEU B CA 1
ATOM 4928 C C . LEU B 1 224 ? 1.646 -10.133 -21.641 1 98.75 224 LEU B C 1
ATOM 4930 O O . LEU B 1 224 ? 0.988 -9.531 -20.781 1 98.75 224 LEU B O 1
ATOM 4934 N N . SER B 1 225 ? 2.359 -9.492 -22.578 1 98.5 225 SER B N 1
ATOM 4935 C CA . SER B 1 225 ? 2.318 -8.062 -22.891 1 98.5 225 SER B CA 1
ATOM 4936 C C . SER B 1 225 ? 2.531 -7.227 -21.625 1 98.5 225 SER B C 1
ATOM 4938 O O . SER B 1 225 ? 1.829 -6.234 -21.406 1 98.5 225 SER B O 1
ATOM 4940 N N . GLU B 1 226 ? 3.414 -7.652 -20.781 1 97 226 GLU B N 1
ATOM 4941 C CA . GLU B 1 226 ? 3.742 -6.926 -19.562 1 97 226 GLU B CA 1
ATOM 4942 C C . GLU B 1 226 ? 4.531 -5.656 -19.875 1 97 226 GLU B C 1
ATOM 4944 O O . GLU B 1 226 ? 4.359 -4.633 -19.203 1 97 226 GLU B O 1
ATOM 4949 N N . GLN B 1 227 ? 5.438 -5.785 -20.812 1 94 227 GLN B N 1
ATOM 4950 C CA . GLN B 1 227 ? 6.281 -4.688 -21.266 1 94 227 GLN B CA 1
ATOM 4951 C C . GLN B 1 227 ? 6.043 -4.395 -22.75 1 94 227 GLN B C 1
ATOM 4953 O O . GLN B 1 227 ? 5.859 -5.312 -23.547 1 94 227 GLN B O 1
ATOM 4958 N N . THR B 1 228 ? 6.16 -3.145 -23.109 1 95.62 228 THR B N 1
ATOM 4959 C CA . THR B 1 228 ? 5.938 -2.744 -24.5 1 95.62 228 THR B CA 1
ATOM 4960 C C . THR B 1 228 ? 7 -3.34 -25.406 1 95.62 228 THR B C 1
ATOM 4962 O O . THR B 1 228 ? 6.727 -3.643 -26.578 1 95.62 228 THR B O 1
ATOM 4965 N N . ALA B 1 229 ? 8.156 -3.549 -24.844 1 94.25 229 ALA B N 1
ATOM 4966 C CA . ALA B 1 229 ? 9.258 -4.098 -25.625 1 94.25 229 ALA B CA 1
ATOM 4967 C C . ALA B 1 229 ? 8.906 -5.477 -26.172 1 94.25 229 ALA B C 1
ATOM 4969 O O . ALA B 1 229 ? 9.32 -5.836 -27.281 1 94.25 229 ALA B O 1
ATOM 4970 N N . GLU B 1 230 ? 8.18 -6.293 -25.406 1 95.94 230 GLU B N 1
ATOM 4971 C CA . GLU B 1 230 ? 7.727 -7.598 -25.875 1 95.94 230 GLU B CA 1
ATOM 4972 C C . GLU B 1 230 ? 6.812 -7.453 -27.094 1 95.94 230 GLU B C 1
ATOM 4974 O O . GLU B 1 230 ? 6.941 -8.195 -28.062 1 95.94 230 GLU B O 1
ATOM 4979 N N . ASN B 1 231 ? 5.906 -6.504 -27.016 1 98 231 ASN B N 1
ATOM 4980 C CA . ASN B 1 231 ? 4.973 -6.27 -28.109 1 98 231 ASN B CA 1
ATOM 4981 C C . ASN B 1 231 ? 5.699 -5.82 -29.375 1 98 231 ASN B C 1
ATOM 4983 O O . ASN B 1 231 ? 5.414 -6.32 -30.469 1 98 231 ASN B O 1
ATOM 4987 N N . ASP B 1 232 ? 6.625 -4.906 -29.203 1 97.88 232 ASP B N 1
ATOM 4988 C CA . ASP B 1 232 ? 7.391 -4.395 -30.344 1 97.88 232 ASP B CA 1
ATOM 4989 C C . ASP B 1 232 ? 8.211 -5.504 -30.984 1 97.88 232 ASP B C 1
ATOM 4991 O O . ASP B 1 232 ? 8.242 -5.621 -32.219 1 97.88 232 ASP B O 1
ATOM 4995 N N . ALA B 1 233 ? 8.852 -6.301 -30.141 1 97.69 233 ALA B N 1
ATOM 4996 C CA . ALA B 1 233 ? 9.688 -7.387 -30.641 1 97.69 233 ALA B CA 1
ATOM 4997 C C . ALA B 1 233 ? 8.852 -8.438 -31.359 1 97.69 233 ALA B C 1
ATOM 4999 O O . ALA B 1 233 ? 9.273 -8.992 -32.375 1 97.69 233 ALA B O 1
ATOM 5000 N N . CYS B 1 234 ? 7.695 -8.742 -30.875 1 98.5 234 CYS B N 1
ATOM 5001 C CA . CYS B 1 234 ? 6.809 -9.727 -31.484 1 98.5 234 CYS B CA 1
ATOM 5002 C C . CYS B 1 234 ? 6.312 -9.242 -32.844 1 98.5 234 CYS B C 1
ATOM 5004 O O . CYS B 1 234 ? 6.25 -10.008 -33.812 1 98.5 234 CYS B O 1
ATOM 5006 N N . LYS B 1 235 ? 5.977 -7.961 -32.875 1 98.31 235 LYS B N 1
ATOM 5007 C CA . LYS B 1 235 ? 5.555 -7.363 -34.125 1 98.31 235 LYS B CA 1
ATOM 5008 C C . LYS B 1 235 ? 6.668 -7.434 -35.156 1 98.31 235 LYS B C 1
ATOM 5010 O O . LYS B 1 235 ? 6.418 -7.758 -36.344 1 98.31 235 LYS B O 1
ATOM 5015 N N . ALA B 1 236 ? 7.828 -7.152 -34.75 1 98.25 236 ALA B N 1
ATOM 5016 C CA . ALA B 1 236 ? 8.977 -7.18 -35.656 1 98.25 236 ALA B CA 1
ATOM 5017 C C . ALA B 1 236 ? 9.234 -8.594 -36.188 1 98.25 236 ALA B C 1
ATOM 5019 O O . ALA B 1 236 ? 9.547 -8.789 -37.344 1 98.25 236 ALA B O 1
ATOM 5020 N N . ALA B 1 237 ? 9.078 -9.594 -35.344 1 98.19 237 ALA B N 1
ATOM 5021 C CA . ALA B 1 237 ? 9.453 -10.969 -35.656 1 98.19 237 ALA B CA 1
ATOM 5022 C C . ALA B 1 237 ? 8.328 -11.68 -36.438 1 98.19 237 ALA B C 1
ATOM 5024 O O . ALA B 1 237 ? 8.594 -12.492 -37.312 1 98.19 237 ALA B O 1
ATOM 5025 N N . HIS B 1 238 ? 7.047 -11.344 -36.094 1 98.12 238 HIS B N 1
ATOM 5026 C CA . HIS B 1 238 ? 5.957 -12.18 -36.562 1 98.12 238 HIS B CA 1
ATOM 5027 C C . HIS B 1 238 ? 4.863 -11.328 -37.219 1 98.12 238 HIS B C 1
ATOM 5029 O O . HIS B 1 238 ? 3.912 -11.867 -37.781 1 98.12 238 HIS B O 1
ATOM 5035 N N . GLY B 1 239 ? 4.945 -10.023 -37.094 1 98.19 239 GLY B N 1
ATOM 5036 C CA . GLY B 1 239 ? 3.898 -9.148 -37.625 1 98.19 239 GLY B CA 1
ATOM 5037 C C . GLY B 1 239 ? 2.605 -9.25 -36.812 1 98.19 239 GLY B C 1
ATOM 5038 O O . GLY B 1 239 ? 1.529 -8.961 -37.344 1 98.19 239 GLY B O 1
ATOM 5039 N N . ARG B 1 240 ? 2.688 -9.781 -35.594 1 97.94 240 ARG B N 1
ATOM 5040 C CA . ARG B 1 240 ? 1.546 -10.023 -34.719 1 97.94 240 ARG B CA 1
ATOM 5041 C C . ARG B 1 240 ? 1.805 -9.469 -33.344 1 97.94 240 ARG B C 1
ATOM 5043 O O . ARG B 1 240 ? 2.957 -9.305 -32.938 1 97.94 240 ARG B O 1
ATOM 5050 N N . THR B 1 241 ? 0.696 -9.094 -32.656 1 98.69 241 THR B N 1
ATOM 5051 C CA . THR B 1 241 ? 0.836 -8.906 -31.203 1 98.69 241 THR B CA 1
ATOM 5052 C C . THR B 1 241 ? 1.057 -10.25 -30.5 1 98.69 241 THR B C 1
ATOM 5054 O O . THR B 1 241 ? 0.728 -11.305 -31.062 1 98.69 241 THR B O 1
ATOM 5057 N N . PRO B 1 242 ? 1.595 -10.227 -29.25 1 98.88 242 PRO B N 1
ATOM 5058 C CA . PRO B 1 242 ? 1.733 -11.477 -28.5 1 98.88 242 PRO B CA 1
ATOM 5059 C C . PRO B 1 242 ? 0.408 -12.219 -28.328 1 98.88 242 PRO B C 1
ATOM 5061 O O . PRO B 1 242 ? 0.357 -13.438 -28.484 1 98.88 242 PRO B O 1
ATOM 5064 N N . THR B 1 243 ? -0.655 -11.516 -28.062 1 98.94 243 THR B N 1
ATOM 5065 C CA . THR B 1 243 ? -1.971 -12.109 -27.875 1 98.94 243 THR B CA 1
ATOM 5066 C C . THR B 1 243 ? -2.436 -12.82 -29.141 1 98.94 243 THR B C 1
ATOM 5068 O O . THR B 1 243 ? -2.902 -13.961 -29.094 1 98.94 243 THR B O 1
ATOM 5071 N N . ARG B 1 244 ? -2.338 -12.117 -30.266 1 98.75 244 ARG B N 1
ATOM 5072 C CA . ARG B 1 244 ? -2.73 -12.695 -31.547 1 98.75 244 ARG B CA 1
ATOM 5073 C C . ARG B 1 244 ? -1.899 -13.938 -31.875 1 98.75 244 ARG B C 1
ATOM 5075 O O . ARG B 1 244 ? -2.428 -14.938 -32.375 1 98.75 244 ARG B O 1
ATOM 5082 N N . LEU B 1 245 ? -0.573 -13.852 -31.578 1 98.81 245 LEU B N 1
ATOM 5083 C CA . LEU B 1 245 ? 0.305 -14.984 -31.828 1 98.81 245 LEU B CA 1
ATOM 5084 C C . LEU B 1 245 ? -0.148 -16.203 -31.016 1 98.81 245 LEU B C 1
ATOM 5086 O O . LEU B 1 245 ? -0.181 -17.312 -31.531 1 98.81 245 LEU B O 1
ATOM 5090 N N . LEU B 1 246 ? -0.464 -16.016 -29.734 1 98.88 246 LEU B N 1
ATOM 5091 C CA . LEU B 1 246 ? -0.948 -17.094 -28.891 1 98.88 246 LEU B CA 1
ATOM 5092 C C . LEU B 1 246 ? -2.266 -17.656 -29.406 1 98.88 246 LEU B C 1
ATOM 5094 O O . LEU B 1 246 ? -2.471 -18.859 -29.422 1 98.88 246 LEU B O 1
ATOM 5098 N N . ALA B 1 247 ? -3.158 -16.766 -29.828 1 98.69 247 ALA B N 1
ATOM 5099 C CA . ALA B 1 247 ? -4.445 -17.172 -30.375 1 98.69 247 ALA B CA 1
ATOM 5100 C C . ALA B 1 247 ? -4.25 -18.047 -31.625 1 98.69 247 ALA B C 1
ATOM 5102 O O . ALA B 1 247 ? -4.887 -19.094 -31.75 1 98.69 247 ALA B O 1
ATOM 5103 N N . ASP B 1 248 ? -3.365 -17.594 -32.531 1 98.31 248 ASP B N 1
ATOM 5104 C CA . ASP B 1 248 ? -3.113 -18.297 -33.781 1 98.31 248 ASP B CA 1
ATOM 5105 C C . ASP B 1 248 ? -2.547 -19.688 -33.531 1 98.31 248 ASP B C 1
ATOM 5107 O O . ASP B 1 248 ? -2.613 -20.547 -34.438 1 98.31 248 ASP B O 1
ATOM 5111 N N . HIS B 1 249 ? -2.02 -19.922 -32.406 1 98.25 249 HIS B N 1
ATOM 5112 C CA . HIS B 1 249 ? -1.372 -21.188 -32.125 1 98.25 249 HIS B CA 1
ATOM 5113 C C . HIS B 1 249 ? -2.141 -21.984 -31.078 1 98.25 249 HIS B C 1
ATOM 5115 O O . HIS B 1 249 ? -1.579 -22.875 -30.438 1 98.25 249 HIS B O 1
ATOM 5121 N N . GLY B 1 250 ? -3.34 -21.625 -30.766 1 97.75 250 GLY B N 1
ATOM 5122 C CA . GLY B 1 250 ? -4.266 -22.438 -30 1 97.75 250 GLY B CA 1
ATOM 5123 C C . GLY B 1 250 ? -4.023 -22.359 -28.5 1 97.75 250 GLY B C 1
ATOM 5124 O O . GLY B 1 250 ? -4.414 -23.266 -27.766 1 97.75 250 GLY B O 1
ATOM 5125 N N . VAL B 1 251 ? -3.416 -21.312 -28.016 1 98.75 251 VAL B N 1
ATOM 5126 C CA . VAL B 1 251 ? -3.035 -21.219 -26.609 1 98.75 251 VAL B CA 1
ATOM 5127 C C . VAL B 1 251 ? -4.191 -20.641 -25.797 1 98.75 251 VAL B C 1
ATOM 5129 O O . VAL B 1 251 ? -4.398 -21.016 -24.641 1 98.75 251 VAL B O 1
ATOM 5132 N N . LEU B 1 252 ? -4.98 -19.703 -26.359 1 98.75 252 LEU B N 1
ATOM 5133 C CA . LEU B 1 252 ? -6.027 -19.016 -25.609 1 98.75 252 LEU B CA 1
ATOM 5134 C C . LEU B 1 252 ? -7.211 -19.938 -25.359 1 98.75 252 LEU B C 1
ATOM 5136 O O . LEU B 1 252 ? -7.48 -20.859 -26.141 1 98.75 252 LEU B O 1
ATOM 5140 N N . GLY B 1 253 ? -7.957 -19.766 -24.25 1 98.44 253 GLY B N 1
ATOM 5141 C CA . GLY B 1 253 ? -9.109 -20.547 -23.844 1 98.44 253 GLY B CA 1
ATOM 5142 C C . GLY B 1 253 ? -9.406 -20.469 -22.359 1 98.44 253 GLY B C 1
ATOM 5143 O O . GLY B 1 253 ? -8.695 -19.781 -21.609 1 98.44 253 GLY B O 1
ATOM 5144 N N . PRO B 1 254 ? -10.398 -21.094 -21.922 1 97.94 254 PRO B N 1
ATOM 5145 C CA . PRO B 1 254 ? -10.898 -20.938 -20.547 1 97.94 254 PRO B CA 1
ATOM 5146 C C . PRO B 1 254 ? -9.93 -21.484 -19.5 1 97.94 254 PRO B C 1
ATOM 5148 O O . PRO B 1 254 ? -10.047 -21.156 -18.312 1 97.94 254 PRO B O 1
ATOM 5151 N N . ARG B 1 255 ? -8.961 -22.312 -19.906 1 98.12 255 ARG B N 1
ATOM 5152 C CA . ARG B 1 255 ? -8.016 -22.844 -18.938 1 98.12 255 ARG B CA 1
ATOM 5153 C C . ARG B 1 255 ? -6.711 -22.047 -18.938 1 98.12 255 ARG B C 1
ATOM 5155 O O . ARG B 1 255 ? -5.805 -22.344 -18.156 1 98.12 255 ARG B O 1
ATOM 5162 N N . THR B 1 256 ? -6.625 -21.078 -19.828 1 98.88 256 THR B N 1
ATOM 5163 C CA . THR B 1 256 ? -5.426 -20.266 -19.938 1 98.88 256 THR B CA 1
ATOM 5164 C C . THR B 1 256 ? -5.586 -18.953 -19.156 1 98.88 256 THR B C 1
ATOM 5166 O O . THR B 1 256 ? -6.652 -18.344 -19.188 1 98.88 256 THR B O 1
ATOM 5169 N N . THR B 1 257 ? -4.629 -18.594 -18.391 1 98.94 257 THR B N 1
ATOM 5170 C CA . THR B 1 257 ? -4.555 -17.312 -17.703 1 98.94 257 THR B CA 1
ATOM 5171 C C . THR B 1 257 ? -3.332 -16.516 -18.172 1 98.94 257 THR B C 1
ATOM 5173 O O . THR B 1 257 ? -2.197 -16.984 -18.031 1 98.94 257 THR B O 1
ATOM 5176 N N . GLY B 1 258 ? -3.572 -15.359 -18.844 1 98.94 258 GLY B N 1
ATOM 5177 C CA . GLY B 1 258 ? -2.496 -14.414 -19.094 1 98.94 258 GLY B CA 1
ATOM 5178 C C . GLY B 1 258 ? -2.092 -13.625 -17.859 1 98.94 258 GLY B C 1
ATOM 5179 O O . GLY B 1 258 ? -2.947 -13.094 -17.156 1 98.94 258 GLY B O 1
ATOM 5180 N N . ILE B 1 259 ? -0.807 -13.625 -17.578 1 98.88 259 ILE B N 1
ATOM 5181 C CA . ILE B 1 259 ? -0.278 -12.867 -16.453 1 98.88 259 ILE B CA 1
ATOM 5182 C C . ILE B 1 259 ? 0.044 -11.438 -16.891 1 98.88 259 ILE B C 1
ATOM 5184 O O . ILE B 1 259 ? 0.665 -11.234 -17.938 1 98.88 259 ILE B O 1
ATOM 5188 N N . HIS B 1 260 ? -0.372 -10.398 -16.078 1 98.38 260 HIS B N 1
ATOM 5189 C CA . HIS B 1 260 ? -0.195 -8.961 -16.25 1 98.38 260 HIS B CA 1
ATOM 5190 C C . HIS B 1 260 ? -1.171 -8.406 -17.281 1 98.38 260 HIS B C 1
ATOM 5192 O O . HIS B 1 260 ? -2.109 -7.684 -16.938 1 98.38 260 HIS B O 1
ATOM 5198 N N . ASN B 1 261 ? -0.938 -8.852 -18.609 1 98.5 261 ASN B N 1
ATOM 5199 C CA . ASN B 1 261 ? -1.812 -8.344 -19.656 1 98.5 261 ASN B CA 1
ATOM 5200 C C . ASN B 1 261 ? -1.894 -6.816 -19.625 1 98.5 261 ASN B C 1
ATOM 5202 O O . ASN B 1 261 ? -2.984 -6.246 -19.672 1 98.5 261 ASN B O 1
ATOM 5206 N N . THR B 1 262 ? -0.745 -6.125 -19.578 1 98.25 262 THR B N 1
ATOM 5207 C CA . THR B 1 262 ? -0.7 -4.703 -19.266 1 98.25 262 THR B CA 1
ATOM 5208 C C . THR B 1 262 ? -0.894 -3.859 -20.531 1 98.25 262 THR B C 1
ATOM 5210 O O . THR B 1 262 ? -1.681 -2.91 -20.531 1 98.25 262 THR B O 1
ATOM 5213 N N . HIS B 1 263 ? -0.146 -4.168 -21.594 1 98.31 263 HIS B N 1
ATOM 5214 C CA . HIS B 1 263 ? -0.145 -3.371 -22.812 1 98.31 263 HIS B CA 1
ATOM 5215 C C . HIS B 1 263 ? -0.829 -4.113 -23.953 1 98.31 263 HIS B C 1
ATOM 5217 O O . HIS B 1 263 ? -0.164 -4.766 -24.766 1 98.31 263 HIS B O 1
ATOM 5223 N N . LEU B 1 264 ? -2.131 -3.941 -24.094 1 98.75 264 LEU B N 1
ATOM 5224 C CA . LEU B 1 264 ? -2.967 -4.664 -25.031 1 98.75 264 LEU B CA 1
ATOM 5225 C C . LEU B 1 264 ? -3.65 -3.705 -26 1 98.75 264 LEU B C 1
ATOM 5227 O O . LEU B 1 264 ? -3.971 -2.572 -25.641 1 98.75 264 LEU B O 1
ATOM 5231 N N . THR B 1 265 ? -3.793 -4.125 -27.25 1 98.5 265 THR B N 1
ATOM 5232 C CA . THR B 1 265 ? -4.676 -3.426 -28.172 1 98.5 265 THR B CA 1
ATOM 5233 C C . THR B 1 265 ? -6.137 -3.777 -27.906 1 98.5 265 THR B C 1
ATOM 5235 O O . THR B 1 265 ? -6.426 -4.715 -27.156 1 98.5 265 THR B O 1
ATOM 5238 N N . GLU B 1 266 ? -7.047 -3.039 -28.5 1 98.44 266 GLU B N 1
ATOM 5239 C CA . GLU B 1 266 ? -8.469 -3.355 -28.391 1 98.44 266 GLU B CA 1
ATOM 5240 C C . GLU B 1 266 ? -8.766 -4.75 -28.938 1 98.44 266 GLU B C 1
ATOM 5242 O O . GLU B 1 266 ? -9.609 -5.469 -28.391 1 98.44 266 GLU B O 1
ATOM 5247 N N . GLU B 1 267 ? -8.094 -5.055 -29.984 1 98.62 267 GLU B N 1
ATOM 5248 C CA . GLU B 1 267 ? -8.266 -6.375 -30.578 1 98.62 267 GLU B CA 1
ATOM 5249 C C . GLU B 1 267 ? -7.789 -7.473 -29.625 1 98.62 267 GLU B C 1
ATOM 5251 O O . GLU B 1 267 ? -8.406 -8.531 -29.531 1 98.62 267 GLU B O 1
ATOM 5256 N N . ASP B 1 268 ? -6.637 -7.266 -28.969 1 98.88 268 ASP B N 1
ATOM 5257 C CA . ASP B 1 268 ? -6.141 -8.219 -27.984 1 98.88 268 ASP B CA 1
ATOM 5258 C C . ASP B 1 268 ? -7.168 -8.445 -26.875 1 98.88 268 ASP B C 1
ATOM 5260 O O . ASP B 1 268 ? -7.41 -9.586 -26.484 1 98.88 268 ASP B O 1
ATOM 5264 N N . ILE B 1 269 ? -7.723 -7.395 -26.359 1 98.88 269 ILE B N 1
ATOM 5265 C CA . ILE B 1 269 ? -8.711 -7.461 -25.281 1 98.88 269 ILE B CA 1
ATOM 5266 C C . ILE B 1 269 ? -9.914 -8.281 -25.734 1 98.88 269 ILE B C 1
ATOM 5268 O O . ILE B 1 269 ? -10.406 -9.141 -24.984 1 98.88 269 ILE B O 1
ATOM 5272 N N . ALA B 1 270 ? -10.352 -8.016 -26.953 1 98.69 270 ALA B N 1
ATOM 5273 C CA . ALA B 1 270 ? -11.484 -8.742 -27.5 1 98.69 270 ALA B CA 1
ATOM 5274 C C . ALA B 1 270 ? -11.172 -10.234 -27.625 1 98.69 270 ALA B C 1
ATOM 5276 O O . ALA B 1 270 ? -12.023 -11.078 -27.328 1 98.69 270 ALA B O 1
ATOM 5277 N N . LEU B 1 271 ? -9.969 -10.578 -28.062 1 98.75 271 LEU B N 1
ATOM 5278 C CA . LEU B 1 271 ? -9.562 -11.969 -28.203 1 98.75 271 LEU B CA 1
ATOM 5279 C C . LEU B 1 271 ? -9.547 -12.68 -26.859 1 98.75 271 LEU B C 1
ATOM 5281 O O . LEU B 1 271 ? -10.039 -13.805 -26.75 1 98.75 271 LEU B O 1
ATOM 5285 N N . LEU B 1 272 ? -8.977 -12.039 -25.859 1 98.88 272 LEU B N 1
ATOM 5286 C CA . LEU B 1 272 ? -8.914 -12.617 -24.516 1 98.88 272 LEU B CA 1
ATOM 5287 C C . LEU B 1 272 ? -10.305 -12.797 -23.938 1 98.88 272 LEU B C 1
ATOM 5289 O O . LEU B 1 272 ? -10.609 -13.836 -23.344 1 98.88 272 LEU B O 1
ATOM 5293 N N . GLY B 1 273 ? -11.148 -11.789 -24.109 1 98.69 273 GLY B N 1
ATOM 5294 C CA . GLY B 1 273 ? -12.516 -11.859 -23.609 1 98.69 273 GLY B CA 1
ATOM 5295 C C . GLY B 1 273 ? -13.336 -12.945 -24.281 1 98.69 273 GLY B C 1
ATOM 5296 O O . GLY B 1 273 ? -14 -13.734 -23.609 1 98.69 273 GLY B O 1
ATOM 5297 N N . ALA B 1 274 ? -13.258 -13.008 -25.625 1 98.5 274 ALA B N 1
ATOM 5298 C CA . ALA B 1 274 ? -14.078 -13.93 -26.406 1 98.5 274 ALA B CA 1
ATOM 5299 C C . ALA B 1 274 ? -13.703 -15.383 -26.109 1 98.5 274 ALA B C 1
ATOM 5301 O O . ALA B 1 274 ? -14.547 -16.266 -26.156 1 98.5 274 ALA B O 1
ATOM 5302 N N . SER B 1 275 ? -12.453 -15.625 -25.828 1 98.69 275 SER B N 1
ATOM 5303 C CA . SER B 1 275 ? -11.992 -16.984 -25.531 1 98.69 275 SER B CA 1
ATOM 5304 C C . SER B 1 275 ? -12.133 -17.297 -24.047 1 98.69 275 SER B C 1
ATOM 5306 O O . SER B 1 275 ? -11.797 -18.391 -23.609 1 98.69 275 SER B O 1
ATOM 5308 N N . THR B 1 276 ? -12.508 -16.328 -23.25 1 98.62 276 THR B N 1
ATOM 5309 C CA . THR B 1 276 ? -12.633 -16.422 -21.797 1 98.62 276 THR B CA 1
ATOM 5310 C C . THR B 1 276 ? -11.281 -16.734 -21.156 1 98.62 276 THR B C 1
ATOM 5312 O O . THR B 1 276 ? -11.211 -17.438 -20.141 1 98.62 276 THR B O 1
ATOM 5315 N N . THR B 1 277 ? -10.211 -16.406 -21.922 1 98.88 277 THR B N 1
ATOM 5316 C CA . THR B 1 277 ? -8.883 -16.469 -21.312 1 98.88 277 THR B CA 1
ATOM 5317 C C . THR B 1 277 ? -8.797 -15.531 -20.109 1 98.88 277 THR B C 1
ATOM 5319 O O . THR B 1 277 ? -9.195 -14.367 -20.188 1 98.88 277 THR B O 1
ATOM 5322 N N . GLY B 1 278 ? -8.352 -16.047 -18.969 1 98.88 278 GLY B N 1
ATOM 5323 C CA . GLY B 1 278 ? -8.266 -15.25 -17.75 1 98.88 278 GLY B CA 1
ATOM 5324 C C . GLY B 1 278 ? -7.117 -14.258 -17.766 1 98.88 278 GLY B C 1
ATOM 5325 O O . GLY B 1 278 ? -6.234 -14.336 -18.625 1 98.88 278 GLY B O 1
ATOM 5326 N N . THR B 1 279 ? -7.172 -13.352 -16.844 1 98.88 279 THR B N 1
ATOM 5327 C CA . THR B 1 279 ? -6.102 -12.391 -16.594 1 98.88 279 THR B CA 1
ATOM 5328 C C . THR B 1 279 ? -5.746 -12.359 -15.102 1 98.88 279 THR B C 1
ATOM 5330 O O . THR B 1 279 ? -6.621 -12.203 -14.25 1 98.88 279 THR B O 1
ATOM 5333 N N . CYS B 1 280 ? -4.516 -12.57 -14.812 1 98.94 280 CYS B N 1
ATOM 5334 C CA . CYS B 1 280 ? -4.016 -12.336 -13.461 1 98.94 280 CYS B CA 1
ATOM 5335 C C . CYS B 1 280 ? -3.236 -11.031 -13.391 1 98.94 280 CYS B C 1
ATOM 5337 O O . CYS B 1 280 ? -2.215 -10.867 -14.062 1 98.94 280 CYS B O 1
ATOM 5339 N N . MET B 1 281 ? -3.748 -10.086 -12.664 1 98.81 281 MET B N 1
ATOM 5340 C CA . MET B 1 281 ? -3.029 -8.844 -12.414 1 98.81 281 MET B CA 1
ATOM 5341 C C . MET B 1 281 ? -2.145 -8.969 -11.18 1 98.81 281 MET B C 1
ATOM 5343 O O . MET B 1 281 ? -2.502 -9.648 -10.219 1 98.81 281 MET B O 1
ATOM 5347 N N . CYS B 1 282 ? -1.013 -8.367 -11.211 1 98.75 282 CYS B N 1
ATOM 5348 C CA . CYS B 1 282 ? -0.064 -8.328 -10.102 1 98.75 282 CYS B CA 1
ATOM 5349 C C . CYS B 1 282 ? 0.333 -6.891 -9.781 1 98.75 282 CYS B C 1
ATOM 5351 O O . CYS B 1 282 ? 1.496 -6.512 -9.938 1 98.75 282 CYS B O 1
ATOM 5353 N N . PRO B 1 283 ? -0.61 -6.137 -9.211 1 98.44 283 PRO B N 1
ATOM 5354 C CA . PRO B 1 283 ? -0.45 -4.684 -9.109 1 98.44 283 PRO B CA 1
ATOM 5355 C C . PRO B 1 283 ? 0.807 -4.281 -8.344 1 98.44 283 PRO B C 1
ATOM 5357 O O . PRO B 1 283 ? 1.499 -3.338 -8.734 1 98.44 283 PRO B O 1
ATOM 5360 N N . THR B 1 284 ? 1.156 -4.906 -7.246 1 97.75 284 THR B N 1
ATOM 5361 C CA . THR B 1 284 ? 2.305 -4.492 -6.449 1 97.75 284 THR B CA 1
ATOM 5362 C C . THR B 1 284 ? 3.604 -4.699 -7.223 1 97.75 284 THR B C 1
ATOM 5364 O O . THR B 1 284 ? 4.512 -3.869 -7.152 1 97.75 284 THR B O 1
ATOM 5367 N N . THR B 1 285 ? 3.703 -5.785 -7.988 1 97.31 285 THR B N 1
ATOM 5368 C CA . THR B 1 285 ? 4.875 -6.02 -8.82 1 97.31 285 THR B CA 1
ATOM 5369 C C . THR B 1 285 ? 4.891 -5.066 -10.016 1 97.31 285 THR B C 1
ATOM 5371 O O . THR B 1 285 ? 5.941 -4.543 -10.383 1 97.31 285 THR B O 1
ATOM 5374 N N . GLU B 1 286 ? 3.734 -4.871 -10.625 1 97.31 286 GLU B N 1
ATOM 5375 C CA . GLU B 1 286 ? 3.641 -4.008 -11.805 1 97.31 286 GLU B CA 1
ATOM 5376 C C . GLU B 1 286 ? 4.023 -2.572 -11.461 1 97.31 286 GLU B C 1
ATOM 5378 O O . GLU B 1 286 ? 4.641 -1.88 -12.273 1 97.31 286 GLU B O 1
ATOM 5383 N N . ARG B 1 287 ? 3.699 -2.117 -10.227 1 96.12 287 ARG B N 1
ATOM 5384 C CA . ARG B 1 287 ? 4.168 -0.821 -9.75 1 96.12 287 ARG B CA 1
ATOM 5385 C C . ARG B 1 287 ? 5.672 -0.838 -9.5 1 96.12 287 ARG B C 1
ATOM 5387 O O . ARG B 1 287 ? 6.383 0.082 -9.914 1 96.12 287 ARG B O 1
ATOM 5394 N N . ASP B 1 288 ? 6.18 -1.87 -8.844 1 95.5 288 ASP B N 1
ATOM 5395 C CA . ASP B 1 288 ? 7.586 -1.977 -8.469 1 95.5 288 ASP B CA 1
ATOM 5396 C C . ASP B 1 288 ? 8.484 -1.997 -9.703 1 95.5 288 ASP B C 1
ATOM 5398 O O . ASP B 1 288 ? 9.547 -1.37 -9.711 1 95.5 288 ASP B O 1
ATOM 5402 N N . LEU B 1 289 ? 8 -2.668 -10.773 1 93.5 289 LEU B N 1
ATOM 5403 C CA . LEU B 1 289 ? 8.836 -2.871 -11.953 1 93.5 289 LEU B CA 1
ATOM 5404 C C . LEU B 1 289 ? 8.531 -1.82 -13.016 1 93.5 289 LEU B C 1
ATOM 5406 O O . LEU B 1 289 ? 9.148 -1.823 -14.094 1 93.5 289 LEU B O 1
ATOM 5410 N N . ALA B 1 290 ? 7.602 -0.948 -12.727 1 94.31 290 ALA B N 1
ATOM 5411 C CA . ALA B 1 290 ? 7.234 0.132 -13.641 1 94.31 290 ALA B CA 1
ATOM 5412 C C . ALA B 1 290 ? 6.617 -0.419 -14.922 1 94.31 290 ALA B C 1
ATOM 5414 O O . ALA B 1 290 ? 6.906 0.067 -16.016 1 94.31 290 ALA B O 1
ATOM 5415 N N . ASP B 1 291 ? 5.758 -1.406 -14.773 1 95.44 291 ASP B N 1
ATOM 5416 C CA . ASP B 1 291 ? 5.145 -2.055 -15.93 1 95.44 291 ASP B CA 1
ATOM 5417 C C . ASP B 1 291 ? 4.016 -1.2 -16.5 1 95.44 291 ASP B C 1
ATOM 5419 O O . ASP B 1 291 ? 3.697 -1.302 -17.688 1 95.44 291 ASP B O 1
ATOM 5423 N N . GLY B 1 292 ? 3.385 -0.411 -15.664 1 96.62 292 GLY B N 1
ATOM 5424 C CA . GLY B 1 292 ? 2.193 0.323 -16.062 1 96.62 292 GLY B CA 1
ATOM 5425 C C . GLY B 1 292 ? 0.916 -0.264 -15.492 1 96.62 292 GLY B C 1
ATOM 5426 O O . GLY B 1 292 ? 0.958 -1.214 -14.703 1 96.62 292 GLY B O 1
ATOM 5427 N N . ILE B 1 293 ? -0.199 0.365 -15.734 1 97.81 293 ILE B N 1
ATOM 5428 C CA . ILE B 1 293 ? -1.512 -0.072 -15.273 1 97.81 293 ILE B CA 1
ATOM 5429 C C . ILE B 1 293 ? -2.242 -0.795 -16.406 1 97.81 293 ILE B C 1
ATOM 5431 O O . ILE B 1 293 ? -2.521 -0.203 -17.453 1 97.81 293 ILE B O 1
ATOM 5435 N N . GLY B 1 294 ? -2.51 -2.051 -16.312 1 97.69 294 GLY B N 1
ATOM 5436 C CA . GLY B 1 294 ? -3.205 -2.826 -17.328 1 97.69 294 GLY B CA 1
ATOM 5437 C C . GLY B 1 294 ? -4.684 -2.502 -17.422 1 97.69 294 GLY B C 1
ATOM 5438 O O . GLY B 1 294 ? -5.25 -1.896 -16.5 1 97.69 294 GLY B O 1
ATOM 5439 N N . PRO B 1 295 ? -5.305 -2.916 -18.531 1 98.12 295 PRO B N 1
ATOM 5440 C CA . PRO B 1 295 ? -6.719 -2.615 -18.75 1 98.12 295 PRO B CA 1
ATOM 5441 C C . PRO B 1 295 ? -7.652 -3.66 -18.141 1 98.12 295 PRO B C 1
ATOM 5443 O O . PRO B 1 295 ? -8.492 -4.227 -18.859 1 98.12 295 PRO B O 1
ATOM 5446 N N . ALA B 1 296 ? -7.59 -3.83 -16.859 1 98.19 296 ALA B N 1
ATOM 5447 C CA . ALA B 1 296 ? -8.305 -4.895 -16.156 1 98.19 296 ALA B CA 1
ATOM 5448 C C . ALA B 1 296 ? -9.812 -4.738 -16.312 1 98.19 296 ALA B C 1
ATOM 5450 O O . ALA B 1 296 ? -10.523 -5.719 -16.547 1 98.19 296 ALA B O 1
ATOM 5451 N N . ALA B 1 297 ? -10.336 -3.5 -16.156 1 97.12 297 ALA B N 1
ATOM 5452 C CA . ALA B 1 297 ? -11.773 -3.26 -16.25 1 97.12 297 ALA B CA 1
ATOM 5453 C C . ALA B 1 297 ? -12.289 -3.609 -17.641 1 97.12 297 ALA B C 1
ATOM 5455 O O . ALA B 1 297 ? -13.344 -4.238 -17.781 1 97.12 297 ALA B O 1
ATOM 5456 N N . ALA B 1 298 ? -11.555 -3.182 -18.672 1 98.12 298 ALA B N 1
ATOM 5457 C CA . ALA B 1 298 ? -11.938 -3.48 -20.047 1 98.12 298 ALA B CA 1
ATOM 5458 C C . ALA B 1 298 ? -11.898 -4.984 -20.312 1 98.12 298 ALA B C 1
ATOM 5460 O O . ALA B 1 298 ? -12.766 -5.516 -21.016 1 98.12 298 ALA B O 1
ATOM 5461 N N . LEU B 1 299 ? -10.906 -5.656 -19.797 1 98.56 299 LEU B N 1
ATOM 5462 C CA . LEU B 1 299 ? -10.766 -7.098 -19.953 1 98.56 299 LEU B CA 1
ATOM 5463 C C . LEU B 1 299 ? -11.938 -7.832 -19.312 1 98.56 299 LEU B C 1
ATOM 5465 O O . LEU B 1 299 ? -12.508 -8.75 -19.922 1 98.56 299 LEU B O 1
ATOM 5469 N N . GLN B 1 300 ? -12.258 -7.473 -18.125 1 97.69 300 GLN B N 1
ATOM 5470 C CA . GLN B 1 300 ? -13.391 -8.094 -17.438 1 97.69 300 GLN B CA 1
ATOM 5471 C C . GLN B 1 300 ? -14.688 -7.875 -18.219 1 97.69 300 GLN B C 1
ATOM 5473 O O . GLN B 1 300 ? -15.492 -8.797 -18.375 1 97.69 300 GLN B O 1
ATOM 5478 N N . LYS B 1 301 ? -14.867 -6.664 -18.656 1 97.25 301 LYS B N 1
ATOM 5479 C CA . LYS B 1 301 ? -16.047 -6.344 -19.453 1 97.25 301 LYS B CA 1
ATOM 5480 C C . LYS B 1 301 ? -16.125 -7.195 -20.703 1 97.25 301 LYS B C 1
ATOM 5482 O O . LYS B 1 301 ? -17.219 -7.57 -21.156 1 97.25 301 LYS B O 1
ATOM 5487 N N . ALA B 1 302 ? -14.977 -7.508 -21.266 1 98.5 302 ALA B N 1
ATOM 5488 C CA . ALA B 1 302 ? -14.898 -8.281 -22.5 1 98.5 302 ALA B CA 1
ATOM 5489 C C . ALA B 1 302 ? -15.133 -9.766 -22.234 1 98.5 302 ALA B C 1
ATOM 5491 O O . ALA B 1 302 ? -15.359 -10.547 -23.172 1 98.5 302 ALA B O 1
ATOM 5492 N N . GLY B 1 303 ? -15.047 -10.188 -21 1 98.44 303 GLY B N 1
ATOM 5493 C CA . GLY B 1 303 ? -15.352 -11.57 -20.672 1 98.44 303 GLY B CA 1
ATOM 5494 C C . GLY B 1 303 ? -14.164 -12.32 -20.094 1 98.44 303 GLY B C 1
ATOM 5495 O O . GLY B 1 303 ? -14.234 -13.531 -19.875 1 98.44 303 GLY B O 1
ATOM 5496 N N . SER B 1 304 ? -13.086 -11.648 -19.812 1 98.62 304 SER B N 1
ATOM 5497 C CA . SER B 1 304 ? -11.898 -12.258 -19.234 1 98.62 304 SER B CA 1
ATOM 5498 C C . SER B 1 304 ? -11.977 -12.281 -17.719 1 98.62 304 SER B C 1
ATOM 5500 O O . SER B 1 304 ? -12.031 -11.227 -17.078 1 98.62 304 SER B O 1
ATOM 5502 N N . PRO B 1 305 ? -11.984 -13.477 -17.078 1 98.38 305 PRO B N 1
ATOM 5503 C CA . PRO B 1 305 ? -11.977 -13.516 -15.617 1 98.38 305 PRO B CA 1
ATOM 5504 C C . PRO B 1 305 ? -10.719 -12.883 -15.016 1 98.38 305 PRO B C 1
ATOM 5506 O O . PRO B 1 305 ? -9.633 -13 -15.586 1 98.38 305 PRO B O 1
ATOM 5509 N N . LEU B 1 306 ? -10.93 -12.273 -13.867 1 98.56 306 LEU B N 1
ATOM 5510 C CA . LEU B 1 306 ? -9.836 -11.539 -13.234 1 98.56 306 LEU B CA 1
ATOM 5511 C C . LEU B 1 306 ? -9.367 -12.25 -11.969 1 98.56 306 LEU B C 1
ATOM 5513 O O . LEU B 1 306 ? -10.195 -12.719 -11.172 1 98.56 306 LEU B O 1
ATOM 5517 N N . SER B 1 307 ? -8.117 -12.43 -11.781 1 98.88 307 SER B N 1
ATOM 5518 C CA . SER B 1 307 ? -7.484 -12.922 -10.555 1 98.88 307 SER B CA 1
ATOM 5519 C C . SER B 1 307 ? -6.273 -12.07 -10.188 1 98.88 307 SER B C 1
ATOM 5521 O O . SER B 1 307 ? -5.906 -11.148 -10.922 1 98.88 307 SER B O 1
ATOM 5523 N N . LEU B 1 308 ? -5.688 -12.336 -8.992 1 98.94 308 LEU B N 1
ATOM 5524 C CA . LEU B 1 308 ? -4.602 -11.516 -8.469 1 98.94 308 LEU B CA 1
ATOM 5525 C C . LEU B 1 308 ? -3.428 -12.375 -8.031 1 98.94 308 LEU B C 1
ATOM 5527 O O . LEU B 1 308 ? -3.615 -13.523 -7.613 1 98.94 308 LEU B O 1
ATOM 5531 N N . GLY B 1 309 ? -2.264 -11.883 -8.141 1 98.88 309 GLY B N 1
ATOM 5532 C CA . GLY B 1 309 ? -1.057 -12.547 -7.676 1 98.88 309 GLY B CA 1
ATOM 5533 C C . GLY B 1 309 ? 0.007 -11.578 -7.195 1 98.88 309 GLY B C 1
ATOM 5534 O O . GLY B 1 309 ? -0.014 -10.398 -7.551 1 98.88 309 GLY B O 1
ATOM 5535 N N . SER B 1 310 ? 0.925 -12.078 -6.414 1 98.62 310 SER B N 1
ATOM 5536 C CA . SER B 1 310 ? 1.973 -11.227 -5.863 1 98.62 310 SER B CA 1
ATOM 5537 C C . SER B 1 310 ? 3.17 -11.141 -6.805 1 98.62 310 SER B C 1
ATOM 5539 O O . SER B 1 310 ? 3.904 -10.156 -6.797 1 98.62 310 SER B O 1
ATOM 5541 N N . ASP B 1 311 ? 3.469 -12.266 -7.578 1 98.31 311 ASP B N 1
ATOM 5542 C CA . ASP B 1 311 ? 4.504 -12.336 -8.609 1 98.31 311 ASP B CA 1
ATOM 5543 C C . ASP B 1 311 ? 5.898 -12.234 -7.992 1 98.31 311 ASP B C 1
ATOM 5545 O O . ASP B 1 311 ? 6.43 -13.219 -7.484 1 98.31 311 ASP B O 1
ATOM 5549 N N . SER B 1 312 ? 6.523 -11.07 -7.871 1 96.25 312 SER B N 1
ATOM 5550 C CA . SER B 1 312 ? 7.914 -10.914 -7.465 1 96.25 312 SER B CA 1
ATOM 5551 C C . SER B 1 312 ? 8.047 -10.922 -5.945 1 96.25 312 SER B C 1
ATOM 5553 O O . SER B 1 312 ? 9.156 -11.031 -5.414 1 96.25 312 SER B O 1
ATOM 5555 N N . HIS B 1 313 ? 6.965 -10.781 -5.188 1 97.38 313 HIS B N 1
ATOM 5556 C CA . HIS B 1 313 ? 6.93 -10.766 -3.729 1 97.38 313 HIS B CA 1
ATOM 5557 C C . HIS B 1 313 ? 7.656 -9.539 -3.176 1 97.38 313 HIS B C 1
ATOM 5559 O O . HIS B 1 313 ? 8.219 -9.594 -2.078 1 97.38 313 HIS B O 1
ATOM 5565 N N . ALA B 1 314 ? 7.684 -8.461 -3.998 1 94.56 314 ALA B N 1
ATOM 5566 C CA . ALA B 1 314 ? 8.016 -7.191 -3.359 1 94.56 314 ALA B CA 1
ATOM 5567 C C . ALA B 1 314 ? 7.145 -6.957 -2.127 1 94.56 314 ALA B C 1
ATOM 5569 O O . ALA B 1 314 ? 7.609 -6.406 -1.127 1 94.56 314 ALA B O 1
ATOM 5570 N N . VAL B 1 315 ? 5.98 -7.371 -2.287 1 96.62 315 VAL B N 1
ATOM 5571 C CA . VAL B 1 315 ? 4.977 -7.438 -1.231 1 96.62 315 VAL B CA 1
ATOM 5572 C C . VAL B 1 315 ? 4.16 -8.719 -1.373 1 96.62 315 VAL B C 1
ATOM 5574 O O . VAL B 1 315 ? 3.811 -9.125 -2.486 1 96.62 315 VAL B O 1
ATOM 5577 N N . ILE B 1 316 ? 3.938 -9.438 -0.281 1 98.69 316 ILE B N 1
ATOM 5578 C CA . ILE B 1 316 ? 2.996 -10.555 -0.257 1 98.69 316 ILE B CA 1
ATOM 5579 C C . ILE B 1 316 ? 1.754 -10.164 0.54 1 98.69 316 ILE B C 1
ATOM 5581 O O . ILE B 1 316 ? 1.734 -10.281 1.768 1 98.69 316 ILE B O 1
ATOM 5585 N N . ASP B 1 317 ? 0.776 -9.703 -0.081 1 98.75 317 ASP B N 1
ATOM 5586 C CA . ASP B 1 317 ? -0.463 -9.211 0.514 1 98.75 317 ASP B CA 1
ATOM 5587 C C . ASP B 1 317 ? -1.573 -9.117 -0.53 1 98.75 317 ASP B C 1
ATOM 5589 O O . ASP B 1 317 ? -1.626 -8.164 -1.304 1 98.75 317 ASP B O 1
ATOM 5593 N N . LEU B 1 318 ? -2.498 -10.062 -0.546 1 98.88 318 LEU B N 1
ATOM 5594 C CA . LEU B 1 318 ? -3.543 -10.086 -1.562 1 98.88 318 LEU B CA 1
ATOM 5595 C C . LEU B 1 318 ? -4.582 -9 -1.294 1 98.88 318 LEU B C 1
ATOM 5597 O O . LEU B 1 318 ? -5.34 -8.625 -2.191 1 98.88 318 LEU B O 1
ATOM 5601 N N . PHE B 1 319 ? -4.688 -8.5 -0.053 1 98.69 319 PHE B N 1
ATOM 5602 C CA . PHE B 1 319 ? -5.523 -7.332 0.192 1 98.69 319 PHE B CA 1
ATOM 5603 C C . PHE B 1 319 ? -4.953 -6.102 -0.506 1 98.69 319 PHE B C 1
ATOM 5605 O O . PHE B 1 319 ? -5.699 -5.316 -1.096 1 98.69 319 PHE B O 1
ATOM 5612 N N . GLU B 1 320 ? -3.654 -5.973 -0.448 1 98.38 320 GLU B N 1
ATOM 5613 C CA . GLU B 1 320 ? -3.004 -4.875 -1.155 1 98.38 320 GLU B CA 1
ATOM 5614 C C . GLU B 1 320 ? -3.148 -5.027 -2.666 1 98.38 320 GLU B C 1
ATOM 5616 O O . GLU B 1 320 ? -3.324 -4.039 -3.383 1 98.38 320 GLU B O 1
ATOM 5621 N N . GLU B 1 321 ? -3.014 -6.27 -3.166 1 98.81 321 GLU B N 1
ATOM 5622 C CA . GLU B 1 321 ? -3.242 -6.484 -4.594 1 98.81 321 GLU B CA 1
ATOM 5623 C C . GLU B 1 321 ? -4.641 -6.035 -5 1 98.81 321 GLU B C 1
ATOM 5625 O O . GLU B 1 321 ? -4.809 -5.348 -6.012 1 98.81 321 GLU B O 1
ATOM 5630 N N . ALA B 1 322 ? -5.617 -6.445 -4.223 1 98.56 322 ALA B N 1
ATOM 5631 C CA . ALA B 1 322 ? -7.008 -6.094 -4.5 1 98.56 322 ALA B CA 1
ATOM 5632 C C . ALA B 1 322 ? -7.215 -4.582 -4.438 1 98.56 322 ALA B C 1
ATOM 5634 O O . ALA B 1 322 ? -7.824 -3.996 -5.336 1 98.56 322 ALA B O 1
ATOM 5635 N N . ARG B 1 323 ? -6.703 -3.998 -3.393 1 97.75 323 ARG B N 1
ATOM 5636 C CA . ARG B 1 323 ? -6.797 -2.555 -3.211 1 97.75 323 ARG B CA 1
ATOM 5637 C C . ARG B 1 323 ? -6.137 -1.812 -4.367 1 97.75 323 ARG B C 1
ATOM 5639 O O . ARG B 1 323 ? -6.711 -0.87 -4.918 1 97.75 323 ARG B O 1
ATOM 5646 N N . ALA B 1 324 ? -4.953 -2.246 -4.719 1 98.06 324 ALA B N 1
ATOM 5647 C CA . ALA B 1 324 ? -4.188 -1.586 -5.773 1 98.06 324 ALA B CA 1
ATOM 5648 C C . ALA B 1 324 ? -4.871 -1.743 -7.129 1 98.06 324 ALA B C 1
ATOM 5650 O O . ALA B 1 324 ? -4.789 -0.855 -7.98 1 98.06 324 ALA B O 1
ATOM 5651 N N . MET B 1 325 ? -5.562 -2.885 -7.355 1 97.81 325 MET B N 1
ATOM 5652 C CA . MET B 1 325 ? -6.328 -3.066 -8.586 1 97.81 325 MET B CA 1
ATOM 5653 C C . MET B 1 325 ? -7.305 -1.913 -8.789 1 97.81 325 MET B C 1
ATOM 5655 O O . MET B 1 325 ? -7.328 -1.294 -9.859 1 97.81 325 MET B O 1
ATOM 5659 N N . GLU B 1 326 ? -8.055 -1.575 -7.801 1 97.12 326 GLU B N 1
ATOM 5660 C CA . GLU B 1 326 ? -9.023 -0.49 -7.852 1 97.12 326 GLU B CA 1
ATOM 5661 C C . GLU B 1 326 ? -8.336 0.872 -7.852 1 97.12 326 GLU B C 1
ATOM 5663 O O . GLU B 1 326 ? -8.656 1.737 -8.672 1 97.12 326 GLU B O 1
ATOM 5668 N N . LEU B 1 327 ? -7.375 1.042 -6.984 1 97.44 327 LEU B N 1
ATOM 5669 C CA . LEU B 1 327 ? -6.801 2.367 -6.766 1 97.44 327 LEU B CA 1
ATOM 5670 C C . LEU B 1 327 ? -5.922 2.779 -7.941 1 97.44 327 LEU B C 1
ATOM 5672 O O . LEU B 1 327 ? -5.848 3.963 -8.281 1 97.44 327 LEU B O 1
ATOM 5676 N N . ASN B 1 328 ? -5.191 1.813 -8.523 1 98 328 ASN B N 1
ATOM 5677 C CA . ASN B 1 328 ? -4.449 2.137 -9.742 1 98 328 ASN B CA 1
ATOM 5678 C C . ASN B 1 328 ? -5.375 2.582 -10.867 1 98 328 ASN B C 1
ATOM 5680 O O . ASN B 1 328 ? -5.059 3.518 -11.602 1 98 328 ASN B O 1
ATOM 5684 N N . GLU B 1 329 ? -6.477 1.876 -11.023 1 96.5 329 GLU B N 1
ATOM 5685 C CA . GLU B 1 329 ? -7.453 2.258 -12.039 1 96.5 329 GLU B CA 1
ATOM 5686 C C . GLU B 1 329 ? -8.016 3.65 -11.766 1 96.5 329 GLU B C 1
ATOM 5688 O O . GLU B 1 329 ? -8.25 4.422 -12.695 1 96.5 329 GLU B O 1
ATOM 5693 N N . ARG B 1 330 ? -8.219 3.99 -10.461 1 95.5 330 ARG B N 1
ATOM 5694 C CA . ARG B 1 330 ? -8.672 5.324 -10.078 1 95.5 330 ARG B CA 1
ATOM 5695 C C . ARG B 1 330 ? -7.676 6.391 -10.531 1 95.5 330 ARG B C 1
ATOM 5697 O O . ARG B 1 330 ? -8.078 7.445 -11.031 1 95.5 330 ARG B O 1
ATOM 5704 N N . LEU B 1 331 ? -6.398 6.137 -10.32 1 96.31 331 LEU B N 1
ATOM 5705 C CA . LEU B 1 331 ? -5.367 7.086 -10.727 1 96.31 331 LEU B CA 1
ATOM 5706 C C . LEU B 1 331 ? -5.414 7.34 -12.227 1 96.31 331 LEU B C 1
ATOM 5708 O O . LEU B 1 331 ? -5.234 8.477 -12.672 1 96.31 331 LEU B O 1
ATOM 5712 N N . ARG B 1 332 ? -5.695 6.301 -12.961 1 94.44 332 ARG B N 1
ATOM 5713 C CA . ARG B 1 332 ? -5.68 6.371 -14.422 1 94.44 332 ARG B CA 1
ATOM 5714 C C . ARG B 1 332 ? -6.922 7.082 -14.945 1 94.44 332 ARG B C 1
ATOM 5716 O O . ARG B 1 332 ? -6.832 7.91 -15.852 1 94.44 332 ARG B O 1
ATOM 5723 N N . THR B 1 333 ? -8.117 6.832 -14.352 1 94.12 333 THR B N 1
ATOM 5724 C CA . THR B 1 333 ? -9.383 7.234 -14.953 1 94.12 333 THR B CA 1
ATOM 5725 C C . THR B 1 333 ? -9.945 8.469 -14.258 1 94.12 333 THR B C 1
ATOM 5727 O O . THR B 1 333 ? -10.867 9.109 -14.773 1 94.12 333 THR B O 1
ATOM 5730 N N . HIS B 1 334 ? -9.477 8.742 -12.961 1 93.75 334 HIS B N 1
ATOM 5731 C CA . HIS B 1 334 ? -10.008 9.797 -12.102 1 93.75 334 HIS B CA 1
ATOM 5732 C C . HIS B 1 334 ? -11.453 9.516 -11.711 1 93.75 334 HIS B C 1
ATOM 5734 O O . HIS B 1 334 ? -12.227 10.438 -11.477 1 93.75 334 HIS B O 1
ATOM 5740 N N . ILE B 1 335 ? -11.805 8.203 -11.797 1 91.88 335 ILE B N 1
ATOM 5741 C CA . ILE B 1 335 ? -13.133 7.734 -11.422 1 91.88 335 ILE B CA 1
ATOM 5742 C C . ILE B 1 335 ? -13.016 6.664 -10.344 1 91.88 335 ILE B C 1
ATOM 5744 O O . ILE B 1 335 ? -12.133 5.805 -10.398 1 91.88 335 ILE B O 1
ATOM 5748 N N . ARG B 1 336 ? -13.797 6.73 -9.273 1 91.19 336 ARG B N 1
ATOM 5749 C CA . ARG B 1 336 ? -13.82 5.723 -8.219 1 91.19 336 ARG B CA 1
ATOM 5750 C C . ARG B 1 336 ? -14.852 4.645 -8.516 1 91.19 336 ARG B C 1
ATOM 5752 O O . ARG B 1 336 ? -15.805 4.875 -9.266 1 91.19 336 ARG B O 1
ATOM 5759 N N . GLY B 1 337 ? -14.648 3.492 -7.922 1 91.5 337 GLY B N 1
ATOM 5760 C CA . GLY B 1 337 ? -15.695 2.479 -7.867 1 91.5 337 GLY B CA 1
ATOM 5761 C C . GLY B 1 337 ? -15.758 1.617 -9.117 1 91.5 337 GLY B C 1
ATOM 5762 O O . GLY B 1 337 ? -16.844 1.336 -9.625 1 91.5 337 GLY B O 1
ATOM 5763 N N . HIS B 1 338 ? -14.641 1.248 -9.711 1 94.56 338 HIS B N 1
ATOM 5764 C CA . HIS B 1 338 ? -14.617 0.319 -10.828 1 94.56 338 HIS B CA 1
ATOM 5765 C C . HIS B 1 338 ? -14.992 -1.091 -10.391 1 94.56 338 HIS B C 1
ATOM 5767 O O . HIS B 1 338 ? -15.547 -1.865 -11.172 1 94.56 338 HIS B O 1
ATOM 5773 N N . TRP B 1 339 ? -14.648 -1.469 -9.195 1 95.44 339 TRP B N 1
ATOM 5774 C CA . TRP B 1 339 ? -15.008 -2.746 -8.586 1 95.44 339 TRP B CA 1
ATOM 5775 C C . TRP B 1 339 ? -15.531 -2.545 -7.168 1 95.44 339 TRP B C 1
ATOM 5777 O O . TRP B 1 339 ? -15.039 -1.684 -6.434 1 95.44 339 TRP B O 1
ATOM 5787 N N . THR B 1 340 ? -16.5 -3.328 -6.785 1 93.44 340 THR B N 1
ATOM 5788 C CA . THR B 1 340 ? -16.906 -3.391 -5.387 1 93.44 340 THR B CA 1
ATOM 5789 C C . THR B 1 340 ? -15.891 -4.176 -4.559 1 93.44 340 THR B C 1
ATOM 5791 O O . THR B 1 340 ? -15.07 -4.91 -5.109 1 93.44 340 THR B O 1
ATOM 5794 N N . ALA B 1 341 ? -15.938 -3.99 -3.225 1 95.06 341 ALA B N 1
ATOM 5795 C CA . ALA B 1 341 ? -15.109 -4.805 -2.34 1 95.06 341 ALA B CA 1
ATOM 5796 C C . ALA B 1 341 ? -15.367 -6.293 -2.568 1 95.06 341 ALA B C 1
ATOM 5798 O O . ALA B 1 341 ? -14.43 -7.098 -2.574 1 95.06 341 ALA B O 1
ATOM 5799 N N . ALA B 1 342 ? -16.609 -6.66 -2.803 1 95.19 342 ALA B N 1
ATOM 5800 C CA . ALA B 1 342 ? -16.984 -8.055 -3.039 1 95.19 342 ALA B CA 1
ATOM 5801 C C . ALA B 1 342 ? -16.297 -8.594 -4.293 1 95.19 342 ALA B C 1
ATOM 5803 O O . ALA B 1 342 ? -15.781 -9.711 -4.289 1 95.19 342 ALA B O 1
ATOM 5804 N N . ALA B 1 343 ? -16.344 -7.805 -5.363 1 96.38 343 ALA B N 1
ATOM 5805 C CA . ALA B 1 343 ? -15.719 -8.227 -6.613 1 96.38 343 ALA B CA 1
ATOM 5806 C C . ALA B 1 343 ? -14.211 -8.398 -6.445 1 96.38 343 ALA B C 1
ATOM 5808 O O . ALA B 1 343 ? -13.625 -9.328 -7.004 1 96.38 343 ALA B O 1
ATOM 5809 N N . LEU B 1 344 ? -13.609 -7.52 -5.727 1 97.94 344 LEU B N 1
ATOM 5810 C CA . LEU B 1 344 ? -12.172 -7.578 -5.488 1 97.94 344 LEU B CA 1
ATOM 5811 C C . LEU B 1 344 ? -11.805 -8.781 -4.633 1 97.94 344 LEU B C 1
ATOM 5813 O O . LEU B 1 344 ? -10.805 -9.453 -4.883 1 97.94 344 LEU B O 1
ATOM 5817 N N . LEU B 1 345 ? -12.609 -9.062 -3.605 1 98.19 345 LEU B N 1
ATOM 5818 C CA . LEU B 1 345 ? -12.383 -10.242 -2.777 1 98.19 345 LEU B CA 1
ATOM 5819 C C . LEU B 1 345 ? -12.555 -11.516 -3.592 1 98.19 345 LEU B C 1
ATOM 5821 O O . LEU B 1 345 ? -11.836 -12.5 -3.391 1 98.19 345 LEU B O 1
ATOM 5825 N N . ARG B 1 346 ? -13.508 -11.523 -4.508 1 98.12 346 ARG B N 1
ATOM 5826 C CA . ARG B 1 346 ? -13.695 -12.672 -5.391 1 98.12 346 ARG B CA 1
ATOM 5827 C C . ARG B 1 346 ? -12.461 -12.898 -6.262 1 98.12 346 ARG B C 1
ATOM 5829 O O . ARG B 1 346 ? -12.023 -14.039 -6.441 1 98.12 346 ARG B O 1
ATOM 5836 N N . ALA B 1 347 ? -11.898 -11.836 -6.801 1 98.62 347 ALA B N 1
ATOM 5837 C CA . ALA B 1 347 ? -10.688 -11.922 -7.621 1 98.62 347 ALA B CA 1
ATOM 5838 C C . ALA B 1 347 ? -9.531 -12.5 -6.816 1 98.62 347 ALA B C 1
ATOM 5840 O O . ALA B 1 347 ? -8.68 -13.211 -7.363 1 98.62 347 ALA B O 1
ATOM 5841 N N . ALA B 1 348 ? -9.5 -12.219 -5.52 1 98.75 348 ALA B N 1
ATOM 5842 C CA . ALA B 1 348 ? -8.406 -12.641 -4.645 1 98.75 348 ALA B CA 1
ATOM 5843 C C . ALA B 1 348 ? -8.664 -14.031 -4.082 1 98.75 348 ALA B C 1
ATOM 5845 O O . ALA B 1 348 ? -7.82 -14.586 -3.375 1 98.75 348 ALA B O 1
ATOM 5846 N N . SER B 1 349 ? -9.836 -14.648 -4.324 1 98.56 349 SER B N 1
ATOM 5847 C CA . SER B 1 349 ? -10.211 -15.938 -3.746 1 98.56 349 SER B CA 1
ATOM 5848 C C . SER B 1 349 ? -10.75 -16.891 -4.812 1 98.56 349 SER B C 1
ATOM 5850 O O . SER B 1 349 ? -9.984 -17.484 -5.566 1 98.56 349 SER B O 1
ATOM 5852 N N . ALA B 1 350 ? -12.039 -16.828 -5.09 1 98.69 350 ALA B N 1
ATOM 5853 C CA . ALA B 1 350 ? -12.688 -17.812 -5.957 1 98.69 350 ALA B CA 1
ATOM 5854 C C . ALA B 1 350 ? -12.078 -17.781 -7.355 1 98.69 350 ALA B C 1
ATOM 5856 O O . ALA B 1 350 ? -11.742 -18.844 -7.91 1 98.69 350 ALA B O 1
ATOM 5857 N N . ASP B 1 351 ? -11.945 -16.609 -7.918 1 98.75 351 ASP B N 1
ATOM 5858 C CA . ASP B 1 351 ? -11.438 -16.516 -9.281 1 98.75 351 ASP B CA 1
ATOM 5859 C C . ASP B 1 351 ? -9.969 -16.922 -9.352 1 98.75 351 ASP B C 1
ATOM 5861 O O . ASP B 1 351 ? -9.531 -17.516 -10.344 1 98.75 351 ASP B O 1
ATOM 5865 N N . GLY B 1 352 ? -9.211 -16.578 -8.32 1 98.88 352 GLY B N 1
ATOM 5866 C CA . GLY B 1 352 ? -7.832 -17.047 -8.258 1 98.88 352 GLY B CA 1
ATOM 5867 C C . GLY B 1 352 ? -7.711 -18.562 -8.156 1 98.88 352 GLY B C 1
ATOM 5868 O O . GLY B 1 352 ? -6.898 -19.172 -8.852 1 98.88 352 GLY B O 1
ATOM 5869 N N . HIS B 1 353 ? -8.547 -19.156 -7.293 1 98.88 353 HIS B N 1
ATOM 5870 C CA . HIS B 1 353 ? -8.547 -20.609 -7.164 1 98.88 353 HIS B CA 1
ATOM 5871 C C . HIS B 1 353 ? -8.922 -21.281 -8.484 1 98.88 353 HIS B C 1
ATOM 5873 O O . HIS B 1 353 ? -8.312 -22.281 -8.875 1 98.88 353 HIS B O 1
ATOM 5879 N N . ALA B 1 354 ? -9.883 -20.75 -9.172 1 98.81 354 ALA B N 1
ATOM 5880 C CA . ALA B 1 354 ? -10.289 -21.297 -10.461 1 98.81 354 ALA B CA 1
ATOM 5881 C C . ALA B 1 354 ? -9.148 -21.234 -11.469 1 98.81 354 ALA B C 1
ATOM 5883 O O . ALA B 1 354 ? -8.906 -22.203 -12.203 1 98.81 354 ALA B O 1
ATOM 5884 N N . ALA B 1 355 ? -8.445 -20.141 -11.492 1 98.88 355 ALA B N 1
ATOM 5885 C CA . ALA B 1 355 ? -7.309 -19.969 -12.398 1 98.88 355 ALA B CA 1
ATOM 5886 C C . ALA B 1 355 ? -6.203 -20.969 -12.086 1 98.88 355 ALA B C 1
ATOM 5888 O O . ALA B 1 355 ? -5.375 -21.281 -12.945 1 98.88 355 ALA B O 1
ATOM 5889 N N . LEU B 1 356 ? -6.223 -21.5 -10.844 1 98.88 356 LEU B N 1
ATOM 5890 C CA . LEU B 1 356 ? -5.199 -22.438 -10.406 1 98.88 356 LEU B CA 1
ATOM 5891 C C . LEU B 1 356 ? -5.684 -23.875 -10.547 1 98.88 356 LEU B C 1
ATOM 5893 O O . LEU B 1 356 ? -5.012 -24.812 -10.102 1 98.88 356 LEU B O 1
ATOM 5897 N N . GLY B 1 357 ? -6.852 -24.062 -11.102 1 98.5 357 GLY B N 1
ATOM 5898 C CA . GLY B 1 357 ? -7.371 -25.391 -11.367 1 98.5 357 GLY B CA 1
ATOM 5899 C C . GLY B 1 357 ? -8.25 -25.922 -10.25 1 98.5 357 GLY B C 1
ATOM 5900 O O . GLY B 1 357 ? -8.484 -27.125 -10.156 1 98.5 357 GLY B O 1
ATOM 5901 N N . ARG B 1 358 ? -8.695 -25.031 -9.391 1 98.06 358 ARG B N 1
ATOM 5902 C CA . ARG B 1 358 ? -9.57 -25.422 -8.281 1 98.06 358 ARG B CA 1
ATOM 5903 C C . ARG B 1 358 ? -10.852 -24.609 -8.273 1 98.06 358 ARG B C 1
ATOM 5905 O O . ARG B 1 358 ? -11.086 -23.812 -7.359 1 98.06 358 ARG B O 1
ATOM 5912 N N . PRO B 1 359 ? -11.734 -24.844 -9.227 1 97.69 359 PRO B N 1
ATOM 5913 C CA . PRO B 1 359 ? -12.93 -24.016 -9.367 1 97.69 359 PRO B CA 1
ATOM 5914 C C . PRO B 1 359 ? -13.906 -24.188 -8.203 1 97.69 359 PRO B C 1
ATOM 5916 O O . PRO B 1 359 ? -14.82 -23.375 -8.039 1 97.69 359 PRO B O 1
ATOM 5919 N N . ASP B 1 360 ? -13.727 -25.188 -7.391 1 97.12 360 ASP B N 1
ATOM 5920 C CA . ASP B 1 360 ? -14.648 -25.422 -6.285 1 97.12 360 ASP B CA 1
ATOM 5921 C C . ASP B 1 360 ? -14.172 -24.734 -5.012 1 97.12 360 ASP B C 1
ATOM 5923 O O . ASP B 1 360 ? -14.867 -24.75 -3.992 1 97.12 360 ASP B O 1
ATOM 5927 N N . ALA B 1 361 ? -13.023 -24.125 -4.996 1 98.12 361 ALA B N 1
ATOM 5928 C CA . ALA B 1 361 ? -12.438 -23.516 -3.809 1 98.12 361 ALA B CA 1
ATOM 5929 C C . ALA B 1 361 ? -12.719 -22.016 -3.779 1 98.12 361 ALA B C 1
ATOM 5931 O O . ALA B 1 361 ? -13.242 -21.453 -4.742 1 98.12 361 ALA B O 1
ATOM 5932 N N . GLY B 1 362 ? -12.469 -21.344 -2.662 1 98.31 362 GLY B N 1
ATOM 5933 C CA . GLY B 1 362 ? -12.562 -19.891 -2.525 1 98.31 362 GLY B CA 1
ATOM 5934 C C . GLY B 1 362 ? -13.953 -19.422 -2.182 1 98.31 362 GLY B C 1
ATOM 5935 O O . GLY B 1 362 ? -14.289 -18.25 -2.406 1 98.31 362 GLY B O 1
ATOM 5936 N N . VAL B 1 363 ? -14.789 -20.297 -1.738 1 98.25 363 VAL B N 1
ATOM 5937 C CA . VAL B 1 363 ? -16.141 -19.969 -1.293 1 98.25 363 VAL B CA 1
ATOM 5938 C C . VAL B 1 363 ? -16.438 -20.656 0.036 1 98.25 363 VAL B C 1
ATOM 5940 O O . VAL B 1 363 ? -15.805 -21.672 0.366 1 98.25 363 VAL B O 1
ATOM 5943 N N . LEU B 1 364 ? -17.328 -20.078 0.829 1 98.12 364 LEU B N 1
ATOM 5944 C CA . LEU B 1 364 ? -17.797 -20.703 2.057 1 98.12 364 LEU B CA 1
ATOM 5945 C C . LEU B 1 364 ? -19.141 -21.391 1.833 1 98.12 364 LEU B C 1
ATOM 5947 O O . LEU B 1 364 ? -20.172 -20.938 2.342 1 98.12 364 LEU B O 1
ATOM 5951 N N . GLU B 1 365 ? -19.109 -22.469 1.146 1 97.69 365 GLU B N 1
ATOM 5952 C CA . GLU B 1 365 ? -20.281 -23.266 0.797 1 97.69 365 GLU B CA 1
ATOM 5953 C C . GLU B 1 365 ? -20.031 -24.75 1.025 1 97.69 365 GLU B C 1
ATOM 5955 O O . GLU B 1 365 ? -18.891 -25.219 0.926 1 97.69 365 GLU B O 1
ATOM 5960 N N . PRO B 1 366 ? -21.141 -25.469 1.341 1 98 366 PRO B N 1
ATOM 5961 C CA . PRO B 1 366 ? -20.953 -26.906 1.478 1 98 366 PRO B CA 1
ATOM 5962 C C . PRO B 1 366 ? -20.312 -27.547 0.245 1 98 366 PRO B C 1
ATOM 5964 O O . PRO B 1 366 ? -20.672 -27.203 -0.886 1 98 366 PRO B O 1
ATOM 5967 N N . GLY B 1 367 ? -19.359 -28.406 0.515 1 98 367 GLY B N 1
ATOM 5968 C CA . GLY B 1 367 ? -18.672 -29.078 -0.574 1 98 367 GLY B CA 1
ATOM 5969 C C . GLY B 1 367 ? -17.328 -28.469 -0.901 1 98 367 GLY B C 1
ATOM 5970 O O . GLY B 1 367 ? -16.438 -29.141 -1.407 1 98 367 GLY B O 1
ATOM 5971 N N . ALA B 1 368 ? -17.125 -27.234 -0.661 1 98.38 368 ALA B N 1
ATOM 5972 C CA . ALA B 1 368 ? -15.867 -26.531 -0.924 1 98.38 368 ALA B CA 1
ATOM 5973 C C . ALA B 1 368 ? -14.797 -26.938 0.082 1 98.38 368 ALA B C 1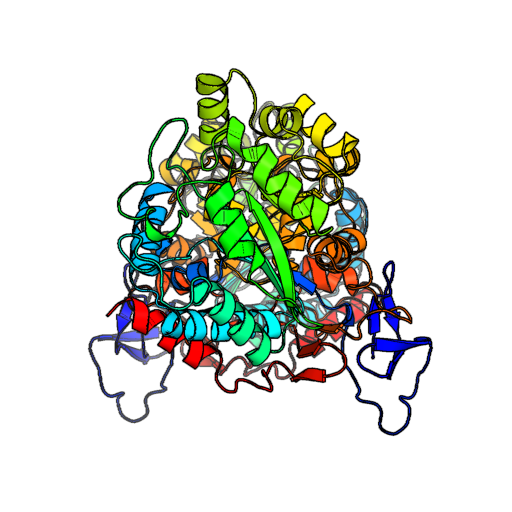
ATOM 5975 O O . ALA B 1 368 ? -15.109 -27.391 1.188 1 98.38 368 ALA B O 1
ATOM 5976 N N . PRO B 1 369 ? -13.516 -26.922 -0.359 1 98.38 369 PRO B N 1
ATOM 5977 C CA . PRO B 1 369 ? -12.469 -27.094 0.645 1 98.38 369 PRO B CA 1
ATOM 5978 C C . PRO B 1 369 ? -12.609 -26.141 1.827 1 98.38 369 PRO B C 1
ATOM 5980 O O . PRO B 1 369 ? -12.969 -24.984 1.643 1 98.38 369 PRO B O 1
ATOM 5983 N N . ALA B 1 370 ? -12.352 -26.656 3.041 1 98.5 370 ALA B N 1
ATOM 5984 C CA . ALA B 1 370 ? -12.422 -25.828 4.242 1 98.5 370 ALA B CA 1
ATOM 5985 C C . ALA B 1 370 ? -11.172 -24.953 4.383 1 98.5 370 ALA B C 1
ATOM 5987 O O . ALA B 1 370 ? -10.414 -25.109 5.34 1 98.5 370 ALA B O 1
ATOM 5988 N N . ASP B 1 371 ? -10.938 -24.094 3.463 1 98.75 371 ASP B N 1
ATOM 5989 C CA . ASP B 1 371 ? -9.875 -23.094 3.465 1 98.75 371 ASP B CA 1
ATOM 5990 C C . ASP B 1 371 ? -10.414 -21.719 3.891 1 98.75 371 ASP B C 1
ATOM 5992 O O . ASP B 1 371 ? -11.297 -21.156 3.23 1 98.75 371 ASP B O 1
ATOM 5996 N N . LEU B 1 372 ? -9.859 -21.203 5.004 1 98.75 372 LEU B N 1
ATOM 5997 C CA . LEU B 1 372 ? -10.391 -19.984 5.59 1 98.75 372 LEU B CA 1
ATOM 5998 C C . LEU B 1 372 ? -9.266 -19.016 5.938 1 98.75 372 LEU B C 1
ATOM 6000 O O . LEU B 1 372 ? -8.164 -19.438 6.289 1 98.75 372 LEU B O 1
ATOM 6004 N N . THR B 1 373 ? -9.492 -17.797 5.828 1 98.88 373 THR B N 1
ATOM 6005 C CA . THR B 1 373 ? -8.656 -16.703 6.297 1 98.88 373 THR B CA 1
ATOM 6006 C C . THR B 1 373 ? -9.461 -15.75 7.176 1 98.88 373 THR B C 1
ATOM 6008 O O . THR B 1 373 ? -10.523 -15.273 6.773 1 98.88 373 THR B O 1
ATOM 6011 N N . THR B 1 374 ? -9.023 -15.469 8.391 1 98.88 374 THR B N 1
ATOM 6012 C CA . THR B 1 374 ? -9.711 -14.547 9.281 1 98.88 374 THR B CA 1
ATOM 6013 C C . THR B 1 374 ? -8.891 -13.273 9.492 1 98.88 374 THR B C 1
ATOM 6015 O O . THR B 1 374 ? -7.715 -13.344 9.859 1 98.88 374 THR B O 1
ATOM 6018 N N . VAL B 1 375 ? -9.508 -12.133 9.273 1 98.75 375 VAL B N 1
ATOM 6019 C CA . VAL B 1 375 ? -8.898 -10.812 9.398 1 98.75 375 VAL B CA 1
ATOM 6020 C C . VAL B 1 375 ? -9.406 -10.117 10.656 1 98.75 375 VAL B C 1
ATOM 6022 O O . VAL B 1 375 ? -10.609 -10.117 10.922 1 98.75 375 VAL B O 1
ATOM 6025 N N . ALA B 1 376 ? -8.508 -9.523 11.391 1 98.62 376 ALA B N 1
ATOM 6026 C CA . ALA B 1 376 ? -8.875 -8.781 12.602 1 98.62 376 ALA B CA 1
ATOM 6027 C C . ALA B 1 376 ? -9.688 -7.539 12.258 1 98.62 376 ALA B C 1
ATOM 6029 O O . ALA B 1 376 ? -9.367 -6.82 11.312 1 98.62 376 ALA B O 1
ATOM 6030 N N . LEU B 1 377 ? -10.742 -7.281 12.984 1 98.06 377 LEU B N 1
ATOM 6031 C CA . LEU B 1 377 ? -11.516 -6.047 12.867 1 98.06 377 LEU B CA 1
ATOM 6032 C C . LEU B 1 377 ? -11.258 -5.133 14.055 1 98.06 377 LEU B C 1
ATOM 6034 O O . LEU B 1 377 ? -11.898 -4.086 14.195 1 98.06 377 LEU B O 1
ATOM 6038 N N . ASP B 1 378 ? -10.242 -5.477 14.898 1 97.69 378 ASP B N 1
ATOM 6039 C CA . ASP B 1 378 ? -9.93 -4.723 16.109 1 97.69 378 ASP B CA 1
ATOM 6040 C C . ASP B 1 378 ? -8.461 -4.324 16.141 1 97.69 378 ASP B C 1
ATOM 6042 O O . ASP B 1 378 ? -7.844 -4.277 17.203 1 97.69 378 ASP B O 1
ATOM 6046 N N . SER B 1 379 ? -7.84 -4.254 15.023 1 98 379 SER B N 1
ATOM 6047 C CA . SER B 1 379 ? -6.527 -3.621 14.93 1 98 379 SER B CA 1
ATOM 6048 C C . SER B 1 379 ? -6.656 -2.113 14.742 1 98 379 SER B C 1
ATOM 6050 O O . SER B 1 379 ? -7.75 -1.603 14.5 1 98 379 SER B O 1
ATOM 6052 N N . VAL B 1 380 ? -5.582 -1.389 14.867 1 98 380 VAL B N 1
ATOM 6053 C CA . VAL B 1 380 ? -5.613 0.062 14.711 1 98 380 VAL B CA 1
ATOM 6054 C C . VAL B 1 380 ? -5.98 0.419 13.273 1 98 380 VAL B C 1
ATOM 6056 O O . VAL B 1 380 ? -6.582 1.465 13.023 1 98 380 VAL B O 1
ATOM 6059 N N . ARG B 1 381 ? -5.695 -0.454 12.305 1 98.06 381 ARG B N 1
ATOM 6060 C CA . ARG B 1 381 ? -5.992 -0.214 10.898 1 98.06 381 ARG B CA 1
ATOM 6061 C C . ARG B 1 381 ? -7.465 -0.475 10.594 1 98.06 381 ARG B C 1
ATOM 6063 O O . ARG B 1 381 ? -8.078 0.237 9.797 1 98.06 381 ARG B O 1
ATOM 6070 N N . THR B 1 382 ? -8.07 -1.476 11.273 1 98.19 382 THR B N 1
ATOM 6071 C CA . THR B 1 382 ? -9.375 -1.972 10.852 1 98.19 382 THR B CA 1
ATOM 6072 C C . THR B 1 382 ? -10.469 -1.494 11.805 1 98.19 382 THR B C 1
ATOM 6074 O O . THR B 1 382 ? -11.656 -1.594 11.492 1 98.19 382 THR B O 1
ATOM 6077 N N . ALA B 1 383 ? -10.133 -0.924 12.953 1 98.12 383 ALA B N 1
ATOM 6078 C CA . ALA B 1 383 ? -11.117 -0.517 13.953 1 98.12 383 ALA B CA 1
ATOM 6079 C C . ALA B 1 383 ? -11.938 0.672 13.461 1 98.12 383 ALA B C 1
ATOM 6081 O O . ALA B 1 383 ? -11.406 1.573 12.812 1 98.12 383 ALA B O 1
ATOM 6082 N N . GLY B 1 384 ? -13.258 0.668 13.719 1 95.62 384 GLY B N 1
ATOM 6083 C CA . GLY B 1 384 ? -14.055 1.848 13.438 1 95.62 384 GLY B CA 1
ATOM 6084 C C . GLY B 1 384 ? -15.336 1.532 12.68 1 95.62 384 GLY B C 1
ATOM 6085 O O . GLY B 1 384 ? -16.438 1.73 13.203 1 95.62 384 GLY B O 1
ATOM 6086 N N . PRO B 1 385 ? -15.203 0.984 11.516 1 93.12 385 PRO B N 1
ATOM 6087 C CA . PRO B 1 385 ? -16.406 0.735 10.711 1 93.12 385 PRO B CA 1
ATOM 6088 C C . PRO B 1 385 ? -17.312 -0.325 11.32 1 93.12 385 PRO B C 1
ATOM 6090 O O . PRO B 1 385 ? -16.844 -1.197 12.055 1 93.12 385 PRO B O 1
ATOM 6093 N N . VAL B 1 386 ? -18.547 -0.259 10.961 1 92 386 VAL B N 1
ATOM 6094 C CA . VAL B 1 386 ? -19.5 -1.256 11.422 1 92 386 VAL B CA 1
ATOM 6095 C C . VAL B 1 386 ? -19.234 -2.588 10.719 1 92 386 VAL B C 1
ATOM 6097 O O . VAL B 1 386 ? -18.734 -2.617 9.594 1 92 386 VAL B O 1
ATOM 6100 N N . PRO B 1 387 ? -19.625 -3.639 11.336 1 90.69 387 PRO B N 1
ATOM 6101 C CA . PRO B 1 387 ? -19.281 -4.977 10.836 1 90.69 387 PRO B CA 1
ATOM 6102 C C . PRO B 1 387 ? -19.844 -5.238 9.438 1 90.69 387 PRO B C 1
ATOM 6104 O O . PRO B 1 387 ? -19.234 -5.973 8.656 1 90.69 387 PRO B O 1
ATOM 6107 N N . ARG B 1 388 ? -21.016 -4.672 9.094 1 91.56 388 ARG B N 1
ATOM 6108 C CA . ARG B 1 388 ? -21.609 -4.91 7.785 1 91.56 388 ARG B CA 1
ATOM 6109 C C . ARG B 1 388 ? -20.703 -4.41 6.668 1 91.56 388 ARG B C 1
ATOM 6111 O O . ARG B 1 388 ? -20.828 -4.84 5.52 1 91.56 388 ARG B O 1
ATOM 6118 N N . LEU B 1 389 ? -19.703 -3.51 7.004 1 93.5 389 LEU B N 1
ATOM 6119 C CA . LEU B 1 389 ? -18.766 -2.963 6.039 1 93.5 389 LEU B CA 1
ATOM 6120 C C . LEU B 1 389 ? -17.422 -3.676 6.133 1 93.5 389 LEU B C 1
ATOM 6122 O O . LEU B 1 389 ? -16.406 -3.154 5.668 1 93.5 389 LEU B O 1
ATOM 6126 N N . ALA B 1 390 ? -17.438 -4.891 6.699 1 96.88 390 ALA B N 1
ATOM 6127 C CA . ALA B 1 390 ? -16.188 -5.586 6.965 1 96.88 390 ALA B CA 1
ATOM 6128 C C . ALA B 1 390 ? -15.477 -5.961 5.664 1 96.88 390 ALA B C 1
ATOM 6130 O O . ALA B 1 390 ? -14.25 -6.039 5.621 1 96.88 390 ALA B O 1
ATOM 6131 N N . ALA B 1 391 ? -16.234 -6.172 4.562 1 96.5 391 ALA B N 1
ATOM 6132 C CA . ALA B 1 391 ? -15.594 -6.426 3.275 1 96.5 391 ALA B CA 1
ATOM 6133 C C . ALA B 1 391 ? -14.805 -5.207 2.807 1 96.5 391 ALA B C 1
ATOM 6135 O O . ALA B 1 391 ? -13.664 -5.332 2.346 1 96.5 391 ALA B O 1
ATOM 6136 N N . GLU B 1 392 ? -15.398 -4.02 2.93 1 95.69 392 GLU B N 1
ATOM 6137 C CA . GLU B 1 392 ? -14.711 -2.771 2.602 1 95.69 392 GLU B CA 1
ATOM 6138 C C . GLU B 1 392 ? -13.492 -2.561 3.496 1 95.69 392 GLU B C 1
ATOM 6140 O O . GLU B 1 392 ? -12.445 -2.111 3.031 1 95.69 392 GLU B O 1
ATOM 6145 N N . THR B 1 393 ? -13.656 -2.922 4.777 1 97.19 393 THR B N 1
ATOM 6146 C CA . THR B 1 393 ? -12.539 -2.812 5.711 1 97.19 393 THR B CA 1
ATOM 6147 C C . THR B 1 393 ? -11.391 -3.725 5.289 1 97.19 393 THR B C 1
ATOM 6149 O O . THR B 1 393 ? -10.234 -3.307 5.281 1 97.19 393 THR B O 1
ATOM 6152 N N . ALA B 1 394 ? -11.695 -4.941 4.879 1 98 394 ALA B N 1
ATOM 6153 C CA . ALA B 1 394 ? -10.68 -5.91 4.469 1 98 394 ALA B CA 1
ATOM 6154 C C . ALA B 1 394 ? -9.906 -5.406 3.256 1 98 394 ALA B C 1
ATOM 6156 O O . ALA B 1 394 ? -8.672 -5.484 3.225 1 98 394 ALA B O 1
ATOM 6157 N N . VAL B 1 395 ? -10.609 -4.828 2.307 1 97.5 395 VAL B N 1
ATOM 6158 C CA . VAL B 1 395 ? -9.984 -4.469 1.033 1 97.5 395 VAL B CA 1
ATOM 6159 C C . VAL B 1 395 ? -9.297 -3.113 1.157 1 97.5 395 VAL B C 1
ATOM 6161 O O . VAL B 1 395 ? -8.164 -2.939 0.689 1 97.5 395 VAL B O 1
ATOM 6164 N N . PHE B 1 396 ? -9.852 -2.162 1.862 1 96.94 396 PHE B N 1
ATOM 6165 C CA . PHE B 1 396 ? -9.406 -0.784 1.706 1 96.94 396 PHE B CA 1
ATOM 6166 C C . PHE B 1 396 ? -8.672 -0.309 2.955 1 96.94 396 PHE B C 1
ATOM 6168 O O . PHE B 1 396 ? -8.109 0.789 2.971 1 96.94 396 PHE B O 1
ATOM 6175 N N . ALA B 1 397 ? -8.656 -1.167 4.016 1 97.19 397 ALA B N 1
ATOM 6176 C CA . ALA B 1 397 ? -7.98 -0.707 5.227 1 97.19 397 ALA B CA 1
ATOM 6177 C C . ALA B 1 397 ? -7.004 -1.759 5.742 1 97.19 397 ALA B C 1
ATOM 6179 O O . ALA B 1 397 ? -5.891 -1.431 6.156 1 97.19 397 ALA B O 1
ATOM 6180 N N . ALA B 1 398 ? -7.363 -3.012 5.629 1 98.19 398 ALA B N 1
ATOM 6181 C CA . ALA B 1 398 ? -6.578 -4.094 6.219 1 98.19 398 ALA B CA 1
ATOM 6182 C C . ALA B 1 398 ? -5.32 -4.371 5.398 1 98.19 398 ALA B C 1
ATOM 6184 O O . ALA B 1 398 ? -5.18 -3.873 4.281 1 98.19 398 ALA B O 1
ATOM 6185 N N . SER B 1 399 ? -4.371 -5.059 5.965 1 97.94 399 SER B N 1
ATOM 6186 C CA . SER B 1 399 ? -3.184 -5.617 5.328 1 97.94 399 SER B CA 1
ATOM 6187 C C . SER B 1 399 ? -2.939 -7.055 5.781 1 97.94 399 SER B C 1
ATOM 6189 O O . SER B 1 399 ? -3.674 -7.578 6.621 1 97.94 399 SER B O 1
ATOM 6191 N N . ALA B 1 400 ? -1.892 -7.652 5.199 1 98.56 400 ALA B N 1
ATOM 6192 C CA . ALA B 1 400 ? -1.497 -9 5.594 1 98.56 400 ALA B CA 1
ATOM 6193 C C . ALA B 1 400 ? -1.229 -9.078 7.094 1 98.56 400 ALA B C 1
ATOM 6195 O O . ALA B 1 400 ? -1.446 -10.117 7.719 1 98.56 400 ALA B O 1
ATOM 6196 N N . ALA B 1 401 ? -0.867 -7.969 7.727 1 98.06 401 ALA B N 1
ATOM 6197 C CA . ALA B 1 401 ? -0.525 -7.938 9.148 1 98.06 401 ALA B CA 1
ATOM 6198 C C . ALA B 1 401 ? -1.771 -8.086 10.016 1 98.06 401 ALA B C 1
ATOM 6200 O O . ALA B 1 401 ? -1.672 -8.336 11.219 1 98.06 401 ALA B O 1
ATOM 6201 N N . ASP B 1 402 ? -2.939 -7.98 9.406 1 98.69 402 ASP B N 1
ATOM 6202 C CA . ASP B 1 402 ? -4.188 -8.07 10.164 1 98.69 402 ASP B CA 1
ATOM 6203 C C . ASP B 1 402 ? -4.754 -9.484 10.125 1 98.69 402 ASP B C 1
ATOM 6205 O O . ASP B 1 402 ? -5.777 -9.766 10.75 1 98.69 402 ASP B O 1
ATOM 6209 N N . VAL B 1 403 ? -4.109 -10.383 9.383 1 98.88 403 VAL B N 1
ATOM 6210 C CA . VAL B 1 403 ? -4.555 -11.773 9.336 1 98.88 403 VAL B CA 1
ATOM 6211 C C . VAL B 1 403 ? -4.246 -12.461 10.664 1 98.88 403 VAL B C 1
ATOM 6213 O O . VAL B 1 403 ? -3.117 -12.398 11.156 1 98.88 403 VAL B O 1
ATOM 6216 N N . ARG B 1 404 ? -5.219 -13.141 11.266 1 98.69 404 ARG B N 1
ATOM 6217 C CA . ARG B 1 404 ? -5.07 -13.812 12.547 1 98.69 404 ARG B CA 1
ATOM 6218 C C . ARG B 1 404 ? -5.059 -15.328 12.375 1 98.69 404 ARG B C 1
ATOM 6220 O O . ARG B 1 404 ? -4.363 -16.047 13.109 1 98.69 404 ARG B O 1
ATOM 6227 N N . HIS B 1 405 ? -5.887 -15.766 11.438 1 98.81 405 HIS B N 1
ATOM 6228 C CA . HIS B 1 405 ? -6.012 -17.203 11.266 1 98.81 405 HIS B CA 1
ATOM 6229 C C . HIS B 1 405 ? -6.012 -17.594 9.789 1 98.81 405 HIS B C 1
ATOM 6231 O O . HIS B 1 405 ? -6.586 -16.875 8.961 1 98.81 405 HIS B O 1
ATOM 6237 N N . THR B 1 406 ? -5.367 -18.641 9.453 1 98.94 406 THR B N 1
ATOM 6238 C CA . THR B 1 406 ? -5.43 -19.312 8.164 1 98.94 406 THR B CA 1
ATOM 6239 C C . THR B 1 406 ? -5.676 -20.812 8.359 1 98.94 406 THR B C 1
ATOM 6241 O O . THR B 1 406 ? -4.98 -21.469 9.141 1 98.94 406 THR B O 1
ATOM 6244 N N . VAL B 1 407 ? -6.68 -21.312 7.77 1 98.81 407 VAL B N 1
ATOM 6245 C CA . VAL B 1 407 ? -7.062 -22.719 7.82 1 98.81 407 VAL B CA 1
ATOM 6246 C C . VAL B 1 407 ? -7.02 -23.328 6.418 1 98.81 407 VAL B C 1
ATOM 6248 O O . VAL B 1 407 ? -7.535 -22.734 5.465 1 98.81 407 VAL B O 1
ATOM 6251 N N . VAL B 1 408 ? -6.379 -24.469 6.227 1 98.69 408 VAL B N 1
ATOM 6252 C CA . VAL B 1 408 ? -6.336 -25.188 4.961 1 98.69 408 VAL B CA 1
ATOM 6253 C C . VAL B 1 408 ? -6.867 -26.609 5.156 1 98.69 408 VAL B C 1
ATOM 6255 O O . VAL B 1 408 ? -6.34 -27.375 5.973 1 98.69 408 VAL B O 1
ATOM 6258 N N . ALA B 1 409 ? -7.922 -26.938 4.441 1 97.81 409 ALA B N 1
ATOM 6259 C CA . ALA B 1 409 ? -8.562 -28.25 4.547 1 97.81 409 ALA B CA 1
ATOM 6260 C C . ALA B 1 409 ? -8.945 -28.547 5.996 1 97.81 409 ALA B C 1
ATOM 6262 O O . ALA B 1 409 ? -8.742 -29.672 6.473 1 97.81 409 ALA B O 1
ATOM 6263 N N . GLY B 1 410 ? -9.328 -27.578 6.707 1 97.44 410 GLY B N 1
ATOM 6264 C CA . GLY B 1 410 ? -9.789 -27.75 8.078 1 97.44 410 GLY B CA 1
ATOM 6265 C C . GLY B 1 410 ? -8.656 -27.703 9.094 1 97.44 410 GLY B C 1
ATOM 6266 O O . GLY B 1 410 ? -8.898 -27.688 10.297 1 97.44 410 GLY B O 1
ATOM 6267 N N . ARG B 1 411 ? -7.469 -27.641 8.641 1 97.44 411 ARG B N 1
ATOM 6268 C CA . ARG B 1 411 ? -6.312 -27.594 9.523 1 97.44 411 ARG B CA 1
ATOM 6269 C C . ARG B 1 411 ? -5.879 -26.156 9.781 1 97.44 411 ARG B C 1
ATOM 6271 O O . ARG B 1 411 ? -5.641 -25.391 8.844 1 97.44 411 ARG B O 1
ATOM 6278 N N . HIS B 1 412 ? -5.789 -25.766 11.039 1 97.81 412 HIS B N 1
ATOM 6279 C CA . HIS B 1 412 ? -5.367 -24.438 11.453 1 97.81 412 HIS B CA 1
ATOM 6280 C C . HIS B 1 412 ? -3.859 -24.266 11.32 1 97.81 412 HIS B C 1
ATOM 6282 O O . HIS B 1 412 ? -3.1 -24.672 12.195 1 97.81 412 HIS B O 1
ATOM 6288 N N . ILE B 1 413 ? -3.387 -23.531 10.273 1 98.62 413 ILE B N 1
ATOM 6289 C CA . ILE B 1 413 ? -1.952 -23.469 10.016 1 98.62 413 ILE B CA 1
ATOM 6290 C C . ILE B 1 413 ? -1.401 -22.141 10.5 1 98.62 413 ILE B C 1
ATOM 6292 O O . ILE B 1 413 ? -0.188 -21.969 10.648 1 98.62 413 ILE B O 1
ATOM 6296 N N . VAL B 1 414 ? -2.17 -21.109 10.641 1 98.88 414 VAL B N 1
ATOM 6297 C CA . VAL B 1 414 ? -1.843 -19.859 11.312 1 98.88 414 VAL B CA 1
ATOM 6298 C C . VAL B 1 414 ? -2.85 -19.594 12.43 1 98.88 414 VAL B C 1
ATOM 6300 O O . VAL B 1 414 ? -4.062 -19.609 12.203 1 98.88 414 VAL B O 1
ATOM 6303 N N . ARG B 1 415 ? -2.383 -19.406 13.625 1 98.25 415 ARG B N 1
ATOM 6304 C CA . ARG B 1 415 ? -3.203 -19.125 14.797 1 98.25 415 ARG B CA 1
ATOM 6305 C C . ARG B 1 415 ? -2.744 -17.828 15.477 1 98.25 415 ARG B C 1
ATOM 6307 O O . ARG B 1 415 ? -1.609 -17.75 15.953 1 98.25 415 ARG B O 1
ATOM 6314 N N . ASP B 1 416 ? -3.627 -16.859 15.531 1 97.19 416 ASP B N 1
ATOM 6315 C CA . ASP B 1 416 ? -3.379 -15.562 16.156 1 97.19 416 ASP B CA 1
ATOM 6316 C C . ASP B 1 416 ? -2.096 -14.93 15.617 1 97.19 416 ASP B C 1
ATOM 6318 O O . ASP B 1 416 ? -1.248 -14.484 16.391 1 97.19 416 ASP B O 1
ATOM 6322 N N . GLY B 1 417 ? -1.889 -15.078 14.328 1 97.62 417 GLY B N 1
ATOM 6323 C CA . GLY B 1 417 ? -0.793 -14.414 13.641 1 97.62 417 GLY B CA 1
ATOM 6324 C C . GLY B 1 417 ? 0.51 -15.188 13.711 1 97.62 417 GLY B C 1
ATOM 6325 O O . GLY B 1 417 ? 1.557 -14.688 13.289 1 97.62 417 GLY B O 1
ATOM 6326 N N . HIS B 1 418 ? 0.475 -16.438 14.227 1 98.12 418 HIS B N 1
ATOM 6327 C CA . HIS B 1 418 ? 1.669 -17.266 14.32 1 98.12 418 HIS B CA 1
ATOM 6328 C C . HIS B 1 418 ? 1.523 -18.531 13.469 1 98.12 418 HIS B C 1
ATOM 6330 O O . HIS B 1 418 ? 0.491 -19.203 13.523 1 98.12 418 HIS B O 1
ATOM 6336 N N . HIS B 1 419 ? 2.51 -18.781 12.695 1 98.69 419 HIS B N 1
ATOM 6337 C CA . HIS B 1 419 ? 2.488 -20 11.883 1 98.69 419 HIS B CA 1
ATOM 6338 C C . HIS B 1 419 ? 2.613 -21.25 12.758 1 98.69 419 HIS B C 1
ATOM 6340 O O . HIS B 1 419 ? 3.494 -21.328 13.617 1 98.69 419 HIS B O 1
ATOM 6346 N N . ALA B 1 420 ? 1.839 -22.219 12.602 1 97.94 420 ALA B N 1
ATOM 6347 C CA . ALA B 1 420 ? 1.741 -23.375 13.492 1 97.94 420 ALA B CA 1
ATOM 6348 C C . ALA B 1 420 ? 2.814 -24.406 13.164 1 97.94 420 ALA B C 1
ATOM 6350 O O . ALA B 1 420 ? 3.211 -25.203 14.031 1 97.94 420 ALA B O 1
ATOM 6351 N N . LEU B 1 421 ? 3.33 -24.453 11.945 1 97.12 421 LEU B N 1
ATOM 6352 C CA . LEU B 1 421 ? 4.227 -25.5 11.484 1 97.12 421 LEU B CA 1
ATOM 6353 C C . LEU B 1 421 ? 5.668 -25.016 11.445 1 97.12 421 LEU B C 1
ATOM 6355 O O . LEU B 1 421 ? 6.605 -25.812 11.539 1 97.12 421 LEU B O 1
ATOM 6359 N N . ILE B 1 422 ? 5.812 -23.766 11.203 1 97.94 422 ILE B N 1
ATOM 6360 C CA . ILE B 1 422 ? 7.121 -23.125 11.133 1 97.94 422 ILE B CA 1
ATOM 6361 C C . ILE B 1 422 ? 7.211 -22.016 12.188 1 97.94 422 ILE B C 1
ATOM 6363 O O . ILE B 1 422 ? 6.645 -20.938 12.016 1 97.94 422 ILE B O 1
ATOM 6367 N N . GLU B 1 423 ? 7.914 -22.203 13.211 1 95.44 423 GLU B N 1
ATOM 6368 C CA . GLU B 1 423 ? 7.902 -21.359 14.398 1 95.44 423 GLU B CA 1
ATOM 6369 C C . GLU B 1 423 ? 8.516 -19.984 14.109 1 95.44 423 GLU B C 1
ATOM 6371 O O . GLU B 1 423 ? 7.973 -18.969 14.516 1 95.44 423 GLU B O 1
ATOM 6376 N N . ASP B 1 424 ? 9.656 -19.953 13.477 1 98.06 424 ASP B N 1
ATOM 6377 C CA . ASP B 1 424 ? 10.367 -18.703 13.219 1 98.06 424 ASP B CA 1
ATOM 6378 C C . ASP B 1 424 ? 10.461 -18.422 11.727 1 98.06 424 ASP B C 1
ATOM 6380 O O . ASP B 1 424 ? 11.539 -18.516 11.133 1 98.06 424 ASP B O 1
ATOM 6384 N N . VAL B 1 425 ? 9.336 -17.953 11.172 1 98.75 425 VAL B N 1
ATOM 6385 C CA . VAL B 1 425 ? 9.25 -17.734 9.734 1 98.75 425 VAL B CA 1
ATOM 6386 C C . VAL B 1 425 ? 10.227 -16.625 9.328 1 98.75 425 VAL B C 1
ATOM 6388 O O . VAL B 1 425 ? 11 -16.797 8.383 1 98.75 425 VAL B O 1
ATOM 6391 N N . PRO B 1 426 ? 10.32 -15.469 10.062 1 98.62 426 PRO B N 1
ATOM 6392 C CA . PRO B 1 426 ? 11.305 -14.445 9.68 1 98.62 426 PRO B CA 1
ATOM 6393 C C . PRO B 1 426 ? 12.742 -14.961 9.727 1 98.62 426 PRO B C 1
ATOM 6395 O O . PRO B 1 426 ? 13.547 -14.641 8.852 1 98.62 426 PRO B O 1
ATOM 6398 N N . GLY B 1 427 ? 13.062 -15.727 10.773 1 98.56 427 GLY B N 1
ATOM 6399 C CA . GLY B 1 427 ? 14.391 -16.312 10.852 1 98.56 427 GLY B CA 1
ATOM 6400 C C . GLY B 1 427 ? 14.703 -17.234 9.695 1 98.56 427 GLY B C 1
ATOM 6401 O O . GLY B 1 427 ? 15.82 -17.234 9.172 1 98.56 427 GLY B O 1
ATOM 6402 N N . ALA B 1 428 ? 13.695 -18.047 9.297 1 98.75 428 ALA B N 1
ATOM 6403 C CA . ALA B 1 428 ? 13.859 -18.938 8.148 1 98.75 428 ALA B CA 1
ATOM 6404 C C . ALA B 1 428 ? 14.094 -18.141 6.867 1 98.75 428 ALA B C 1
ATOM 6406 O O . ALA B 1 428 ? 14.938 -18.516 6.047 1 98.75 428 ALA B O 1
ATOM 6407 N N . LEU B 1 429 ? 13.359 -17.047 6.676 1 98.62 429 LEU B N 1
ATOM 6408 C CA . LEU B 1 429 ? 13.547 -16.172 5.52 1 98.62 429 LEU B CA 1
ATOM 6409 C C . LEU B 1 429 ? 14.953 -15.586 5.508 1 98.62 429 LEU B C 1
ATOM 6411 O O . LEU B 1 429 ? 15.641 -15.633 4.484 1 98.62 429 LEU B O 1
ATOM 6415 N N . ALA B 1 430 ? 15.367 -15.055 6.648 1 97.94 430 ALA B N 1
ATOM 6416 C CA . ALA B 1 430 ? 16.688 -14.445 6.758 1 97.94 430 ALA B CA 1
ATOM 6417 C C . ALA B 1 430 ? 17.781 -15.453 6.434 1 97.94 430 ALA B C 1
ATOM 6419 O O . ALA B 1 430 ? 18.719 -15.148 5.68 1 97.94 430 ALA B O 1
ATOM 6420 N N . ALA B 1 431 ? 17.672 -16.656 6.98 1 97.94 431 ALA B N 1
ATOM 6421 C CA . ALA B 1 431 ? 18.672 -17.688 6.766 1 97.94 431 ALA B CA 1
ATOM 6422 C C . ALA B 1 431 ? 18.719 -18.109 5.301 1 97.94 431 ALA B C 1
ATOM 6424 O O . ALA B 1 431 ? 19.812 -18.25 4.73 1 97.94 431 ALA B O 1
ATOM 6425 N N . ALA B 1 432 ? 17.562 -18.312 4.703 1 97.88 432 ALA B N 1
ATOM 6426 C CA . ALA B 1 432 ? 17.484 -18.75 3.314 1 97.88 432 ALA B CA 1
ATOM 6427 C C . ALA B 1 432 ? 18.062 -17.703 2.373 1 97.88 432 ALA B C 1
ATOM 6429 O O . ALA B 1 432 ? 18.797 -18.031 1.432 1 97.88 432 ALA B O 1
ATOM 6430 N N . VAL B 1 433 ? 17.734 -16.406 2.596 1 96.5 433 VAL B N 1
ATOM 6431 C CA . VAL B 1 433 ? 18.234 -15.328 1.752 1 96.5 433 VAL B CA 1
ATOM 6432 C C . VAL B 1 433 ? 19.734 -15.172 1.933 1 96.5 433 VAL B C 1
ATOM 6434 O O . VAL B 1 433 ? 20.469 -15.008 0.956 1 96.5 433 VAL B O 1
ATOM 6437 N N . ALA B 1 434 ? 20.203 -15.242 3.174 1 95.25 434 ALA B N 1
ATOM 6438 C CA . ALA B 1 434 ? 21.625 -15.125 3.457 1 95.25 434 ALA B CA 1
ATOM 6439 C C . ALA B 1 434 ? 22.422 -16.203 2.738 1 95.25 434 ALA B C 1
ATOM 6441 O O . ALA B 1 434 ? 23.547 -15.977 2.289 1 95.25 434 ALA B O 1
ATOM 6442 N N . ALA B 1 435 ? 21.859 -17.359 2.635 1 94.38 435 ALA B N 1
ATOM 6443 C CA . ALA B 1 435 ? 22.531 -18.5 2.02 1 94.38 435 ALA B CA 1
ATOM 6444 C C . ALA B 1 435 ? 22.766 -18.266 0.532 1 94.38 435 ALA B C 1
ATOM 6446 O O . ALA B 1 435 ? 23.625 -18.906 -0.078 1 94.38 435 ALA B O 1
ATOM 6447 N N . LEU B 1 436 ? 22.047 -17.297 -0.073 1 91.19 436 LEU B N 1
ATOM 6448 C CA . LEU B 1 436 ? 22.172 -17.016 -1.498 1 91.19 436 LEU B CA 1
ATOM 6449 C C . LEU B 1 436 ? 23.203 -15.914 -1.742 1 91.19 436 LEU B C 1
ATOM 6451 O O . LEU B 1 436 ? 23.562 -15.633 -2.889 1 91.19 436 LEU B O 1
ATOM 6455 N N . HIS B 1 437 ? 23.656 -15.188 -0.76 1 78.25 437 HIS B N 1
ATOM 6456 C CA . HIS B 1 437 ? 24.609 -14.086 -0.914 1 78.25 437 HIS B CA 1
ATOM 6457 C C . HIS B 1 437 ? 26 -14.5 -0.48 1 78.25 437 HIS B C 1
ATOM 6459 O O . HIS B 1 437 ? 26.969 -13.75 -0.655 1 78.25 437 HIS B O 1
ATOM 6465 N N . HIS B 1 438 ? 26.25 -15.609 0.092 1 62.25 438 HIS B N 1
ATOM 6466 C CA . HIS B 1 438 ? 27.578 -16.094 0.411 1 62.25 438 HIS B CA 1
ATOM 6467 C C . HIS B 1 438 ? 28.141 -16.969 -0.705 1 62.25 438 HIS B C 1
ATOM 6469 O O . HIS B 1 438 ? 27.375 -17.703 -1.358 1 62.25 438 HIS B O 1
#

Foldseek 3Di:
DQWEDFLPFIAGQKDFDADQQFTADIDGPNPDDPPPDDDFPFYKFFFFEFLAAAQLLLLCAPVQLPDDDAVVSSVVVVLLLLLLDDLVLLLLSLLLSLLLLLLLRHQEYEHADQQQDHQQQHADPLRRSNVVSNCVSNVLSRHAYAYAHEAFAAPFAVHGDDNSCSSRHLNALVSSLVNLVVDDADPRYHYHHEYAFCGRHPLVRLLSRQVSCVVVVAAYEYAAPLAVVQQVRCCVRPVDGRLVSCVVNPNAACRYEYEQQADDDPVSLLSNQVRLHAYEHQQVVSVSNVSHQRPNLSSVVSHHHYAYHNYSPSPNWLLVRLLSNQVSVCVVPVDHPSDDLSSSLCRRFQSSCVNSVRNQGRRSRGPHRPWMWRFHCPDPQNDDDDSRCSSVSSNNGDTSQRIAWTAGSNRTQHHGSAGPSDGCSVVSNVVSSVSSVD/DQWEDFLPFIAGQKDFDADQQFTADIDGPNPDDDPPDDDFPFYKFFFFEFLAAAQLLLLCAPVQLPDDDAVVSSVVVVLLLLLLDDLVLLLLSLLLSLLLLLLLRHQEYEHADQQQDHQQQHADPLRRSNVVSNCVSNVLSRHAYAYALEAFAAPFQVHGDDNSCSSRHLNALVSSLVNLVPDDADPRYHYHHEYAFCGRHPLVRLLSRQVSCVVVVAAYEYAAPLAVVQQVRCCVRPVDGRLVSCVVNPNAACRYEYEQQADDDPVSLLSNQVRLHAYEHQQVVSVSNVSHQRPQLSSVVSHHHYAYHNYSPSPNKLLVRLLSNQVSVCVVPVDHPSDDLSSSLCRRFQSSCVNSVRNQGRRSDGPHRPWMWRFHCPDPQNDDDDSRCSSVSSNNGDTSQRIAWTAGSNRTQHHGSAGPSDGCSVVSNVVSSVSSVD

Nearest PDB structures (foldseek):
  4f0l-assembly1_A  TM=9.217E-01  e=2.330E-38  Brucella abortus 2308
  7ww2-assembly1_B  TM=8.734E-01  e=1.371E-30  Obesumbacterium proteus
  4f0r-assembly1_A  TM=8.880E-01  e=2.634E-28  Chromobacterium violaceum ATCC 12472
  3lnp-assembly1_A-2  TM=8.541E-01  e=1.487E-28  Oleispira antarctica
  4dzh-assembly1_A-2  TM=8.723E-01  e=1.305E-27  Xanthomonas campestris pv. campestris str. ATCC 33913

pLDDT: mean 96.25, std 6.08, range [56.62, 99.0]

Secondary structure (DSSP, 8-state):
--EEE-SSSEEES-EEEEETTEEEEEE----SPPTTPPP--SEEEEPEEEEEE-GGGGGGTTTTTSSS--HHHHHHHHHHHHHT--HHHHHHHHHHHHHHHHHTTEEEEEEEE---S-GGGPPPSSTTHHHHHHHHHHHHHT-EEEEEEEE---SBTTB---TTTGGG--SSHHHHHHHHTT----SSEEEEEEE--TTTS-GGGHHHHHHHHHHTT--EEEEES-SHHHHHHHHHHHSS-HHHHHHHTT--STTEEEEE--S--HHHHHHHHHTT-EEEE-HHHHHHTT-----HHHHHHHT--EEE--BT-SS--HHHHHHHHHHHHHHHHS---SS-HHHHHHHHTHHHHHHTT-TT-SS-STTSB--EEEE-SSSTTT-SS-GGGHHHHHHHT--GGGEEEEEETTEEEEETTEESS-TTHHHHHHHHHHTTT-/--EEE-SSSEEES-EEEEETTEEEEEE----SPPTTPPP--SEEEEPEEEEEE-GGGGGGTTTTTSSS--HHHHHHHHHHHHHT--HHHHHHHHHHHHHHHHHTTEEEEEEEE---S-GGGPPPSSTTHHHHHHHHHHHHHT-EEEEEEEE---SBTTB---TTTGGG--SSHHHHHHHHTT----SSEEEEEEE--TTTS-GGGHHHHHHHHHHTT--EEEEES-SHHHHHHHHHHHSS-HHHHHHHTT--STTEEEEE--S--HHHHHHHHHTT-EEEE-HHHHHHTT-----HHHHHHHT--EEE--BT-SS--HHHHHHHHHHHHHHHHS---SS-HHHHHHHTTHHHHHHTT-TT-SS-STTSB--EEEE-SSSTTT-SS-GGGHHHHHHHT--GGGEEEEEETTEEEEETTEESS-TTHHHHHHHHHHTTT-

Organism: Streptomyces microflavus (NCBI:txid1919)

Sequence (876 aa):
MDHAWLGTHVEPDVTVEVADGRIAGVRTGVETPPPGATVLRGLTLPGLANTHSHAFHRALRATVQVGTGTFWTWRELMYRAASRLTPDSYFDLARATYAEMALAGITSVGEFHYLHHAPGGTPYDNPNAMGEALIAAAAEAGIRITLLDTAYLAAGFGEKPNRHQLRFSDTTADAWAERASLLKGDDHTLIGAAIHSVRAVPADQLATVAAWAEERSAPLHVHLSEQTAENDACKAAHGRTPTRLLADHGVLGPRTTGIHNTHLTEEDIALLGASTTGTCMCPTTERDLADGIGPAAALQKAGSPLSLGSDSHAVIDLFEEARAMELNERLRTHIRGHWTAAALLRAASADGHAALGRPDAGVLEPGAPADLTTVALDSVRTAGPVPRLAAETAVFAASAADVRHTVVAGRHIVRDGHHALIEDVPGALAAAVAALHHMDHAWLGTHVEPDVTVEVADGRIAGVRTGVETPPPGATVLRGLTLPGLANTHSHAFHRALRATVQVGTGTFWTWRELMYRAASRLTPDSYFDLARATYAEMALAGITSVGEFHYLHHAPGGTPYDNPNAMGEALIAAAAEAGIRITLLDTAYLAAGFGEKPNRHQLRFSDTTADAWAERASLLKGDDHTLIGAAIHSVRAVPADQLATVAAWAEERSAPLHVHLSEQTAENDACKAAHGRTPTRLLADHGVLGPRTTGIHNTHLTEEDIALLGASTTGTCMCPTTERDLADGIGPAAALQKAGSPLSLGSDSHAVIDLFEEARAMELNERLRTHIRGHWTAAALLRAASADGHAALGRPDAGVLEPGAPADLTTVALDSVRTAGPVPRLAAETAVFAASAADVRHTVVAGRHIVRDGHHALIEDVPGALAAAVAALHH

InterPro domains:
  IPR006680 Amidohydrolase-related [PF01979] (45-411)
  IPR010252 Formimidoylglutamate deiminase [TIGR02022] (2-437)
  IPR011059 Metal-dependent hydrolase, composite domain superfamily [G3DSA:2.30.40.10] (2-417)
  IPR011059 Metal-dependent hydrolase, composite domain superfamily [SSF51338] (12-420)
  IPR032466 Metal-dependent hydrolase [SSF51556] (46-360)
  IPR050287 5-Methylthioadenosine/S-adenosylhomocysteine deaminase [PTHR43794] (13-422)

Solvent-accessible surface area (backbone atoms only — not comparable to full-atom values): 41269 Å² total; per-residue (Å²): 51,51,20,31,45,68,73,76,49,57,40,56,22,28,44,76,40,70,53,96,30,16,21,66,37,70,44,72,73,41,83,67,76,59,89,88,58,81,81,44,71,31,42,32,36,34,15,24,17,31,44,32,31,34,59,75,39,47,65,43,39,35,64,62,63,58,52,70,41,52,73,62,57,38,46,54,54,50,50,54,46,57,64,60,53,42,44,67,56,41,20,46,35,28,22,22,50,40,34,48,37,30,49,31,21,31,33,32,38,20,35,59,44,41,68,48,32,37,80,77,33,46,68,47,94,53,65,54,44,35,58,48,21,46,54,51,14,25,56,65,38,56,31,33,34,21,43,17,48,28,44,35,43,27,65,28,84,92,32,68,49,47,78,84,41,28,15,30,34,56,69,43,54,66,51,34,49,59,57,59,65,68,63,79,61,57,95,55,31,43,62,28,28,22,43,52,24,73,44,17,34,59,73,92,40,43,42,55,55,35,48,56,20,57,78,63,74,23,24,32,37,28,48,32,38,42,45,66,66,56,37,54,52,33,32,73,75,68,73,32,48,57,60,54,51,37,50,77,41,61,47,62,23,72,52,20,32,32,33,46,47,26,63,66,54,74,65,42,36,45,52,33,9,73,40,31,16,24,36,30,39,28,42,65,35,27,27,70,66,11,46,35,78,40,55,57,69,63,27,42,74,42,45,13,50,52,22,27,21,35,36,46,35,53,50,72,34,60,34,51,31,38,34,38,54,49,29,51,49,6,34,72,67,52,45,50,44,88,55,42,45,46,56,35,50,36,20,28,9,27,42,7,24,34,63,50,64,34,71,63,31,34,41,77,45,62,72,12,47,26,28,31,16,22,32,48,49,68,38,74,66,31,27,38,60,59,69,75,42,43,55,28,24,45,35,60,36,37,47,30,86,37,24,28,31,18,24,41,47,62,40,73,42,17,57,81,62,36,48,67,76,49,83,56,45,23,58,40,32,27,53,36,34,46,62,50,74,105,50,51,21,32,44,67,74,76,49,55,40,56,22,28,44,75,42,70,51,96,31,16,21,66,37,73,44,73,73,41,83,67,77,58,88,90,59,80,82,45,71,31,41,32,34,34,15,23,17,33,45,31,30,34,60,75,40,46,64,43,38,36,63,63,62,59,51,72,42,51,74,60,57,38,48,54,54,49,50,53,46,56,62,61,53,42,43,67,55,41,20,45,34,28,22,23,49,40,33,48,37,28,48,31,21,30,32,32,36,20,35,59,44,42,69,48,33,38,78,77,32,45,67,47,96,56,65,53,45,34,59,50,22,47,54,51,12,25,55,63,38,56,30,33,34,21,43,18,47,29,44,34,43,26,66,28,83,92,33,69,48,48,77,84,42,29,15,29,32,57,70,40,54,66,52,34,49,58,57,58,66,69,64,81,60,57,98,58,32,42,61,30,29,24,42,51,26,72,43,16,33,57,75,90,40,43,41,55,54,38,48,55,20,57,77,64,73,24,24,32,38,28,48,31,38,43,45,65,67,58,36,52,51,32,32,73,76,68,74,31,48,57,60,54,50,37,50,77,38,61,48,63,23,73,51,20,32,31,34,46,48,26,63,66,54,73,67,41,37,46,54,34,9,73,38,30,14,25,36,30,36,27,43,66,34,27,28,68,68,10,46,35,78,42,55,59,71,61,28,42,72,42,44,12,48,53,22,27,21,33,38,46,36,53,51,71,34,60,34,51,32,37,32,39,54,48,28,52,49,6,32,74,68,51,46,50,45,88,56,43,44,46,57,35,51,34,20,27,9,26,41,7,24,34,63,51,66,35,70,63,32,34,42,77,44,64,73,12,48,26,29,31,16,24,31,47,48,68,37,72,65,32,29,37,58,57,69,77,44,44,55,31,24,44,35,60,37,36,47,32,86,36,25,28,30,18,24,41,46,63,41,70,43,18,56,79,63,37,48,66,76,50,83,55,45,23,58,40,33,27,52,35,33,47,63,48,75,105

Radius of gyration: 27.31 Å; Cα contacts (8 Å, |Δi|>4): 2287; chains: 2; bounding box: 58×77×69 Å